Protein 4KS9 (pdb70)

Nearest PDB structures (foldseek):
  4ks9-assembly1_B  TM=1.003E+00  e=6.318E-71  Cupriavidus metallidurans CH34
  4ks9-assembly1_A  TM=9.954E-01  e=4.993E-68  Cupriavidus metallidurans CH34
  4f0x-assembly1_C  TM=7.937E-01  e=1.759E-27  Homo sapiens
  2ygw-assembly1_B  TM=7.408E-01  e=3.091E-26  Homo sapiens
  4f0x-assembly2_G  TM=7.658E-01  e=1.233E-25  Homo sapiens

Secondary structure (DSSP, 8-state):
--THHHHHHHHHHHHHS-SS-HHHHHHHHHHHHHHHTS-HHHHHHHHHHHHHHHHS----HHHHHHHHHHHHHHHHHHHHH----SSSHHHHHHHHHHHHHHHTTTS-S-HHHHHHHHHHHHHHT-GGGSEEEEE-TTS-HHHHTTTS---HHHHHHTSTTEEEEEEE-TTSTT---EEEEEEEESS----HHHHT---S--EEEEEEEEE--GGGTT----S-HHHHHHHHHHHH-TT--EEEE-B--TTHHHHHTTSBHHHHHHHHHHHHHHHHHHHH-S--SBHHHHHHHHTS-SS-HHHHHHHHHHHHHHHHH-BSSSSBSSHHHHHHHTTT-EEEEEETTS--SHHHHHHHTT-EEEEEE-GGGHHHHHHHHHTT---B-HHHHHH-/-TTHHHHHHHHHHHHHS-SS-HHHHHHHHHHHHHHHSS-HHHHHHHHHHHHHHHH------HHHHHHHHHHHHHHHHHHHHT----SSHHHHHHHHHHHHHHHTTTS-S-HHHHHHHHHHHHHHT-GGGSEEEEE-TTS-HHHHTTTS----SSHHHHHHHTSTTEEEEEEE-TTSTT---EEEEEEEESS----HHHH---S--EEEEEEEEE--GGGTT----S-HHHHHHHHHHHH-TT--EEEE-B--TTHHHHHTTSBHHHHHHHHHHHHHHHHHHHH-SPPSBHHHHHHHTTS-SS-HHHHHHHHHHHHHHHHH-BSSSSBSSHHHHHHHTTT-EEEEEETTS--SHHHHHHHTT-EEEEEE-GGGHHHHHHHHHTT---B-HHHHHH-

CATH classification: 1.20.140.90 (+1 more: 3.40.630.150)

Foldseek 3Di:
DVCLVVLLVLLLCLLPPALPPPVNLVSLVVNLQVLVPDDPVVNLVSVLSNLVSLVADCPDPVRGVVSSLSRLLSNLVSQCPACPPALGSVRSLLVNLLSCVVCCVPRPRCVSSNVSSLAVCQVQQALVQWDKDWDAPPPDVLLVVLVVVLVVLVHLQRDPQKTKMFTHHVSHPSQGFKIWIKGWAQDQAQAPVVRSVDDRTAEIETADMGGSGSSNVPHHRAQCVVVVVVVVVCVVPVRHQWYKYWAAQQALLVVQQVWFPVVLCVQQDDVLQVVCCVPPNDDQGGSNSLLVVLLPDLPDPSSQLSLQSSSLCQQQVDDDALARPGPRSRNLLSNQWEFEDKHRLRAPDPSRCVRRNNIITMTTDHSVRSVVQNVCSNRSGHHYDPHSVVSD/DVCLVVLLVLLLCLLPPALPPPVNLVSLVVNLVVLVPDDPVVNLVSVLSNLVSLVAHDPQDPVRGVVSSLSRLLSNLVSQCPAQVALGSVRSLLVNLLSCVVCCVPRPRCVSSNVSSLVVCQVQQALVQWDKDWDAPPDDVLLVVLVPQQDDVPCVLVHLQRDPQKTKMFIDHVSRPSHGFKIWIKGWAQDQAQAPVVSSDDRTAEIETADMTGSGSSNVPHHRAQCVVVVVVVVVCVVPVRHQWYKYWAAQQALLVVQQVWFPVVLCVQQDDVLVVVCCVPPNDDQGGSNSLLVVLLPDLPDPSSQLSLLSSSLCQQQVDDDALARPGPRSRNLLSNQWEFEDKHRLRAPDPSRCVRRNNIITMTTDHSVRSVVQNVCSNRSGHHYDPHSVVSD

B-factor: mean 46.2, std 13.99, range [16.95, 101.81]

Solvent-accessible surface area: 36200 Å² total; per-residue (Å²): 124,219,38,43,107,109,8,64,83,17,0,33,59,0,1,47,20,173,78,109,49,124,50,0,34,58,12,0,66,43,0,5,71,45,6,32,88,18,97,91,88,72,56,20,56,1,0,11,2,0,9,49,4,6,41,47,88,143,155,60,12,66,34,33,38,104,31,4,28,62,2,17,48,61,0,0,86,3,0,12,57,25,164,89,120,8,53,12,1,4,21,2,0,3,71,0,4,23,9,0,25,142,11,18,186,145,22,34,29,0,113,49,0,12,106,26,0,54,57,14,0,27,96,48,0,45,2,58,105,5,64,34,63,93,5,69,111,135,20,83,66,57,20,4,74,35,13,84,145,102,140,91,74,14,110,52,52,16,69,74,53,15,53,3,4,0,0,4,20,74,86,0,74,165,20,0,0,3,8,0,5,0,0,8,35,74,133,25,10,48,55,13,78,64,7,70,135,88,207,189,43,111,29,0,0,3,21,32,43,32,54,2,20,50,1,0,140,60,12,73,18,20,65,92,2,0,68,67,0,4,82,41,0,62,168,62,41,102,153,10,146,54,0,0,0,1,5,53,0,40,20,0,2,73,24,0,60,156,76,83,16,130,33,0,54,207,26,2,27,128,173,73,14,45,102,5,125,130,85,60,36,82,43,3,83,54,0,46,12,1,16,15,9,0,12,57,59,54,156,24,71,6,7,90,59,4,0,30,3,0,0,0,28,7,2,12,146,47,46,69,131,23,72,7,46,0,64,29,0,90,65,10,4,16,1,0,0,11,0,43,77,7,7,51,19,0,22,73,42,98,112,2,79,22,22,3,6,0,1,7,0,0,0,32,2,55,51,130,15,7,97,82,4,41,60,80,14,47,102,37,78,12,88,42,18,225,61,0,56,175,31,41,117,252,34,44,109,107,8,70,82,16,0,35,58,0,1,47,21,172,81,110,50,123,50,0,35,59,11,0,73,43,0,6,75,47,6,37,88,18,97,91,88,73,57,20,53,0,0,9,3,0,9,49,4,7,43,48,83,101,145,140,71,12,69,30,24,37,102,29,5,28,63,2,17,48,58,0,0,87,3,0,13,68,25,155,149,16,53,6,2,4,21,1,0,2,72,0,5,22,10,0,26,142,11,18,189,148,22,33,31,0,115,49,0,12,107,27,0,55,57,14,0,28,95,48,0,44,3,58,104,5,64,36,64,94,5,67,109,133,20,85,66,57,20,4,70,37,4,58,147,106,81,117,108,40,95,69,19,2,114,63,20,17,70,71,51,18,55,3,3,0,0,4,19,74,91,0,74,166,19,0,0,3,2,0,4,0,0,9,33,77,133,26,10,47,54,17,89,78,10,92,97,209,191,42,112,30,0,0,3,22,30,43,31,52,4,25,44,1,0,137,60,13,72,17,19,65,91,2,0,69,65,0,4,82,40,0,62,167,62,48,100,153,10,145,54,1,0,0,1,5,51,0,42,20,0,2,70,25,0,53,159,76,83,16,130,33,0,52,209,27,2,28,129,176,77,14,46,102,6,126,131,87,61,36,78,41,3,78,55,0,45,10,0,15,13,9,1,11,58,60,55,155,22,72,5,6,90,55,4,0,32,3,0,0,0,27,7,2,13,146,47,46,69,130,24,73,8,47,0,64,30,0,92,63,10,4,16,1,0,0,10,0,42,78,6,6,50,20,0,22,73,44,96,113,2,81,22,23,4,5,0,1,8,0,0,0,31,2,56,51,129,15,7,94,82,4,40,61,80,14,46,104,37,77,11,88,43,18,222,61,0,54,175,30,40

Sequence (787 aa):
TRATKRQRDQLRQCFDARLTDVAANAAAQAWQDEYEAAVEPLRQAMLGVLAEVAAVRDATASGLSQALSNARIRFFKRFAALHGNSACGLHFLIQLRADMLRWHKRIPGLRELDEDLEALFSNWFDVGLLELQPITWDSPASLLEKLIRYWTDLRNRLDSDRRCYAFFHPRIPREPLIFVEVAFVPEMAANVQALLDLRRVKWAIFYSISNTQAGLRGVSFGNFLLKRVIEELQREHPKLKQFATLSPIPGFADWLRKRDGESIDRVLGVKRLARWREQHGEVPADGAAWFSALSADTEDTVIRDTAMTLAAHYLVREGGKGVPADPVARFHLGNGACVERVNWGADMSRKGRAQSCGMMVNYLYVPDALDDNLARLGDGNPRISRAVAKLLTRATKRQRDQLRQCFDARLTDVAANAAAQAWQDEYEAAVEPLRQAMLGVLAEVAAVRDAATASGLSQALSNARIRFFKRFAALHNSACGLHFLIQLRADMLRWHKRIPGLRELDEDLEALFSNWFDVGLLELQPITWDSPASLLEKLIRYEISSWTDLRNRLDSDRRCYAFFHPRIPREPLIFVEVAFVPEMAANVQALLLRRVKWAIFYSISNTQAGLRGVSFGNFLLKRVIEELQREHPKLKQFATLSPIPGFADWLRKRDGESIDRVLGVKRLARWREQHGEVPADGAAWFSALSADTEDTVIRDTAMTLAAHYLVREGGKGVPADPVARFHLGNGACVERVNWGADMSRKGRAQSCGMMVNYLYVPDALDDNLARLGDGNPRISRAVAKLL

Structure (mmCIF, N/CA/C/O backbone):
data_4KS9
#
_entry.id   4KS9
#
_cell.length_a   191.015
_cell.length_b   69.392
_cell.length_c   74.362
_cell.angle_alpha   90.000
_cell.angle_beta   103.800
_cell.angle_gamma   90.000
#
_symmetry.space_group_name_H-M   'C 1 2 1'
#
loop_
_entity.id
_entity.type
_entity.pdbx_description
1 polymer 'Malonyl-CoA decarboxylase'
2 non-polymer 'MAGNESIUM ION'
3 water water
#
loop_
_atom_site.group_PDB
_atom_site.id
_atom_site.type_symbol
_atom_site.label_atom_id
_atom_site.label_alt_id
_atom_site.label_comp_id
_atom_site.label_asym_id
_atom_site.label_entity_id
_atom_site.label_seq_id
_atom_site.pdbx_PDB_ins_code
_atom_site.Cartn_x
_atom_site.Cartn_y
_atom_site.Cartn_z
_atom_site.occupancy
_atom_site.B_iso_or_equiv
_atom_site.auth_seq_id
_atom_site.auth_comp_id
_atom_site.auth_asym_id
_atom_site.auth_atom_id
_atom_site.pdbx_PDB_model_num
ATOM 1 N N . THR A 1 2 ? 11.624 -41.329 -5.440 1.00 86.75 58 THR A N 1
ATOM 2 C CA . THR A 1 2 ? 12.011 -39.891 -5.332 1.00 86.72 58 THR A CA 1
ATOM 3 C C . THR A 1 2 ? 10.936 -39.014 -5.967 1.00 86.13 58 THR A C 1
ATOM 4 O O . THR A 1 2 ? 11.226 -38.187 -6.831 1.00 85.83 58 THR A O 1
ATOM 8 N N . ARG A 1 3 ? 9.692 -39.202 -5.540 1.00 85.78 59 ARG A N 1
ATOM 9 C CA . ARG A 1 3 ? 8.584 -38.419 -6.077 1.00 85.96 59 ARG A CA 1
ATOM 10 C C . ARG A 1 3 ? 8.511 -37.049 -5.424 1.00 84.88 59 ARG A C 1
ATOM 11 O O . ARG A 1 3 ? 9.085 -36.080 -5.913 1.00 84.87 59 ARG A O 1
ATOM 19 N N . ALA A 1 4 ? 7.783 -36.977 -4.319 1.00 83.73 60 ALA A N 1
ATOM 20 C CA . ALA A 1 4 ? 7.641 -35.739 -3.574 1.00 82.34 60 ALA A CA 1
ATOM 21 C C . ALA A 1 4 ? 8.797 -35.637 -2.584 1.00 81.86 60 ALA A C 1
ATOM 22 O O . ALA A 1 4 ? 9.026 -34.583 -1.990 1.00 82.04 60 ALA A O 1
ATOM 24 N N . THR A 1 5 ? 9.528 -36.738 -2.415 1.00 80.38 61 THR A N 1
ATOM 25 C CA . THR A 1 5 ? 10.657 -36.771 -1.493 1.00 78.83 61 THR A CA 1
ATOM 26 C C . THR A 1 5 ? 11.705 -35.738 -1.895 1.00 77.45 61 THR A C 1
ATOM 27 O O . THR A 1 5 ? 12.637 -35.464 -1.140 1.00 76.90 61 THR A O 1
ATOM 31 N N . LYS A 1 6 ? 11.550 -35.174 -3.091 1.00 75.80 62 LYS A N 1
ATOM 32 C CA . LYS A 1 6 ? 12.473 -34.159 -3.595 1.00 73.65 62 LYS A CA 1
ATOM 33 C C . LYS A 1 6 ? 12.033 -32.782 -3.098 1.00 70.85 62 LYS A C 1
ATOM 34 O O . LYS A 1 6 ? 12.833 -31.853 -3.031 1.00 69.08 62 LYS A O 1
ATOM 40 N N . ARG A 1 7 ? 10.753 -32.661 -2.751 1.00 68.92 63 ARG A N 1
ATOM 41 C CA . ARG A 1 7 ? 10.207 -31.407 -2.238 1.00 67.02 63 ARG A CA 1
ATOM 42 C C . ARG A 1 7 ? 10.657 -31.230 -0.787 1.00 65.09 63 ARG A C 1
ATOM 43 O O . ARG A 1 7 ? 10.956 -30.121 -0.341 1.00 64.02 63 ARG A O 1
ATOM 51 N N . GLN A 1 8 ? 10.693 -32.338 -0.055 1.00 63.16 64 GLN A N 1
ATOM 52 C CA . GLN A 1 8 ? 11.114 -32.322 1.337 1.00 61.42 64 GLN A CA 1
ATOM 53 C C . GLN A 1 8 ? 12.620 -32.050 1.402 1.00 60.66 64 GLN A C 1
ATOM 54 O O . GLN A 1 8 ? 13.097 -31.333 2.286 1.00 60.61 64 GLN A O 1
ATOM 60 N N . ARG A 1 9 ? 13.364 -32.617 0.456 1.00 59.29 65 ARG A N 1
ATOM 61 C CA . ARG A 1 9 ? 14.802 -32.417 0.417 1.00 57.57 65 ARG A CA 1
ATOM 62 C C . ARG A 1 9 ? 15.071 -30.937 0.199 1.00 55.95 65 ARG A C 1
ATOM 63 O O . ARG A 1 9 ? 15.888 -30.342 0.893 1.00 54.31 65 ARG A O 1
ATOM 71 N N . ASP A 1 10 ? 14.377 -30.343 -0.770 1.00 55.12 66 ASP A N 1
ATOM 72 C CA . ASP A 1 10 ? 14.539 -28.922 -1.061 1.00 53.09 66 ASP A CA 1
ATOM 73 C C . ASP A 1 10 ? 14.182 -28.107 0.179 1.00 51.64 66 ASP A C 1
ATOM 74 O O . ASP A 1 10 ? 14.925 -27.206 0.582 1.00 50.57 66 ASP A O 1
ATOM 79 N N . GLN A 1 11 ? 13.048 -28.439 0.787 1.00 49.27 67 GLN A N 1
ATOM 80 C CA . GLN A 1 11 ? 12.607 -27.755 1.993 1.00 48.26 67 GLN A CA 1
ATOM 81 C C . GLN A 1 11 ? 13.695 -27.793 3.044 1.00 46.04 67 GLN A C 1
ATOM 82 O O . GLN A 1 11 ? 14.119 -26.755 3.537 1.00 46.50 67 GLN A O 1
ATOM 88 N N . LEU A 1 12 ? 14.147 -28.997 3.376 1.00 45.04 68 LEU A N 1
ATOM 89 C CA . LEU A 1 12 ? 15.189 -29.180 4.383 1.00 44.99 68 LEU A CA 1
ATOM 90 C C . LEU A 1 12 ? 16.498 -28.454 4.056 1.00 44.27 68 LEU A C 1
ATOM 91 O O . LEU A 1 12 ? 17.195 -27.999 4.967 1.00 42.38 68 LEU A O 1
ATOM 96 N N . ARG A 1 13 ? 16.830 -28.342 2.769 1.00 44.75 69 ARG A N 1
ATOM 97 C CA . ARG A 1 13 ? 18.055 -27.648 2.362 1.00 44.33 69 ARG A CA 1
ATOM 98 C C . ARG A 1 13 ? 17.979 -26.181 2.776 1.00 44.76 69 ARG A C 1
ATOM 99 O O . ARG A 1 13 ? 18.961 -25.613 3.247 1.00 44.41 69 ARG A O 1
ATOM 107 N N . GLN A 1 14 ? 16.812 -25.570 2.605 1.00 44.57 70 GLN A N 1
ATOM 108 C CA . GLN A 1 14 ? 16.632 -24.179 2.994 1.00 44.41 70 GLN A CA 1
ATOM 109 C C . GLN A 1 14 ? 16.751 -24.042 4.504 1.00 42.90 70 GLN A C 1
ATOM 110 O O . GLN A 1 14 ? 17.471 -23.182 5.007 1.00 44.31 70 GLN A O 1
ATOM 116 N N . CYS A 1 15 ? 16.033 -24.898 5.219 1.00 39.23 71 CYS A N 1
ATOM 117 C CA . CYS A 1 15 ? 16.031 -24.880 6.668 1.00 36.63 71 CYS A CA 1
ATOM 118 C C . CYS A 1 15 ? 17.421 -25.058 7.267 1.00 36.69 71 CYS A C 1
ATOM 119 O O . CYS A 1 15 ? 17.719 -24.525 8.334 1.00 35.62 71 CYS A O 1
ATOM 122 N N . PHE A 1 16 ? 18.268 -25.797 6.562 1.00 36.00 72 PHE A N 1
ATOM 123 C CA . PHE A 1 16 ? 19.633 -26.070 7.001 1.00 36.92 72 PHE A CA 1
ATOM 124 C C . PHE A 1 16 ? 20.624 -24.989 6.584 1.00 37.91 72 PHE A C 1
ATOM 125 O O . PHE A 1 16 ? 21.485 -24.585 7.359 1.00 38.31 72 PHE A O 1
ATOM 133 N N . ASP A 1 17 ? 20.482 -24.528 5.347 1.00 40.63 73 ASP A N 1
ATOM 134 C CA . ASP A 1 17 ? 21.404 -23.571 4.752 1.00 41.80 73 ASP A CA 1
ATOM 135 C C . ASP A 1 17 ? 21.070 -22.082 4.777 1.00 42.65 73 ASP A C 1
ATOM 136 O O . ASP A 1 17 ? 21.977 -21.255 4.788 1.00 42.50 73 ASP A O 1
ATOM 141 N N . ALA A 1 18 ? 19.789 -21.735 4.763 1.00 43.73 74 ALA A N 1
ATOM 142 C CA . ALA A 1 18 ? 19.400 -20.331 4.750 1.00 45.06 74 ALA A CA 1
ATOM 143 C C . ALA A 1 18 ? 19.591 -19.674 6.111 1.00 47.56 74 ALA A C 1
ATOM 144 O O . ALA A 1 18 ? 19.721 -20.356 7.130 1.00 48.52 74 ALA A O 1
ATOM 146 N N . ARG A 1 19 ? 19.615 -18.344 6.121 1.00 48.18 75 ARG A N 1
ATOM 147 C CA . ARG A 1 19 ? 19.766 -17.600 7.362 1.00 48.13 75 ARG A CA 1
ATOM 148 C C . ARG A 1 19 ? 18.473 -17.735 8.164 1.00 48.15 75 ARG A C 1
ATOM 149 O O . ARG A 1 19 ? 17.400 -17.993 7.608 1.00 46.81 75 ARG A O 1
ATOM 157 N N . LEU A 1 20 ? 18.581 -17.571 9.476 1.00 48.51 76 LEU A N 1
ATOM 158 C CA . LEU A 1 20 ? 17.429 -17.716 10.352 1.00 48.86 76 LEU A CA 1
ATOM 159 C C . LEU A 1 20 ? 16.292 -16.774 10.020 1.00 49.05 76 LEU A C 1
ATOM 160 O O . LEU A 1 20 ? 15.122 -17.130 10.160 1.00 49.22 76 LEU A O 1
ATOM 165 N N . THR A 1 21 ? 16.634 -15.580 9.558 1.00 48.88 77 THR A N 1
ATOM 166 C CA . THR A 1 21 ? 15.625 -14.582 9.226 1.00 48.79 77 THR A CA 1
ATOM 167 C C . THR A 1 21 ? 14.877 -14.833 7.919 1.00 49.67 77 THR A C 1
ATOM 168 O O . THR A 1 21 ? 13.704 -14.474 7.790 1.00 49.59 77 THR A O 1
ATOM 172 N N . ASP A 1 22 ? 15.555 -15.450 6.958 1.00 50.99 78 ASP A N 1
ATOM 173 C CA . ASP A 1 22 ? 14.966 -15.725 5.656 1.00 51.08 78 ASP A CA 1
ATOM 174 C C . ASP A 1 22 ? 13.516 -16.178 5.762 1.00 51.96 78 ASP A C 1
ATOM 175 O O . ASP A 1 22 ? 13.232 -17.300 6.171 1.00 51.90 78 ASP A O 1
ATOM 180 N N . VAL A 1 23 ? 12.598 -15.294 5.384 1.00 52.79 79 VAL A N 1
ATOM 181 C CA . VAL A 1 23 ? 11.175 -15.597 5.455 1.00 52.73 79 VAL A CA 1
ATOM 182 C C . VAL A 1 23 ? 10.776 -16.861 4.698 1.00 51.62 79 VAL A C 1
ATOM 183 O O . VAL A 1 23 ? 9.918 -17.621 5.155 1.00 51.36 79 VAL A O 1
ATOM 187 N N . ALA A 1 24 ? 11.397 -17.081 3.542 1.00 51.48 80 ALA A N 1
ATOM 188 C CA . ALA A 1 24 ? 11.100 -18.253 2.716 1.00 50.97 80 ALA A CA 1
ATOM 189 C C . ALA A 1 24 ? 11.476 -19.552 3.426 1.00 49.43 80 ALA A C 1
ATOM 190 O O . ALA A 1 24 ? 10.674 -20.477 3.509 1.00 48.81 80 ALA A O 1
ATOM 192 N N . ALA A 1 25 ? 12.699 -19.614 3.936 1.00 48.32 81 ALA A N 1
ATOM 193 C CA . ALA A 1 25 ? 13.159 -20.805 4.633 1.00 49.11 81 ALA A CA 1
ATOM 194 C C . ALA A 1 25 ? 12.264 -21.124 5.827 1.00 48.61 81 ALA A C 1
ATOM 195 O O . ALA A 1 25 ? 12.010 -22.292 6.122 1.00 49.23 81 ALA A O 1
ATOM 197 N N . ASN A 1 26 ? 11.780 -20.092 6.511 1.00 47.94 82 ASN A N 1
ATOM 198 C CA . ASN A 1 26 ? 10.915 -20.320 7.661 1.00 46.83 82 ASN A CA 1
ATOM 199 C C . ASN A 1 26 ? 9.584 -20.865 7.185 1.00 45.44 82 ASN A C 1
ATOM 200 O O . ASN A 1 26 ? 8.955 -21.686 7.852 1.00 45.74 82 ASN A O 1
ATOM 205 N N . ALA A 1 27 ? 9.151 -20.406 6.021 1.00 44.14 83 ALA A N 1
ATOM 206 C CA . ALA A 1 27 ? 7.898 -20.883 5.472 1.00 41.95 83 ALA A CA 1
ATOM 207 C C . ALA A 1 27 ? 8.074 -22.376 5.192 1.00 41.72 83 ALA A C 1
ATOM 208 O O . ALA A 1 27 ? 7.213 -23.211 5.531 1.00 40.39 83 ALA A O 1
ATOM 210 N N . ALA A 1 28 ? 9.210 -22.699 4.580 1.00 39.58 84 ALA A N 1
ATOM 211 C CA . ALA A 1 28 ? 9.543 -24.069 4.236 1.00 39.45 84 ALA A CA 1
ATOM 212 C C . ALA A 1 28 ? 9.480 -24.951 5.476 1.00 39.69 84 ALA A C 1
ATOM 213 O O . ALA A 1 28 ? 8.914 -26.043 5.441 1.00 38.10 84 ALA A O 1
ATOM 215 N N . ALA A 1 29 ? 10.058 -24.465 6.571 1.00 40.02 85 ALA A N 1
ATOM 216 C CA . ALA A 1 29 ? 10.076 -25.201 7.830 1.00 41.02 85 ALA A CA 1
ATOM 217 C C . ALA A 1 29 ? 8.655 -25.427 8.322 1.00 42.82 85 ALA A C 1
ATOM 218 O O . ALA A 1 29 ? 8.291 -26.528 8.760 1.00 42.57 85 ALA A O 1
ATOM 220 N N . GLN A 1 30 ? 7.857 -24.369 8.255 1.00 43.90 86 GLN A N 1
ATOM 221 C CA . GLN A 1 30 ? 6.476 -24.442 8.683 1.00 46.48 86 GLN A CA 1
ATOM 222 C C . GLN A 1 30 ? 5.777 -25.533 7.867 1.00 47.18 86 GLN A C 1
ATOM 223 O O . GLN A 1 30 ? 4.986 -26.317 8.401 1.00 47.66 86 GLN A O 1
ATOM 229 N N . ALA A 1 31 ? 6.101 -25.592 6.575 1.00 47.20 87 ALA A N 1
ATOM 230 C CA . ALA A 1 31 ? 5.519 -26.577 5.666 1.00 46.28 87 ALA A CA 1
ATOM 231 C C . ALA A 1 31 ? 5.918 -28.008 6.026 1.00 46.49 87 ALA A C 1
ATOM 232 O O . ALA A 1 31 ? 5.066 -28.893 6.154 1.00 46.69 87 ALA A O 1
ATOM 234 N N . TRP A 1 32 ? 7.218 -28.225 6.196 1.00 46.20 88 TRP A N 1
ATOM 235 C CA . TRP A 1 32 ? 7.744 -29.546 6.521 1.00 45.39 88 TRP A CA 1
ATOM 236 C C . TRP A 1 32 ? 7.147 -30.093 7.813 1.00 46.14 88 TRP A C 1
ATOM 237 O O . TRP A 1 32 ? 6.921 -31.300 7.936 1.00 44.27 88 TRP A O 1
ATOM 248 N N . GLN A 1 33 ? 6.899 -29.202 8.769 1.00 48.49 89 GLN A N 1
ATOM 249 C CA . GLN A 1 33 ? 6.325 -29.585 10.055 1.00 50.33 89 GLN A CA 1
ATOM 250 C C . GLN A 1 33 ? 4.929 -30.172 9.841 1.00 51.39 89 GLN A C 1
ATOM 251 O O . GLN A 1 33 ? 4.648 -31.302 10.260 1.00 49.59 89 GLN A O 1
ATOM 257 N N . ASP A 1 34 ? 4.062 -29.407 9.178 1.00 52.46 90 ASP A N 1
ATOM 258 C CA . ASP A 1 34 ? 2.698 -29.866 8.906 1.00 55.28 90 ASP A CA 1
ATOM 259 C C . ASP A 1 34 ? 2.739 -31.244 8.252 1.00 55.36 90 ASP A C 1
ATOM 260 O O . ASP A 1 34 ? 2.141 -32.196 8.750 1.00 55.39 90 ASP A O 1
ATOM 265 N N . GLU A 1 35 ? 3.456 -31.341 7.136 1.00 55.68 91 GLU A N 1
ATOM 266 C CA . GLU A 1 35 ? 3.571 -32.598 6.410 1.00 56.80 91 GLU A CA 1
ATOM 267 C C . GLU A 1 35 ? 4.069 -33.736 7.287 1.00 55.92 91 GLU A C 1
ATOM 268 O O . GLU A 1 35 ? 3.793 -34.905 7.018 1.00 56.56 91 GLU A O 1
ATOM 274 N N . TYR A 1 36 ? 4.801 -33.404 8.341 1.00 55.40 92 TYR A N 1
ATOM 275 C CA . TYR A 1 36 ? 5.314 -34.442 9.222 1.00 54.28 92 TYR A CA 1
ATOM 276 C C . TYR A 1 36 ? 4.305 -34.846 10.296 1.00 54.73 92 TYR A C 1
ATOM 277 O O . TYR A 1 36 ? 4.188 -36.029 10.639 1.00 53.01 92 TYR A O 1
ATOM 286 N N . GLU A 1 37 ? 3.583 -33.863 10.823 1.00 56.56 93 GLU A N 1
ATOM 287 C CA . GLU A 1 37 ? 2.595 -34.114 11.867 1.00 58.79 93 GLU A CA 1
ATOM 288 C C . GLU A 1 37 ? 1.383 -34.868 11.330 1.00 59.92 93 GLU A C 1
ATOM 289 O O . GLU A 1 37 ? 0.702 -35.577 12.071 1.00 60.58 93 GLU A O 1
ATOM 295 N N . ALA A 1 38 ? 1.124 -34.722 10.037 1.00 60.59 94 ALA A N 1
ATOM 296 C CA . ALA A 1 38 ? 0.004 -35.407 9.403 1.00 60.76 94 ALA A CA 1
ATOM 297 C C . ALA A 1 38 ? 0.559 -36.502 8.502 1.00 61.12 94 ALA A C 1
ATOM 298 O O . ALA A 1 38 ? 0.417 -36.439 7.284 1.00 62.44 94 ALA A O 1
ATOM 300 N N . ALA A 1 39 ? 1.208 -37.497 9.096 1.00 60.40 95 ALA A N 1
ATOM 301 C CA . ALA A 1 39 ? 1.779 -38.584 8.310 1.00 59.52 95 ALA A CA 1
ATOM 302 C C . ALA A 1 39 ? 1.822 -39.906 9.069 1.00 58.82 95 ALA A C 1
ATOM 303 O O . ALA A 1 39 ? 2.088 -39.938 10.271 1.00 57.83 95 ALA A O 1
ATOM 305 N N . VAL A 1 40 ? 1.553 -40.994 8.357 1.00 58.49 96 VAL A N 1
ATOM 306 C CA . VAL A 1 40 ? 1.574 -42.323 8.953 1.00 59.71 96 VAL A CA 1
ATOM 307 C C . VAL A 1 40 ? 2.976 -42.602 9.502 1.00 59.64 96 VAL A C 1
ATOM 308 O O . VAL A 1 40 ? 3.947 -41.980 9.069 1.00 58.40 96 VAL A O 1
ATOM 312 N N . GLU A 1 41 ? 3.080 -43.531 10.449 1.00 59.95 97 GLU A N 1
ATOM 313 C CA . GLU A 1 41 ? 4.368 -43.866 11.048 1.00 60.84 97 GLU A CA 1
ATOM 314 C C . GLU A 1 41 ? 5.490 -44.134 10.027 1.00 61.20 97 GLU A C 1
ATOM 315 O O . GLU A 1 41 ? 6.587 -43.596 10.151 1.00 61.11 97 GLU A O 1
ATOM 321 N N . PRO A 1 42 ? 5.233 -44.967 9.007 1.00 61.27 98 PRO A N 1
ATOM 322 C CA . PRO A 1 42 ? 6.291 -45.232 8.027 1.00 61.00 98 PRO A CA 1
ATOM 323 C C . PRO A 1 42 ? 6.700 -44.003 7.223 1.00 60.93 98 PRO A C 1
ATOM 324 O O . PRO A 1 42 ? 7.864 -43.861 6.860 1.00 61.24 98 PRO A O 1
ATOM 328 N N . LEU A 1 43 ? 5.745 -43.123 6.935 1.00 60.43 99 LEU A N 1
ATOM 329 C CA . LEU A 1 43 ? 6.036 -41.910 6.174 1.00 60.24 99 LEU A CA 1
ATOM 330 C C . LEU A 1 43 ? 7.029 -41.010 6.919 1.00 59.25 99 LEU A C 1
ATOM 331 O O . LEU A 1 43 ? 7.913 -40.404 6.313 1.00 56.92 99 LEU A O 1
ATOM 336 N N . ARG A 1 44 ? 6.877 -40.934 8.238 1.00 59.74 100 ARG A N 1
ATOM 337 C CA . ARG A 1 44 ? 7.760 -40.120 9.065 1.00 60.86 100 ARG A CA 1
ATOM 338 C C . ARG A 1 44 ? 9.148 -40.737 9.114 1.00 60.69 100 ARG A C 1
ATOM 339 O O . ARG A 1 44 ? 10.145 -40.029 8.986 1.00 61.20 100 ARG A O 1
ATOM 347 N N . GLN A 1 45 ? 9.206 -42.056 9.307 1.00 59.83 101 GLN A N 1
ATOM 348 C CA . GLN A 1 45 ? 10.478 -42.768 9.370 1.00 58.82 101 GLN A CA 1
ATOM 349 C C . GLN A 1 45 ? 11.248 -42.524 8.084 1.00 57.99 101 GLN A C 1
ATOM 350 O O . GLN A 1 45 ? 12.481 -42.524 8.079 1.00 58.74 101 GLN A O 1
ATOM 356 N N . ALA A 1 46 ? 10.503 -42.316 6.999 1.00 55.91 102 ALA A N 1
ATOM 357 C CA . ALA A 1 46 ? 11.083 -42.057 5.692 1.00 53.89 102 ALA A CA 1
ATOM 358 C C . ALA A 1 46 ? 11.537 -40.601 5.618 1.00 51.92 102 ALA A C 1
ATOM 359 O O . ALA A 1 46 ? 12.602 -40.303 5.076 1.00 50.95 102 ALA A O 1
ATOM 361 N N . MET A 1 47 ? 10.727 -39.694 6.159 1.00 49.47 103 MET A N 1
ATOM 362 C CA . MET A 1 47 ? 11.093 -38.283 6.154 1.00 47.64 103 MET A CA 1
ATOM 363 C C . MET A 1 47 ? 12.347 -38.065 6.991 1.00 45.01 103 MET A C 1
ATOM 364 O O . MET A 1 47 ? 13.129 -37.165 6.709 1.00 43.82 103 MET A O 1
ATOM 369 N N . LEU A 1 48 ? 12.525 -38.902 8.011 1.00 43.57 104 LEU A N 1
ATOM 370 C CA . LEU A 1 48 ? 13.690 -38.848 8.888 1.00 43.47 104 LEU A CA 1
ATOM 371 C C . LEU A 1 48 ? 14.918 -39.328 8.117 1.00 43.66 104 LEU A C 1
ATOM 372 O O . LEU A 1 48 ? 16.046 -38.915 8.406 1.00 43.82 104 LEU A O 1
ATOM 377 N N . GLY A 1 49 ? 14.684 -40.211 7.141 1.00 43.79 105 GLY A N 1
ATOM 378 C CA . GLY A 1 49 ? 15.762 -40.727 6.305 1.00 42.55 105 GLY A CA 1
ATOM 379 C C . GLY A 1 49 ? 16.274 -39.630 5.382 1.00 41.39 105 GLY A C 1
ATOM 380 O O . GLY A 1 49 ? 17.465 -39.576 5.058 1.00 40.97 105 GLY A O 1
ATOM 381 N N . VAL A 1 50 ? 15.359 -38.762 4.952 1.00 39.52 106 VAL A N 1
ATOM 382 C CA . VAL A 1 50 ? 15.692 -37.620 4.101 1.00 39.11 106 VAL A CA 1
ATOM 383 C C . VAL A 1 50 ? 16.483 -36.615 4.940 1.00 37.87 106 VAL A C 1
ATOM 384 O O . VAL A 1 50 ? 17.492 -36.067 4.492 1.00 38.68 106 VAL A O 1
ATOM 388 N N . LEU A 1 51 ? 16.005 -36.375 6.156 1.00 36.02 107 LEU A N 1
ATOM 389 C CA . LEU A 1 51 ? 16.646 -35.442 7.069 1.00 36.05 107 LEU A CA 1
ATOM 390 C C . LEU A 1 51 ? 18.095 -35.829 7.359 1.00 36.31 107 LEU A C 1
ATOM 391 O O . LEU A 1 51 ? 18.967 -34.978 7.339 1.00 38.36 107 LEU A O 1
ATOM 396 N N . ALA A 1 52 ? 18.351 -37.108 7.631 1.00 37.43 108 ALA A N 1
ATOM 397 C CA . ALA A 1 52 ? 19.718 -37.561 7.922 1.00 38.63 108 ALA A CA 1
ATOM 398 C C . ALA A 1 52 ? 20.563 -37.558 6.653 1.00 39.68 108 ALA A C 1
ATOM 399 O O . ALA A 1 52 ? 21.795 -37.581 6.714 1.00 40.45 108 ALA A O 1
ATOM 401 N N . GLU A 1 53 ? 19.889 -37.528 5.506 1.00 40.22 109 GLU A N 1
ATOM 402 C CA . GLU A 1 53 ? 20.556 -37.502 4.211 1.00 41.98 109 GLU A CA 1
ATOM 403 C C . GLU A 1 53 ? 21.092 -36.085 4.023 1.00 41.99 109 GLU A C 1
ATOM 404 O O . GLU A 1 53 ? 22.274 -35.874 3.721 1.00 42.70 109 GLU A O 1
ATOM 410 N N . VAL A 1 54 ? 20.198 -35.124 4.218 1.00 40.52 110 VAL A N 1
ATOM 411 C CA . VAL A 1 54 ? 20.519 -33.713 4.092 1.00 39.87 110 VAL A CA 1
ATOM 412 C C . VAL A 1 54 ? 21.535 -33.266 5.147 1.00 40.04 110 VAL A C 1
ATOM 413 O O . VAL A 1 54 ? 22.438 -32.493 4.849 1.00 39.63 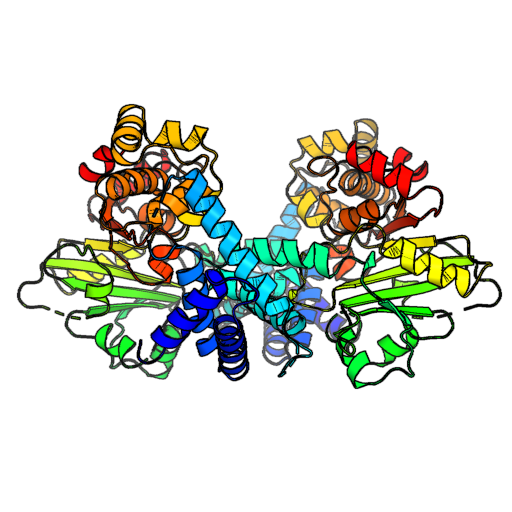110 VAL A O 1
ATOM 417 N N . ALA A 1 55 ? 21.399 -33.763 6.372 1.00 39.18 111 ALA A N 1
ATOM 418 C CA . ALA A 1 55 ? 22.311 -33.373 7.445 1.00 41.86 111 ALA A CA 1
ATOM 419 C C . ALA A 1 55 ? 23.743 -33.869 7.279 1.00 42.95 111 ALA A C 1
ATOM 420 O O . ALA A 1 55 ? 24.676 -33.291 7.837 1.00 44.05 111 ALA A O 1
ATOM 422 N N . ALA A 1 56 ? 23.925 -34.931 6.508 1.00 43.35 112 ALA A N 1
ATOM 423 C CA . ALA A 1 56 ? 25.251 -35.498 6.331 1.00 43.98 112 ALA A CA 1
ATOM 424 C C . ALA A 1 56 ? 26.129 -34.781 5.312 1.00 44.68 112 ALA A C 1
ATOM 425 O O . ALA A 1 56 ? 27.350 -34.893 5.362 1.00 45.45 112 ALA A O 1
ATOM 427 N N . VAL A 1 57 ? 25.524 -34.020 4.409 1.00 45.16 113 VAL A N 1
ATOM 428 C CA . VAL A 1 57 ? 26.302 -33.337 3.377 1.00 46.27 113 VAL A CA 1
ATOM 429 C C . VAL A 1 57 ? 26.087 -31.829 3.258 1.00 48.75 113 VAL A C 1
ATOM 430 O O . VAL A 1 57 ? 25.232 -31.250 3.935 1.00 48.33 113 VAL A O 1
ATOM 434 N N . ARG A 1 58 ? 26.897 -31.209 2.397 1.00 51.09 114 ARG A N 1
ATOM 435 C CA . ARG A 1 58 ? 26.819 -29.782 2.108 1.00 54.05 114 ARG A CA 1
ATOM 436 C C . ARG A 1 58 ? 26.372 -29.642 0.663 1.00 56.33 114 ARG A C 1
ATOM 437 O O . ARG A 1 58 ? 26.808 -30.398 -0.206 1.00 56.73 114 ARG A O 1
ATOM 445 N N . ASP A 1 59 ? 25.500 -28.673 0.415 1.00 58.88 115 ASP A N 1
ATOM 446 C CA . ASP A 1 59 ? 24.968 -28.425 -0.921 1.00 61.11 115 ASP A CA 1
ATOM 447 C C . ASP A 1 59 ? 25.932 -27.597 -1.773 1.00 60.90 115 ASP A C 1
ATOM 448 O O . ASP A 1 59 ? 27.033 -28.042 -2.098 1.00 59.79 115 ASP A O 1
ATOM 453 N N . ALA A 1 66 ? 37.626 -25.559 1.350 1.00 62.47 122 ALA A N 1
ATOM 454 C CA . ALA A 1 66 ? 36.708 -26.583 1.836 1.00 61.95 122 ALA A CA 1
ATOM 455 C C . ALA A 1 66 ? 37.496 -27.646 2.599 1.00 61.31 122 ALA A C 1
ATOM 456 O O . ALA A 1 66 ? 37.491 -28.826 2.241 1.00 62.41 122 ALA A O 1
ATOM 458 N N . THR A 1 67 ? 38.179 -27.221 3.653 1.00 60.16 123 THR A N 1
ATOM 459 C CA . THR A 1 67 ? 38.974 -28.138 4.454 1.00 58.92 123 THR A CA 1
ATOM 460 C C . THR A 1 67 ? 38.108 -29.166 5.185 1.00 58.53 123 THR A C 1
ATOM 461 O O . THR A 1 67 ? 36.881 -29.042 5.237 1.00 57.97 123 THR A O 1
ATOM 465 N N . ALA A 1 68 ? 38.756 -30.187 5.739 1.00 57.84 124 ALA A N 1
ATOM 466 C CA . ALA A 1 68 ? 38.060 -31.242 6.467 1.00 56.56 124 ALA A CA 1
ATOM 467 C C . ALA A 1 68 ? 37.500 -30.709 7.786 1.00 56.24 124 ALA A C 1
ATOM 468 O O . ALA A 1 68 ? 36.407 -31.087 8.207 1.00 53.93 124 ALA A O 1
ATOM 470 N N . SER A 1 69 ? 38.264 -29.837 8.439 1.00 56.36 125 SER A N 1
ATOM 471 C CA . SER A 1 69 ? 37.835 -29.242 9.708 1.00 55.52 125 SER A CA 1
ATOM 472 C C . SER A 1 69 ? 36.675 -28.285 9.441 1.00 53.56 125 SER A C 1
ATOM 473 O O . SER A 1 69 ? 35.801 -28.106 10.286 1.00 51.99 125 SER A O 1
ATOM 476 N N . GLY A 1 70 ? 36.690 -27.681 8.253 1.00 52.82 126 GLY A N 1
ATOM 477 C CA . GLY A 1 70 ? 35.653 -26.749 7.847 1.00 51.22 126 GLY A CA 1
ATOM 478 C C . GLY A 1 70 ? 34.361 -27.438 7.445 1.00 50.23 126 GLY A C 1
ATOM 479 O O . GLY A 1 70 ? 33.299 -26.819 7.460 1.00 50.39 126 GLY A O 1
ATOM 480 N N . LEU A 1 71 ? 34.453 -28.716 7.077 1.00 48.69 127 LEU A N 1
ATOM 481 C CA . LEU A 1 71 ? 33.282 -29.486 6.687 1.00 46.28 127 LEU A CA 1
ATOM 482 C C . LEU A 1 71 ? 32.518 -29.866 7.948 1.00 46.61 127 LEU A C 1
ATOM 483 O O . LEU A 1 71 ? 31.316 -29.626 8.042 1.00 44.58 127 LEU A O 1
ATOM 488 N N . SER A 1 72 ? 33.225 -30.463 8.908 1.00 46.02 128 SER A N 1
ATOM 489 C CA . SER A 1 72 ? 32.619 -30.864 10.177 1.00 47.90 128 SER A CA 1
ATOM 490 C C . SER A 1 72 ? 31.902 -29.681 10.831 1.00 47.34 128 SER A C 1
ATOM 491 O O . SER A 1 72 ? 30.781 -29.815 11.312 1.00 47.12 128 SER A O 1
ATOM 494 N N . GLN A 1 73 ? 32.557 -28.525 10.836 1.00 46.99 129 GLN A N 1
ATOM 495 C CA . GLN A 1 73 ? 31.995 -27.310 11.429 1.00 46.67 129 GLN A CA 1
ATOM 496 C C . GLN A 1 73 ? 30.760 -26.820 10.662 1.00 45.09 129 GLN A C 1
ATOM 497 O O . GLN A 1 73 ? 29.758 -26.406 11.263 1.00 42.75 129 GLN A O 1
ATOM 503 N N . ALA A 1 74 ? 30.846 -26.862 9.336 1.00 43.24 130 ALA A N 1
ATOM 504 C CA . ALA A 1 74 ? 29.749 -26.429 8.488 1.00 42.71 130 ALA A CA 1
ATOM 505 C C . ALA A 1 74 ? 28.557 -27.363 8.641 1.00 41.54 130 ALA A C 1
ATOM 506 O O . ALA A 1 74 ? 27.414 -26.936 8.537 1.00 42.68 130 ALA A O 1
ATOM 508 N N . LEU A 1 75 ? 28.834 -28.638 8.878 1.00 39.86 131 LEU A N 1
ATOM 509 C CA . LEU A 1 75 ? 27.786 -29.625 9.052 1.00 39.55 131 LEU A CA 1
ATOM 510 C C . LEU A 1 75 ? 27.161 -29.452 10.431 1.00 39.44 131 LEU A C 1
ATOM 511 O O . LEU A 1 75 ? 25.949 -29.595 10.600 1.00 40.24 131 LEU A O 1
ATOM 516 N N . SER A 1 76 ? 27.989 -29.137 11.416 1.00 39.06 132 SER A N 1
ATOM 517 C CA . SER A 1 76 ? 27.492 -28.921 12.765 1.00 40.17 132 SER A CA 1
ATOM 518 C C . SER A 1 76 ? 26.633 -27.655 12.786 1.00 40.22 132 SER A C 1
ATOM 519 O O . SER A 1 76 ? 25.519 -27.666 13.312 1.00 41.07 132 SER A O 1
ATOM 522 N N . ASN A 1 77 ? 27.152 -26.578 12.193 1.00 38.41 133 ASN A N 1
ATOM 523 C CA . ASN A 1 77 ? 26.446 -25.299 12.140 1.00 38.78 133 ASN A CA 1
ATOM 524 C C . ASN A 1 77 ? 25.104 -25.342 11.395 1.00 38.66 133 ASN A C 1
ATOM 525 O O . ASN A 1 77 ? 24.212 -24.540 11.686 1.00 39.45 133 ASN A O 1
ATOM 530 N N . ALA A 1 78 ? 24.964 -26.238 10.422 1.00 36.10 134 ALA A N 1
ATOM 531 C CA . ALA A 1 78 ? 23.718 -26.325 9.667 1.00 35.91 134 ALA A CA 1
ATOM 532 C C . ALA A 1 78 ? 22.648 -27.094 10.446 1.00 35.71 134 ALA A C 1
ATOM 533 O O . ALA A 1 78 ? 21.483 -26.730 10.420 1.00 35.28 134 ALA A O 1
ATOM 535 N N . ARG A 1 79 ? 23.053 -28.152 11.138 1.00 35.71 135 ARG A N 1
ATOM 536 C CA . ARG A 1 79 ? 22.129 -28.935 11.938 1.00 35.21 135 ARG A CA 1
ATOM 537 C C . ARG A 1 79 ? 21.609 -28.033 13.055 1.00 34.38 135 ARG A C 1
ATOM 538 O O . ARG A 1 79 ? 20.426 -28.025 13.356 1.00 34.41 135 ARG A O 1
ATOM 546 N N . ILE A 1 80 ? 22.509 -27.277 13.671 1.00 33.17 136 ILE A N 1
ATOM 547 C CA . ILE A 1 80 ? 22.137 -26.377 14.757 1.00 33.09 136 ILE A CA 1
ATOM 548 C C . ILE A 1 80 ? 21.206 -25.287 14.242 1.00 32.74 136 ILE A C 1
ATOM 549 O O . ILE A 1 80 ? 20.229 -24.931 14.890 1.00 31.80 136 ILE A O 1
ATOM 554 N N . ARG A 1 81 ? 21.511 -24.779 13.056 1.00 33.07 137 ARG A N 1
ATOM 555 C CA . ARG A 1 81 ? 20.710 -23.749 12.415 1.00 33.93 137 ARG A CA 1
ATOM 556 C C . ARG A 1 81 ? 19.309 -24.310 12.117 1.00 34.96 137 ARG A C 1
ATOM 557 O O . ARG A 1 81 ? 18.298 -23.611 12.243 1.00 33.88 137 ARG A O 1
ATOM 565 N N . PHE A 1 82 ? 19.257 -25.585 11.740 1.00 34.77 138 PHE A N 1
ATOM 566 C CA . PHE A 1 82 ? 18.001 -26.258 11.426 1.00 32.90 138 PHE A CA 1
ATOM 567 C C . PHE A 1 82 ? 17.066 -26.302 12.642 1.00 33.19 138 PHE A C 1
ATOM 568 O O . PHE A 1 82 ? 15.857 -26.084 12.532 1.00 32.40 138 PHE A O 1
ATOM 576 N N . PHE A 1 83 ? 17.627 -26.604 13.802 1.00 31.85 139 PHE A N 1
ATOM 577 C CA . PHE A 1 83 ? 16.826 -26.677 15.010 1.00 33.32 139 PHE A CA 1
ATOM 578 C C . PHE A 1 83 ? 16.473 -25.297 15.548 1.00 34.16 139 PHE A C 1
ATOM 579 O O . PHE A 1 83 ? 15.353 -25.084 16.027 1.00 36.31 139 PHE A O 1
ATOM 587 N N . LYS A 1 84 ? 17.419 -24.364 15.471 1.00 32.90 140 LYS A N 1
ATOM 588 C CA . LYS A 1 84 ? 17.184 -23.005 15.943 1.00 32.78 140 LYS A CA 1
ATOM 589 C C . LYS A 1 84 ? 16.011 -22.396 15.175 1.00 34.05 140 LYS A C 1
ATOM 590 O O . LYS A 1 84 ? 15.169 -21.711 15.757 1.00 34.27 140 LYS A O 1
ATOM 596 N N . ARG A 1 85 ? 15.941 -22.661 13.875 1.00 34.36 141 ARG A N 1
ATOM 597 C CA . ARG A 1 85 ? 14.857 -22.120 13.066 1.00 35.79 141 ARG A CA 1
ATOM 598 C C . ARG A 1 85 ? 13.507 -22.669 13.522 1.00 37.73 141 ARG A C 1
ATOM 599 O O . ARG A 1 85 ? 12.515 -21.944 13.569 1.00 39.69 141 ARG A O 1
ATOM 607 N N . PHE A 1 86 ? 13.459 -23.946 13.868 1.00 39.83 142 PHE A N 1
ATOM 608 C CA . PHE A 1 86 ? 12.205 -24.545 14.312 1.00 42.23 142 PHE A CA 1
ATOM 609 C C . PHE A 1 86 ? 11.786 -24.099 15.709 1.00 43.96 142 PHE A C 1
ATOM 610 O O . PHE A 1 86 ? 10.596 -23.947 15.996 1.00 43.45 142 PHE A O 1
ATOM 618 N N . ALA A 1 87 ? 12.766 -23.891 16.578 1.00 45.15 143 ALA A N 1
ATOM 619 C CA . ALA A 1 87 ? 12.482 -23.470 17.941 1.00 46.60 143 ALA A CA 1
ATOM 620 C C . ALA A 1 87 ? 11.984 -22.033 17.964 1.00 47.79 143 ALA A C 1
ATOM 621 O O . ALA A 1 87 ? 11.456 -21.573 18.977 1.00 49.17 143 ALA A O 1
ATOM 623 N N . ALA A 1 88 ? 12.137 -21.332 16.843 1.00 48.33 144 ALA A N 1
ATOM 624 C CA . ALA A 1 88 ? 11.735 -19.932 16.754 1.00 49.43 144 ALA A CA 1
ATOM 625 C C . ALA A 1 88 ? 10.337 -19.700 16.203 1.00 50.36 144 ALA A C 1
ATOM 626 O O . ALA A 1 88 ? 9.772 -18.626 16.387 1.00 51.26 144 ALA A O 1
ATOM 628 N N . LEU A 1 89 ? 9.782 -20.694 15.522 1.00 51.04 145 LEU A N 1
ATOM 629 C CA . LEU A 1 89 ? 8.442 -20.559 14.964 1.00 51.52 145 LEU A CA 1
ATOM 630 C C . LEU A 1 89 ? 7.387 -20.537 16.080 1.00 52.99 145 LEU A C 1
ATOM 631 O O . LEU A 1 89 ? 7.123 -21.565 16.711 1.00 52.06 145 LEU A O 1
ATOM 636 N N . HIS A 1 90 ? 6.785 -19.372 16.321 1.00 54.53 146 HIS A N 1
ATOM 637 C CA . HIS A 1 90 ? 5.751 -19.253 17.349 1.00 55.53 146 HIS A CA 1
ATOM 638 C C . HIS A 1 90 ? 4.370 -19.338 16.713 1.00 54.68 146 HIS A C 1
ATOM 639 O O . HIS A 1 90 ? 3.962 -20.388 16.219 1.00 54.96 146 HIS A O 1
ATOM 646 N N . GLY A 1 94 ? 0.335 -24.727 14.467 1.00 81.48 150 GLY A N 1
ATOM 647 C CA . GLY A 1 94 ? 0.043 -26.121 14.178 1.00 82.19 150 GLY A CA 1
ATOM 648 C C . GLY A 1 94 ? -0.732 -26.776 15.304 1.00 82.23 150 GLY A C 1
ATOM 649 O O . GLY A 1 94 ? -1.369 -26.078 16.096 1.00 82.97 150 GLY A O 1
ATOM 650 N N . ASN A 1 95 ? -0.682 -28.107 15.382 1.00 81.73 151 ASN A N 1
ATOM 651 C CA . ASN A 1 95 ? -1.393 -28.843 16.433 1.00 81.10 151 ASN A CA 1
ATOM 652 C C . ASN A 1 95 ? -0.589 -28.887 17.738 1.00 80.17 151 ASN A C 1
ATOM 653 O O . ASN A 1 95 ? -1.163 -28.996 18.830 1.00 80.72 151 ASN A O 1
ATOM 658 N N . SER A 1 96 ? 0.737 -28.821 17.619 1.00 77.71 152 SER A N 1
ATOM 659 C CA . SER A 1 96 ? 1.607 -28.815 18.791 1.00 73.85 152 SER A CA 1
ATOM 660 C C . SER A 1 96 ? 1.686 -27.357 19.257 1.00 71.70 152 SER A C 1
ATOM 661 O O . SER A 1 96 ? 1.385 -26.442 18.485 1.00 72.10 152 SER A O 1
ATOM 664 N N . ALA A 1 97 ? 2.081 -27.142 20.511 1.00 67.95 153 ALA A N 1
ATOM 665 C CA . ALA A 1 97 ? 2.166 -25.794 21.083 1.00 63.76 153 ALA A CA 1
ATOM 666 C C . ALA A 1 97 ? 2.904 -24.764 20.212 1.00 61.15 153 ALA A C 1
ATOM 667 O O . ALA A 1 97 ? 2.468 -23.615 20.103 1.00 61.59 153 ALA A O 1
ATOM 669 N N . CYS A 1 98 ? 4.020 -25.170 19.604 1.00 56.78 154 CYS A N 1
ATOM 670 C CA . CYS A 1 98 ? 4.798 -24.286 18.745 1.00 50.60 154 CYS A CA 1
ATOM 671 C C . CYS A 1 98 ? 5.970 -25.019 18.096 1.00 47.12 154 CYS A C 1
ATOM 672 O O . CYS A 1 98 ? 6.013 -26.250 18.072 1.00 45.90 154 CYS A O 1
ATOM 675 N N . GLY A 1 99 ? 6.914 -24.252 17.563 1.00 43.45 155 GLY A N 1
ATOM 676 C CA . GLY A 1 99 ? 8.069 -24.842 16.915 1.00 40.21 155 GLY A CA 1
ATOM 677 C C . GLY A 1 99 ? 8.918 -25.620 17.897 1.00 38.15 155 GLY A C 1
ATOM 678 O O . GLY A 1 99 ? 9.383 -26.724 17.590 1.00 35.70 155 GLY A O 1
ATOM 679 N N . LEU A 1 100 ? 9.109 -25.041 19.080 1.00 35.74 156 LEU A N 1
ATOM 680 C CA . LEU A 1 100 ? 9.888 -25.665 20.136 1.00 35.16 156 LEU A CA 1
ATOM 681 C C . LEU A 1 100 ? 9.261 -26.997 20.548 1.00 34.90 156 LEU A C 1
ATOM 682 O O . LEU A 1 100 ? 9.956 -27.995 20.724 1.00 32.47 156 LEU A O 1
ATOM 687 N N . HIS A 1 101 ? 7.937 -27.004 20.686 1.00 34.85 157 HIS A N 1
ATOM 688 C CA . HIS A 1 101 ? 7.206 -28.204 21.079 1.00 34.75 157 HIS A CA 1
ATOM 689 C C . HIS A 1 101 ? 7.365 -29.316 20.037 1.00 35.04 157 HIS A C 1
ATOM 690 O O . HIS A 1 101 ? 7.671 -30.471 20.369 1.00 34.60 157 HIS A O 1
ATOM 697 N N . PHE A 1 102 ? 7.143 -28.964 18.776 1.00 35.61 158 PHE A N 1
ATOM 698 C CA . PHE A 1 102 ? 7.286 -29.912 17.677 1.00 36.29 158 PHE A CA 1
ATOM 699 C C . PHE A 1 102 ? 8.640 -30.610 17.798 1.00 36.31 158 PHE A C 1
ATOM 700 O O . PHE A 1 102 ? 8.745 -31.830 17.759 1.00 36.03 158 PHE A O 1
ATOM 708 N N . LEU A 1 103 ? 9.675 -29.800 17.962 1.00 36.11 159 LEU A N 1
ATOM 709 C CA . LEU A 1 103 ? 11.033 -30.284 18.103 1.00 35.34 159 LEU A CA 1
ATOM 710 C C . LEU A 1 103 ? 11.136 -31.356 19.170 1.00 36.45 159 LEU A C 1
ATOM 711 O O . LEU A 1 103 ? 11.972 -32.257 19.059 1.00 36.36 159 LEU A O 1
ATOM 716 N N . ILE A 1 104 ? 10.295 -31.257 20.203 1.00 36.85 160 ILE A N 1
ATOM 717 C CA . ILE A 1 104 ? 10.300 -32.248 21.280 1.00 37.40 160 ILE A CA 1
ATOM 718 C C . ILE A 1 104 ? 9.766 -33.589 20.772 1.00 38.64 160 ILE A C 1
ATOM 719 O O . ILE A 1 104 ? 10.314 -34.645 21.081 1.00 39.07 160 ILE A O 1
ATOM 724 N N . GLN A 1 105 ? 8.697 -33.548 19.987 1.00 40.45 161 GLN A N 1
ATOM 725 C CA . GLN A 1 105 ? 8.129 -34.777 19.461 1.00 43.26 161 GLN A CA 1
ATOM 726 C C . GLN A 1 105 ? 9.060 -35.362 18.410 1.00 43.21 161 GLN A C 1
ATOM 727 O O . GLN A 1 105 ? 9.224 -36.585 18.333 1.00 43.12 161 GLN A O 1
ATOM 733 N N . LEU A 1 106 ? 9.674 -34.487 17.614 1.00 41.33 162 LEU A N 1
ATOM 734 C CA . LEU A 1 106 ? 10.592 -34.922 16.571 1.00 41.39 162 LEU A CA 1
ATOM 735 C C . LEU A 1 106 ? 11.732 -35.723 17.188 1.00 42.40 162 LEU A C 1
ATOM 736 O O . LEU A 1 106 ? 12.143 -36.744 16.637 1.00 44.00 162 LEU A O 1
ATOM 741 N N . ARG A 1 107 ? 12.248 -35.275 18.330 1.00 40.62 163 ARG A N 1
ATOM 742 C CA . ARG A 1 107 ? 13.332 -36.013 18.967 1.00 41.23 163 ARG A CA 1
ATOM 743 C C . ARG A 1 107 ? 12.801 -37.312 19.579 1.00 43.34 163 ARG A C 1
ATOM 744 O O . ARG A 1 107 ? 13.553 -38.259 19.812 1.00 42.42 163 ARG A O 1
ATOM 752 N N . ALA A 1 108 ? 11.498 -37.354 19.836 1.00 46.12 164 ALA A N 1
ATOM 753 C CA . ALA A 1 108 ? 10.875 -38.547 20.402 1.00 48.16 164 ALA A CA 1
ATOM 754 C C . ALA A 1 108 ? 10.995 -39.668 19.371 1.00 48.00 164 ALA A C 1
ATOM 755 O O . ALA A 1 108 ? 11.321 -40.808 19.708 1.00 49.22 164 ALA A O 1
ATOM 757 N N . ASP A 1 109 ? 10.739 -39.325 18.113 1.00 47.92 165 ASP A N 1
ATOM 758 C CA . ASP A 1 109 ? 10.826 -40.285 17.020 1.00 47.68 165 ASP A CA 1
ATOM 759 C C . ASP A 1 109 ? 12.282 -40.652 16.724 1.00 47.64 165 ASP A C 1
ATOM 760 O O . ASP A 1 109 ? 12.617 -41.831 16.594 1.00 48.47 165 ASP A O 1
ATOM 765 N N . MET A 1 110 ? 13.145 -39.649 16.616 1.00 47.33 166 MET A N 1
ATOM 766 C CA . MET A 1 110 ? 14.562 -39.902 16.356 1.00 48.49 166 MET A CA 1
ATOM 767 C C . MET A 1 110 ? 15.123 -40.891 17.380 1.00 49.11 166 MET A C 1
ATOM 768 O O . MET A 1 110 ? 15.950 -41.750 17.057 1.00 47.37 166 MET A O 1
ATOM 773 N N . LEU A 1 111 ? 14.648 -40.763 18.616 1.00 49.79 167 LEU A N 1
ATOM 774 C CA . LEU A 1 111 ? 15.102 -41.596 19.720 1.00 49.73 167 LEU A CA 1
ATOM 775 C C . LEU A 1 111 ? 14.612 -43.039 19.681 1.00 49.86 167 LEU A C 1
ATOM 776 O O . LEU A 1 111 ? 15.362 -43.964 20.009 1.00 47.78 167 LEU A O 1
ATOM 781 N N . ARG A 1 112 ? 13.363 -43.240 19.281 1.00 48.85 168 ARG A N 1
ATOM 782 C CA . ARG A 1 112 ? 12.833 -44.588 19.240 1.00 50.57 168 ARG A CA 1
ATOM 783 C C . ARG A 1 112 ? 13.152 -45.318 17.944 1.00 50.33 168 ARG A C 1
ATOM 784 O O . ARG A 1 112 ? 13.170 -46.553 17.899 1.00 49.48 168 ARG A O 1
ATOM 792 N N . TRP A 1 113 ? 13.434 -44.558 16.895 1.00 49.95 169 TRP A N 1
ATOM 793 C CA . TRP A 1 113 ? 13.744 -45.164 15.618 1.00 49.42 169 TRP A CA 1
ATOM 794 C C . TRP A 1 113 ? 15.220 -45.203 15.251 1.00 49.18 169 TRP A C 1
ATOM 795 O O . TRP A 1 113 ? 15.567 -45.645 14.164 1.00 48.24 169 TRP A O 1
ATOM 806 N N . HIS A 1 114 ? 16.089 -44.773 16.163 1.00 50.75 170 HIS A N 1
ATOM 807 C CA . HIS A 1 114 ? 17.527 -44.782 15.896 1.00 54.05 170 HIS A CA 1
ATOM 808 C C . HIS A 1 114 ? 18.020 -46.082 15.260 1.00 55.15 170 HIS A C 1
ATOM 809 O O . HIS A 1 114 ? 18.805 -46.054 14.314 1.00 53.87 170 HIS A O 1
ATOM 816 N N . LYS A 1 115 ? 17.573 -47.220 15.785 1.00 57.23 171 LYS A N 1
ATOM 817 C CA . LYS A 1 115 ? 18.000 -48.507 15.252 1.00 59.58 171 LYS A CA 1
ATOM 818 C C . LYS A 1 115 ? 17.471 -48.777 13.843 1.00 60.44 171 LYS A C 1
ATOM 819 O O . LYS A 1 115 ? 18.090 -49.509 13.069 1.00 61.36 171 LYS A O 1
ATOM 825 N N . ARG A 1 116 ? 16.334 -48.180 13.503 1.00 60.61 172 ARG A N 1
ATOM 826 C CA . ARG A 1 116 ? 15.746 -48.374 12.183 1.00 60.17 172 ARG A CA 1
ATOM 827 C C . ARG A 1 116 ? 16.299 -47.384 11.163 1.00 59.00 172 ARG A C 1
ATOM 828 O O . ARG A 1 116 ? 16.694 -47.765 10.061 1.00 58.25 172 ARG A O 1
ATOM 836 N N . ILE A 1 117 ? 16.307 -46.108 11.540 1.00 57.22 173 ILE A N 1
ATOM 837 C CA . ILE A 1 117 ? 16.782 -45.040 10.669 1.00 55.02 173 ILE A CA 1
ATOM 838 C C . ILE A 1 117 ? 18.174 -44.561 11.091 1.00 53.95 173 ILE A C 1
ATOM 839 O O . ILE A 1 117 ? 18.310 -43.709 11.972 1.00 54.52 173 ILE A O 1
ATOM 844 N N . PRO A 1 118 ? 19.226 -45.105 10.468 1.00 51.46 174 PRO A N 1
ATOM 845 C CA . PRO A 1 118 ? 20.587 -44.695 10.816 1.00 50.19 174 PRO A CA 1
ATOM 846 C C . PRO A 1 118 ? 20.888 -43.286 10.312 1.00 48.56 174 PRO A C 1
ATOM 847 O O . PRO A 1 118 ? 20.198 -42.772 9.429 1.00 46.80 174 PRO A O 1
ATOM 851 N N . GLY A 1 119 ? 21.918 -42.671 10.885 1.00 46.27 175 GLY A N 1
ATOM 852 C CA . GLY A 1 119 ? 22.302 -41.333 10.479 1.00 45.18 175 GLY A CA 1
ATOM 853 C C . GLY A 1 119 ? 21.659 -40.189 11.248 1.00 44.40 175 GLY A C 1
ATOM 854 O O . GLY A 1 119 ? 21.772 -39.044 10.821 1.00 45.20 175 GLY A O 1
ATOM 855 N N . LEU A 1 120 ? 20.998 -40.476 12.371 1.00 43.11 176 LEU A N 1
ATOM 856 C CA . LEU A 1 120 ? 20.356 -39.429 13.174 1.00 42.03 176 LEU A CA 1
ATOM 857 C C . LEU A 1 120 ? 21.158 -39.116 14.438 1.00 44.28 176 LEU A C 1
ATOM 858 O O . LEU A 1 120 ? 20.861 -38.154 15.153 1.00 45.00 176 LEU A O 1
ATOM 863 N N . ARG A 1 121 ? 22.174 -39.928 14.707 1.00 44.62 177 ARG A N 1
ATOM 864 C CA . ARG A 1 121 ? 23.020 -39.739 15.880 1.00 46.50 177 ARG A CA 1
ATOM 865 C C . ARG A 1 121 ? 23.506 -38.300 16.096 1.00 44.94 177 ARG A C 1
ATOM 866 O O . ARG A 1 121 ? 23.446 -37.781 17.211 1.00 44.14 177 ARG A O 1
ATOM 874 N N . GLU A 1 122 ? 23.979 -37.657 15.034 1.00 44.06 178 GLU A N 1
ATOM 875 C CA . GLU A 1 122 ? 24.487 -36.294 15.142 1.00 44.03 178 GLU A CA 1
ATOM 876 C C . GLU A 1 122 ? 23.359 -35.289 15.374 1.00 42.96 178 GLU A C 1
ATOM 877 O O . GLU A 1 122 ? 23.511 -34.361 16.165 1.00 41.84 178 GLU A O 1
ATOM 883 N N . LEU A 1 123 ? 22.234 -35.475 14.686 1.00 41.62 179 LEU A N 1
ATOM 884 C CA . LEU A 1 123 ? 21.075 -34.598 14.849 1.00 41.71 179 LEU A CA 1
ATOM 885 C C . LEU A 1 123 ? 20.549 -34.733 16.285 1.00 41.89 179 LEU A C 1
ATOM 886 O O . LEU A 1 123 ? 20.223 -33.738 16.937 1.00 40.85 179 LEU A O 1
ATOM 891 N N . ASP A 1 124 ? 20.487 -35.971 16.770 1.00 41.95 180 ASP A N 1
ATOM 892 C CA . ASP A 1 124 ? 20.030 -36.239 18.125 1.00 43.17 180 ASP A CA 1
ATOM 893 C C . ASP A 1 124 ? 20.948 -35.597 19.153 1.00 42.95 180 ASP A C 1
ATOM 894 O O . ASP A 1 124 ? 20.483 -34.964 20.093 1.00 43.23 180 ASP A O 1
ATOM 899 N N . GLU A 1 125 ? 22.255 -35.762 18.981 1.00 43.13 181 GLU A N 1
ATOM 900 C CA . GLU A 1 125 ? 23.200 -35.185 19.929 1.00 43.70 181 GLU A CA 1
ATOM 901 C C . GLU A 1 125 ? 23.106 -33.662 19.966 1.00 41.54 181 GLU A C 1
ATOM 902 O O . GLU A 1 125 ? 23.052 -33.067 21.045 1.00 40.57 181 GLU A O 1
ATOM 908 N N . ASP A 1 126 ? 23.077 -33.037 18.794 1.00 38.96 182 ASP A N 1
ATOM 909 C CA . ASP A 1 126 ? 22.979 -31.585 18.715 1.00 38.55 182 ASP A CA 1
ATOM 910 C C . ASP A 1 126 ? 21.694 -31.093 19.395 1.00 37.63 182 ASP A C 1
ATOM 911 O O . ASP A 1 126 ? 21.754 -30.267 20.299 1.00 37.94 182 ASP A O 1
ATOM 916 N N . LEU A 1 127 ? 20.542 -31.619 18.991 1.00 35.54 183 LEU A N 1
ATOM 917 C CA . LEU A 1 127 ? 19.285 -31.203 19.600 1.00 35.39 183 LEU A CA 1
ATOM 918 C C . LEU A 1 127 ? 19.294 -31.412 21.116 1.00 35.94 183 LEU A C 1
ATOM 919 O O . LEU A 1 127 ? 18.899 -30.531 21.876 1.00 34.51 183 LEU A O 1
ATOM 924 N N . GLU A 1 128 ? 19.749 -32.571 21.568 1.00 36.57 184 GLU A N 1
ATOM 925 C CA . GLU A 1 128 ? 19.803 -32.812 23.004 1.00 38.16 184 GLU A CA 1
ATOM 926 C C . GLU A 1 128 ? 20.566 -31.693 23.711 1.00 36.36 184 GLU A C 1
ATOM 927 O O . GLU A 1 128 ? 20.187 -31.267 24.796 1.00 35.55 184 GLU A O 1
ATOM 933 N N . ALA A 1 129 ? 21.638 -31.218 23.080 1.00 36.17 185 ALA A N 1
ATOM 934 C CA . ALA A 1 129 ? 22.466 -30.148 23.635 1.00 35.19 185 ALA A CA 1
ATOM 935 C C . ALA A 1 129 ? 21.754 -28.801 23.613 1.00 34.43 185 ALA A C 1
ATOM 936 O O . ALA A 1 129 ? 21.924 -27.981 24.515 1.00 34.38 185 ALA A O 1
ATOM 938 N N . LEU A 1 130 ? 20.976 -28.561 22.568 1.00 34.41 186 LEU A N 1
ATOM 939 C CA . LEU A 1 130 ? 20.233 -27.318 22.472 1.00 34.36 186 LEU A CA 1
ATOM 940 C C . LEU A 1 130 ? 19.139 -27.364 23.533 1.00 32.79 186 LEU A C 1
ATOM 941 O O . LEU A 1 130 ? 18.919 -26.388 24.244 1.00 34.74 186 LEU A O 1
ATOM 946 N N . PHE A 1 131 ? 18.479 -28.514 23.648 1.00 32.99 187 PHE A N 1
ATOM 947 C CA . PHE A 1 131 ? 17.405 -28.715 24.621 1.00 30.88 187 PHE A CA 1
ATOM 948 C C . PHE A 1 131 ? 17.874 -28.490 26.054 1.00 32.53 187 PHE A C 1
ATOM 949 O O . PHE A 1 131 ? 17.061 -28.234 26.939 1.00 32.33 187 PHE A O 1
ATOM 957 N N . SER A 1 132 ? 19.181 -28.602 26.292 1.00 33.33 188 SER A N 1
ATOM 958 C CA . SER A 1 132 ? 19.711 -28.390 27.635 1.00 33.74 188 SER A CA 1
ATOM 959 C C . SER A 1 132 ? 19.786 -26.902 27.960 1.00 34.61 188 SER A C 1
ATOM 960 O O . SER A 1 132 ? 19.685 -26.511 29.123 1.00 33.74 188 SER A O 1
ATOM 963 N N . ASN A 1 133 ? 19.963 -26.073 26.934 1.00 34.53 189 ASN A N 1
ATOM 964 C CA . ASN A 1 133 ? 20.015 -24.628 27.142 1.00 36.30 189 ASN A CA 1
ATOM 965 C C . ASN A 1 133 ? 18.580 -24.073 27.192 1.00 35.29 189 ASN A C 1
ATOM 966 O O . ASN A 1 133 ? 18.234 -23.298 28.082 1.00 36.32 189 ASN A O 1
ATOM 971 N N . TRP A 1 134 ? 17.755 -24.492 26.233 1.00 31.22 190 TRP A N 1
ATOM 972 C CA . TRP A 1 134 ? 16.382 -24.027 26.127 1.00 31.10 190 TRP A CA 1
ATOM 973 C C . TRP A 1 134 ? 15.464 -24.414 27.283 1.00 31.89 190 TRP A C 1
ATOM 974 O O . TRP A 1 134 ? 14.581 -23.639 27.646 1.00 30.48 190 TRP A O 1
ATOM 985 N N . PHE A 1 135 ? 15.668 -25.603 27.853 1.00 31.20 191 PHE A N 1
ATOM 986 C CA . PHE A 1 135 ? 14.834 -26.052 28.952 1.00 30.62 191 PHE A CA 1
ATOM 987 C C . PHE A 1 135 ? 15.574 -26.080 30.270 1.00 31.45 191 PHE A C 1
ATOM 988 O O . PHE A 1 135 ? 15.227 -26.854 31.165 1.00 30.39 191 PHE A O 1
ATOM 996 N N . ASP A 1 136 ? 16.609 -25.255 30.393 1.00 31.80 192 ASP A N 1
ATOM 997 C CA . ASP A 1 136 ? 17.335 -25.202 31.643 1.00 31.52 192 ASP A CA 1
ATOM 998 C C . ASP A 1 136 ? 16.304 -24.745 32.676 1.00 32.33 192 ASP A C 1
ATOM 999 O O . ASP A 1 136 ? 15.447 -23.915 32.362 1.00 31.57 192 ASP A O 1
ATOM 1004 N N . VAL A 1 137 ? 16.384 -25.292 33.887 1.00 30.73 193 VAL A N 1
ATOM 1005 C CA . VAL A 1 137 ? 15.463 -24.961 34.976 1.00 31.60 193 VAL A CA 1
ATOM 1006 C C . VAL A 1 137 ? 15.298 -23.451 35.175 1.00 31.58 193 VAL A C 1
ATOM 1007 O O . VAL A 1 137 ? 14.214 -22.967 35.499 1.00 31.85 193 VAL A O 1
ATOM 1011 N N . GLY A 1 138 ? 16.379 -22.710 34.984 1.00 30.79 194 GLY A N 1
ATOM 1012 C CA . GLY A 1 138 ? 16.315 -21.271 35.148 1.00 31.53 194 GLY A CA 1
ATOM 1013 C C . GLY A 1 138 ? 15.361 -20.599 34.181 1.00 31.95 194 GLY A C 1
ATOM 1014 O O . GLY A 1 138 ? 15.011 -19.437 34.371 1.00 32.89 194 GLY A O 1
ATOM 1015 N N . LEU A 1 139 ? 14.940 -21.321 33.145 1.00 30.68 195 LEU A N 1
ATOM 1016 C CA . LEU A 1 139 ? 14.024 -20.767 32.149 1.00 29.09 195 LEU A CA 1
ATOM 1017 C C . LEU A 1 139 ? 12.635 -21.380 32.242 1.00 28.40 195 LEU A C 1
ATOM 1018 O O . LEU A 1 139 ? 11.720 -21.003 31.493 1.00 29.18 195 LEU A O 1
ATOM 1023 N N . LEU A 1 140 ? 12.478 -22.333 33.151 1.00 27.69 196 LEU A N 1
ATOM 1024 C CA . LEU A 1 140 ? 11.197 -23.007 33.318 1.00 27.01 196 LEU A CA 1
ATOM 1025 C C . LEU A 1 140 ? 10.387 -22.426 34.471 1.00 27.15 196 LEU A C 1
ATOM 1026 O O . LEU A 1 140 ? 10.936 -21.894 35.433 1.00 24.11 196 LEU A O 1
ATOM 1031 N N . GLU A 1 141 ? 9.069 -22.514 34.368 1.00 29.14 197 GLU A N 1
ATOM 1032 C CA . GLU A 1 141 ? 8.231 -22.021 35.443 1.00 30.93 197 GLU A CA 1
ATOM 1033 C C . GLU A 1 141 ? 7.749 -23.202 36.268 1.00 30.87 197 GLU A C 1
ATOM 1034 O O . GLU A 1 141 ? 7.443 -24.265 35.730 1.00 30.25 197 GLU A O 1
ATOM 1040 N N . LEU A 1 142 ? 7.705 -23.016 37.583 1.00 32.60 198 LEU A N 1
ATOM 1041 C CA . LEU A 1 142 ? 7.268 -24.065 38.493 1.00 32.44 198 LEU A CA 1
ATOM 1042 C C . LEU A 1 142 ? 5.784 -23.896 38.816 1.00 32.68 198 LEU A C 1
ATOM 1043 O O . LEU A 1 142 ? 5.329 -22.791 39.079 1.00 34.07 198 LEU A O 1
ATOM 1048 N N . GLN A 1 143 ? 5.025 -24.988 38.778 1.00 33.85 199 GLN A N 1
ATOM 1049 C CA . GLN A 1 143 ? 3.589 -24.941 39.076 1.00 33.96 199 GLN A CA 1
ATOM 1050 C C . GLN A 1 143 ? 3.173 -26.058 40.011 1.00 33.93 199 GLN A C 1
ATOM 1051 O O . GLN A 1 143 ? 3.622 -27.193 39.864 1.00 35.04 199 GLN A O 1
ATOM 1057 N N . PRO A 1 144 ? 2.292 -25.756 40.979 1.00 34.45 200 PRO A N 1
ATOM 1058 C CA . PRO A 1 144 ? 1.836 -26.775 41.926 1.00 31.93 200 PRO A CA 1
ATOM 1059 C C . PRO A 1 144 ? 0.830 -27.661 41.231 1.00 30.37 200 PRO A C 1
ATOM 1060 O O . PRO A 1 144 ? 0.057 -27.189 40.409 1.00 31.51 200 PRO A O 1
ATOM 1064 N N . ILE A 1 145 ? 0.851 -28.948 41.543 1.00 31.42 201 ILE A N 1
ATOM 1065 C CA . ILE A 1 145 ? -0.092 -29.873 40.939 1.00 32.16 201 ILE A CA 1
ATOM 1066 C C . ILE A 1 145 ? -0.929 -30.472 42.042 1.00 32.23 201 ILE A C 1
ATOM 1067 O O . ILE A 1 145 ? -0.383 -31.030 42.984 1.00 32.78 201 ILE A O 1
ATOM 1072 N N . THR A 1 146 ? -2.251 -30.350 41.929 1.00 33.62 202 THR A N 1
ATOM 1073 C CA . THR A 1 146 ? -3.164 -30.893 42.942 1.00 35.49 202 THR A CA 1
ATOM 1074 C C . THR A 1 146 ? -4.252 -31.733 42.287 1.00 35.44 202 THR A C 1
ATOM 1075 O O . THR A 1 146 ? -4.298 -31.861 41.064 1.00 37.05 202 THR A O 1
ATOM 1079 N N . TRP A 1 147 ? -5.133 -32.298 43.105 1.00 36.32 203 TRP A N 1
ATOM 1080 C CA . TRP A 1 147 ? -6.221 -33.114 42.586 1.00 36.80 203 TRP A CA 1
ATOM 1081 C C . TRP A 1 147 ? -7.246 -32.205 41.869 1.00 35.12 203 TRP A C 1
ATOM 1082 O O . TRP A 1 147 ? -8.169 -32.682 41.217 1.00 36.24 203 TRP A O 1
ATOM 1093 N N . ASP A 1 148 ? -7.050 -30.894 41.972 1.00 34.10 204 ASP A N 1
ATOM 1094 C CA . ASP A 1 148 ? -7.926 -29.922 41.320 1.00 34.83 204 ASP A CA 1
ATOM 1095 C C . ASP A 1 148 ? -7.427 -29.533 39.925 1.00 34.29 204 ASP A C 1
ATOM 1096 O O . ASP A 1 148 ? -8.134 -28.871 39.170 1.00 35.47 204 ASP A O 1
ATOM 1101 N N . SER A 1 149 ? -6.204 -29.933 39.589 1.00 33.81 205 SER A N 1
ATOM 1102 C CA . SER A 1 149 ? -5.646 -29.619 38.283 1.00 33.46 205 SER A CA 1
ATOM 1103 C C . SER A 1 149 ? -6.479 -30.288 37.201 1.00 34.41 205 SER A C 1
ATOM 1104 O O . SER A 1 149 ? -7.172 -31.279 37.457 1.00 33.86 205 SER A O 1
ATOM 1107 N N . PRO A 1 150 ? -6.416 -29.757 35.969 1.00 34.58 206 PRO A N 1
ATOM 1108 C CA . PRO A 1 150 ? -7.161 -30.300 34.827 1.00 35.23 206 PRO A CA 1
ATOM 1109 C C . PRO A 1 150 ? -6.853 -31.787 34.633 1.00 37.54 206 PRO A C 1
ATOM 1110 O O . PRO A 1 150 ? -5.698 -32.208 34.734 1.00 37.04 206 PRO A O 1
ATOM 1114 N N . ALA A 1 151 ? -7.885 -32.578 34.359 1.00 37.97 207 ALA A N 1
ATOM 1115 C CA . ALA A 1 151 ? -7.699 -34.004 34.135 1.00 38.01 207 ALA A CA 1
ATOM 1116 C C . ALA A 1 151 ? -6.781 -34.195 32.921 1.00 38.53 207 ALA A C 1
ATOM 1117 O O . ALA A 1 151 ? -5.946 -35.092 32.905 1.00 37.41 207 ALA A O 1
ATOM 1119 N N . SER A 1 152 ? -6.941 -33.343 31.911 1.00 38.41 208 SER A N 1
ATOM 1120 C CA . SER A 1 152 ? -6.129 -33.434 30.707 1.00 40.52 208 SER A CA 1
ATOM 1121 C C . SER A 1 152 ? -4.647 -33.228 30.989 1.00 43.09 208 SER A C 1
ATOM 1122 O O . SER A 1 152 ? -3.800 -33.607 30.171 1.00 46.36 208 SER A O 1
ATOM 1125 N N . LEU A 1 153 ? -4.329 -32.623 32.131 1.00 42.49 209 LEU A N 1
ATOM 1126 C CA . LEU A 1 153 ? -2.938 -32.394 32.499 1.00 42.96 209 LEU A CA 1
ATOM 1127 C C . LEU A 1 153 ? -2.478 -33.551 33.366 1.00 44.71 209 LEU A C 1
ATOM 1128 O O . LEU A 1 153 ? -1.378 -34.086 33.208 1.00 45.99 209 LEU A O 1
ATOM 1133 N N . LEU A 1 154 ? -3.339 -33.919 34.298 1.00 46.41 210 LEU A N 1
ATOM 1134 C CA . LEU A 1 154 ? -3.073 -34.997 35.224 1.00 47.04 210 LEU A CA 1
ATOM 1135 C C . LEU A 1 154 ? -2.823 -36.310 34.487 1.00 48.08 210 LEU A C 1
ATOM 1136 O O . LEU A 1 154 ? -2.120 -37.185 35.000 1.00 48.91 210 LEU A O 1
ATOM 1141 N N . GLU A 1 155 ? -3.389 -36.439 33.289 1.00 48.18 211 GLU A N 1
ATOM 1142 C CA . GLU A 1 155 ? -3.226 -37.658 32.505 1.00 51.18 211 GLU A CA 1
ATOM 1143 C C . GLU A 1 155 ? -1.910 -37.701 31.741 1.00 51.83 211 GLU A C 1
ATOM 1144 O O . GLU A 1 155 ? -1.693 -38.601 30.935 1.00 52.16 211 GLU A O 1
ATOM 1150 N N . LYS A 1 156 ? -1.038 -36.729 31.989 1.00 52.18 212 LYS A N 1
ATOM 1151 C CA . LYS A 1 156 ? 0.252 -36.685 31.319 1.00 51.61 212 LYS A CA 1
ATOM 1152 C C . LYS A 1 156 ? 1.313 -37.111 32.310 1.00 53.67 212 LYS A C 1
ATOM 1153 O O . LYS A 1 156 ? 2.459 -37.347 31.941 1.00 54.99 212 LYS A O 1
ATOM 1159 N N . LEU A 1 157 ? 0.912 -37.218 33.572 1.00 55.88 213 LEU A N 1
ATOM 1160 C CA . LEU A 1 157 ? 1.813 -37.629 34.638 1.00 59.84 213 LEU A CA 1
ATOM 1161 C C . LEU A 1 157 ? 1.630 -39.119 34.939 1.00 62.83 213 LEU A C 1
ATOM 1162 O O . LEU A 1 157 ? 2.494 -39.754 35.558 1.00 62.69 213 LEU A O 1
ATOM 1167 N N . ILE A 1 158 ? 0.498 -39.669 34.506 1.00 65.80 214 ILE A N 1
ATOM 1168 C CA . ILE A 1 158 ? 0.217 -41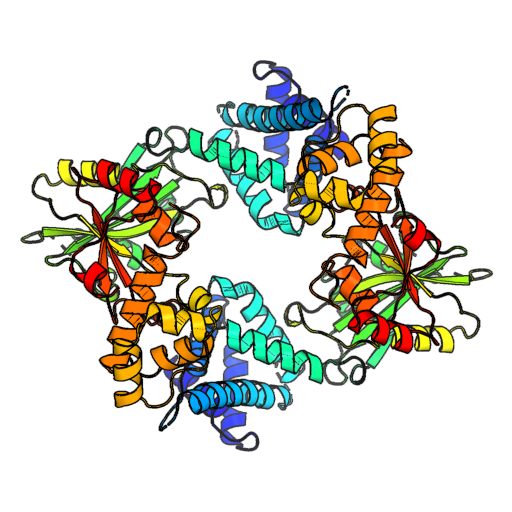.080 34.714 1.00 68.86 214 ILE A CA 1
ATOM 1169 C C . ILE A 1 158 ? 1.019 -41.843 33.674 1.00 71.75 214 ILE A C 1
ATOM 1170 O O . ILE A 1 158 ? 1.636 -42.864 33.978 1.00 72.39 214 ILE A O 1
ATOM 1175 N N . ARG A 1 159 ? 1.016 -41.325 32.448 1.00 74.89 215 ARG A N 1
ATOM 1176 C CA . ARG A 1 159 ? 1.726 -41.948 31.341 1.00 77.42 215 ARG A CA 1
ATOM 1177 C C . ARG A 1 159 ? 3.238 -41.942 31.554 1.00 78.93 215 ARG A C 1
ATOM 1178 O O . ARG A 1 159 ? 3.935 -42.851 31.098 1.00 80.15 215 ARG A O 1
ATOM 1186 N N . TYR A 1 160 ? 3.741 -40.926 32.251 1.00 80.00 216 TYR A N 1
ATOM 1187 C CA . TYR A 1 160 ? 5.174 -40.824 32.519 1.00 80.88 216 TYR A CA 1
ATOM 1188 C C . TYR A 1 160 ? 5.470 -40.800 34.014 1.00 80.35 216 TYR A C 1
ATOM 1189 O O . TYR A 1 160 ? 6.619 -40.616 34.422 1.00 79.88 216 TYR A O 1
ATOM 1198 N N . TRP A 1 169 ? -5.956 -44.144 39.283 1.00 64.33 225 TRP A N 1
ATOM 1199 C CA . TRP A 1 169 ? -5.871 -42.710 39.535 1.00 63.32 225 TRP A CA 1
ATOM 1200 C C . TRP A 1 169 ? -5.851 -42.409 41.030 1.00 63.93 225 TRP A C 1
ATOM 1201 O O . TRP A 1 169 ? -5.465 -41.312 41.444 1.00 63.20 225 TRP A O 1
ATOM 1212 N N . THR A 1 170 ? -6.268 -43.382 41.836 1.00 64.10 226 THR A N 1
ATOM 1213 C CA . THR A 1 170 ? -6.304 -43.210 43.287 1.00 65.38 226 THR A CA 1
ATOM 1214 C C . THR A 1 170 ? -4.894 -43.077 43.850 1.00 65.95 226 THR A C 1
ATOM 1215 O O . THR A 1 170 ? -4.684 -42.575 44.963 1.00 65.09 226 THR A O 1
ATOM 1219 N N . ASP A 1 171 ? -3.930 -43.550 43.073 1.00 66.79 227 ASP A N 1
ATOM 1220 C CA . ASP A 1 171 ? -2.534 -43.469 43.462 1.00 67.26 227 ASP A CA 1
ATOM 1221 C C . ASP A 1 171 ? -2.146 -41.994 43.329 1.00 66.44 227 ASP A C 1
ATOM 1222 O O . ASP A 1 171 ? -1.497 -41.425 44.213 1.00 65.86 227 ASP A O 1
ATOM 1227 N N . LEU A 1 172 ? -2.567 -41.377 42.226 1.00 65.21 228 LEU A N 1
ATOM 1228 C CA . LEU A 1 172 ? -2.280 -39.967 42.000 1.00 64.85 228 LEU A CA 1
ATOM 1229 C C . LEU A 1 172 ? -2.847 -39.203 43.186 1.00 64.87 228 LEU A C 1
ATOM 1230 O O . LEU A 1 172 ? -2.181 -38.347 43.766 1.00 64.68 228 LEU A O 1
ATOM 1235 N N . ARG A 1 173 ? -4.082 -39.546 43.543 1.00 65.14 229 ARG A N 1
ATOM 1236 C CA . ARG A 1 173 ? -4.788 -38.936 44.662 1.00 64.91 229 ARG A CA 1
ATOM 1237 C C . ARG A 1 173 ? -3.950 -38.818 45.933 1.00 65.53 229 ARG A C 1
ATOM 1238 O O . ARG A 1 173 ? -3.692 -37.706 46.402 1.00 65.16 229 ARG A O 1
ATOM 1246 N N . ASN A 1 174 ? -3.539 -39.955 46.500 1.00 65.10 230 ASN A N 1
ATOM 1247 C CA . ASN A 1 174 ? -2.745 -39.944 47.729 1.00 64.99 230 ASN A CA 1
ATOM 1248 C C . ASN A 1 174 ? -1.467 -39.123 47.553 1.00 65.21 230 ASN A C 1
ATOM 1249 O O . ASN A 1 174 ? -1.063 -38.387 48.458 1.00 65.12 230 ASN A O 1
ATOM 1254 N N . ARG A 1 175 ? -0.833 -39.251 46.390 1.00 65.03 231 ARG A N 1
ATOM 1255 C CA . ARG A 1 175 ? 0.392 -38.508 46.112 1.00 63.86 231 ARG A CA 1
ATOM 1256 C C . ARG A 1 175 ? 0.075 -37.020 46.026 1.00 62.95 231 ARG A C 1
ATOM 1257 O O . ARG A 1 175 ? 0.938 -36.181 46.268 1.00 62.05 231 ARG A O 1
ATOM 1265 N N . LEU A 1 176 ? -1.174 -36.709 45.680 1.00 61.96 232 LEU A N 1
ATOM 1266 C CA . LEU A 1 176 ? -1.656 -35.331 45.570 1.00 60.09 232 LEU A CA 1
ATOM 1267 C C . LEU A 1 176 ? -2.551 -34.999 46.766 1.00 60.38 232 LEU A C 1
ATOM 1268 O O . LEU A 1 176 ? -3.619 -34.415 46.595 1.00 61.22 232 LEU A O 1
ATOM 1273 N N . ASP A 1 177 ? -2.118 -35.367 47.972 1.00 60.08 233 ASP A N 1
ATOM 1274 C CA . ASP A 1 177 ? -2.920 -35.120 49.164 1.00 60.03 233 ASP A CA 1
ATOM 1275 C C . ASP A 1 177 ? -2.284 -34.161 50.159 1.00 60.02 233 ASP A C 1
ATOM 1276 O O . ASP A 1 177 ? -1.103 -33.847 50.073 1.00 60.07 233 ASP A O 1
ATOM 1281 N N . SER A 1 178 ? -3.095 -33.713 51.109 1.00 59.64 234 SER A N 1
ATOM 1282 C CA . SER A 1 178 ? -2.698 -32.765 52.146 1.00 60.25 234 SER A CA 1
ATOM 1283 C C . SER A 1 178 ? -1.273 -32.917 52.675 1.00 61.18 234 SER A C 1
ATOM 1284 O O . SER A 1 178 ? -0.536 -31.931 52.775 1.00 60.97 234 SER A O 1
ATOM 1287 N N . ASP A 1 179 ? -0.893 -34.145 53.023 1.00 61.88 235 ASP A N 1
ATOM 1288 C CA . ASP A 1 179 ? 0.442 -34.427 53.562 1.00 61.23 235 ASP A CA 1
ATOM 1289 C C . ASP A 1 179 ? 1.457 -34.657 52.450 1.00 60.29 235 ASP A C 1
ATOM 1290 O O . ASP A 1 179 ? 2.547 -35.182 52.691 1.00 59.99 235 ASP A O 1
ATOM 1295 N N . ARG A 1 180 ? 1.088 -34.245 51.237 1.00 59.25 236 ARG A N 1
ATOM 1296 C CA . ARG A 1 180 ? 1.927 -34.406 50.048 1.00 57.68 236 ARG A CA 1
ATOM 1297 C C . ARG A 1 180 ? 1.937 -33.102 49.237 1.00 55.70 236 ARG A C 1
ATOM 1298 O O . ARG A 1 180 ? 1.020 -32.288 49.339 1.00 56.95 236 ARG A O 1
ATOM 1306 N N . ARG A 1 181 ? 2.974 -32.908 48.432 1.00 53.73 237 ARG A N 1
ATOM 1307 C CA . ARG A 1 181 ? 3.093 -31.711 47.603 1.00 49.70 237 ARG A CA 1
ATOM 1308 C C . ARG A 1 181 ? 3.770 -32.081 46.281 1.00 46.12 237 ARG A C 1
ATOM 1309 O O . ARG A 1 181 ? 4.878 -32.608 46.277 1.00 44.95 237 ARG A O 1
ATOM 1317 N N . CYS A 1 182 ? 3.105 -31.809 45.162 1.00 43.28 238 CYS A N 1
ATOM 1318 C CA . CYS A 1 182 ? 3.663 -32.131 43.850 1.00 38.91 238 CYS A CA 1
ATOM 1319 C C . CYS A 1 182 ? 3.734 -30.942 42.924 1.00 37.67 238 CYS A C 1
ATOM 1320 O O . CYS A 1 182 ? 2.832 -30.111 42.900 1.00 35.13 238 CYS A O 1
ATOM 1323 N N . TYR A 1 183 ? 4.807 -30.887 42.141 1.00 36.85 239 TYR A N 1
ATOM 1324 C CA . TYR A 1 183 ? 5.014 -29.803 41.200 1.00 35.81 239 TYR A CA 1
ATOM 1325 C C . TYR A 1 183 ? 5.382 -30.323 39.818 1.00 36.10 239 TYR A C 1
ATOM 1326 O O . TYR A 1 183 ? 5.645 -31.511 39.626 1.00 37.09 239 TYR A O 1
ATOM 1335 N N . ALA A 1 184 ? 5.390 -29.411 38.855 1.00 35.15 240 ALA A N 1
ATOM 1336 C CA . ALA A 1 184 ? 5.748 -29.722 37.488 1.00 32.34 240 ALA A CA 1
ATOM 1337 C C . ALA A 1 184 ? 6.375 -28.476 36.874 1.00 31.51 240 ALA A C 1
ATOM 1338 O O . ALA A 1 184 ? 5.897 -27.369 37.089 1.00 33.89 240 ALA A O 1
ATOM 1340 N N . PHE A 1 185 ? 7.468 -28.658 36.140 1.00 31.06 241 PHE A N 1
ATOM 1341 C CA . PHE A 1 185 ? 8.145 -27.553 35.472 1.00 28.45 241 PHE A CA 1
ATOM 1342 C C . PHE A 1 185 ? 7.591 -27.530 34.040 1.00 29.06 241 PHE A C 1
ATOM 1343 O O . PHE A 1 185 ? 7.436 -28.585 33.407 1.00 28.27 241 PHE A O 1
ATOM 1351 N N . PHE A 1 186 ? 7.268 -26.337 33.549 1.00 25.64 242 PHE A N 1
ATOM 1352 C CA . PHE A 1 186 ? 6.729 -26.164 32.213 1.00 25.78 242 PHE A CA 1
ATOM 1353 C C . PHE A 1 186 ? 7.564 -25.096 31.541 1.00 26.38 242 PHE A C 1
ATOM 1354 O O . PHE A 1 186 ? 8.122 -24.239 32.217 1.00 29.09 242 PHE A O 1
ATOM 1362 N N . HIS A 1 187 ? 7.653 -25.142 30.221 1.00 25.45 243 HIS A N 1
ATOM 1363 C CA . HIS A 1 187 ? 8.347 -24.096 29.489 1.00 26.65 243 HIS A CA 1
ATOM 1364 C C . HIS A 1 187 ? 7.239 -23.057 29.343 1.00 28.74 243 HIS A C 1
ATOM 1365 O O . HIS A 1 187 ? 6.103 -23.412 29.025 1.00 28.08 243 HIS A O 1
ATOM 1372 N N . PRO A 1 188 ? 7.545 -21.768 29.564 1.00 30.05 244 PRO A N 1
ATOM 1373 C CA . PRO A 1 188 ? 6.497 -20.750 29.446 1.00 32.24 244 PRO A CA 1
ATOM 1374 C C . PRO A 1 188 ? 5.689 -20.743 28.149 1.00 35.36 244 PRO A C 1
ATOM 1375 O O . PRO A 1 188 ? 4.504 -20.385 28.167 1.00 34.12 244 PRO A O 1
ATOM 1379 N N . ARG A 1 189 ? 6.302 -21.140 27.033 1.00 35.38 245 ARG A N 1
ATOM 1380 C CA . ARG A 1 189 ? 5.567 -21.126 25.779 1.00 37.26 245 ARG A CA 1
ATOM 1381 C C . ARG A 1 189 ? 5.005 -22.482 25.376 1.00 36.91 245 ARG A C 1
ATOM 1382 O O . ARG A 1 189 ? 4.626 -22.688 24.228 1.00 36.71 245 ARG A O 1
ATOM 1390 N N . ILE A 1 190 ? 4.959 -23.407 26.327 1.00 37.36 246 ILE A N 1
ATOM 1391 C CA . ILE A 1 190 ? 4.393 -24.727 26.082 1.00 35.34 246 ILE A CA 1
ATOM 1392 C C . ILE A 1 190 ? 3.590 -25.130 27.313 1.00 36.62 246 ILE A C 1
ATOM 1393 O O . ILE A 1 190 ? 3.886 -26.121 27.974 1.00 37.84 246 ILE A O 1
ATOM 1398 N N . PRO A 1 191 ? 2.573 -24.341 27.665 1.00 38.72 247 PRO A N 1
ATOM 1399 C CA . PRO A 1 191 ? 1.785 -24.724 28.845 1.00 40.62 247 PRO A CA 1
ATOM 1400 C C . PRO A 1 191 ? 1.064 -26.013 28.469 1.00 41.59 247 PRO A C 1
ATOM 1401 O O . PRO A 1 191 ? 1.031 -26.368 27.295 1.00 44.82 247 PRO A O 1
ATOM 1405 N N . ARG A 1 192 ? 0.490 -26.712 29.435 1.00 41.59 248 ARG A N 1
ATOM 1406 C CA . ARG A 1 192 ? -0.213 -27.965 29.134 1.00 42.37 248 ARG A CA 1
ATOM 1407 C C . ARG A 1 192 ? 0.726 -29.150 29.063 1.00 40.28 248 ARG A C 1
ATOM 1408 O O . ARG A 1 192 ? 0.316 -30.293 29.283 1.00 39.93 248 ARG A O 1
ATOM 1416 N N . GLU A 1 193 ? 1.989 -28.882 28.764 1.00 39.20 249 GLU A N 1
ATOM 1417 C CA . GLU A 1 193 ? 2.948 -29.958 28.632 1.00 37.18 249 GLU A CA 1
ATOM 1418 C C . GLU A 1 193 ? 3.977 -29.973 29.754 1.00 35.93 249 GLU A C 1
ATOM 1419 O O . GLU A 1 193 ? 5.013 -29.315 29.688 1.00 36.04 249 GLU A O 1
ATOM 1425 N N . PRO A 1 194 ? 3.700 -30.733 30.815 1.00 33.46 250 PRO A N 1
ATOM 1426 C CA . PRO A 1 194 ? 4.654 -30.789 31.921 1.00 33.71 250 PRO A CA 1
ATOM 1427 C C . PRO A 1 194 ? 5.994 -31.372 31.461 1.00 34.01 250 PRO A C 1
ATOM 1428 O O . PRO A 1 194 ? 6.031 -32.320 30.680 1.00 35.56 250 PRO A O 1
ATOM 1432 N N . LEU A 1 195 ? 7.092 -30.796 31.933 1.00 33.27 251 LEU A N 1
ATOM 1433 C CA . LEU A 1 195 ? 8.406 -31.278 31.551 1.00 33.35 251 LEU A CA 1
ATOM 1434 C C . LEU A 1 195 ? 8.989 -32.193 32.626 1.00 35.10 251 LEU A C 1
ATOM 1435 O O . LEU A 1 195 ? 9.515 -33.264 32.317 1.00 35.84 251 LEU A O 1
ATOM 1440 N N . ILE A 1 196 ? 8.881 -31.766 33.881 1.00 32.64 252 ILE A N 1
ATOM 1441 C CA . ILE A 1 196 ? 9.396 -32.520 35.014 1.00 35.17 252 ILE A CA 1
ATOM 1442 C C . ILE A 1 196 ? 8.348 -32.583 36.116 1.00 38.00 252 ILE A C 1
ATOM 1443 O O . ILE A 1 196 ? 7.651 -31.599 36.369 1.00 39.51 252 ILE A O 1
ATOM 1448 N N . PHE A 1 197 ? 8.252 -33.737 36.771 1.00 38.04 253 PHE A N 1
ATOM 1449 C CA . PHE A 1 197 ? 7.279 -33.962 37.835 1.00 38.35 253 PHE A CA 1
ATOM 1450 C C . PHE A 1 197 ? 8.002 -34.303 39.140 1.00 38.58 253 PHE A C 1
ATOM 1451 O O . PHE A 1 197 ? 8.739 -35.287 39.223 1.00 37.58 253 PHE A O 1
ATOM 1459 N N . VAL A 1 198 ? 7.802 -33.468 40.153 1.00 37.99 254 VAL A N 1
ATOM 1460 C CA . VAL A 1 198 ? 8.425 -33.679 41.450 1.00 36.05 254 VAL A CA 1
ATOM 1461 C C . VAL A 1 198 ? 7.362 -34.033 42.472 1.00 36.77 254 VAL A C 1
ATOM 1462 O O . VAL A 1 198 ? 6.345 -33.349 42.596 1.00 36.64 254 VAL A O 1
ATOM 1466 N N . GLU A 1 199 ? 7.607 -35.115 43.196 1.00 37.64 255 GLU A N 1
ATOM 1467 C CA . GLU A 1 199 ? 6.690 -35.583 44.220 1.00 37.57 255 GLU A CA 1
ATOM 1468 C C . GLU A 1 199 ? 7.376 -35.450 45.569 1.00 37.58 255 GLU A C 1
ATOM 1469 O O . GLU A 1 199 ? 8.519 -35.864 45.743 1.00 39.27 255 GLU A O 1
ATOM 1475 N N . VAL A 1 200 ? 6.674 -34.849 46.524 1.00 37.10 256 VAL A N 1
ATOM 1476 C CA . VAL A 1 200 ? 7.229 -34.607 47.846 1.00 34.47 256 VAL A CA 1
ATOM 1477 C C . VAL A 1 200 ? 6.314 -35.105 48.945 1.00 35.69 256 VAL A C 1
ATOM 1478 O O . VAL A 1 200 ? 5.091 -35.029 48.838 1.00 36.36 256 VAL A O 1
ATOM 1482 N N . ALA A 1 201 ? 6.910 -35.617 50.010 1.00 35.83 257 ALA A N 1
ATOM 1483 C CA . ALA A 1 201 ? 6.134 -36.123 51.129 1.00 35.80 257 ALA A CA 1
ATOM 1484 C C . ALA A 1 201 ? 6.587 -35.436 52.402 1.00 36.10 257 ALA A C 1
ATOM 1485 O O . ALA A 1 201 ? 7.744 -35.032 52.523 1.00 37.31 257 ALA A O 1
ATOM 1487 N N . PHE A 1 202 ? 5.662 -35.293 53.343 1.00 38.08 258 PHE A N 1
ATOM 1488 C CA . PHE A 1 202 ? 5.958 -34.675 54.627 1.00 39.34 258 PHE A CA 1
ATOM 1489 C C . PHE A 1 202 ? 5.802 -35.763 55.682 1.00 38.63 258 PHE A C 1
ATOM 1490 O O . PHE A 1 202 ? 4.768 -36.422 55.764 1.00 38.54 258 PHE A O 1
ATOM 1498 N N . VAL A 1 203 ? 6.845 -35.948 56.479 1.00 38.26 259 VAL A N 1
ATOM 1499 C CA . VAL A 1 203 ? 6.861 -36.988 57.494 1.00 36.73 259 VAL A CA 1
ATOM 1500 C C . VAL A 1 203 ? 7.735 -36.511 58.668 1.00 36.95 259 VAL A C 1
ATOM 1501 O O . VAL A 1 203 ? 8.554 -35.598 58.517 1.00 33.60 259 VAL A O 1
ATOM 1505 N N . PRO A 1 204 ? 7.549 -37.105 59.863 1.00 38.09 260 PRO A N 1
ATOM 1506 C CA . PRO A 1 204 ? 8.333 -36.718 61.045 1.00 39.23 260 PRO A CA 1
ATOM 1507 C C . PRO A 1 204 ? 9.813 -37.093 61.032 1.00 39.95 260 PRO A C 1
ATOM 1508 O O . PRO A 1 204 ? 10.632 -36.405 61.644 1.00 41.18 260 PRO A O 1
ATOM 1512 N N . GLU A 1 205 ? 10.157 -38.184 60.352 1.00 40.27 261 GLU A N 1
ATOM 1513 C CA . GLU A 1 205 ? 11.554 -38.628 60.291 1.00 40.40 261 GLU A CA 1
ATOM 1514 C C . GLU A 1 205 ? 12.029 -38.823 58.856 1.00 37.90 261 GLU A C 1
ATOM 1515 O O . GLU A 1 205 ? 11.238 -39.206 57.991 1.00 38.70 261 GLU A O 1
ATOM 1521 N N . MET A 1 206 ? 13.306 -38.551 58.594 1.00 34.35 262 MET A N 1
ATOM 1522 C CA . MET A 1 206 ? 13.848 -38.743 57.248 1.00 33.66 262 MET A CA 1
ATOM 1523 C C . MET A 1 206 ? 13.518 -40.197 56.905 1.00 34.86 262 MET A C 1
ATOM 1524 O O . MET A 1 206 ? 13.999 -41.115 57.569 1.00 34.62 262 MET A O 1
ATOM 1529 N N . ALA A 1 207 ? 12.680 -40.399 55.886 1.00 35.33 263 ALA A N 1
ATOM 1530 C CA . ALA A 1 207 ? 12.221 -41.738 55.498 1.00 35.11 263 ALA A CA 1
ATOM 1531 C C . ALA A 1 207 ? 13.301 -42.764 55.166 1.00 34.54 263 ALA A C 1
ATOM 1532 O O . ALA A 1 207 ? 14.292 -42.458 54.504 1.00 33.37 263 ALA A O 1
ATOM 1534 N N . ALA A 1 208 ? 13.065 -43.995 55.608 1.00 36.26 264 ALA A N 1
ATOM 1535 C CA . ALA A 1 208 ? 13.989 -45.103 55.401 1.00 37.31 264 ALA A CA 1
ATOM 1536 C C . ALA A 1 208 ? 13.342 -46.285 54.680 1.00 39.75 264 ALA A C 1
ATOM 1537 O O . ALA A 1 208 ? 13.998 -47.294 54.438 1.00 38.91 264 ALA A O 1
ATOM 1539 N N . ASN A 1 209 ? 12.055 -46.168 54.356 1.00 42.07 265 ASN A N 1
ATOM 1540 C CA . ASN A 1 209 ? 11.341 -47.233 53.668 1.00 46.91 265 ASN A CA 1
ATOM 1541 C C . ASN A 1 209 ? 10.298 -46.637 52.724 1.00 49.62 265 ASN A C 1
ATOM 1542 O O . ASN A 1 209 ? 9.293 -46.087 53.172 1.00 51.62 265 ASN A O 1
ATOM 1547 N N . VAL A 1 210 ? 10.530 -46.774 51.419 1.00 50.69 266 VAL A N 1
ATOM 1548 C CA . VAL A 1 210 ? 9.644 -46.207 50.403 1.00 50.64 266 VAL A CA 1
ATOM 1549 C C . VAL A 1 210 ? 8.190 -46.651 50.444 1.00 51.94 266 VAL A C 1
ATOM 1550 O O . VAL A 1 210 ? 7.297 -45.862 50.125 1.00 51.36 266 VAL A O 1
ATOM 1554 N N . GLN A 1 211 ? 7.947 -47.904 50.820 1.00 52.32 267 GLN A N 1
ATOM 1555 C CA . GLN A 1 211 ? 6.578 -48.392 50.885 1.00 53.70 267 GLN A CA 1
ATOM 1556 C C . GLN A 1 211 ? 5.723 -47.579 51.857 1.00 54.20 267 GLN A C 1
ATOM 1557 O O . GLN A 1 211 ? 4.497 -47.582 51.748 1.00 53.57 267 GLN A O 1
ATOM 1563 N N . ALA A 1 212 ? 6.369 -46.888 52.800 1.00 55.24 268 ALA A N 1
ATOM 1564 C CA . ALA A 1 212 ? 5.661 -46.058 53.787 1.00 56.47 268 ALA A CA 1
ATOM 1565 C C . ALA A 1 212 ? 5.081 -44.800 53.119 1.00 57.49 268 ALA A C 1
ATOM 1566 O O . ALA A 1 212 ? 3.886 -44.502 53.250 1.00 57.31 268 ALA A O 1
ATOM 1568 N N . LEU A 1 213 ? 5.939 -44.089 52.388 1.00 58.49 269 LEU A N 1
ATOM 1569 C CA . LEU A 1 213 ? 5.564 -42.876 51.663 1.00 59.02 269 LEU A CA 1
ATOM 1570 C C . LEU A 1 213 ? 4.415 -43.100 50.690 1.00 61.54 269 LEU A C 1
ATOM 1571 O O . LEU A 1 213 ? 3.373 -42.449 50.784 1.00 62.68 269 LEU A O 1
ATOM 1576 N N . LEU A 1 214 ? 4.614 -44.008 49.739 1.00 63.13 270 LEU A N 1
ATOM 1577 C CA . LEU A 1 214 ? 3.587 -44.300 48.749 1.00 64.36 270 LEU A CA 1
ATOM 1578 C C . LEU A 1 214 ? 2.362 -44.934 49.411 1.00 65.63 270 LEU A C 1
ATOM 1579 O O . LEU A 1 214 ? 1.414 -45.351 48.738 1.00 65.95 270 LEU A O 1
ATOM 1584 N N . ASP A 1 215 ? 2.392 -44.993 50.739 1.00 66.72 271 ASP A N 1
ATOM 1585 C CA . ASP A 1 215 ? 1.285 -45.531 51.521 1.00 68.24 271 ASP A CA 1
ATOM 1586 C C . ASP A 1 215 ? 0.995 -44.636 52.731 1.00 69.09 271 ASP A C 1
ATOM 1587 O O . ASP A 1 215 ? 0.448 -43.534 52.595 1.00 68.64 271 ASP A O 1
ATOM 1592 N N . LEU A 1 223 ? 0.147 -32.515 58.601 1.00 94.35 279 LEU A N 1
ATOM 1593 C CA . LEU A 1 223 ? 0.959 -31.301 58.561 1.00 94.28 279 LEU A CA 1
ATOM 1594 C C . LEU A 1 223 ? 1.071 -30.694 59.949 1.00 93.91 279 LEU A C 1
ATOM 1595 O O . LEU A 1 223 ? 1.581 -29.586 60.108 1.00 94.20 279 LEU A O 1
ATOM 1600 N N . ARG A 1 224 ? 0.597 -31.430 60.950 1.00 93.62 280 ARG A N 1
ATOM 1601 C CA . ARG A 1 224 ? 0.606 -30.966 62.335 1.00 92.67 280 ARG A CA 1
ATOM 1602 C C . ARG A 1 224 ? 1.995 -30.804 62.952 1.00 90.49 280 ARG A C 1
ATOM 1603 O O . ARG A 1 224 ? 2.384 -29.705 63.359 1.00 90.18 280 ARG A O 1
ATOM 1611 N N . ARG A 1 225 ? 2.732 -31.904 63.034 1.00 87.23 281 ARG A N 1
ATOM 1612 C CA . ARG A 1 225 ? 4.067 -31.880 63.610 1.00 84.30 281 ARG A CA 1
ATOM 1613 C C . ARG A 1 225 ? 5.106 -32.541 62.710 1.00 81.35 281 ARG A C 1
ATOM 1614 O O . ARG A 1 225 ? 6.024 -33.210 63.188 1.00 80.49 281 ARG A O 1
ATOM 1622 N N . VAL A 1 226 ? 4.958 -32.349 61.402 1.00 77.31 282 VAL A N 1
ATOM 1623 C CA . VAL A 1 226 ? 5.902 -32.919 60.446 1.00 72.87 282 VAL A CA 1
ATOM 1624 C C . VAL A 1 226 ? 7.077 -31.964 60.272 1.00 68.89 282 VAL A C 1
ATOM 1625 O O . VAL A 1 226 ? 6.898 -30.749 60.222 1.00 69.14 282 VAL A O 1
ATOM 1629 N N . LYS A 1 227 ? 8.281 -32.515 60.192 1.00 63.67 283 LYS A N 1
ATOM 1630 C CA . LYS A 1 227 ? 9.469 -31.694 60.040 1.00 58.40 283 LYS A CA 1
ATOM 1631 C C . LYS A 1 227 ? 10.295 -32.072 58.822 1.00 54.02 283 LYS A C 1
ATOM 1632 O O . LYS A 1 227 ? 11.228 -31.352 58.463 1.00 53.05 283 LYS A O 1
ATOM 1638 N N . TRP A 1 228 ? 9.966 -33.196 58.188 1.00 49.46 284 TRP A N 1
ATOM 1639 C CA . TRP A 1 228 ? 10.720 -33.623 57.010 1.00 45.42 284 TRP A CA 1
ATOM 1640 C C . TRP A 1 228 ? 10.005 -33.518 55.682 1.00 42.81 284 TRP A C 1
ATOM 1641 O O . TRP A 1 228 ? 8.862 -33.956 55.517 1.00 40.15 284 TRP A O 1
ATOM 1652 N N . ALA A 1 229 ? 10.709 -32.908 54.741 1.00 42.27 285 ALA A N 1
ATOM 1653 C CA . ALA A 1 229 ? 10.233 -32.763 53.373 1.00 42.15 285 ALA A CA 1
ATOM 1654 C C . ALA A 1 229 ? 11.117 -33.733 52.590 1.00 40.69 285 ALA A C 1
ATOM 1655 O O . ALA A 1 229 ? 12.332 -33.570 52.548 1.00 39.42 285 ALA A O 1
ATOM 1657 N N . ILE A 1 230 ? 10.522 -34.752 51.987 1.00 40.31 286 ILE A N 1
ATOM 1658 C CA . ILE A 1 230 ? 11.328 -35.689 51.223 1.00 39.70 286 ILE A CA 1
ATOM 1659 C C . ILE A 1 230 ? 10.843 -35.898 49.792 1.00 38.05 286 ILE A C 1
ATOM 1660 O O . ILE A 1 230 ? 9.656 -36.121 49.542 1.00 37.12 286 ILE A O 1
ATOM 1665 N N . PHE A 1 231 ? 11.775 -35.801 48.854 1.00 35.54 287 PHE A N 1
ATOM 1666 C CA . PHE A 1 231 ? 11.467 -35.998 47.450 1.00 36.76 287 PHE A CA 1
ATOM 1667 C C . PHE A 1 231 ? 11.554 -37.501 47.173 1.00 37.38 287 PHE A C 1
ATOM 1668 O O . PHE A 1 231 ? 12.634 -38.078 47.207 1.00 39.00 287 PHE A O 1
ATOM 1676 N N . TYR A 1 232 ? 10.427 -38.142 46.909 1.00 37.94 288 TYR A N 1
ATOM 1677 C CA . TYR A 1 232 ? 10.446 -39.573 46.649 1.00 39.63 288 TYR A CA 1
ATOM 1678 C C . TYR A 1 232 ? 10.265 -39.894 45.171 1.00 40.47 288 TYR A C 1
ATOM 1679 O O . TYR A 1 232 ? 10.172 -41.056 44.793 1.00 39.69 288 TYR A O 1
ATOM 1688 N N . SER A 1 233 ? 10.208 -38.855 44.343 1.00 40.27 289 SER A N 1
ATOM 1689 C CA . SER A 1 233 ? 10.058 -39.038 42.911 1.00 40.89 289 SER A CA 1
ATOM 1690 C C . SER A 1 233 ? 10.249 -37.761 42.096 1.00 42.44 289 SER A C 1
ATOM 1691 O O . SER A 1 233 ? 9.691 -36.706 42.396 1.00 42.19 289 SER A O 1
ATOM 1694 N N . ILE A 1 234 ? 11.056 -37.885 41.052 1.00 43.08 290 ILE A N 1
ATOM 1695 C CA . ILE A 1 234 ? 11.355 -36.791 40.144 1.00 43.29 290 ILE A CA 1
ATOM 1696 C C . ILE A 1 234 ? 11.415 -37.448 38.780 1.00 44.51 290 ILE A C 1
ATOM 1697 O O . ILE A 1 234 ? 12.320 -38.232 38.509 1.00 46.43 290 ILE A O 1
ATOM 1702 N N . SER A 1 235 ? 10.449 -37.161 37.921 1.00 44.70 291 SER A N 1
ATOM 1703 C CA . SER A 1 235 ? 10.471 -37.791 36.622 1.00 44.19 291 SER A CA 1
ATOM 1704 C C . SER A 1 235 ? 10.304 -36.862 35.433 1.00 44.03 291 SER A C 1
ATOM 1705 O O . SER A 1 235 ? 9.602 -35.853 35.497 1.00 44.17 291 SER A O 1
ATOM 1708 N N . ASN A 1 236 ? 11.001 -37.227 34.360 1.00 43.28 292 ASN A N 1
ATOM 1709 C CA . ASN A 1 236 ? 11.002 -36.515 33.096 1.00 43.05 292 ASN A CA 1
ATOM 1710 C C . ASN A 1 236 ? 9.758 -37.035 32.388 1.00 42.53 292 ASN A C 1
ATOM 1711 O O . ASN A 1 236 ? 9.625 -38.237 32.154 1.00 43.13 292 ASN A O 1
ATOM 1716 N N . THR A 1 237 ? 8.842 -36.133 32.064 1.00 41.62 293 THR A N 1
ATOM 1717 C CA . THR A 1 237 ? 7.590 -36.508 31.424 1.00 42.66 293 THR A CA 1
ATOM 1718 C C . THR A 1 237 ? 7.507 -36.250 29.920 1.00 43.65 293 THR A C 1
ATOM 1719 O O . THR A 1 237 ? 6.407 -36.133 29.370 1.00 43.13 293 THR A O 1
ATOM 1723 N N . GLN A 1 238 ? 8.666 -36.163 29.264 1.00 43.44 294 GLN A N 1
ATOM 1724 C CA . GLN A 1 238 ? 8.738 -35.941 27.815 1.00 43.48 294 GLN A CA 1
ATOM 1725 C C . GLN A 1 238 ? 9.772 -36.886 27.205 1.00 43.35 294 GLN A C 1
ATOM 1726 O O . GLN A 1 238 ? 10.960 -36.820 27.541 1.00 43.19 294 GLN A O 1
ATOM 1732 N N . ALA A 1 239 ? 9.316 -37.758 26.310 1.00 41.90 295 ALA A N 1
ATOM 1733 C CA . ALA A 1 239 ? 10.194 -38.721 25.651 1.00 41.20 295 ALA A CA 1
ATOM 1734 C C . ALA A 1 239 ? 11.270 -38.009 24.846 1.00 40.25 295 ALA A C 1
ATOM 1735 O O . ALA A 1 239 ? 12.427 -38.422 24.845 1.00 38.72 295 ALA A O 1
ATOM 1737 N N . GLY A 1 240 ? 10.878 -36.931 24.172 1.00 40.12 296 GLY A N 1
ATOM 1738 C CA . GLY A 1 240 ? 11.814 -36.171 23.366 1.00 39.88 296 GLY A CA 1
ATOM 1739 C C . GLY A 1 240 ? 12.892 -35.475 24.173 1.00 39.51 296 GLY A C 1
ATOM 1740 O O . GLY A 1 240 ? 13.848 -34.953 23.604 1.00 40.47 296 GLY A O 1
ATOM 1741 N N . LEU A 1 241 ? 12.748 -35.467 25.496 1.00 38.93 297 LEU A N 1
ATOM 1742 C CA . LEU A 1 241 ? 13.724 -34.815 26.363 1.00 38.87 297 LEU A CA 1
ATOM 1743 C C . LEU A 1 241 ? 14.604 -35.793 27.134 1.00 39.45 297 LEU A C 1
ATOM 1744 O O . LEU A 1 241 ? 15.434 -35.377 27.958 1.00 38.43 297 LEU A O 1
ATOM 1749 N N . ARG A 1 242 ? 14.425 -37.087 26.873 1.00 39.36 298 ARG A N 1
ATOM 1750 C CA . ARG A 1 242 ? 15.220 -38.106 27.544 1.00 40.24 298 ARG A CA 1
ATOM 1751 C C . ARG A 1 242 ? 16.698 -37.822 27.351 1.00 40.22 298 ARG A C 1
ATOM 1752 O O . ARG A 1 242 ? 17.168 -37.657 26.228 1.00 42.00 298 ARG A O 1
ATOM 1760 N N . GLY A 1 243 ? 17.434 -37.753 28.447 1.00 41.04 299 GLY A N 1
ATOM 1761 C CA . GLY A 1 243 ? 18.854 -37.487 28.340 1.00 41.80 299 GLY A CA 1
ATOM 1762 C C . GLY A 1 243 ? 19.242 -36.025 28.405 1.00 42.00 299 GLY A C 1
ATOM 1763 O O . GLY A 1 243 ? 20.426 -35.725 28.442 1.00 42.77 299 GLY A O 1
ATOM 1764 N N . VAL A 1 244 ? 18.276 -35.109 28.423 1.00 41.90 300 VAL A N 1
ATOM 1765 C CA . VAL A 1 244 ? 18.630 -33.690 28.484 1.00 42.55 300 VAL A CA 1
ATOM 1766 C C . VAL A 1 244 ? 18.874 -33.238 29.921 1.00 41.47 300 VAL A C 1
ATOM 1767 O O . VAL A 1 244 ? 18.170 -33.648 30.839 1.00 40.17 300 VAL A O 1
ATOM 1771 N N . SER A 1 245 ? 19.893 -32.402 30.096 1.00 42.38 301 SER A N 1
ATOM 1772 C CA . SER A 1 245 ? 20.264 -31.862 31.400 1.00 42.92 301 SER A CA 1
ATOM 1773 C C . SER A 1 245 ? 19.491 -30.573 31.695 1.00 43.11 301 SER A C 1
ATOM 1774 O O . SER A 1 245 ? 19.558 -29.612 30.921 1.00 44.10 301 SER A O 1
ATOM 1777 N N . PHE A 1 246 ? 18.781 -30.549 32.821 1.00 42.32 302 PHE A N 1
ATOM 1778 C CA . PHE A 1 246 ? 17.987 -29.387 33.206 1.00 42.44 302 PHE A CA 1
ATOM 1779 C C . PHE A 1 246 ? 18.677 -28.410 34.155 1.00 43.81 302 PHE A C 1
ATOM 1780 O O . PHE A 1 246 ? 18.056 -27.460 34.627 1.00 44.27 302 PHE A O 1
ATOM 1788 N N . GLY A 1 247 ? 19.953 -28.634 34.447 1.00 45.32 303 GLY A N 1
ATOM 1789 C CA . GLY A 1 247 ? 20.656 -27.726 35.342 1.00 45.16 303 GLY A CA 1
ATOM 1790 C C . GLY A 1 247 ? 20.885 -28.313 36.719 1.00 46.32 303 GLY A C 1
ATOM 1791 O O . GLY A 1 247 ? 20.440 -29.426 37.001 1.00 46.15 303 GLY A O 1
ATOM 1792 N N . ASN A 1 248 ? 21.569 -27.566 37.585 1.00 48.04 304 ASN A N 1
ATOM 1793 C CA . ASN A 1 248 ? 21.866 -28.041 38.939 1.00 48.32 304 ASN A CA 1
ATOM 1794 C C . ASN A 1 248 ? 21.024 -27.363 40.004 1.00 48.93 304 ASN A C 1
ATOM 1795 O O . ASN A 1 248 ? 21.247 -27.575 41.199 1.00 50.13 304 ASN A O 1
ATOM 1800 N N . PHE A 1 249 ? 20.063 -26.552 39.581 1.00 48.07 305 PHE A N 1
ATOM 1801 C CA . PHE A 1 249 ? 19.232 -25.813 40.519 1.00 47.48 305 PHE A CA 1
ATOM 1802 C C . PHE A 1 249 ? 17.793 -26.271 40.518 1.00 45.91 305 PHE A C 1
ATOM 1803 O O . PHE A 1 249 ? 16.902 -25.585 41.020 1.00 45.05 305 PHE A O 1
ATOM 1811 N N . LEU A 1 250 ? 17.592 -27.456 39.967 1.00 43.92 306 LEU A N 1
ATOM 1812 C CA . LEU A 1 250 ? 16.281 -28.055 39.865 1.00 42.84 306 LEU A CA 1
ATOM 1813 C C . LEU A 1 250 ? 15.611 -28.207 41.229 1.00 42.14 306 LEU A C 1
ATOM 1814 O O . LEU A 1 250 ? 14.535 -27.660 41.452 1.00 41.73 306 LEU A O 1
ATOM 1819 N N . LEU A 1 251 ? 16.235 -28.932 42.155 1.00 41.41 307 LEU A N 1
ATOM 1820 C CA . LEU A 1 251 ? 15.609 -29.108 43.462 1.00 42.13 307 LEU A CA 1
ATOM 1821 C C . LEU A 1 251 ? 15.735 -27.876 44.342 1.00 42.70 307 LEU A C 1
ATOM 1822 O O . LEU A 1 251 ? 14.884 -27.627 45.199 1.00 44.05 307 LEU A O 1
ATOM 1827 N N . LYS A 1 252 ? 16.799 -27.112 44.130 1.00 42.70 308 LYS A N 1
ATOM 1828 C CA . LYS A 1 252 ? 17.036 -25.876 44.868 1.00 43.98 308 LYS A CA 1
ATOM 1829 C C . LYS A 1 252 ? 15.801 -24.979 44.706 1.00 44.60 308 LYS A C 1
ATOM 1830 O O . LYS A 1 252 ? 15.311 -24.359 45.657 1.00 45.11 308 LYS A O 1
ATOM 1836 N N . ARG A 1 253 ? 15.301 -24.944 43.477 1.00 44.82 309 ARG A N 1
ATOM 1837 C CA . ARG A 1 253 ? 14.137 -24.156 43.092 1.00 44.34 309 ARG A CA 1
ATOM 1838 C C . ARG A 1 253 ? 12.861 -24.641 43.782 1.00 42.71 309 ARG A C 1
ATOM 1839 O O . ARG A 1 253 ? 12.016 -23.842 44.202 1.00 42.10 309 ARG A O 1
ATOM 1847 N N . VAL A 1 254 ? 12.734 -25.957 43.904 1.00 41.34 310 VAL A N 1
ATOM 1848 C CA . VAL A 1 254 ? 11.571 -26.565 44.543 1.00 40.13 310 VAL A CA 1
ATOM 1849 C C . VAL A 1 254 ? 11.574 -26.319 46.050 1.00 41.02 310 VAL A C 1
ATOM 1850 O O . VAL A 1 254 ? 10.515 -26.149 46.666 1.00 39.71 310 VAL A O 1
ATOM 1854 N N . ILE A 1 255 ? 12.768 -26.306 46.639 1.00 41.48 311 ILE A N 1
ATOM 1855 C CA . ILE A 1 255 ? 12.899 -26.076 48.070 1.00 42.77 311 ILE A CA 1
ATOM 1856 C C . ILE A 1 255 ? 12.533 -24.627 48.387 1.00 44.12 311 ILE A C 1
ATOM 1857 O O . ILE A 1 255 ? 11.957 -24.330 49.435 1.00 43.87 311 ILE A O 1
ATOM 1862 N N . GLU A 1 256 ? 12.877 -23.724 47.479 1.00 44.90 312 GLU A N 1
ATOM 1863 C CA . GLU A 1 256 ? 12.556 -22.323 47.680 1.00 46.97 312 GLU A CA 1
ATOM 1864 C C . GLU A 1 256 ? 11.039 -22.206 47.711 1.00 48.19 312 GLU A C 1
ATOM 1865 O O . GLU A 1 256 ? 10.475 -21.476 48.522 1.00 49.63 312 GLU A O 1
ATOM 1871 N N . GLU A 1 257 ? 10.380 -22.950 46.830 1.00 49.04 313 GLU A N 1
ATOM 1872 C CA . GLU A 1 257 ? 8.931 -22.929 46.770 1.00 49.55 313 GLU A CA 1
ATOM 1873 C C . GLU A 1 257 ? 8.357 -23.547 48.029 1.00 50.71 313 GLU A C 1
ATOM 1874 O O . GLU A 1 257 ? 7.311 -23.130 48.514 1.00 51.36 313 GLU A O 1
ATOM 1880 N N . LEU A 1 258 ? 9.046 -24.545 48.563 1.00 51.81 314 LEU A N 1
ATOM 1881 C CA . LEU A 1 258 ? 8.573 -25.205 49.765 1.00 51.37 314 LEU A CA 1
ATOM 1882 C C . LEU A 1 258 ? 8.774 -24.319 50.984 1.00 51.86 314 LEU A C 1
ATOM 1883 O O . LEU A 1 258 ? 7.969 -24.345 51.912 1.00 50.87 314 LEU A O 1
ATOM 1888 N N . GLN A 1 259 ? 9.841 -23.528 50.981 1.00 53.22 315 GLN A N 1
ATOM 1889 C CA . GLN A 1 259 ? 10.101 -22.645 52.109 1.00 56.12 315 GLN A CA 1
ATOM 1890 C C . GLN A 1 259 ? 9.176 -21.436 52.066 1.00 57.80 315 GLN A C 1
ATOM 1891 O O . GLN A 1 259 ? 8.735 -20.958 53.108 1.00 58.65 315 GLN A O 1
ATOM 1897 N N . ARG A 1 260 ? 8.870 -20.950 50.866 1.00 59.56 316 ARG A N 1
ATOM 1898 C CA . ARG A 1 260 ? 7.957 -19.820 50.722 1.00 60.92 316 ARG A CA 1
ATOM 1899 C C . ARG A 1 260 ? 6.615 -20.265 51.307 1.00 61.83 316 ARG A C 1
ATOM 1900 O O . ARG A 1 260 ? 5.984 -19.556 52.091 1.00 62.59 316 ARG A O 1
ATOM 1908 N N . GLU A 1 261 ? 6.204 -21.461 50.907 1.00 62.19 317 GLU A N 1
ATOM 1909 C CA . GLU A 1 261 ? 4.956 -22.082 51.331 1.00 62.85 317 GLU A CA 1
ATOM 1910 C C . GLU A 1 261 ? 4.932 -22.414 52.825 1.00 63.42 317 GLU A C 1
ATOM 1911 O O . GLU A 1 261 ? 3.925 -22.204 53.501 1.00 63.07 317 GLU A O 1
ATOM 1917 N N . HIS A 1 262 ? 6.045 -22.938 53.330 1.00 64.97 318 HIS A N 1
ATOM 1918 C CA . HIS A 1 262 ? 6.179 -23.302 54.744 1.00 65.77 318 HIS A CA 1
ATOM 1919 C C . HIS A 1 262 ? 7.548 -22.848 55.245 1.00 65.89 318 HIS A C 1
ATOM 1920 O O . HIS A 1 262 ? 8.511 -23.615 55.225 1.00 66.06 318 HIS A O 1
ATOM 1927 N N . PRO A 1 263 ? 7.655 -21.592 55.702 1.00 65.88 319 PRO A N 1
ATOM 1928 C CA . PRO A 1 263 ? 8.932 -21.069 56.198 1.00 65.75 319 PRO A CA 1
ATOM 1929 C C . PRO A 1 263 ? 9.530 -21.877 57.353 1.00 65.46 319 PRO A C 1
ATOM 1930 O O . PRO A 1 263 ? 10.697 -21.708 57.700 1.00 64.74 319 PRO A O 1
ATOM 1934 N N . LYS A 1 264 ? 8.726 -22.757 57.936 1.00 65.25 320 LYS A N 1
ATOM 1935 C CA . LYS A 1 264 ? 9.172 -23.589 59.049 1.00 65.29 320 LYS A CA 1
ATOM 1936 C C . LYS A 1 264 ? 9.956 -24.833 58.599 1.00 64.14 320 LYS A C 1
ATOM 1937 O O . LYS A 1 264 ? 10.647 -25.452 59.408 1.00 64.82 320 LYS A O 1
ATOM 1943 N N . LEU A 1 265 ? 9.851 -25.201 57.320 1.00 61.81 321 LEU A N 1
ATOM 1944 C CA . LEU A 1 265 ? 10.559 -26.374 56.798 1.00 58.53 321 LEU A CA 1
ATOM 1945 C C . LEU A 1 265 ? 12.038 -26.119 56.612 1.00 56.66 321 LEU A C 1
ATOM 1946 O O . LEU A 1 265 ? 12.428 -25.231 55.860 1.00 57.51 321 LEU A O 1
ATOM 1951 N N . LYS A 1 266 ? 12.858 -26.915 57.291 1.00 56.01 322 LYS A N 1
ATOM 1952 C CA . LYS A 1 266 ? 14.309 -26.769 57.215 1.00 55.05 322 LYS A CA 1
ATOM 1953 C C . LYS A 1 266 ? 15.004 -28.083 56.842 1.00 53.27 322 LYS A C 1
ATOM 1954 O O . LYS A 1 266 ? 16.182 -28.090 56.463 1.00 53.26 322 LYS A O 1
ATOM 1960 N N . GLN A 1 267 ? 14.271 -29.188 56.945 1.00 49.41 323 GLN A N 1
ATOM 1961 C CA . GLN A 1 267 ? 14.809 -30.510 56.649 1.00 46.97 323 GLN A CA 1
ATOM 1962 C C . GLN A 1 267 ? 14.390 -31.031 55.273 1.00 45.52 323 GLN A C 1
ATOM 1963 O O . GLN A 1 267 ? 13.218 -31.338 55.059 1.00 45.90 323 GLN A O 1
ATOM 1969 N N . PHE A 1 268 ? 15.354 -31.150 54.359 1.00 44.03 324 PHE A N 1
ATOM 1970 C CA . PHE A 1 268 ? 15.091 -31.631 52.994 1.00 43.38 324 PHE A CA 1
ATOM 1971 C C . PHE A 1 268 ? 15.976 -32.804 52.571 1.00 41.93 324 PHE A C 1
ATOM 1972 O O . PHE A 1 268 ? 17.209 -32.711 52.604 1.00 43.31 324 PHE A O 1
ATOM 1980 N N . ALA A 1 269 ? 15.346 -33.896 52.145 1.00 39.36 325 ALA A N 1
ATOM 1981 C CA . ALA A 1 269 ? 16.075 -35.084 51.700 1.00 38.69 325 ALA A CA 1
ATOM 1982 C C . ALA A 1 269 ? 15.228 -35.923 50.738 1.00 39.77 325 ALA A C 1
ATOM 1983 O O . ALA A 1 269 ? 14.016 -35.714 50.613 1.00 40.21 325 ALA A O 1
ATOM 1985 N N . THR A 1 270 ? 15.867 -36.875 50.060 1.00 39.40 326 THR A N 1
ATOM 1986 C CA . THR A 1 270 ? 15.160 -37.756 49.136 1.00 39.36 326 THR A CA 1
ATOM 1987 C C . THR A 1 270 ? 15.247 -39.180 49.657 1.00 39.22 326 THR A C 1
ATOM 1988 O O . THR A 1 270 ? 16.017 -39.476 50.573 1.00 40.07 326 THR A O 1
ATOM 1992 N N . LEU A 1 271 ? 14.424 -40.051 49.092 1.00 38.68 327 LEU A N 1
ATOM 1993 C CA . LEU A 1 271 ? 14.482 -41.476 49.399 1.00 38.32 327 LEU A CA 1
ATOM 1994 C C . LEU A 1 271 ? 14.531 -42.036 47.976 1.00 38.83 327 LEU A C 1
ATOM 1995 O O . LEU A 1 271 ? 13.508 -42.389 47.384 1.00 38.98 327 LEU A O 1
ATOM 2000 N N . SER A 1 272 ? 15.742 -42.048 47.426 1.00 37.90 328 SER A N 1
ATOM 2001 C CA . SER A 1 272 ? 16.002 -42.494 46.067 1.00 36.80 328 SER A CA 1
ATOM 2002 C C . SER A 1 272 ? 16.417 -43.953 45.899 1.00 38.81 328 SER A C 1
ATOM 2003 O O . SER A 1 272 ? 16.910 -44.606 46.835 1.00 38.60 328 SER A O 1
ATOM 2006 N N . PRO A 1 273 ? 16.221 -44.485 44.683 1.00 39.50 329 PRO A N 1
ATOM 2007 C CA . PRO A 1 273 ? 16.582 -45.866 44.380 1.00 40.33 329 PRO A CA 1
ATOM 2008 C C . PRO A 1 273 ? 18.016 -45.827 43.869 1.00 38.87 329 PRO A C 1
ATOM 2009 O O . PRO A 1 273 ? 18.580 -44.749 43.665 1.00 36.83 329 PRO A O 1
ATOM 2013 N N . ILE A 1 274 ? 18.599 -47.005 43.684 1.00 39.14 330 ILE A N 1
ATOM 2014 C CA . ILE A 1 274 ? 19.961 -47.149 43.178 1.00 38.90 330 ILE A CA 1
ATOM 2015 C C . ILE A 1 274 ? 19.725 -48.227 42.132 1.00 39.67 330 ILE A C 1
ATOM 2016 O O . ILE A 1 274 ? 20.050 -49.396 42.335 1.00 40.66 330 ILE A O 1
ATOM 2021 N N . PRO A 1 275 ? 19.137 -47.833 40.992 1.00 40.18 331 PRO A N 1
ATOM 2022 C CA . PRO A 1 275 ? 18.791 -48.691 39.857 1.00 40.51 331 PRO A CA 1
ATOM 2023 C C . PRO A 1 275 ? 19.897 -49.529 39.224 1.00 40.49 331 PRO A C 1
ATOM 2024 O O . PRO A 1 275 ? 19.678 -50.709 38.931 1.00 38.59 331 PRO A O 1
ATOM 2028 N N . GLY A 1 276 ? 21.074 -48.936 39.025 1.00 40.59 332 GLY A N 1
ATOM 2029 C CA . GLY A 1 276 ? 22.162 -49.674 38.401 1.00 41.63 332 GLY A CA 1
ATOM 2030 C C . GLY A 1 276 ? 23.133 -50.387 39.330 1.00 41.86 332 GLY A C 1
ATOM 2031 O O . GLY A 1 276 ? 24.286 -50.608 38.956 1.00 43.13 332 GLY A O 1
ATOM 2032 N N . PHE A 1 277 ? 22.681 -50.762 40.523 1.00 39.91 333 PHE A N 1
ATOM 2033 C CA . PHE A 1 277 ? 23.554 -51.434 41.476 1.00 38.83 333 PHE A CA 1
ATOM 2034 C C . PHE A 1 277 ? 23.815 -52.876 41.087 1.00 39.70 333 PHE A C 1
ATOM 2035 O O . PHE A 1 277 ? 24.965 -53.300 41.012 1.00 39.76 333 PHE A O 1
ATOM 2043 N N . ALA A 1 278 ? 22.745 -53.627 40.847 1.00 39.69 334 ALA A N 1
ATOM 2044 C CA . ALA A 1 278 ? 22.866 -55.034 40.490 1.00 41.29 334 ALA A CA 1
ATOM 2045 C C . ALA A 1 278 ? 23.632 -55.286 39.208 1.00 43.24 334 ALA A C 1
ATOM 2046 O O . ALA A 1 278 ? 24.465 -56.191 39.153 1.00 46.04 334 ALA A O 1
ATOM 2048 N N . ASP A 1 279 ? 23.357 -54.489 38.179 1.00 44.92 335 ASP A N 1
ATOM 2049 C CA . ASP A 1 279 ? 24.024 -54.649 36.890 1.00 44.77 335 ASP A CA 1
ATOM 2050 C C . ASP A 1 279 ? 25.502 -54.313 36.963 1.00 43.12 335 ASP A C 1
ATOM 2051 O O . ASP A 1 279 ? 26.295 -54.801 36.166 1.00 44.33 335 ASP A O 1
ATOM 2056 N N . TRP A 1 280 ? 25.871 -53.464 37.909 1.00 41.08 336 TRP A N 1
ATOM 2057 C CA . TRP A 1 280 ? 27.272 -53.101 38.086 1.00 39.78 336 TRP A CA 1
ATOM 2058 C C . TRP A 1 280 ? 27.976 -54.239 38.833 1.00 39.77 336 TRP A C 1
ATOM 2059 O O . TRP A 1 280 ? 29.036 -54.708 38.421 1.00 38.50 336 TRP A O 1
ATOM 2070 N N . LEU A 1 281 ? 27.358 -54.685 39.925 1.00 39.61 337 LEU A N 1
ATOM 2071 C CA . LEU A 1 281 ? 27.931 -55.733 40.757 1.00 40.08 337 LEU A CA 1
ATOM 2072 C C . LEU A 1 281 ? 28.238 -57.014 39.997 1.00 40.68 337 LEU A C 1
ATOM 2073 O O . LEU A 1 281 ? 29.332 -57.567 40.121 1.00 40.85 337 LEU A O 1
ATOM 2078 N N . ARG A 1 282 ? 27.293 -57.486 39.198 1.00 42.06 338 ARG A N 1
ATOM 2079 C CA . ARG A 1 282 ? 27.541 -58.713 38.470 1.00 43.04 338 ARG A CA 1
ATOM 2080 C C . ARG A 1 282 ? 28.571 -58.589 37.351 1.00 42.93 338 ARG A C 1
ATOM 2081 O O . ARG A 1 282 ? 28.887 -59.575 36.687 1.00 44.04 338 ARG A O 1
ATOM 2089 N N . LYS A 1 283 ? 29.115 -57.392 37.149 1.00 41.39 339 LYS A N 1
ATOM 2090 C CA . LYS A 1 283 ? 30.145 -57.195 36.127 1.00 40.93 339 LYS A CA 1
ATOM 2091 C C . LYS A 1 283 ? 31.541 -57.133 36.754 1.00 40.72 339 LYS A C 1
ATOM 2092 O O . LYS A 1 283 ? 32.546 -56.977 36.055 1.00 40.23 339 LYS A O 1
ATOM 2098 N N . ARG A 1 284 ? 31.600 -57.246 38.077 1.00 40.11 340 ARG A N 1
ATOM 2099 C CA . ARG A 1 284 ? 32.868 -57.180 38.800 1.00 39.56 340 ARG A CA 1
ATOM 2100 C C . ARG A 1 284 ? 33.399 -58.568 39.099 1.00 38.56 340 ARG A C 1
ATOM 2101 O O . ARG A 1 284 ? 32.632 -59.501 39.344 1.00 35.94 340 ARG A O 1
ATOM 2109 N N . ASP A 1 285 ? 34.720 -58.707 39.077 1.00 39.13 341 ASP A N 1
ATOM 2110 C CA . ASP A 1 285 ? 35.321 -59.997 39.401 1.00 40.33 341 ASP A CA 1
ATOM 2111 C C . ASP A 1 285 ? 35.533 -60.049 40.920 1.00 40.84 341 ASP A C 1
ATOM 2112 O O . ASP A 1 285 ? 35.282 -59.061 41.629 1.00 40.88 341 ASP A O 1
ATOM 2117 N N . GLY A 1 286 ? 35.971 -61.197 41.425 1.00 41.14 342 GLY A N 1
ATOM 2118 C CA . GLY A 1 286 ? 36.181 -61.338 42.854 1.00 39.16 342 GLY A CA 1
ATOM 2119 C C . GLY A 1 286 ? 37.172 -60.343 43.420 1.00 39.76 342 GLY A C 1
ATOM 2120 O O . GLY A 1 286 ? 36.937 -59.723 44.464 1.00 38.81 342 GLY A O 1
ATOM 2121 N N . GLU A 1 287 ? 38.290 -60.204 42.719 1.00 39.96 343 GLU A N 1
ATOM 2122 C CA . GLU A 1 287 ? 39.378 -59.312 43.101 1.00 40.43 343 GLU A CA 1
ATOM 2123 C C . GLU A 1 287 ? 38.916 -57.876 43.423 1.00 37.82 343 GLU A C 1
ATOM 2124 O O . GLU A 1 287 ? 39.274 -57.319 44.460 1.00 36.01 343 GLU A O 1
ATOM 2130 N N . SER A 1 288 ? 38.113 -57.281 42.547 1.00 36.11 344 SER A N 1
ATOM 2131 C CA . SER A 1 288 ? 37.644 -55.919 42.779 1.00 36.51 344 SER A CA 1
ATOM 2132 C C . SER A 1 288 ? 36.771 -55.792 44.037 1.00 34.47 344 SER A C 1
ATOM 2133 O O . SER A 1 288 ? 36.860 -54.805 44.760 1.00 34.85 344 SER A O 1
ATOM 2136 N N . ILE A 1 289 ? 35.940 -56.788 44.313 1.00 33.61 345 ILE A N 1
ATOM 2137 C CA . ILE A 1 289 ? 35.094 -56.718 45.492 1.00 32.16 345 ILE A CA 1
ATOM 2138 C C . ILE A 1 289 ? 35.917 -56.909 46.768 1.00 34.68 345 ILE A C 1
ATOM 2139 O O . ILE A 1 289 ? 35.595 -56.322 47.802 1.00 35.27 345 ILE A O 1
ATOM 2144 N N . ASP A 1 290 ? 36.988 -57.707 46.698 1.00 36.28 346 ASP A N 1
ATOM 2145 C CA . ASP A 1 290 ? 37.855 -57.915 47.863 1.00 36.22 346 ASP A CA 1
ATOM 2146 C C . ASP A 1 290 ? 38.474 -56.577 48.228 1.00 36.34 346 ASP A C 1
ATOM 2147 O O . ASP A 1 290 ? 38.633 -56.255 49.405 1.00 36.73 346 ASP A O 1
ATOM 2152 N N . ARG A 1 291 ? 38.826 -55.806 47.205 1.00 37.16 347 ARG A N 1
ATOM 2153 C CA . ARG A 1 291 ? 39.437 -54.493 47.402 1.00 39.40 347 ARG A CA 1
ATOM 2154 C C . ARG A 1 291 ? 38.428 -53.500 48.002 1.00 36.92 347 ARG A C 1
ATOM 2155 O O . ARG A 1 291 ? 38.793 -52.654 48.826 1.00 37.45 347 ARG A O 1
ATOM 2163 N N . VAL A 1 292 ? 37.162 -53.610 47.600 1.00 34.81 348 VAL A N 1
ATOM 2164 C CA . VAL A 1 292 ? 36.108 -52.744 48.144 1.00 32.31 348 VAL A CA 1
ATOM 2165 C C . VAL A 1 292 ? 35.825 -53.070 49.622 1.00 31.44 348 VAL A C 1
ATOM 2166 O O . VAL A 1 292 ? 35.899 -52.203 50.487 1.00 30.09 348 VAL A O 1
ATOM 2170 N N . LEU A 1 293 ? 35.519 -54.335 49.905 1.00 31.16 349 LEU A N 1
ATOM 2171 C CA . LEU A 1 293 ? 35.189 -54.761 51.262 1.00 30.96 349 LEU A CA 1
ATOM 2172 C C . LEU A 1 293 ? 36.280 -54.613 52.319 1.00 31.28 349 LEU A C 1
ATOM 2173 O O . LEU A 1 293 ? 36.007 -54.238 53.464 1.00 31.65 349 LEU A O 1
ATOM 2178 N N . GLY A 1 294 ? 37.513 -54.921 51.950 1.00 31.99 350 GLY A N 1
ATOM 2179 C CA . GLY A 1 294 ? 38.591 -54.824 52.911 1.00 32.30 350 GLY A CA 1
ATOM 2180 C C . GLY A 1 294 ? 38.754 -56.144 53.654 1.00 33.81 350 GLY A C 1
ATOM 2181 O O . GLY A 1 294 ? 37.825 -56.952 53.714 1.00 32.13 350 GLY A O 1
ATOM 2182 N N . VAL A 1 295 ? 39.942 -56.352 54.218 1.00 33.45 351 VAL A N 1
ATOM 2183 C CA . VAL A 1 295 ? 40.276 -57.566 54.957 1.00 33.35 351 VAL A CA 1
ATOM 2184 C C . VAL A 1 295 ? 39.346 -57.887 56.136 1.00 32.79 351 VAL A C 1
ATOM 2185 O O . VAL A 1 295 ? 38.922 -59.024 56.309 1.00 32.32 351 VAL A O 1
ATOM 2189 N N . LYS A 1 296 ? 39.033 -56.888 56.944 1.00 32.53 352 LYS A N 1
ATOM 2190 C CA . LYS A 1 296 ? 38.165 -57.100 58.086 1.00 34.37 352 LYS A CA 1
ATOM 2191 C C . LYS A 1 296 ? 36.760 -57.563 57.670 1.00 33.99 352 LYS A C 1
ATOM 2192 O O . LYS A 1 296 ? 36.218 -58.507 58.241 1.00 34.43 352 LYS A O 1
ATOM 2198 N N . ARG A 1 297 ? 36.174 -56.904 56.676 1.00 32.20 353 ARG A N 1
ATOM 2199 C CA . ARG A 1 297 ? 34.837 -57.282 56.220 1.00 33.84 353 ARG A CA 1
ATOM 2200 C C . ARG A 1 297 ? 34.820 -58.658 55.552 1.00 33.26 353 ARG A C 1
ATOM 2201 O O . ARG A 1 297 ? 33.872 -59.426 55.710 1.00 33.10 353 ARG A O 1
ATOM 2209 N N . LEU A 1 298 ? 35.889 -58.978 54.836 1.00 32.51 354 LEU A N 1
ATOM 2210 C CA . LEU A 1 298 ? 36.003 -60.264 54.169 1.00 32.66 354 LEU A CA 1
ATOM 2211 C C . LEU A 1 298 ? 36.081 -61.369 55.221 1.00 33.20 354 LEU A C 1
ATOM 2212 O O . LEU A 1 298 ? 35.556 -62.463 55.024 1.00 31.78 354 LEU A O 1
ATOM 2217 N N . ALA A 1 299 ? 36.742 -61.060 56.338 1.00 33.68 355 ALA A N 1
ATOM 2218 C CA . ALA A 1 299 ? 36.917 -61.991 57.458 1.00 35.56 355 ALA A CA 1
ATOM 2219 C C . ALA A 1 299 ? 35.594 -62.214 58.209 1.00 35.11 355 ALA A C 1
ATOM 2220 O O . ALA A 1 299 ? 35.260 -63.332 58.595 1.00 35.32 355 ALA A O 1
ATOM 2222 N N . ARG A 1 300 ? 34.852 -61.136 58.414 1.00 35.09 356 ARG A N 1
ATOM 2223 C CA . ARG A 1 300 ? 33.568 -61.207 59.090 1.00 35.55 356 ARG A CA 1
ATOM 2224 C C . ARG A 1 300 ? 32.608 -62.053 58.242 1.00 34.21 356 ARG A C 1
ATOM 2225 O O . ARG A 1 300 ? 31.744 -62.745 58.772 1.00 31.58 356 ARG A O 1
ATOM 2233 N N . TRP A 1 301 ? 32.787 -62.007 56.923 1.00 32.05 357 TRP A N 1
ATOM 2234 C CA . TRP A 1 301 ? 31.953 -62.776 56.014 1.00 30.20 357 TRP A CA 1
ATOM 2235 C C . TRP A 1 301 ? 32.250 -64.277 56.069 1.00 30.77 357 TRP A C 1
ATOM 2236 O O . TRP A 1 301 ? 31.326 -65.099 56.109 1.00 29.11 357 TRP A O 1
ATOM 2247 N N . ARG A 1 302 ? 33.532 -64.636 56.056 1.00 29.51 358 ARG A N 1
ATOM 2248 C CA . ARG A 1 302 ? 33.915 -66.042 56.117 1.00 32.13 358 ARG A CA 1
ATOM 2249 C C . ARG A 1 302 ? 33.438 -66.640 57.425 1.00 31.98 358 ARG A C 1
ATOM 2250 O O . ARG A 1 302 ? 32.931 -67.753 57.466 1.00 34.11 358 ARG A O 1
ATOM 2258 N N . GLU A 1 303 ? 33.613 -65.886 58.499 1.00 32.14 359 GLU A N 1
ATOM 2259 C CA . GLU A 1 303 ? 33.215 -66.330 59.826 1.00 33.77 359 GLU A CA 1
ATOM 2260 C C . GLU A 1 303 ? 31.711 -66.668 59.915 1.00 33.09 359 GLU A C 1
ATOM 2261 O O . GLU A 1 303 ? 31.321 -67.676 60.515 1.00 31.09 359 GLU A O 1
ATOM 2267 N N . GLN A 1 304 ? 30.873 -65.838 59.299 1.00 32.61 360 GLN A N 1
ATOM 2268 C CA . GLN A 1 304 ? 29.434 -66.068 59.311 1.00 33.07 360 GLN A CA 1
ATOM 2269 C C . GLN A 1 304 ? 28.882 -66.935 58.169 1.00 31.44 360 GLN A C 1
ATOM 2270 O O . GLN A 1 304 ? 28.001 -67.745 58.394 1.00 31.11 360 GLN A O 1
ATOM 2276 N N . HIS A 1 305 ? 29.396 -66.766 56.953 1.00 32.02 361 HIS A N 1
ATOM 2277 C CA . HIS A 1 305 ? 28.878 -67.511 55.804 1.00 31.86 361 HIS A CA 1
ATOM 2278 C C . HIS A 1 305 ? 29.817 -68.475 55.082 1.00 33.14 361 HIS A C 1
ATOM 2279 O O . HIS A 1 305 ? 29.406 -69.123 54.111 1.00 31.86 361 HIS A O 1
ATOM 2286 N N . GLY A 1 306 ? 31.068 -68.566 55.532 1.00 32.98 362 GLY A N 1
ATOM 2287 C CA . GLY A 1 306 ? 32.003 -69.469 54.892 1.00 33.84 362 GLY A CA 1
ATOM 2288 C C . GLY A 1 306 ? 32.548 -68.910 53.594 1.00 35.32 362 GLY A C 1
ATOM 2289 O O . GLY A 1 306 ? 33.062 -67.792 53.553 1.00 34.90 362 GLY A O 1
ATOM 2290 N N . GLU A 1 307 ? 32.443 -69.694 52.529 1.00 37.82 363 GLU A N 1
ATOM 2291 C CA . GLU A 1 307 ? 32.921 -69.293 51.207 1.00 39.66 363 GLU A CA 1
ATOM 2292 C C . GLU A 1 307 ? 32.586 -67.866 50.782 1.00 37.79 363 GLU A C 1
ATOM 2293 O O . GLU A 1 307 ? 31.464 -67.387 50.962 1.00 39.32 363 GLU A O 1
ATOM 2299 N N . VAL A 1 308 ? 33.568 -67.201 50.195 1.00 34.54 364 VAL A N 1
ATOM 2300 C CA . VAL A 1 308 ? 33.389 -65.855 49.681 1.00 32.30 364 VAL A CA 1
ATOM 2301 C C . VAL A 1 308 ? 32.872 -66.028 48.242 1.00 31.19 364 VAL A C 1
ATOM 2302 O O . VAL A 1 308 ? 33.430 -66.795 47.472 1.00 30.04 364 VAL A O 1
ATOM 2306 N N . PRO A 1 309 ? 31.778 -65.346 47.874 1.00 30.38 365 PRO A N 1
ATOM 2307 C CA . PRO A 1 309 ? 31.295 -65.510 46.498 1.00 29.89 365 PRO A CA 1
ATOM 2308 C C . PRO A 1 309 ? 32.457 -65.354 45.511 1.00 30.83 365 PRO A C 1
ATOM 2309 O O . PRO A 1 309 ? 33.301 -64.474 45.678 1.00 30.95 365 PRO A O 1
ATOM 2313 N N . ALA A 1 310 ? 32.494 -66.202 44.488 1.00 32.26 366 ALA A N 1
ATOM 2314 C CA . ALA A 1 310 ? 33.572 -66.173 43.501 1.00 34.53 366 ALA A CA 1
ATOM 2315 C C . ALA A 1 310 ? 33.720 -64.861 42.731 1.00 36.13 366 ALA A C 1
ATOM 2316 O O . ALA A 1 310 ? 34.839 -64.448 42.407 1.00 37.74 366 ALA A O 1
ATOM 2318 N N . ASP A 1 311 ? 32.597 -64.211 42.432 1.00 37.23 367 ASP A N 1
ATOM 2319 C CA . ASP A 1 311 ? 32.613 -62.938 41.711 1.00 35.96 367 ASP A CA 1
ATOM 2320 C C . ASP A 1 311 ? 31.371 -62.087 41.983 1.00 35.97 367 ASP A C 1
ATOM 2321 O O . ASP A 1 311 ? 30.510 -62.459 42.778 1.00 36.03 367 ASP A O 1
ATOM 2326 N N . GLY A 1 312 ? 31.292 -60.945 41.307 1.00 35.89 368 GLY A N 1
ATOM 2327 C CA . GLY A 1 312 ? 30.172 -60.040 41.487 1.00 35.92 368 GLY A CA 1
ATOM 2328 C C . GLY A 1 312 ? 28.815 -60.692 41.315 1.00 36.52 368 GLY A C 1
ATOM 2329 O O . GLY A 1 312 ? 27.915 -60.503 42.131 1.00 38.06 368 GLY A O 1
ATOM 2330 N N . ALA A 1 313 ? 28.660 -61.471 40.254 1.00 35.37 369 ALA A N 1
ATOM 2331 C CA . ALA A 1 313 ? 27.389 -62.127 40.004 1.00 34.67 369 ALA A CA 1
ATOM 2332 C C . ALA A 1 313 ? 27.027 -63.018 41.177 1.00 33.97 369 ALA A C 1
ATOM 2333 O O . ALA A 1 313 ? 25.877 -63.035 41.625 1.00 32.82 369 ALA A O 1
ATOM 2335 N N . ALA A 1 314 ? 28.010 -63.761 41.672 1.00 32.70 370 ALA A N 1
ATOM 2336 C CA . ALA A 1 314 ? 27.757 -64.659 42.781 1.00 31.53 370 ALA A CA 1
ATOM 2337 C C . ALA A 1 314 ? 27.488 -63.841 44.036 1.00 30.33 370 ALA A C 1
ATOM 2338 O O . ALA A 1 314 ? 26.739 -64.272 44.916 1.00 30.86 370 ALA A O 1
ATOM 2340 N N . TRP A 1 315 ? 28.091 -62.657 44.113 1.00 29.74 371 TRP A N 1
ATOM 2341 C CA . TRP A 1 315 ? 27.890 -61.786 45.265 1.00 29.78 371 TRP A CA 1
ATOM 2342 C C . TRP A 1 315 ? 26.426 -61.325 45.309 1.00 31.68 371 TRP A C 1
ATOM 2343 O O . TRP A 1 315 ? 25.788 -61.342 46.361 1.00 31.90 371 TRP A O 1
ATOM 2354 N N . PHE A 1 316 ? 25.888 -60.942 44.157 1.00 33.99 372 PHE A N 1
ATOM 2355 C CA . PHE A 1 316 ? 24.516 -60.492 44.106 1.00 35.85 372 PHE A CA 1
ATOM 2356 C C . PHE A 1 316 ? 23.576 -61.588 44.599 1.00 36.28 372 PHE A C 1
ATOM 2357 O O . PHE A 1 316 ? 22.656 -61.320 45.365 1.00 38.45 372 PHE A O 1
ATOM 2365 N N . SER A 1 317 ? 23.820 -62.826 44.184 1.00 35.98 373 SER A N 1
ATOM 2366 C CA . SER A 1 317 ? 22.966 -63.948 44.587 1.00 35.68 373 SER A CA 1
ATOM 2367 C C . SER A 1 317 ? 23.066 -64.280 46.072 1.00 36.42 373 SER A C 1
ATOM 2368 O O . SER A 1 317 ? 22.093 -64.742 46.694 1.00 34.50 373 SER A O 1
ATOM 2371 N N . ALA A 1 318 ? 24.248 -64.047 46.638 1.00 35.67 374 ALA A N 1
ATOM 2372 C CA . ALA A 1 318 ? 24.475 -64.312 48.045 1.00 33.51 374 ALA A CA 1
ATOM 2373 C C . ALA A 1 318 ? 23.845 -63.201 48.896 1.00 33.94 374 ALA A C 1
ATOM 2374 O O . ALA A 1 318 ? 23.350 -63.461 49.993 1.00 32.86 374 ALA A O 1
ATOM 2376 N N . LEU A 1 319 ? 23.858 -61.971 48.377 1.00 34.34 375 LEU A N 1
ATOM 2377 C CA . LEU A 1 319 ? 23.307 -60.817 49.094 1.00 35.95 375 LEU A CA 1
ATOM 2378 C C . LEU A 1 319 ? 21.779 -60.696 49.014 1.00 39.62 375 LEU A C 1
ATOM 2379 O O . LEU A 1 319 ? 21.180 -59.829 49.658 1.00 40.83 375 LEU A O 1
ATOM 2384 N N . SER A 1 320 ? 21.155 -61.570 48.228 1.00 40.82 376 SER A N 1
ATOM 2385 C CA . SER A 1 320 ? 19.709 -61.562 48.045 1.00 42.19 376 SER A CA 1
ATOM 2386 C C . SER A 1 320 ? 19.068 -62.760 48.752 1.00 44.79 376 SER A C 1
ATOM 2387 O O . SER A 1 320 ? 17.847 -62.848 48.858 1.00 46.61 376 SER A O 1
ATOM 2390 N N . ALA A 1 321 ? 19.906 -63.662 49.256 1.00 46.80 377 ALA A N 1
ATOM 2391 C CA . ALA A 1 321 ? 19.451 -64.892 49.904 1.00 48.94 377 ALA A CA 1
ATOM 2392 C C . ALA A 1 321 ? 18.884 -64.801 51.321 1.00 50.96 377 ALA A C 1
ATOM 2393 O O . ALA A 1 321 ? 18.245 -65.749 51.792 1.00 51.57 377 ALA A O 1
ATOM 2395 N N . ASP A 1 322 ? 19.118 -63.684 52.006 1.00 52.65 378 ASP A N 1
ATOM 2396 C CA . ASP A 1 322 ? 18.628 -63.510 53.376 1.00 51.99 378 ASP A CA 1
ATOM 2397 C C . ASP A 1 322 ? 18.622 -62.027 53.725 1.00 51.43 378 ASP A C 1
ATOM 2398 O O . ASP A 1 322 ? 19.671 -61.420 53.933 1.00 51.43 378 ASP A O 1
ATOM 2403 N N . THR A 1 323 ? 17.426 -61.453 53.784 1.00 51.23 379 THR A N 1
ATOM 2404 C CA . THR A 1 323 ? 17.255 -60.041 54.085 1.00 49.51 379 THR A CA 1
ATOM 2405 C C . THR A 1 323 ? 17.326 -59.789 55.585 1.00 48.02 379 THR A C 1
ATOM 2406 O O . THR A 1 323 ? 17.192 -58.656 56.045 1.00 48.13 379 THR A O 1
ATOM 2410 N N . GLU A 1 324 ? 17.548 -60.844 56.353 1.00 44.94 380 GLU A N 1
ATOM 2411 C CA . GLU A 1 324 ? 17.610 -60.697 57.796 1.00 42.57 380 GLU A CA 1
ATOM 2412 C C . GLU A 1 324 ? 19.041 -60.651 58.345 1.00 41.11 380 GLU A C 1
ATOM 2413 O O . GLU A 1 324 ? 19.317 -59.931 59.310 1.00 42.19 380 GLU A O 1
ATOM 2419 N N . ASP A 1 325 ? 19.947 -61.404 57.721 1.00 38.66 381 ASP A N 1
ATOM 2420 C CA . ASP A 1 325 ? 21.344 -61.476 58.159 1.00 35.91 381 ASP A CA 1
ATOM 2421 C C . ASP A 1 325 ? 22.065 -60.131 58.246 1.00 33.68 381 ASP A C 1
ATOM 2422 O O . ASP A 1 325 ? 22.095 -59.354 57.291 1.00 33.53 381 ASP A O 1
ATOM 2427 N N . THR A 1 326 ? 22.665 -59.881 59.401 1.00 31.78 382 THR A N 1
ATOM 2428 C CA . THR A 1 326 ? 23.389 -58.644 59.661 1.00 31.74 382 THR A CA 1
ATOM 2429 C C . THR A 1 326 ? 24.682 -58.505 58.846 1.00 31.42 382 THR A C 1
ATOM 2430 O O . THR A 1 326 ? 25.042 -57.400 58.451 1.00 29.93 382 THR A O 1
ATOM 2434 N N . VAL A 1 327 ? 25.367 -59.620 58.582 1.00 29.02 383 VAL A N 1
ATOM 2435 C CA . VAL A 1 327 ? 26.611 -59.574 57.815 1.00 27.78 383 VAL A CA 1
ATOM 2436 C C . VAL A 1 327 ? 26.311 -59.290 56.350 1.00 26.45 383 VAL A C 1
ATOM 2437 O O . VAL A 1 327 ? 27.030 -58.544 55.681 1.00 25.47 383 VAL A O 1
ATOM 2441 N N . ILE A 1 328 ? 25.238 -59.886 55.853 1.00 26.22 384 ILE A N 1
ATOM 2442 C CA . ILE A 1 328 ? 24.825 -59.657 54.479 1.00 24.73 384 ILE A CA 1
ATOM 2443 C C . ILE A 1 328 ? 24.446 -58.181 54.349 1.00 23.76 384 ILE A C 1
ATOM 2444 O O . ILE A 1 328 ? 24.891 -57.504 53.438 1.00 25.79 384 ILE A O 1
ATOM 2449 N N . ARG A 1 329 ? 23.643 -57.685 55.281 1.00 24.25 385 ARG A N 1
ATOM 2450 C CA . ARG A 1 329 ? 23.213 -56.294 55.260 1.00 25.65 385 ARG A CA 1
ATOM 2451 C C . ARG A 1 329 ? 24.400 -55.336 55.185 1.00 24.98 385 ARG A C 1
ATOM 2452 O O . ARG A 1 329 ? 24.474 -54.502 54.276 1.00 24.67 385 ARG A O 1
ATOM 2460 N N . ASP A 1 330 ? 25.326 -55.459 56.138 1.00 24.60 386 ASP A N 1
ATOM 2461 C CA . ASP A 1 330 ? 26.505 -54.595 56.172 1.00 26.35 386 ASP A CA 1
ATOM 2462 C C . ASP A 1 330 ? 27.379 -54.707 54.917 1.00 24.44 386 ASP A C 1
ATOM 2463 O O . ASP A 1 330 ? 27.843 -53.712 54.403 1.00 25.15 386 ASP A O 1
ATOM 2468 N N . THR A 1 331 ? 27.593 -55.924 54.428 1.00 26.07 387 THR A N 1
ATOM 2469 C CA . THR A 1 331 ? 28.413 -56.154 53.246 1.00 25.42 387 THR A CA 1
ATOM 2470 C C . THR A 1 331 ? 27.772 -55.460 52.035 1.00 23.99 387 THR A C 1
ATOM 2471 O O . THR A 1 331 ? 28.436 -54.750 51.277 1.00 20.60 387 THR A O 1
ATOM 2475 N N . ALA A 1 332 ? 26.471 -55.667 51.874 1.00 23.70 388 ALA A N 1
ATOM 2476 C CA . ALA A 1 332 ? 25.711 -55.052 50.77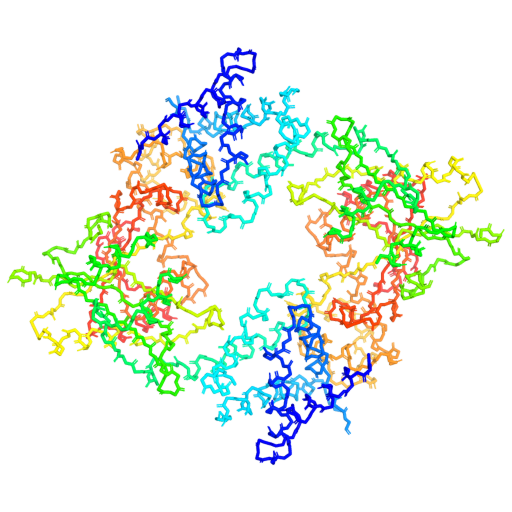9 1.00 23.26 388 ALA A CA 1
ATOM 2477 C C . ALA A 1 332 ? 25.731 -53.524 50.888 1.00 23.41 388 ALA A C 1
ATOM 2478 O O . ALA A 1 332 ? 25.859 -52.822 49.885 1.00 22.16 388 ALA A O 1
ATOM 2480 N N . MET A 1 333 ? 25.600 -53.012 52.111 1.00 23.59 389 MET A N 1
ATOM 2481 C CA . MET A 1 333 ? 25.583 -51.567 52.306 1.00 25.61 389 MET A CA 1
ATOM 2482 C C . MET A 1 333 ? 26.918 -50.924 51.985 1.00 24.53 389 MET A C 1
ATOM 2483 O O . MET A 1 333 ? 26.956 -49.817 51.451 1.00 26.45 389 MET A O 1
ATOM 2488 N N . THR A 1 334 ? 28.010 -51.611 52.298 1.00 26.70 390 THR A N 1
ATOM 2489 C CA . THR A 1 334 ? 29.349 -51.094 51.975 1.00 25.25 390 THR A CA 1
ATOM 2490 C C . THR A 1 334 ? 29.523 -51.104 50.447 1.00 24.46 390 THR A C 1
ATOM 2491 O O . THR A 1 334 ? 29.992 -50.133 49.856 1.00 24.50 390 THR A O 1
ATOM 2495 N N . LEU A 1 335 ? 29.115 -52.194 49.808 1.00 25.80 391 LEU A N 1
ATOM 2496 C CA . LEU A 1 335 ? 29.203 -52.284 48.351 1.00 26.07 391 LEU A CA 1
ATOM 2497 C C . LEU A 1 335 ? 28.362 -51.203 47.696 1.00 27.07 391 LEU A C 1
ATOM 2498 O O . LEU A 1 335 ? 28.751 -50.663 46.660 1.00 28.79 391 LEU A O 1
ATOM 2503 N N . ALA A 1 336 ? 27.206 -50.894 48.290 1.00 27.39 392 ALA A N 1
ATOM 2504 C CA . ALA A 1 336 ? 26.311 -49.875 47.736 1.00 27.18 392 ALA A CA 1
ATOM 2505 C C . ALA A 1 336 ? 26.890 -48.477 47.880 1.00 26.07 392 ALA A C 1
ATOM 2506 O O . ALA A 1 336 ? 26.880 -47.710 46.930 1.00 26.92 392 ALA A O 1
ATOM 2508 N N . ALA A 1 337 ? 27.402 -48.151 49.058 1.00 25.93 393 ALA A N 1
ATOM 2509 C CA . ALA A 1 337 ? 28.009 -46.837 49.284 1.00 29.69 393 ALA A CA 1
ATOM 2510 C C . ALA A 1 337 ? 29.181 -46.634 48.323 1.00 31.62 393 ALA A C 1
ATOM 2511 O O . ALA A 1 337 ? 29.374 -45.554 47.762 1.00 34.00 393 ALA A O 1
ATOM 2513 N N . HIS A 1 338 ? 29.972 -47.677 48.133 1.00 32.62 394 HIS A N 1
ATOM 2514 C CA . HIS A 1 338 ? 31.104 -47.590 47.221 1.00 31.79 394 HIS A CA 1
ATOM 2515 C C . HIS A 1 338 ? 30.578 -47.312 45.815 1.00 32.53 394 HIS A C 1
ATOM 2516 O O . HIS A 1 338 ? 31.035 -46.395 45.138 1.00 30.84 394 HIS A O 1
ATOM 2523 N N . TYR A 1 339 ? 29.608 -48.111 45.381 1.00 35.24 395 TYR A N 1
ATOM 2524 C CA . TYR A 1 339 ? 29.032 -47.952 44.050 1.00 36.54 395 TYR A CA 1
ATOM 2525 C C . TYR A 1 339 ? 28.645 -46.512 43.727 1.00 38.64 395 TYR A C 1
ATOM 2526 O O . TYR A 1 339 ? 29.068 -45.955 42.710 1.00 39.09 395 TYR A O 1
ATOM 2535 N N . LEU A 1 340 ? 27.868 -45.889 44.603 1.00 39.71 396 LEU A N 1
ATOM 2536 C CA . LEU A 1 340 ? 27.422 -44.541 44.326 1.00 40.20 396 LEU A CA 1
ATOM 2537 C C . LEU A 1 340 ? 28.367 -43.392 44.656 1.00 39.74 396 LEU A C 1
ATOM 2538 O O . LEU A 1 340 ? 28.234 -42.317 44.087 1.00 42.29 396 LEU A O 1
ATOM 2543 N N . VAL A 1 341 ? 29.341 -43.615 45.526 1.00 40.31 397 VAL A N 1
ATOM 2544 C CA . VAL A 1 341 ? 30.289 -42.562 45.896 1.00 39.57 397 VAL A CA 1
ATOM 2545 C C . VAL A 1 341 ? 31.646 -42.622 45.183 1.00 41.23 397 VAL A C 1
ATOM 2546 O O . VAL A 1 341 ? 32.218 -41.582 44.838 1.00 41.93 397 VAL A O 1
ATOM 2550 N N . ARG A 1 342 ? 32.156 -43.830 44.960 1.00 41.99 398 ARG A N 1
ATOM 2551 C CA . ARG A 1 342 ? 33.468 -44.003 44.338 1.00 44.33 398 ARG A CA 1
ATOM 2552 C C . ARG A 1 342 ? 33.518 -44.688 42.974 1.00 45.29 398 ARG A C 1
ATOM 2553 O O . ARG A 1 342 ? 34.560 -45.184 42.568 1.00 46.66 398 ARG A O 1
ATOM 2561 N N . GLU A 1 343 ? 32.399 -44.724 42.268 1.00 48.56 399 GLU A N 1
ATOM 2562 C CA . GLU A 1 343 ? 32.368 -45.332 40.942 1.00 50.13 399 GLU A CA 1
ATOM 2563 C C . GLU A 1 343 ? 31.853 -44.302 39.938 1.00 52.52 399 GLU A C 1
ATOM 2564 O O . GLU A 1 343 ? 30.746 -43.773 40.084 1.00 51.09 399 GLU A O 1
ATOM 2570 N N . GLY A 1 344 ? 32.661 -44.019 38.920 1.00 55.44 400 GLY A N 1
ATOM 2571 C CA . GLY A 1 344 ? 32.259 -43.052 37.915 1.00 57.82 400 GLY A CA 1
ATOM 2572 C C . GLY A 1 344 ? 33.441 -42.350 37.286 1.00 59.65 400 GLY A C 1
ATOM 2573 O O . GLY A 1 344 ? 34.503 -42.234 37.902 1.00 59.02 400 GLY A O 1
ATOM 2574 N N . GLY A 1 345 ? 33.243 -41.868 36.061 1.00 61.50 401 GLY A N 1
ATOM 2575 C CA . GLY A 1 345 ? 34.306 -41.198 35.336 1.00 63.40 401 GLY A CA 1
ATOM 2576 C C . GLY A 1 345 ? 34.702 -39.809 35.806 1.00 64.53 401 GLY A C 1
ATOM 2577 O O . GLY A 1 345 ? 34.661 -38.860 35.015 1.00 65.71 401 GLY A O 1
ATOM 2578 N N . LYS A 1 346 ? 35.090 -39.690 37.076 1.00 63.63 402 LYS A N 1
ATOM 2579 C CA . LYS A 1 346 ? 35.521 -38.417 37.657 1.00 63.84 402 LYS A CA 1
ATOM 2580 C C . LYS A 1 346 ? 34.448 -37.320 37.631 1.00 62.74 402 LYS A C 1
ATOM 2581 O O . LYS A 1 346 ? 34.100 -36.798 36.570 1.00 63.41 402 LYS A O 1
ATOM 2587 N N . GLY A 1 347 ? 33.938 -36.966 38.808 1.00 60.62 403 GLY A N 1
ATOM 2588 C CA . GLY A 1 347 ? 32.918 -35.939 38.893 1.00 57.78 403 GLY A CA 1
ATOM 2589 C C . GLY A 1 347 ? 31.615 -36.350 38.233 1.00 57.34 403 GLY A C 1
ATOM 2590 O O . GLY A 1 347 ? 30.699 -35.539 38.095 1.00 57.72 403 GLY A O 1
ATOM 2591 N N . VAL A 1 348 ? 31.517 -37.610 37.821 1.00 55.85 404 VAL A N 1
ATOM 2592 C CA . VAL A 1 348 ? 30.302 -38.087 37.176 1.00 54.53 404 VAL A CA 1
ATOM 2593 C C . VAL A 1 348 ? 29.890 -39.466 37.672 1.00 54.04 404 VAL A C 1
ATOM 2594 O O . VAL A 1 348 ? 30.231 -40.478 37.064 1.00 54.65 404 VAL A O 1
ATOM 2598 N N . PRO A 1 349 ? 29.148 -39.519 38.790 1.00 53.11 405 PRO A N 1
ATOM 2599 C CA . PRO A 1 349 ? 28.671 -40.770 39.391 1.00 51.98 405 PRO A CA 1
ATOM 2600 C C . PRO A 1 349 ? 28.129 -41.770 38.361 1.00 50.67 405 PRO A C 1
ATOM 2601 O O . PRO A 1 349 ? 27.293 -41.424 37.527 1.00 51.48 405 PRO A O 1
ATOM 2605 N N . ALA A 1 350 ? 28.611 -43.007 38.422 1.00 48.50 406 ALA A N 1
ATOM 2606 C CA . ALA A 1 350 ? 28.167 -44.037 37.494 1.00 46.08 406 ALA A CA 1
ATOM 2607 C C . ALA A 1 350 ? 26.658 -44.157 37.566 1.00 45.13 406 ALA A C 1
ATOM 2608 O O . ALA A 1 350 ? 25.987 -44.277 36.549 1.00 44.97 406 ALA A O 1
ATOM 2610 N N . ASP A 1 351 ? 26.122 -44.127 38.778 1.00 44.24 407 ASP A N 1
ATOM 2611 C CA . ASP A 1 351 ? 24.688 -44.231 38.941 1.00 43.27 407 ASP A CA 1
ATOM 2612 C C . ASP A 1 351 ? 24.024 -42.966 38.377 1.00 42.62 407 ASP A C 1
ATOM 2613 O O . ASP A 1 351 ? 24.474 -41.838 38.622 1.00 39.65 407 ASP A O 1
ATOM 2618 N N . PRO A 1 352 ? 22.956 -43.145 37.589 1.00 42.46 408 PRO A N 1
ATOM 2619 C CA . PRO A 1 352 ? 22.244 -42.009 36.997 1.00 43.50 408 PRO A CA 1
ATOM 2620 C C . PRO A 1 352 ? 21.530 -41.202 38.080 1.00 44.23 408 PRO A C 1
ATOM 2621 O O . PRO A 1 352 ? 21.587 -39.972 38.098 1.00 43.80 408 PRO A O 1
ATOM 2625 N N . VAL A 1 353 ? 20.873 -41.919 38.989 1.00 44.36 409 VAL A N 1
ATOM 2626 C CA . VAL A 1 353 ? 20.150 -41.306 40.096 1.00 44.72 409 VAL A CA 1
ATOM 2627 C C . VAL A 1 353 ? 21.110 -40.576 41.027 1.00 45.03 409 VAL A C 1
ATOM 2628 O O . VAL A 1 353 ? 20.790 -39.520 41.554 1.00 45.09 409 VAL A O 1
ATOM 2632 N N . ALA A 1 354 ? 22.291 -41.142 41.229 1.00 45.26 410 ALA A N 1
ATOM 2633 C CA . ALA A 1 354 ? 23.275 -40.508 42.086 1.00 45.92 410 ALA A CA 1
ATOM 2634 C C . ALA A 1 354 ? 23.854 -39.299 41.363 1.00 46.70 410 ALA A C 1
ATOM 2635 O O . ALA A 1 354 ? 24.220 -38.307 41.990 1.00 47.71 410 ALA A O 1
ATOM 2637 N N . ARG A 1 355 ? 23.937 -39.383 40.039 1.00 48.34 411 ARG A N 1
ATOM 2638 C CA . ARG A 1 355 ? 24.491 -38.284 39.252 1.00 49.55 411 ARG A CA 1
ATOM 2639 C C . ARG A 1 355 ? 23.554 -37.073 39.293 1.00 48.25 411 ARG A C 1
ATOM 2640 O O . ARG A 1 355 ? 23.999 -35.937 39.460 1.00 46.19 411 ARG A O 1
ATOM 2648 N N . PHE A 1 356 ? 22.258 -37.328 39.141 1.00 48.16 412 PHE A N 1
ATOM 2649 C CA . PHE A 1 356 ? 21.270 -36.261 39.170 1.00 48.27 412 PHE A CA 1
ATOM 2650 C C . PHE A 1 356 ? 21.340 -35.537 40.505 1.00 48.46 412 PHE A C 1
ATOM 2651 O O . PHE A 1 356 ? 21.713 -34.368 40.565 1.00 49.43 412 PHE A O 1
ATOM 2659 N N . HIS A 1 357 ? 20.997 -36.241 41.581 1.00 47.74 413 HIS A N 1
ATOM 2660 C CA . HIS A 1 357 ? 21.020 -35.647 42.913 1.00 46.78 413 HIS A CA 1
ATOM 2661 C C . HIS A 1 357 ? 22.380 -35.108 43.356 1.00 47.53 413 HIS A C 1
ATOM 2662 O O . HIS A 1 357 ? 22.436 -34.077 44.027 1.00 48.38 413 HIS A O 1
ATOM 2669 N N . LEU A 1 358 ? 23.474 -35.778 42.996 1.00 48.71 414 LEU A N 1
ATOM 2670 C CA . LEU A 1 358 ? 24.788 -35.272 43.379 1.00 48.32 414 LEU A CA 1
ATOM 2671 C C . LEU A 1 358 ? 25.023 -34.025 42.546 1.00 49.32 414 LEU A C 1
ATOM 2672 O O . LEU A 1 358 ? 25.671 -33.080 42.993 1.00 49.51 414 LEU A O 1
ATOM 2677 N N . GLY A 1 359 ? 24.477 -34.042 41.329 1.00 49.32 415 GLY A N 1
ATOM 2678 C CA . GLY A 1 359 ? 24.609 -32.922 40.417 1.00 49.15 415 GLY A CA 1
ATOM 2679 C C . GLY A 1 359 ? 23.608 -31.805 40.672 1.00 49.58 415 GLY A C 1
ATOM 2680 O O . GLY A 1 359 ? 23.339 -30.985 39.792 1.00 49.85 415 GLY A O 1
ATOM 2681 N N . ASN A 1 360 ? 23.050 -31.782 41.877 1.00 47.86 416 ASN A N 1
ATOM 2682 C CA . ASN A 1 360 ? 22.095 -30.762 42.286 1.00 47.72 416 ASN A CA 1
ATOM 2683 C C . ASN A 1 360 ? 22.513 -30.192 43.645 1.00 47.79 416 ASN A C 1
ATOM 2684 O O . ASN A 1 360 ? 21.765 -29.444 44.263 1.00 47.90 416 ASN A O 1
ATOM 2689 N N . GLY A 1 361 ? 23.709 -30.566 44.100 1.00 48.43 417 GLY A N 1
ATOM 2690 C CA . GLY A 1 361 ? 24.232 -30.079 45.365 1.00 47.16 417 GLY A CA 1
AT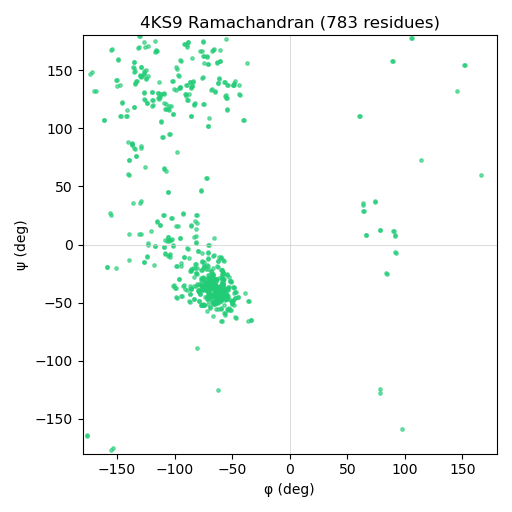OM 2691 C C . GLY A 1 361 ? 23.936 -30.921 46.596 1.00 46.73 417 GLY A C 1
ATOM 2692 O O . GLY A 1 361 ? 24.236 -30.512 47.712 1.00 45.67 417 GLY A O 1
ATOM 2693 N N . ALA A 1 362 ? 23.360 -32.100 46.406 1.00 45.96 418 ALA A N 1
ATOM 2694 C CA . ALA A 1 362 ? 23.025 -32.962 47.534 1.00 45.89 418 ALA A CA 1
ATOM 2695 C C . ALA A 1 362 ? 24.216 -33.702 48.165 1.00 46.62 418 ALA A C 1
ATOM 2696 O O . ALA A 1 362 ? 25.313 -33.760 47.608 1.00 46.34 418 ALA A O 1
ATOM 2698 N N . CYS A 1 363 ? 23.972 -34.261 49.346 1.00 46.46 419 CYS A N 1
ATOM 2699 C CA . CYS A 1 363 ? 24.970 -35.035 50.088 1.00 46.45 419 CYS A CA 1
ATOM 2700 C C . CYS A 1 363 ? 24.422 -36.458 50.284 1.00 43.88 419 CYS A C 1
ATOM 2701 O O . CYS A 1 363 ? 23.271 -36.630 50.675 1.00 44.24 419 CYS A O 1
ATOM 2704 N N . VAL A 1 364 ? 25.224 -37.473 49.983 1.00 41.05 420 VAL A N 1
ATOM 2705 C CA . VAL A 1 364 ? 24.774 -38.843 50.185 1.00 38.54 420 VAL A CA 1
ATOM 2706 C C . VAL A 1 364 ? 24.744 -39.003 51.716 1.00 36.64 420 VAL A C 1
ATOM 2707 O O . VAL A 1 364 ? 25.775 -39.156 52.364 1.00 33.20 420 VAL A O 1
ATOM 2711 N N . GLU A 1 365 ? 23.536 -38.933 52.276 1.00 34.80 421 GLU A N 1
ATOM 2712 C CA . GLU A 1 365 ? 23.314 -38.973 53.717 1.00 32.87 421 GLU A CA 1
ATOM 2713 C C . GLU A 1 365 ? 23.211 -40.335 54.382 1.00 31.06 421 GLU A C 1
ATOM 2714 O O . GLU A 1 365 ? 23.652 -40.496 55.513 1.00 30.25 421 GLU A O 1
ATOM 2720 N N . ARG A 1 366 ? 22.596 -41.302 53.721 1.00 30.87 422 ARG A N 1
ATOM 2721 C CA . ARG A 1 366 ? 22.509 -42.625 54.305 1.00 31.81 422 ARG A CA 1
ATOM 2722 C C . ARG A 1 366 ? 21.951 -43.698 53.377 1.00 32.45 422 ARG A C 1
ATOM 2723 O O . ARG A 1 366 ? 21.110 -43.430 52.504 1.00 31.67 422 ARG A O 1
ATOM 2731 N N . VAL A 1 367 ? 22.441 -44.917 53.577 1.00 30.22 423 VAL A N 1
ATOM 2732 C CA . VAL A 1 367 ? 22.006 -46.059 52.794 1.00 29.50 423 VAL A CA 1
ATOM 2733 C C . VAL A 1 367 ? 21.001 -46.829 53.648 1.00 31.30 423 VAL A C 1
ATOM 2734 O O . VAL A 1 367 ? 21.241 -47.066 54.833 1.00 31.59 423 VAL A O 1
ATOM 2738 N N . ASN A 1 368 ? 19.873 -47.208 53.052 1.00 30.23 424 ASN A N 1
ATOM 2739 C CA . ASN A 1 368 ? 18.828 -47.900 53.795 1.00 30.47 424 ASN A CA 1
ATOM 2740 C C . ASN A 1 368 ? 18.613 -49.330 53.363 1.00 29.37 424 ASN A C 1
ATOM 2741 O O . ASN A 1 368 ? 18.391 -49.605 52.191 1.00 31.01 424 ASN A O 1
ATOM 2746 N N . TRP A 1 369 ? 18.651 -50.235 54.328 1.00 29.92 425 TRP A N 1
ATOM 2747 C CA . TRP A 1 369 ? 18.449 -51.653 54.065 1.00 31.53 425 TRP A CA 1
ATOM 2748 C C . TRP A 1 369 ? 16.948 -51.960 54.179 1.00 31.85 425 TRP A C 1
ATOM 2749 O O . TRP A 1 369 ? 16.276 -51.487 55.092 1.00 32.12 425 TRP A O 1
ATOM 2760 N N . GLY A 1 370 ? 16.430 -52.757 53.255 1.00 33.33 426 GLY A N 1
ATOM 2761 C CA . GLY A 1 370 ? 15.014 -53.083 53.284 1.00 33.06 426 GLY A CA 1
ATOM 2762 C C . GLY A 1 370 ? 14.187 -51.829 53.079 1.00 33.57 426 GLY A C 1
ATOM 2763 O O . GLY A 1 370 ? 13.111 -51.693 53.657 1.00 33.54 426 GLY A O 1
ATOM 2764 N N . ALA A 1 371 ? 14.696 -50.906 52.265 1.00 33.10 427 ALA A N 1
ATOM 2765 C CA . ALA A 1 371 ? 13.991 -49.658 51.998 1.00 36.55 427 ALA A CA 1
ATOM 2766 C C . ALA A 1 371 ? 12.903 -49.821 50.927 1.00 39.54 427 ALA A C 1
ATOM 2767 O O . ALA A 1 371 ? 11.846 -49.180 51.006 1.00 40.37 427 ALA A O 1
ATOM 2769 N N . ASP A 1 372 ? 13.174 -50.671 49.934 1.00 39.55 428 ASP A N 1
ATOM 2770 C CA . ASP A 1 372 ? 12.236 -50.955 48.847 1.00 39.74 428 ASP A CA 1
ATOM 2771 C C . ASP A 1 372 ? 12.152 -52.463 48.569 1.00 40.84 428 ASP A C 1
ATOM 2772 O O . ASP A 1 372 ? 12.806 -52.975 47.663 1.00 39.44 428 ASP A O 1
ATOM 2777 N N . MET A 1 373 ? 11.330 -53.162 49.346 1.00 43.33 429 MET A N 1
ATOM 2778 C CA . MET A 1 373 ? 11.166 -54.606 49.217 1.00 44.08 429 MET A CA 1
ATOM 2779 C C . MET A 1 373 ? 10.209 -55.066 48.112 1.00 45.01 429 MET A C 1
ATOM 2780 O O . MET A 1 373 ? 9.630 -56.159 48.188 1.00 42.08 429 MET A O 1
ATOM 2785 N N . SER A 1 374 ? 10.042 -54.238 47.085 1.00 45.21 430 SER A N 1
ATOM 2786 C CA . SER A 1 374 ? 9.175 -54.614 45.983 1.00 46.95 430 SER A CA 1
ATOM 2787 C C . SER A 1 374 ? 9.941 -55.643 45.162 1.00 48.88 430 SER A C 1
ATOM 2788 O O . SER A 1 374 ? 11.108 -55.930 45.449 1.00 49.74 430 SER A O 1
ATOM 2791 N N . ARG A 1 375 ? 9.290 -56.212 44.155 1.00 49.61 431 ARG A N 1
ATOM 2792 C CA . ARG A 1 375 ? 9.953 -57.187 43.301 1.00 50.49 431 ARG A CA 1
ATOM 2793 C C . ARG A 1 375 ? 11.097 -56.464 42.594 1.00 49.22 431 ARG A C 1
ATOM 2794 O O . ARG A 1 375 ? 12.216 -56.972 42.506 1.00 48.42 431 ARG A O 1
ATOM 2802 N N . LYS A 1 376 ? 10.802 -55.265 42.103 1.00 46.44 432 LYS A N 1
ATOM 2803 C CA . LYS A 1 376 ? 11.788 -54.467 41.390 1.00 46.62 432 LYS A CA 1
ATOM 2804 C C . LYS A 1 376 ? 12.930 -53.979 42.275 1.00 47.37 432 LYS A C 1
ATOM 2805 O O . LYS A 1 376 ? 14.089 -53.931 41.846 1.00 46.10 432 LYS A O 1
ATOM 2811 N N . GLY A 1 377 ? 12.595 -53.609 43.509 1.00 46.69 433 GLY A N 1
ATOM 2812 C CA . GLY A 1 377 ? 13.601 -53.110 44.426 1.00 45.78 433 GLY A CA 1
ATOM 2813 C C . GLY A 1 377 ? 14.673 -54.134 44.726 1.00 45.08 433 GLY A C 1
ATOM 2814 O O . GLY A 1 377 ? 15.865 -53.825 44.707 1.00 42.31 433 GLY A O 1
ATOM 2815 N N . ARG A 1 378 ? 14.235 -55.357 45.006 1.00 45.71 434 ARG A N 1
ATOM 2816 C CA . ARG A 1 378 ? 15.144 -56.444 45.315 1.00 47.04 434 ARG A CA 1
ATOM 2817 C C . ARG A 1 378 ? 15.989 -56.820 44.099 1.00 46.81 434 ARG A C 1
ATOM 2818 O O . ARG A 1 378 ? 17.135 -57.281 44.234 1.00 47.58 434 ARG A O 1
ATOM 2826 N N . ALA A 1 379 ? 15.427 -56.607 42.915 1.00 45.54 435 ALA A N 1
ATOM 2827 C CA . ALA A 1 379 ? 16.115 -56.937 41.671 1.00 44.13 435 ALA A CA 1
ATOM 2828 C C . ALA A 1 379 ? 17.111 -55.874 41.247 1.00 42.32 435 ALA A C 1
ATOM 2829 O O . ALA A 1 379 ? 18.059 -56.165 40.529 1.00 43.19 435 ALA A O 1
ATOM 2831 N N . GLN A 1 380 ? 16.909 -54.643 41.696 1.00 41.52 436 GLN A N 1
ATOM 2832 C CA . GLN A 1 380 ? 17.819 -53.555 41.331 1.00 42.37 436 GLN A CA 1
ATOM 2833 C C . GLN A 1 380 ? 18.959 -53.312 42.329 1.00 42.46 436 GLN A C 1
ATOM 2834 O O . GLN A 1 380 ? 20.079 -52.962 41.932 1.00 40.46 436 GLN A O 1
ATOM 2840 N N . SER A 1 381 ? 18.674 -53.487 43.620 1.00 41.44 437 SER A N 1
ATOM 2841 C CA . SER A 1 381 ? 19.676 -53.224 44.648 1.00 40.19 437 SER A CA 1
ATOM 2842 C C . SER A 1 381 ? 19.468 -53.990 45.934 1.00 38.59 437 SER A C 1
ATOM 2843 O O . SER A 1 381 ? 19.907 -53.554 46.986 1.00 39.31 437 SER A O 1
ATOM 2846 N N . CYS A 1 382 ? 18.801 -55.133 45.853 1.00 40.17 438 CYS A N 1
ATOM 2847 C CA . CYS A 1 382 ? 18.546 -55.940 47.036 1.00 39.05 438 CYS A CA 1
ATOM 2848 C C . CYS A 1 382 ? 17.633 -55.179 47.999 1.00 38.37 438 CYS A C 1
ATOM 2849 O O . CYS A 1 382 ? 17.690 -55.368 49.218 1.00 37.38 438 CYS A O 1
ATOM 2852 N N . GLY A 1 383 ? 16.792 -54.316 47.436 1.00 36.94 439 GLY A N 1
ATOM 2853 C CA . GLY A 1 383 ? 15.856 -53.547 48.240 1.00 34.01 439 GLY A CA 1
ATOM 2854 C C . GLY A 1 383 ? 16.462 -52.356 48.954 1.00 33.84 439 GLY A C 1
ATOM 2855 O O . GLY A 1 383 ? 15.813 -51.760 49.824 1.00 32.04 439 GLY A O 1
ATOM 2856 N N . MET A 1 384 ? 17.691 -52.000 48.579 1.00 30.52 440 MET A N 1
ATOM 2857 C CA . MET A 1 384 ? 18.396 -50.889 49.199 1.00 30.08 440 MET A CA 1
ATOM 2858 C C . MET A 1 384 ? 18.062 -49.554 48.558 1.00 30.24 440 MET A C 1
ATOM 2859 O O . MET A 1 384 ? 18.043 -49.435 47.340 1.00 28.99 440 MET A O 1
ATOM 2864 N N . MET A 1 385 ? 17.826 -48.542 49.386 1.00 31.44 441 MET A N 1
ATOM 2865 C CA . MET A 1 385 ? 17.546 -47.204 48.884 1.00 32.85 441 MET A CA 1
ATOM 2866 C C . MET A 1 385 ? 18.535 -46.261 49.544 1.00 33.30 441 MET A C 1
ATOM 2867 O O . MET A 1 385 ? 19.244 -46.659 50.468 1.00 35.66 441 MET A O 1
ATOM 2872 N N . VAL A 1 386 ? 18.575 -45.021 49.069 1.00 31.82 442 VAL A N 1
ATOM 2873 C CA . VAL A 1 386 ? 19.491 -44.020 49.587 1.00 32.36 442 VAL A CA 1
ATOM 2874 C C . VAL A 1 386 ? 18.805 -42.690 49.817 1.00 31.42 442 VAL A C 1
ATOM 2875 O O . VAL A 1 386 ? 17.870 -42.352 49.108 1.00 31.42 442 VAL A O 1
ATOM 2879 N N . ASN A 1 387 ? 19.294 -41.940 50.803 1.00 32.47 443 ASN A N 1
ATOM 2880 C CA . ASN A 1 387 ? 18.783 -40.610 51.142 1.00 30.97 443 ASN A CA 1
ATOM 2881 C C . ASN A 1 387 ? 19.825 -39.570 50.738 1.00 30.86 443 ASN A C 1
ATOM 2882 O O . ASN A 1 387 ? 20.957 -39.625 51.213 1.00 30.08 443 ASN A O 1
ATOM 2887 N N . TYR A 1 388 ? 19.461 -38.630 49.870 1.00 33.20 444 TYR A N 1
ATOM 2888 C CA . TYR A 1 388 ? 20.385 -37.551 49.495 1.00 34.43 444 TYR A CA 1
ATOM 2889 C C . TYR A 1 388 ? 19.871 -36.332 50.247 1.00 35.54 444 TYR A C 1
ATOM 2890 O O . TYR A 1 388 ? 18.725 -35.916 50.064 1.00 36.59 444 TYR A O 1
ATOM 2899 N N . LEU A 1 389 ? 20.713 -35.782 51.114 1.00 36.36 445 LEU A N 1
ATOM 2900 C CA . LEU A 1 389 ? 20.343 -34.634 51.926 1.00 36.06 445 LEU A CA 1
ATOM 2901 C C . LEU A 1 389 ? 20.678 -33.312 51.252 1.00 38.67 445 LEU A C 1
ATOM 2902 O O . LEU A 1 389 ? 21.813 -33.095 50.815 1.00 40.58 445 LEU A O 1
ATOM 2907 N N . TYR A 1 390 ? 19.685 -32.428 51.171 1.00 40.16 446 TYR A N 1
ATOM 2908 C CA . TYR A 1 390 ? 19.891 -31.115 50.571 1.00 42.04 446 TYR A CA 1
ATOM 2909 C C . TYR A 1 390 ? 19.968 -30.045 51.645 1.00 43.93 446 TYR A C 1
ATOM 2910 O O . TYR A 1 390 ? 19.006 -29.812 52.377 1.00 42.99 446 TYR A O 1
ATOM 2919 N N . VAL A 1 391 ? 21.124 -29.408 51.750 1.00 47.34 447 VAL A N 1
ATOM 2920 C CA . VAL A 1 391 ? 21.299 -28.336 52.719 1.00 51.05 447 VAL A CA 1
ATOM 2921 C C . VAL A 1 391 ? 21.457 -27.072 51.893 1.00 53.49 447 VAL A C 1
ATOM 2922 O O . VAL A 1 391 ? 22.502 -26.846 51.284 1.00 53.85 447 VAL A O 1
ATOM 2926 N N . PRO A 1 392 ? 20.411 -26.236 51.857 1.00 55.96 448 PRO A N 1
ATOM 2927 C CA . PRO A 1 392 ? 20.422 -24.987 51.092 1.00 57.51 448 PRO A CA 1
ATOM 2928 C C . PRO A 1 392 ? 21.783 -24.305 51.016 1.00 58.76 448 PRO A C 1
ATOM 2929 O O . PRO A 1 392 ? 22.382 -24.206 49.941 1.00 58.77 448 PRO A O 1
ATOM 2933 N N . ASP A 1 393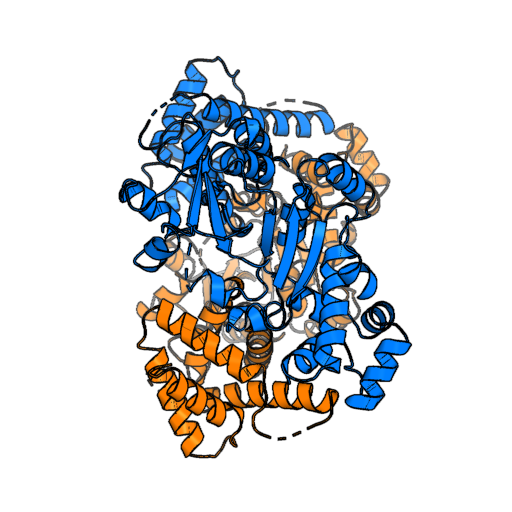 ? 22.271 -23.857 52.165 1.00 60.20 449 ASP A N 1
ATOM 2934 C CA . ASP A 1 393 ? 23.551 -23.162 52.248 1.00 62.99 449 ASP A CA 1
ATOM 2935 C C . ASP A 1 393 ? 24.775 -24.076 52.166 1.00 63.00 449 ASP A C 1
ATOM 2936 O O . ASP A 1 393 ? 25.723 -23.946 52.942 1.00 62.67 449 ASP A O 1
ATOM 2941 N N . ALA A 1 394 ? 24.753 -24.993 51.207 1.00 63.92 450 ALA A N 1
ATOM 2942 C CA . ALA A 1 394 ? 25.853 -25.933 51.025 1.00 64.16 450 ALA A CA 1
ATOM 2943 C C . ALA A 1 394 ? 25.836 -26.499 49.612 1.00 63.97 450 ALA A C 1
ATOM 2944 O O . ALA A 1 394 ? 26.844 -27.011 49.125 1.00 63.49 450 ALA A O 1
ATOM 2946 N N . LEU A 1 395 ? 24.682 -26.396 48.959 1.00 64.51 451 LEU A N 1
ATOM 2947 C CA . LEU A 1 395 ? 24.514 -26.893 47.599 1.00 64.62 451 LEU A CA 1
ATOM 2948 C C . LEU A 1 395 ? 25.667 -26.467 46.687 1.00 65.98 451 LEU A C 1
ATOM 2949 O O . LEU A 1 395 ? 26.145 -27.259 45.882 1.00 66.94 451 LEU A O 1
ATOM 2954 N N . ASP A 1 396 ? 26.122 -25.226 46.816 1.00 67.55 452 ASP A N 1
ATOM 2955 C CA . ASP A 1 396 ? 27.219 -24.746 45.980 1.00 69.37 452 ASP A CA 1
ATOM 2956 C C . ASP A 1 396 ? 28.530 -25.457 46.287 1.00 68.92 452 ASP A C 1
ATOM 2957 O O . ASP A 1 396 ? 29.214 -25.947 45.383 1.00 68.55 452 ASP A O 1
ATOM 2962 N N . ASP A 1 397 ? 28.871 -25.507 47.569 1.00 68.84 453 ASP A N 1
ATOM 2963 C CA . ASP A 1 397 ? 30.102 -26.139 48.034 1.00 68.97 453 ASP A CA 1
ATOM 2964 C C . ASP A 1 397 ? 30.165 -27.599 47.588 1.00 67.89 453 ASP A C 1
ATOM 2965 O O . ASP A 1 397 ? 31.195 -28.074 47.112 1.00 66.22 453 ASP A O 1
ATOM 2970 N N . ASN A 1 398 ? 29.052 -28.306 47.740 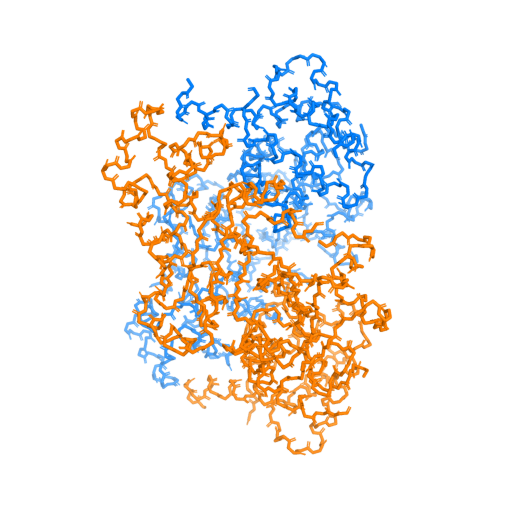1.00 67.51 454 ASN A N 1
ATOM 2971 C CA . ASN A 1 398 ? 28.987 -29.706 47.342 1.00 67.49 454 ASN A CA 1
ATOM 2972 C C . ASN A 1 398 ? 29.135 -29.850 45.831 1.00 69.03 454 ASN A C 1
ATOM 2973 O O . ASN A 1 398 ? 29.850 -30.739 45.360 1.00 69.70 454 ASN A O 1
ATOM 2978 N N . LEU A 1 399 ? 28.457 -28.979 45.079 1.00 70.19 455 LEU A N 1
ATOM 2979 C CA . LEU A 1 399 ? 28.518 -29.006 43.618 1.00 70.29 455 LEU A CA 1
ATOM 2980 C C . LEU A 1 399 ? 29.959 -28.846 43.160 1.00 70.91 455 LEU A C 1
ATOM 2981 O O . LEU A 1 399 ? 30.345 -29.351 42.107 1.00 71.86 455 LEU A O 1
ATOM 2986 N N . ALA A 1 400 ? 30.750 -28.145 43.966 1.00 71.46 456 ALA A N 1
ATOM 2987 C CA . ALA A 1 400 ? 32.156 -27.917 43.663 1.00 71.59 456 ALA A CA 1
ATOM 2988 C C . ALA A 1 400 ? 32.967 -29.168 43.970 1.00 71.46 456 ALA A C 1
ATOM 2989 O O . ALA A 1 400 ? 33.720 -29.657 43.129 1.00 71.44 456 ALA A O 1
ATOM 2991 N N . ARG A 1 401 ? 32.799 -29.680 45.184 1.00 71.70 457 ARG A N 1
ATOM 2992 C CA . ARG A 1 401 ? 33.512 -30.871 45.633 1.00 71.80 457 ARG A CA 1
ATOM 2993 C C . ARG A 1 401 ? 33.270 -32.098 44.740 1.00 70.62 457 ARG A C 1
ATOM 2994 O O . ARG A 1 401 ? 34.108 -32.999 44.678 1.00 69.95 457 ARG A O 1
ATOM 3002 N N . LEU A 1 402 ? 32.136 -32.121 44.040 1.00 69.23 458 LEU A N 1
ATOM 3003 C CA . LEU A 1 402 ? 31.803 -33.225 43.140 1.00 68.33 458 LEU A CA 1
ATOM 3004 C C . LEU A 1 402 ? 32.644 -33.148 41.866 1.00 69.40 458 LEU A C 1
ATOM 3005 O O . LEU A 1 402 ? 32.938 -34.169 41.239 1.00 69.65 458 LEU A O 1
ATOM 3010 N N . GLY A 1 403 ? 33.017 -31.928 41.483 1.00 70.51 459 GLY A N 1
ATOM 3011 C CA . GLY A 1 403 ? 33.836 -31.733 40.296 1.00 71.08 459 GLY A CA 1
ATOM 3012 C C . GLY A 1 403 ? 35.273 -32.149 40.555 1.00 71.36 459 GLY A C 1
ATOM 3013 O O . GLY A 1 403 ? 36.043 -32.388 39.622 1.00 70.90 459 GLY A O 1
ATOM 3014 N N . ASP A 1 404 ? 35.630 -32.229 41.835 1.00 71.32 460 ASP A N 1
ATOM 3015 C CA . ASP A 1 404 ? 36.968 -32.633 42.248 1.00 71.65 460 ASP A CA 1
ATOM 3016 C C . ASP A 1 404 ? 36.980 -34.149 42.394 1.00 71.15 460 ASP A C 1
ATOM 3017 O O . ASP A 1 404 ? 38.014 -34.752 42.686 1.00 71.49 460 ASP A O 1
ATOM 3022 N N . GLY A 1 405 ? 35.821 -34.766 42.191 1.00 70.29 461 GLY A N 1
ATOM 3023 C CA . GLY A 1 405 ? 35.733 -36.209 42.313 1.00 68.45 461 GLY A CA 1
ATOM 3024 C C . GLY A 1 405 ? 35.777 -36.631 43.769 1.00 67.41 461 GLY A C 1
ATOM 3025 O O . GLY A 1 405 ? 36.373 -37.651 44.108 1.00 67.40 461 GLY A O 1
ATOM 3026 N N . ASN A 1 406 ? 35.154 -35.830 44.631 1.00 65.78 462 ASN A N 1
ATOM 3027 C CA . ASN A 1 406 ? 35.094 -36.108 46.063 1.00 63.49 462 ASN A CA 1
ATOM 3028 C C . ASN A 1 406 ? 33.689 -35.761 46.586 1.00 60.60 462 ASN A C 1
ATOM 3029 O O . ASN A 1 406 ? 33.501 -34.771 47.293 1.00 59.75 462 ASN A O 1
ATOM 3034 N N . PRO A 1 407 ? 32.686 -36.588 46.241 1.00 57.57 463 PRO A N 1
ATOM 3035 C CA . PRO A 1 407 ? 31.282 -36.420 46.637 1.00 55.81 463 PRO A CA 1
ATOM 3036 C C . PRO A 1 407 ? 31.071 -36.163 48.125 1.00 53.58 463 PRO A C 1
ATOM 3037 O O . PRO A 1 407 ? 31.704 -36.798 48.965 1.00 53.78 463 PRO A O 1
ATOM 3041 N N . ARG A 1 408 ? 30.179 -35.229 48.443 1.00 51.81 464 ARG A N 1
ATOM 3042 C CA . ARG A 1 408 ? 29.879 -34.902 49.834 1.00 49.36 464 ARG A CA 1
ATOM 3043 C C . ARG A 1 408 ? 29.227 -36.113 50.503 1.00 47.74 464 ARG A C 1
ATOM 3044 O O . ARG A 1 408 ? 28.275 -36.696 49.980 1.00 45.63 464 ARG A O 1
ATOM 3052 N N . ILE A 1 409 ? 29.737 -36.474 51.673 1.00 46.64 465 ILE A N 1
ATOM 3053 C CA . ILE A 1 409 ? 29.246 -37.643 52.392 1.00 45.57 465 ILE A CA 1
ATOM 3054 C C . ILE A 1 409 ? 29.045 -37.379 53.879 1.00 42.82 465 ILE A C 1
ATOM 3055 O O . ILE A 1 409 ? 29.721 -36.536 54.460 1.00 43.07 465 ILE A O 1
ATOM 3060 N N . SER A 1 410 ? 28.116 -38.112 54.488 1.00 40.50 466 SER A N 1
ATOM 3061 C CA . SER A 1 410 ? 27.837 -37.984 55.916 1.00 38.08 466 SER A CA 1
ATOM 3062 C C . SER A 1 410 ? 28.748 -38.943 56.699 1.00 37.62 466 SER A C 1
ATOM 3063 O O . SER A 1 410 ? 29.418 -39.780 56.106 1.00 38.51 466 SER A O 1
ATOM 3066 N N . ARG A 1 411 ? 28.778 -38.825 58.023 1.00 37.91 467 ARG A N 1
ATOM 3067 C CA . ARG A 1 411 ? 29.619 -39.704 58.827 1.00 39.51 467 ARG A CA 1
ATOM 3068 C C . ARG A 1 411 ? 29.228 -41.161 58.626 1.00 39.01 467 ARG A C 1
ATOM 3069 O O . ARG A 1 411 ? 30.085 -42.009 58.385 1.00 39.24 467 ARG A O 1
ATOM 3077 N N . ALA A 1 412 ? 27.931 -41.442 58.721 1.00 37.73 468 ALA A N 1
ATOM 3078 C CA . ALA A 1 412 ? 27.413 -42.801 58.554 1.00 36.58 468 ALA A CA 1
ATOM 3079 C C . ALA A 1 412 ? 27.837 -43.471 57.236 1.00 34.46 468 ALA A C 1
ATOM 3080 O O . ALA A 1 412 ? 28.127 -44.661 57.217 1.00 35.49 468 ALA A O 1
ATOM 3082 N N . VAL A 1 413 ? 27.878 -42.712 56.144 1.00 32.64 469 VAL A N 1
ATOM 3083 C CA . VAL A 1 413 ? 28.268 -43.261 54.845 1.00 31.35 469 VAL A CA 1
ATOM 3084 C C . VAL A 1 413 ? 29.798 -43.397 54.734 1.00 32.00 469 VAL A C 1
ATOM 3085 O O . VAL A 1 413 ? 30.299 -44.311 54.087 1.00 31.23 469 VAL A O 1
ATOM 3089 N N . ALA A 1 414 ? 30.539 -42.480 55.344 1.00 31.19 470 ALA A N 1
ATOM 3090 C CA . ALA A 1 414 ? 31.995 -42.581 55.318 1.00 32.24 470 ALA A CA 1
ATOM 3091 C C . ALA A 1 414 ? 32.372 -43.847 56.095 1.00 31.50 470 ALA A C 1
ATOM 3092 O O . ALA A 1 414 ? 33.298 -44.562 55.734 1.00 30.86 470 ALA A O 1
ATOM 3094 N N . LYS A 1 415 ? 31.624 -44.131 57.153 1.00 32.00 471 LYS A N 1
ATOM 3095 C CA . LYS A 1 415 ? 31.894 -45.297 57.975 1.00 34.60 471 LYS A CA 1
ATOM 3096 C C . LYS A 1 415 ? 31.701 -46.617 57.215 1.00 34.67 471 LYS A C 1
ATOM 3097 O O . LYS A 1 415 ? 32.361 -47.606 57.515 1.00 36.87 471 LYS A O 1
ATOM 3103 N N . LEU A 1 416 ? 30.799 -46.633 56.236 1.00 33.18 472 LEU A N 1
ATOM 3104 C CA . LEU A 1 416 ? 30.541 -47.827 55.433 1.00 30.08 472 LEU A CA 1
ATOM 3105 C C . LEU A 1 416 ? 31.665 -48.086 54.442 1.00 30.38 472 LEU A C 1
ATOM 3106 O O . LEU A 1 416 ? 31.752 -49.171 53.890 1.00 30.47 472 LEU A O 1
ATOM 3111 N N . LEU A 1 417 ? 32.524 -47.096 54.220 1.00 32.94 473 LEU A N 1
ATOM 3112 C CA . LEU A 1 417 ? 33.615 -47.229 53.247 1.00 36.36 473 LEU A CA 1
ATOM 3113 C C . LEU A 1 417 ? 35.011 -47.616 53.764 1.00 37.62 473 LEU A C 1
ATOM 3114 O O . LEU A 1 417 ? 35.239 -47.625 54.988 1.00 38.73 473 LEU A O 1
ATOM 3119 N N . THR B 1 2 ? -1.593 -60.389 45.325 1.00 88.10 58 THR B N 1
ATOM 3120 C CA . THR B 1 2 ? -1.299 -61.680 46.009 1.00 88.57 58 THR B CA 1
ATOM 3121 C C . THR B 1 2 ? -2.536 -62.575 45.967 1.00 88.59 58 THR B C 1
ATOM 3122 O O . THR B 1 2 ? -2.468 -63.762 46.289 1.00 89.30 58 THR B O 1
ATOM 3126 N N . ARG B 1 3 ? -3.665 -62.003 45.560 1.00 88.13 59 ARG B N 1
ATOM 3127 C CA . ARG B 1 3 ? -4.912 -62.757 45.481 1.00 87.41 59 ARG B CA 1
ATOM 3128 C C . ARG B 1 3 ? -4.718 -64.082 44.764 1.00 85.85 59 ARG B C 1
ATOM 3129 O O . ARG B 1 3 ? -5.315 -65.091 45.140 1.00 85.22 59 ARG B O 1
ATOM 3137 N N . ALA B 1 4 ? -3.877 -64.077 43.735 1.00 84.13 60 ALA B N 1
ATOM 3138 C CA . ALA B 1 4 ? -3.613 -65.288 42.973 1.00 82.03 60 ALA B CA 1
ATOM 3139 C C . ALA B 1 4 ? -2.141 -65.387 42.622 1.00 81.17 60 ALA B C 1
ATOM 3140 O O . ALA B 1 4 ? -1.667 -66.442 42.204 1.00 81.07 60 ALA B O 1
ATOM 3142 N N . THR B 1 5 ? -1.420 -64.283 42.797 1.00 80.35 61 THR B N 1
ATOM 3143 C CA . THR B 1 5 ? 0.008 -64.245 42.492 1.00 79.64 61 THR B CA 1
ATOM 3144 C C . THR B 1 5 ? 0.767 -65.271 43.334 1.00 78.47 61 THR B C 1
ATOM 3145 O O . THR B 1 5 ? 1.947 -65.537 43.088 1.00 77.80 61 THR B O 1
ATOM 3149 N N . LYS B 1 6 ? 0.084 -65.839 44.328 1.00 77.15 62 LYS B N 1
ATOM 3150 C CA . LYS B 1 6 ? 0.684 -66.847 45.202 1.00 75.06 62 LYS B CA 1
ATOM 3151 C C . LYS B 1 6 ? 0.520 -68.225 44.559 1.00 72.87 62 LYS B C 1
ATOM 3152 O O . LYS B 1 6 ? 1.272 -69.150 44.860 1.00 71.74 62 LYS B O 1
ATOM 3158 N N . ARG B 1 7 ? -0.466 -68.350 43.672 1.00 70.54 63 ARG B N 1
ATOM 3159 C CA . ARG B 1 7 ? -0.710 -69.606 42.971 1.00 68.71 63 ARG B CA 1
ATOM 3160 C C . ARG B 1 7 ? 0.359 -69.779 41.891 1.00 66.71 63 ARG B C 1
ATOM 3161 O O . ARG B 1 7 ? 0.856 -70.879 41.651 1.00 66.28 63 ARG B O 1
ATOM 3169 N N . GLN B 1 8 ? 0.704 -68.678 41.237 1.00 64.48 64 GLN B N 1
ATOM 3170 C CA . GLN B 1 8 ? 1.715 -68.699 40.194 1.00 62.84 64 GLN B CA 1
ATOM 3171 C C . GLN B 1 8 ? 3.089 -68.960 40.825 1.00 61.89 64 GLN B C 1
ATOM 3172 O O . GLN B 1 8 ? 3.922 -69.671 40.253 1.00 61.41 64 GLN B O 1
ATOM 3178 N N . ARG B 1 9 ? 3.316 -68.388 42.004 1.00 60.30 65 ARG B N 1
ATOM 3179 C CA . ARG B 1 9 ? 4.582 -68.577 42.695 1.00 59.63 65 ARG B CA 1
ATOM 3180 C C . ARG B 1 9 ? 4.734 -70.057 43.021 1.00 58.08 65 ARG B C 1
ATOM 3181 O O . ARG B 1 9 ? 5.788 -70.644 42.787 1.00 57.12 65 ARG B O 1
ATOM 3189 N N . ASP B 1 10 ? 3.677 -70.658 43.562 1.00 56.29 66 ASP B N 1
ATOM 3190 C CA . ASP B 1 10 ? 3.704 -72.076 43.901 1.00 54.67 66 ASP B CA 1
ATOM 3191 C C . ASP B 1 10 ? 3.954 -72.889 42.632 1.00 54.35 66 ASP B C 1
ATOM 3192 O O . ASP B 1 10 ? 4.812 -73.785 42.608 1.00 54.30 66 ASP B O 1
ATOM 3197 N N . GLN B 1 11 ? 3.216 -72.559 41.574 1.00 51.79 67 GLN B N 1
ATOM 3198 C CA . GLN B 1 11 ? 3.367 -73.250 40.307 1.00 49.87 67 GLN B CA 1
ATOM 3199 C C . GLN B 1 11 ? 4.818 -73.225 39.869 1.00 48.77 67 GLN B C 1
ATOM 3200 O O . GLN B 1 11 ? 5.421 -74.272 39.643 1.00 48.51 67 GLN B O 1
ATOM 3206 N N . LEU B 1 12 ? 5.373 -72.021 39.767 1.00 47.60 68 LEU B N 1
ATOM 3207 C CA . LEU B 1 12 ? 6.755 -71.839 39.343 1.00 46.20 68 LEU B CA 1
ATOM 3208 C C . LEU B 1 12 ? 7.769 -72.558 40.236 1.00 46.08 68 LEU B C 1
ATOM 3209 O O . LEU B 1 12 ? 8.809 -73.014 39.754 1.00 44.52 68 LEU B O 1
ATOM 3214 N N . ARG B 1 13 ? 7.472 -72.667 41.532 1.00 47.37 69 ARG B N 1
ATOM 3215 C CA . ARG B 1 13 ? 8.376 -73.346 42.459 1.00 46.59 69 ARG B CA 1
ATOM 3216 C C . ARG B 1 13 ? 8.510 -74.813 42.066 1.00 46.47 69 ARG B C 1
ATOM 3217 O O . ARG B 1 13 ? 9.597 -75.385 42.119 1.00 47.14 69 ARG B O 1
ATOM 3225 N N . GLN B 1 14 ? 7.401 -75.420 41.666 1.00 45.68 70 GLN B N 1
ATOM 3226 C CA . GLN B 1 14 ? 7.424 -76.811 41.246 1.00 45.85 70 GLN B CA 1
ATOM 3227 C C . GLN B 1 14 ? 8.214 -76.952 39.959 1.00 44.74 70 GLN B C 1
ATOM 3228 O O . GLN B 1 14 ? 9.088 -77.801 39.842 1.00 47.09 70 GLN B O 1
ATOM 3234 N N . CYS B 1 15 ? 7.892 -76.103 38.995 1.00 42.60 71 CYS B N 1
ATOM 3235 C CA . CYS B 1 15 ? 8.545 -76.123 37.701 1.00 41.03 71 CYS B CA 1
ATOM 3236 C C . CYS B 1 15 ? 10.055 -75.943 37.803 1.00 41.55 71 CYS B C 1
ATOM 3237 O O . CYS B 1 15 ? 10.809 -76.483 36.989 1.00 40.68 71 CYS B O 1
ATOM 3240 N N . PHE B 1 16 ? 10.487 -75.196 38.816 1.00 41.18 72 PHE B N 1
ATOM 3241 C CA . PHE B 1 16 ? 11.908 -74.921 39.048 1.00 41.28 72 PHE B CA 1
ATOM 3242 C C . PHE B 1 16 ? 12.599 -75.993 39.878 1.00 40.54 72 PHE B C 1
ATOM 3243 O O . PHE B 1 16 ? 13.717 -76.398 39.583 1.00 39.68 72 PHE B O 1
ATOM 3251 N N . ASP B 1 17 ? 11.910 -76.445 40.918 1.00 41.73 73 ASP B N 1
ATOM 3252 C CA . ASP B 1 17 ? 12.467 -77.397 41.868 1.00 43.26 73 ASP B CA 1
ATOM 3253 C C . ASP B 1 17 ? 12.180 -78.888 41.698 1.00 43.70 73 ASP B C 1
ATOM 3254 O O . ASP B 1 17 ? 12.993 -79.718 42.103 1.00 43.72 73 ASP B O 1
ATOM 3259 N N . ALA B 1 18 ? 11.035 -79.236 41.127 1.00 43.27 74 ALA B N 1
ATOM 3260 C CA . ALA B 1 18 ? 10.691 -80.648 40.971 1.00 45.94 74 ALA B CA 1
ATOM 3261 C C . ALA B 1 18 ? 11.481 -81.312 39.851 1.00 47.61 74 ALA B C 1
ATOM 3262 O O . ALA B 1 18 ? 12.055 -80.633 38.997 1.00 48.37 74 ALA B O 1
ATOM 3264 N N . ARG B 1 19 ? 11.513 -82.641 39.862 1.00 48.47 75 ARG B N 1
ATOM 3265 C CA . ARG B 1 19 ? 12.214 -83.381 38.825 1.00 48.85 75 ARG B CA 1
ATOM 3266 C C . ARG B 1 19 ? 11.430 -83.248 37.519 1.00 48.37 75 ARG B C 1
ATOM 3267 O O . ARG B 1 19 ? 10.225 -82.996 37.524 1.00 47.39 75 ARG B O 1
ATOM 3275 N N . LEU B 1 20 ? 12.125 -83.407 36.400 1.00 49.07 76 LEU B N 1
ATOM 3276 C CA . LEU B 1 20 ? 11.500 -83.281 35.092 1.00 49.07 76 LEU B CA 1
ATOM 3277 C C . LEU B 1 20 ? 10.342 -84.238 34.871 1.00 49.30 76 LEU B C 1
ATOM 3278 O O . LEU B 1 20 ? 9.370 -83.901 34.195 1.00 49.15 76 LEU B O 1
ATOM 3283 N N . THR B 1 21 ? 10.434 -85.423 35.456 1.00 49.42 77 THR B N 1
ATOM 3284 C CA . THR B 1 21 ? 9.393 -86.427 35.284 1.00 50.89 77 THR B CA 1
ATOM 3285 C C . THR B 1 21 ? 8.136 -86.183 36.106 1.00 52.71 77 THR B C 1
ATOM 3286 O O . THR B 1 21 ? 7.031 -86.549 35.683 1.00 52.15 77 THR B O 1
ATOM 3290 N N . ASP B 1 22 ? 8.304 -85.563 37.274 1.00 53.68 78 ASP B N 1
ATOM 3291 C CA . ASP B 1 22 ? 7.184 -85.285 38.171 1.00 53.24 78 ASP B CA 1
ATOM 3292 C C . ASP B 1 22 ? 5.934 -84.839 37.418 1.00 53.44 78 ASP B C 1
ATOM 3293 O O . ASP B 1 22 ? 5.865 -83.718 36.911 1.00 52.74 78 ASP B O 1
ATOM 3298 N N . VAL B 1 23 ? 4.944 -85.723 37.355 1.00 53.70 79 VAL B N 1
ATOM 3299 C CA . VAL B 1 23 ? 3.709 -85.427 36.637 1.00 53.20 79 VAL B CA 1
ATOM 3300 C C . VAL B 1 23 ? 3.015 -84.160 37.126 1.00 51.98 79 VAL B C 1
ATOM 3301 O O . VAL B 1 23 ? 2.467 -83.395 36.329 1.00 51.87 79 VAL B O 1
ATOM 3305 N N . ALA B 1 24 ? 3.043 -83.939 38.437 1.00 51.81 80 ALA B N 1
ATOM 3306 C CA . ALA B 1 24 ? 2.401 -82.765 39.030 1.00 50.70 80 ALA B CA 1
ATOM 3307 C C . ALA B 1 24 ? 3.045 -81.465 38.572 1.00 49.36 80 ALA B C 1
ATOM 3308 O O . ALA B 1 24 ? 2.357 -80.540 38.156 1.00 48.93 80 ALA B O 1
ATOM 3310 N N . ALA B 1 25 ? 4.369 -81.398 38.650 1.00 49.01 81 ALA B N 1
ATOM 3311 C CA . ALA B 1 25 ? 5.088 -80.205 38.231 1.00 48.01 81 ALA B CA 1
ATOM 3312 C C . ALA B 1 25 ? 4.834 -79.902 36.757 1.00 49.07 81 ALA B C 1
ATOM 3313 O O . ALA B 1 25 ? 4.730 -78.735 36.363 1.00 50.22 81 ALA B O 1
ATOM 3315 N N . ASN B 1 26 ? 4.726 -80.939 35.932 1.00 47.98 82 ASN B N 1
ATOM 3316 C CA . ASN B 1 26 ? 4.471 -80.711 34.514 1.00 47.17 82 ASN B CA 1
ATOM 3317 C C . ASN B 1 26 ? 3.067 -80.175 34.321 1.00 46.36 82 ASN B C 1
ATOM 3318 O O . ASN B 1 26 ? 2.813 -79.367 33.427 1.00 46.20 82 ASN B O 1
ATOM 3323 N N . ALA B 1 27 ? 2.147 -80.633 35.162 1.00 45.33 83 ALA B N 1
ATOM 3324 C CA . ALA B 1 27 ? 0.773 -80.166 35.079 1.00 43.41 83 ALA B CA 1
ATOM 3325 C C . ALA B 1 27 ? 0.800 -78.676 35.407 1.00 43.20 83 ALA B C 1
ATOM 3326 O O . ALA B 1 27 ? 0.192 -77.855 34.701 1.00 43.72 83 ALA B O 1
ATOM 3328 N N . ALA B 1 28 ? 1.528 -78.341 36.473 1.00 40.35 84 ALA B N 1
ATOM 3329 C CA . ALA B 1 28 ? 1.677 -76.968 36.930 1.00 39.92 84 ALA B CA 1
ATOM 3330 C C . ALA B 1 28 ? 2.178 -76.076 35.798 1.00 40.53 84 ALA B C 1
ATOM 3331 O O . ALA B 1 28 ? 1.655 -74.989 35.572 1.00 40.74 84 ALA B O 1
ATOM 3333 N N . ALA B 1 29 ? 3.193 -76.553 35.088 1.00 41.61 85 ALA B N 1
ATOM 3334 C CA . ALA B 1 29 ? 3.778 -75.825 33.966 1.00 42.76 85 ALA B CA 1
ATOM 3335 C C . ALA B 1 29 ? 2.737 -75.621 32.872 1.00 43.86 85 ALA B C 1
ATOM 3336 O O . ALA B 1 29 ? 2.627 -74.541 32.281 1.00 42.28 85 ALA B O 1
ATOM 3338 N N . GLN B 1 30 ? 1.984 -76.676 32.598 1.00 45.92 86 GLN B N 1
ATOM 3339 C CA . GLN B 1 30 ? 0.948 -76.616 31.581 1.00 49.27 86 GLN B CA 1
ATOM 3340 C C . GLN B 1 30 ? -0.056 -75.529 31.983 1.00 49.69 86 GLN B C 1
ATOM 3341 O O . GLN B 1 30 ? -0.537 -74.757 31.148 1.00 50.87 86 GLN B O 1
ATOM 3347 N N . ALA B 1 31 ? -0.347 -75.463 33.279 1.00 49.39 87 ALA B N 1
ATOM 3348 C CA . ALA B 1 31 ? -1.280 -74.481 33.812 1.00 47.85 87 ALA B CA 1
ATOM 3349 C C . ALA B 1 31 ? -0.757 -73.051 33.668 1.00 47.80 87 ALA B C 1
ATOM 3350 O O . ALA B 1 31 ? -1.452 -72.165 33.156 1.00 47.38 87 ALA B O 1
ATOM 3352 N N . TRP B 1 32 ? 0.475 -72.832 34.116 1.00 47.48 88 TRP B N 1
ATOM 3353 C CA . TRP B 1 32 ? 1.090 -71.508 34.057 1.00 48.11 88 TRP B CA 1
ATOM 3354 C C . TRP B 1 32 ? 1.150 -70.965 32.631 1.00 49.27 88 TRP B C 1
ATOM 3355 O O . TRP B 1 32 ? 1.030 -69.757 32.411 1.00 48.42 88 TRP B O 1
ATOM 3366 N N . GLN B 1 33 ? 1.333 -71.865 31.669 1.00 50.94 89 GLN B N 1
ATOM 3367 C CA . GLN B 1 33 ? 1.414 -71.481 30.265 1.00 52.10 89 GLN B CA 1
ATOM 3368 C C . GLN B 1 33 ? 0.080 -70.890 29.824 1.00 52.51 89 GLN B C 1
ATOM 3369 O O . GLN B 1 33 ? 0.029 -69.763 29.321 1.00 50.61 89 GLN B O 1
ATOM 3375 N N . ASP B 1 34 ? -0.995 -71.655 30.018 1.00 53.30 90 ASP B N 1
ATOM 3376 C CA . ASP B 1 34 ? -2.335 -71.205 29.641 1.00 55.23 90 ASP B CA 1
ATOM 3377 C C . ASP B 1 34 ? -2.605 -69.823 30.231 1.00 56.07 90 ASP B C 1
ATOM 3378 O O . ASP B 1 34 ? -2.910 -68.873 29.509 1.00 55.34 90 ASP B O 1
ATOM 3383 N N . GLU B 1 35 ? -2.481 -69.718 31.550 1.00 57.93 91 GLU B N 1
ATOM 3384 C CA . GLU B 1 35 ? -2.708 -68.460 32.248 1.00 59.06 91 GLU B CA 1
ATOM 3385 C C . GLU B 1 35 ? -1.862 -67.322 31.690 1.00 58.90 91 GLU B C 1
ATOM 3386 O O . GLU B 1 35 ? -2.235 -66.155 31.800 1.00 60.52 91 GLU B O 1
ATOM 3392 N N . TYR B 1 36 ? -0.725 -67.650 31.090 1.00 57.31 92 TYR B N 1
ATOM 3393 C CA . TYR B 1 36 ? 0.132 -66.613 30.532 1.00 56.14 92 TYR B CA 1
ATOM 3394 C C . TYR B 1 36 ? -0.277 -66.221 29.109 1.00 57.69 92 TYR B C 1
ATOM 3395 O O . TYR B 1 36 ? -0.213 -65.040 28.736 1.00 56.27 92 TYR B O 1
ATOM 3404 N N . GLU B 1 37 ? -0.691 -67.212 28.320 1.00 59.36 93 GLU B N 1
ATOM 3405 C CA . GLU B 1 37 ? -1.100 -66.975 26.937 1.00 60.65 93 GLU B CA 1
ATOM 3406 C C . GLU B 1 37 ? -2.426 -66.226 26.857 1.00 61.03 93 GLU B C 1
ATOM 3407 O O . GLU B 1 37 ? -2.701 -65.527 25.878 1.00 61.86 93 GLU B O 1
ATOM 3413 N N . ALA B 1 38 ? -3.243 -66.367 27.894 1.00 61.21 94 ALA B N 1
ATOM 3414 C CA . ALA B 1 38 ? -4.530 -65.680 27.950 1.00 61.25 94 ALA B CA 1
ATOM 3415 C C . ALA B 1 38 ? -4.445 -64.583 29.003 1.00 61.01 94 ALA B C 1
ATOM 3416 O O . ALA B 1 38 ? -5.120 -64.651 30.028 1.00 62.44 94 ALA B O 1
ATOM 3418 N N . ALA B 1 39 ? -3.608 -63.579 28.762 1.00 60.23 95 ALA B N 1
ATOM 3419 C CA . ALA B 1 39 ? -3.454 -62.493 29.724 1.00 59.41 95 ALA B CA 1
ATOM 3420 C C . ALA B 1 39 ? -3.075 -61.176 29.062 1.00 59.48 95 ALA B C 1
ATOM 3421 O O . ALA B 1 39 ? -2.298 -61.147 28.106 1.00 59.53 95 ALA B O 1
ATOM 3423 N N . VAL B 1 40 ? -3.633 -60.085 29.576 1.00 59.50 96 VAL B N 1
ATOM 3424 C CA . VAL B 1 40 ? -3.352 -58.756 29.048 1.00 60.05 96 VAL B CA 1
ATOM 3425 C C . VAL B 1 40 ? -1.860 -58.471 29.192 1.00 60.53 96 VAL B C 1
ATOM 3426 O O . VAL B 1 40 ? -1.190 -59.082 30.023 1.00 59.95 96 VAL B O 1
ATOM 3430 N N . GLU B 1 41 ? -1.345 -57.543 28.390 1.00 61.56 97 GLU B N 1
ATOM 3431 C CA . GLU B 1 41 ? 0.077 -57.201 28.435 1.00 63.29 97 GLU B CA 1
ATOM 3432 C C . GLU B 1 41 ? 0.619 -56.924 29.849 1.00 63.55 97 GLU B C 1
ATOM 3433 O O . GLU B 1 41 ? 1.669 -57.448 30.232 1.00 63.51 97 GLU B O 1
ATOM 3439 N N . PRO B 1 42 ? -0.082 -56.092 30.643 1.00 63.65 98 PRO B N 1
ATOM 3440 C CA . PRO B 1 42 ? 0.417 -55.816 31.995 1.00 63.15 98 PRO B CA 1
ATOM 3441 C C . PRO B 1 42 ? 0.423 -57.049 32.905 1.00 62.92 98 PRO B C 1
ATOM 3442 O O . PRO B 1 42 ? 1.301 -57.188 33.757 1.00 63.35 98 PRO B O 1
ATOM 3446 N N . LEU B 1 43 ? -0.552 -57.940 32.725 1.00 62.04 99 LEU B N 1
ATOM 3447 C CA . LEU B 1 43 ? -0.641 -59.150 33.540 1.00 61.52 99 LEU B CA 1
ATOM 3448 C C . LEU B 1 43 ? 0.583 -60.041 33.334 1.00 60.80 99 LEU B C 1
ATOM 3449 O O . LEU B 1 43 ? 1.100 -60.633 34.283 1.00 59.65 99 LEU B O 1
ATOM 3454 N N . ARG B 1 44 ? 1.042 -60.124 32.091 1.00 60.73 100 ARG B N 1
ATOM 3455 C CA . ARG B 1 44 ? 2.208 -60.927 31.759 1.00 61.69 100 ARG B CA 1
ATOM 3456 C C . ARG B 1 44 ? 3.465 -60.298 32.339 1.00 61.30 100 ARG B C 1
ATOM 3457 O O . ARG B 1 44 ? 4.308 -61.000 32.897 1.00 61.62 100 ARG B O 1
ATOM 3465 N N . GLN B 1 45 ? 3.590 -58.979 32.201 1.00 60.40 101 GLN B N 1
ATOM 3466 C CA . GLN B 1 45 ? 4.758 -58.268 32.716 1.00 59.09 101 GLN B CA 1
ATOM 3467 C C . GLN B 1 45 ? 4.860 -58.507 34.209 1.00 57.95 101 GLN B C 1
ATOM 3468 O O . GLN B 1 45 ? 5.956 -58.496 34.775 1.00 59.04 101 GLN B O 1
ATOM 3474 N N . ALA B 1 46 ? 3.708 -58.725 34.836 1.00 55.65 102 ALA B N 1
ATOM 3475 C CA . ALA B 1 46 ? 3.639 -58.977 36.266 1.00 53.22 102 ALA B CA 1
ATOM 3476 C C . ALA B 1 46 ? 4.024 -60.425 36.547 1.00 51.51 102 ALA B C 1
ATOM 3477 O O . ALA B 1 46 ? 4.734 -60.715 37.515 1.00 50.11 102 ALA B O 1
ATOM 3479 N N . MET B 1 47 ? 3.552 -61.338 35.701 1.00 49.14 103 MET B N 1
ATOM 3480 C CA . MET B 1 47 ? 3.882 -62.745 35.884 1.00 47.03 103 MET B CA 1
ATOM 3481 C C . MET B 1 47 ? 5.381 -62.951 35.709 1.00 44.43 103 MET B C 1
ATOM 3482 O O . MET B 1 47 ? 5.967 -63.839 36.320 1.00 41.25 103 MET B O 1
ATOM 3487 N N . LEU B 1 48 ? 5.991 -62.113 34.876 1.00 43.76 104 LEU B N 1
ATOM 3488 C CA . LEU B 1 48 ? 7.430 -62.160 34.617 1.00 44.49 104 LEU B CA 1
ATOM 3489 C C . LEU B 1 48 ? 8.173 -61.672 35.856 1.00 44.73 104 LEU B C 1
ATOM 3490 O O . LEU B 1 48 ? 9.310 -62.084 36.110 1.00 45.46 104 LEU B O 1
ATOM 3495 N N . GLY B 1 49 ? 7.519 -60.791 36.616 1.00 44.12 105 GLY B N 1
ATOM 3496 C CA . GLY B 1 49 ? 8.093 -60.277 37.850 1.00 43.56 105 GLY B CA 1
ATOM 3497 C C . GLY B 1 49 ? 8.119 -61.371 38.909 1.00 42.38 105 GLY B C 1
ATOM 3498 O O . GLY B 1 49 ? 9.019 -61.419 39.748 1.00 42.74 105 GLY B O 1
ATOM 3499 N N . VAL B 1 50 ? 7.117 -62.245 38.871 1.00 40.50 106 VAL B N 1
ATOM 3500 C CA . VAL B 1 50 ? 7.033 -63.374 39.789 1.00 39.99 106 VAL B CA 1
ATOM 3501 C C . VAL B 1 50 ? 8.129 -64.378 39.415 1.00 39.59 106 VAL B C 1
ATOM 3502 O O . VAL B 1 50 ? 8.823 -64.923 40.280 1.00 40.53 106 VAL B O 1
ATOM 3506 N N . LEU B 1 51 ? 8.261 -64.625 38.116 1.00 37.91 107 LEU B N 1
ATOM 3507 C CA . LEU B 1 51 ? 9.250 -65.560 37.605 1.00 36.94 107 LEU B CA 1
ATOM 3508 C C . LEU B 1 51 ? 10.664 -65.157 38.009 1.00 37.63 107 LEU B C 1
ATOM 3509 O O . LEU B 1 51 ? 11.437 -65.996 38.452 1.00 39.06 107 LEU B O 1
ATOM 3514 N N . ALA B 1 52 ? 11.008 -63.881 37.862 1.00 38.20 108 ALA B N 1
ATOM 3515 C CA . ALA B 1 52 ? 12.354 -63.425 38.223 1.00 40.00 108 ALA B CA 1
ATOM 3516 C C . ALA B 1 52 ? 12.528 -63.426 39.735 1.00 41.28 108 ALA B C 1
ATOM 3517 O O . ALA B 1 52 ? 13.651 -63.402 40.239 1.00 41.50 108 ALA B O 1
ATOM 3519 N N . GLU B 1 53 ? 11.408 -63.452 40.451 1.00 41.78 109 GLU B N 1
ATOM 3520 C CA . GLU B 1 53 ? 11.418 -63.475 41.904 1.00 43.23 109 GLU B CA 1
ATOM 3521 C C . GLU B 1 53 ? 11.824 -64.888 42.312 1.00 43.88 109 GLU B C 1
ATOM 3522 O O . GLU B 1 53 ? 12.751 -65.094 43.107 1.00 43.96 109 GLU B O 1
ATOM 3528 N N . VAL B 1 54 ? 11.114 -65.855 41.743 1.00 42.27 110 VAL B N 1
ATOM 3529 C CA . VAL B 1 54 ? 11.347 -67.260 42.010 1.00 41.21 110 VAL B CA 1
ATOM 3530 C C . VAL B 1 54 ? 12.731 -67.700 41.544 1.00 43.23 110 VAL B C 1
ATOM 3531 O O . VAL B 1 54 ? 13.404 -68.470 42.230 1.00 44.46 110 VAL B O 1
ATOM 3535 N N . ALA B 1 55 ? 13.164 -67.212 40.385 1.00 43.10 111 ALA B N 1
ATOM 3536 C CA . ALA B 1 55 ? 14.462 -67.597 39.842 1.00 45.12 111 ALA B CA 1
ATOM 3537 C C . ALA B 1 55 ? 15.667 -67.089 40.629 1.00 45.58 111 ALA B C 1
ATOM 3538 O O . ALA B 1 55 ? 16.755 -67.656 40.545 1.00 46.06 111 ALA B O 1
ATOM 3540 N N . ALA B 1 56 ? 15.476 -66.028 41.398 1.00 46.32 112 ALA B N 1
ATOM 3541 C CA . ALA B 1 56 ? 16.577 -65.447 42.153 1.00 46.21 112 ALA B CA 1
ATOM 3542 C C . ALA B 1 56 ? 16.883 -66.155 43.465 1.00 47.61 112 ALA B C 1
ATOM 3543 O O . ALA B 1 56 ? 18.005 -66.080 43.968 1.00 47.09 112 ALA B O 1
ATOM 3545 N N . VAL B 1 57 ? 15.887 -66.839 44.017 1.00 50.28 113 VAL B N 1
ATOM 3546 C CA . VAL B 1 57 ? 16.051 -67.535 45.293 1.00 53.34 113 VAL B CA 1
ATOM 3547 C C . VAL B 1 57 ? 15.891 -69.059 45.248 1.00 55.61 113 VAL B C 1
ATOM 3548 O O . VAL B 1 57 ? 15.569 -69.638 44.210 1.00 54.82 113 VAL B O 1
ATOM 3552 N N . ARG B 1 58 ? 16.145 -69.688 46.395 1.00 58.96 114 ARG B N 1
ATOM 3553 C CA . ARG B 1 58 ? 16.003 -71.129 46.566 1.00 62.75 114 ARG B CA 1
ATOM 3554 C C . ARG B 1 58 ? 15.033 -71.348 47.713 1.00 64.90 114 ARG B C 1
ATOM 3555 O O . ARG B 1 58 ? 15.019 -70.574 48.667 1.00 65.59 114 ARG B O 1
ATOM 3563 N N . ASP B 1 59 ? 14.225 -72.397 47.610 1.00 68.62 115 ASP B N 1
ATOM 3564 C CA . ASP B 1 59 ? 13.238 -72.730 48.637 1.00 71.35 115 ASP B CA 1
ATOM 3565 C C . ASP B 1 59 ? 13.934 -73.052 49.974 1.00 72.16 115 ASP B C 1
ATOM 3566 O O . ASP B 1 59 ? 14.718 -72.251 50.479 1.00 71.77 115 ASP B O 1
ATOM 3571 N N . ALA B 1 60 ? 13.642 -74.224 50.537 1.00 74.38 116 ALA B N 1
ATOM 3572 C CA . ALA B 1 60 ? 14.229 -74.662 51.808 1.00 75.32 116 ALA B CA 1
ATOM 3573 C C . ALA B 1 60 ? 14.545 -76.161 51.783 1.00 75.94 116 ALA B C 1
ATOM 3574 O O . ALA B 1 60 ? 14.653 -76.807 52.829 1.00 76.45 116 ALA B O 1
ATOM 3576 N N . ALA B 1 66 ? 23.635 -73.781 52.685 1.00 66.12 122 ALA B N 1
ATOM 3577 C CA . ALA B 1 66 ? 24.258 -74.052 51.396 1.00 65.60 122 ALA B CA 1
ATOM 3578 C C . ALA B 1 66 ? 25.351 -73.026 51.098 1.00 65.36 122 ALA B C 1
ATOM 3579 O O . ALA B 1 66 ? 25.127 -71.824 51.239 1.00 66.08 122 ALA B O 1
ATOM 3581 N N . THR B 1 67 ? 26.527 -73.500 50.686 1.00 63.86 123 THR B N 1
ATOM 3582 C CA . THR B 1 67 ? 27.647 -72.614 50.364 1.00 62.85 123 THR B CA 1
ATOM 3583 C C . THR B 1 67 ? 27.280 -71.551 49.307 1.00 61.58 123 THR B C 1
ATOM 3584 O O . THR B 1 67 ? 26.158 -71.536 48.798 1.00 59.38 123 THR B O 1
ATOM 3588 N N . ALA B 1 68 ? 28.216 -70.654 48.993 1.00 60.51 124 ALA B N 1
ATOM 3589 C CA . ALA B 1 68 ? 27.953 -69.601 48.008 1.00 60.07 124 ALA B CA 1
ATOM 3590 C C . ALA B 1 68 ? 28.068 -70.140 46.583 1.00 60.32 124 ALA B C 1
ATOM 3591 O O . ALA B 1 68 ? 27.282 -69.771 45.703 1.00 59.81 124 ALA B O 1
ATOM 3593 N N . SER B 1 69 ? 29.051 -71.010 46.359 1.00 59.93 125 SER B N 1
ATOM 3594 C CA . SER B 1 69 ? 29.261 -71.607 45.037 1.00 59.40 125 SER B CA 1
ATOM 3595 C C . SER B 1 69 ? 28.120 -72.576 44.744 1.00 57.84 125 SER B C 1
ATOM 3596 O O . SER B 1 69 ? 27.749 -72.787 43.586 1.00 56.07 125 SER B O 1
ATOM 3599 N N . GLY B 1 70 ? 27.581 -73.163 45.814 1.00 57.11 126 GLY B N 1
ATOM 3600 C CA . GLY B 1 70 ? 26.481 -74.105 45.695 1.00 54.94 126 GLY B CA 1
ATOM 3601 C C . GLY B 1 70 ? 25.147 -73.422 45.448 1.00 53.33 126 GLY B C 1
ATOM 3602 O O . GLY B 1 70 ? 24.212 -74.042 44.939 1.00 53.25 126 GLY B O 1
ATOM 3603 N N . LEU B 1 71 ? 25.054 -72.147 45.818 1.00 51.25 127 LEU B N 1
ATOM 3604 C CA . LEU B 1 71 ? 23.828 -71.390 45.618 1.00 49.37 127 LEU B CA 1
ATOM 3605 C C . LEU B 1 71 ? 23.722 -71.020 44.140 1.00 49.87 127 LEU B C 1
ATOM 3606 O O . LEU B 1 71 ? 22.694 -71.274 43.504 1.00 48.24 127 LEU B O 1
ATOM 3611 N N . SER B 1 72 ? 24.789 -70.424 43.603 1.00 49.83 128 SER B N 1
ATOM 3612 C CA . SER B 1 72 ? 24.833 -70.028 42.196 1.00 49.55 128 SER B CA 1
ATOM 3613 C C . SER B 1 72 ? 24.521 -71.216 41.292 1.00 49.05 128 SER B C 1
ATOM 3614 O O . SER B 1 72 ? 23.762 -71.090 40.335 1.00 51.12 128 SER B O 1
ATOM 3617 N N . GLN B 1 73 ? 25.105 -72.369 41.603 1.00 48.02 129 GLN B N 1
ATOM 3618 C CA . GLN B 1 73 ? 24.889 -73.579 40.818 1.00 47.36 129 GLN B CA 1
ATOM 3619 C C . GLN B 1 73 ? 23.445 -74.073 40.925 1.00 46.57 129 GLN B C 1
ATOM 3620 O O . GLN B 1 73 ? 22.837 -74.489 39.924 1.00 44.94 129 GLN B O 1
ATOM 3626 N N . ALA B 1 74 ? 22.903 -74.031 42.143 1.00 45.59 130 ALA B N 1
ATOM 3627 C CA . ALA B 1 74 ? 21.535 -74.478 42.396 1.00 44.66 130 ALA B CA 1
ATOM 3628 C C . ALA B 1 74 ? 20.539 -73.557 41.709 1.00 43.54 130 ALA B C 1
ATOM 3629 O O . ALA B 1 74 ? 19.474 -73.989 41.277 1.00 44.92 130 ALA B O 1
ATOM 3631 N N . LEU B 1 75 ? 20.895 -72.283 41.618 1.00 42.75 131 LEU B N 1
ATOM 3632 C CA . LEU B 1 75 ? 20.038 -71.300 40.980 1.00 41.19 131 LEU B CA 1
ATOM 3633 C C . LEU B 1 75 ? 20.120 -71.489 39.467 1.00 41.21 131 LEU B C 1
ATOM 3634 O O . LEU B 1 75 ? 19.115 -71.375 38.756 1.00 42.31 131 LEU B O 1
ATOM 3639 N N . SER B 1 76 ? 21.315 -71.796 38.979 1.00 40.10 132 SER B N 1
ATOM 3640 C CA . SER B 1 76 ? 21.501 -72.020 37.550 1.00 40.63 132 SER B CA 1
ATOM 3641 C C . SER B 1 76 ? 20.740 -73.280 37.142 1.00 39.99 132 SER B C 1
ATOM 3642 O O . SER B 1 76 ? 19.973 -73.263 36.173 1.00 38.94 132 SER B O 1
ATOM 3645 N N . ASN B 1 77 ? 20.947 -74.356 37.902 1.00 39.37 133 ASN B N 1
ATOM 3646 C CA . ASN B 1 77 ? 20.302 -75.646 37.638 1.00 40.09 133 ASN B CA 1
ATOM 3647 C C . ASN B 1 77 ? 18.774 -75.613 37.679 1.00 39.31 133 ASN B C 1
ATOM 3648 O O . ASN B 1 77 ? 18.126 -76.422 37.017 1.00 40.19 133 ASN B O 1
ATOM 3653 N N . ALA B 1 78 ? 18.199 -74.708 38.467 1.00 38.72 134 ALA B N 1
ATOM 3654 C CA . ALA B 1 78 ? 16.741 -74.632 38.566 1.00 37.59 134 ALA B CA 1
ATOM 3655 C C . ALA B 1 78 ? 16.153 -73.887 37.369 1.00 36.87 134 ALA B C 1
ATOM 3656 O O . ALA B 1 78 ? 15.122 -74.282 36.839 1.00 35.10 134 ALA B O 1
ATOM 3658 N N . ARG B 1 79 ? 16.816 -72.813 36.947 1.00 36.95 135 ARG B N 1
ATOM 3659 C CA . ARG B 1 79 ? 16.357 -72.035 35.806 1.00 35.04 135 ARG B CA 1
ATOM 3660 C C . ARG B 1 79 ? 16.406 -72.936 34.581 1.00 34.09 135 ARG B C 1
ATOM 3661 O O . ARG B 1 79 ? 15.489 -72.937 33.771 1.00 31.53 135 ARG B O 1
ATOM 3669 N N . ILE B 1 80 ? 17.496 -73.688 34.451 1.00 34.25 136 ILE B N 1
ATOM 3670 C CA . ILE B 1 80 ? 17.673 -74.601 33.324 1.00 33.88 136 ILE B CA 1
ATOM 3671 C C . ILE B 1 80 ? 16.611 -75.691 33.367 1.00 33.64 136 ILE B C 1
ATOM 3672 O O . ILE B 1 80 ? 16.014 -76.029 32.351 1.00 34.36 136 ILE B O 1
ATOM 3677 N N . ARG B 1 81 ? 16.362 -76.215 34.560 1.00 35.01 137 ARG B N 1
ATOM 3678 C CA . ARG B 1 81 ? 15.360 -77.248 34.769 1.00 35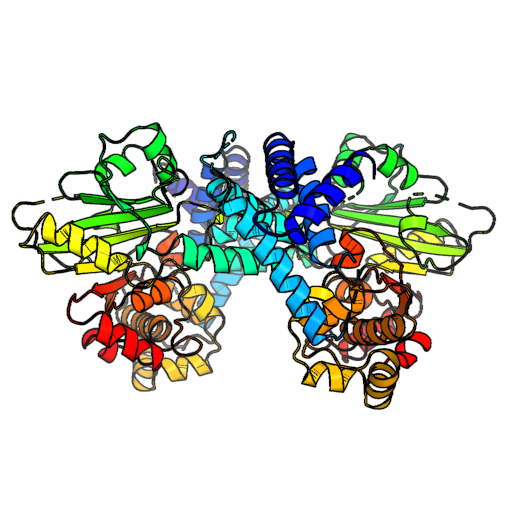.25 137 ARG B CA 1
ATOM 3679 C C . ARG B 1 81 ? 13.971 -76.701 34.389 1.00 35.97 137 ARG B C 1
ATOM 3680 O O . ARG B 1 81 ? 13.139 -77.415 33.816 1.00 37.04 137 ARG B O 1
ATOM 3688 N N . PHE B 1 82 ? 13.739 -75.425 34.691 1.00 34.48 138 PHE B N 1
ATOM 3689 C CA . PHE B 1 82 ? 12.470 -74.761 34.380 1.00 33.32 138 PHE B CA 1
ATOM 3690 C C . PHE B 1 82 ? 12.200 -74.725 32.875 1.00 33.65 138 PHE B C 1
ATOM 3691 O O . PHE B 1 82 ? 11.078 -74.942 32.424 1.00 34.77 138 PHE B O 1
ATOM 3699 N N . PHE B 1 83 ? 13.230 -74.430 32.096 1.00 33.59 139 PHE B N 1
ATOM 3700 C CA . PHE B 1 83 ? 13.074 -74.355 30.651 1.00 33.58 139 PHE B CA 1
ATOM 3701 C C . PHE B 1 83 ? 13.023 -75.734 30.023 1.00 33.89 139 PHE B C 1
ATOM 3702 O O . PHE B 1 83 ? 12.264 -75.956 29.079 1.00 36.16 139 PHE B O 1
ATOM 3710 N N . LYS B 1 84 ? 13.829 -76.658 30.545 1.00 34.74 140 LYS B N 1
ATOM 3711 C CA . LYS B 1 84 ? 13.857 -78.023 30.029 1.00 34.08 140 LYS B CA 1
ATOM 3712 C C . LYS B 1 84 ? 12.472 -78.644 30.169 1.00 34.70 140 LYS B C 1
ATOM 3713 O O . LYS B 1 84 ? 12.014 -79.349 29.276 1.00 37.54 140 LYS B O 1
ATOM 3719 N N . ARG B 1 85 ? 11.799 -78.372 31.281 1.00 36.00 141 ARG B N 1
ATOM 3720 C CA . ARG B 1 85 ? 10.465 -78.919 31.503 1.00 36.76 141 ARG B CA 1
ATOM 3721 C C . ARG B 1 85 ? 9.477 -78.393 30.468 1.00 38.20 141 ARG B C 1
ATOM 3722 O O . ARG B 1 85 ? 8.636 -79.135 29.974 1.00 40.59 141 ARG B O 1
ATOM 3730 N N . PHE B 1 86 ? 9.582 -77.115 30.128 1.00 39.92 142 PHE B N 1
ATOM 3731 C CA . PHE B 1 86 ? 8.671 -76.524 29.148 1.00 41.71 142 PHE B CA 1
ATOM 3732 C C . PHE B 1 86 ? 8.949 -76.972 27.723 1.00 42.93 142 PHE B C 1
ATOM 3733 O O . PHE B 1 86 ? 8.033 -77.133 26.920 1.00 42.71 142 PHE B O 1
ATOM 3741 N N . ALA B 1 87 ? 10.222 -77.166 27.406 1.00 45.03 143 ALA B N 1
ATOM 3742 C CA . ALA B 1 87 ? 10.604 -77.595 26.070 1.00 47.29 143 ALA B CA 1
ATOM 3743 C C . ALA B 1 87 ? 10.188 -79.048 25.833 1.00 49.53 143 ALA B C 1
ATOM 3744 O O . ALA B 1 87 ? 10.223 -79.533 24.696 1.00 50.85 143 ALA B O 1
ATOM 3746 N N . ALA B 1 88 ? 9.791 -79.739 26.902 1.00 50.31 144 ALA B N 1
ATOM 3747 C CA . ALA B 1 88 ? 9.396 -81.145 26.802 1.00 51.56 144 ALA B CA 1
ATOM 3748 C C . ALA B 1 88 ? 7.894 -81.385 26.636 1.00 53.43 144 ALA B C 1
ATOM 3749 O O . ALA B 1 88 ? 7.482 -82.477 26.248 1.00 53.76 144 ALA B O 1
ATOM 3751 N N . LEU B 1 89 ? 7.078 -80.372 26.914 1.00 55.66 145 LEU B N 1
ATOM 3752 C CA . LEU B 1 89 ? 5.626 -80.502 26.780 1.00 58.36 145 LEU B CA 1
ATOM 3753 C C . LEU B 1 89 ? 5.154 -80.483 25.319 1.00 61.06 145 LEU B C 1
ATOM 3754 O O . LEU B 1 89 ? 5.830 -79.947 24.440 1.00 62.63 145 LEU B O 1
ATOM 3759 N N . HIS B 1 90 ? 3.983 -81.064 25.070 1.00 63.29 146 HIS B N 1
ATOM 3760 C CA . HIS B 1 90 ? 3.415 -81.104 23.727 1.00 64.68 146 HIS B CA 1
ATOM 3761 C C . HIS B 1 90 ? 1.911 -80.882 23.760 1.00 64.88 146 HIS B C 1
ATOM 3762 O O . HIS B 1 90 ? 1.427 -79.798 23.435 1.00 65.49 146 HIS B O 1
ATOM 3769 N N . ASN B 1 95 ? -1.559 -73.523 23.437 1.00 77.62 151 ASN B N 1
ATOM 3770 C CA . ASN B 1 95 ? -1.913 -72.649 22.317 1.00 78.21 151 ASN B CA 1
ATOM 3771 C C . ASN B 1 95 ? -0.890 -72.721 21.181 1.00 78.08 151 ASN B C 1
ATOM 3772 O O . ASN B 1 95 ? -1.205 -73.162 20.069 1.00 79.06 151 ASN B O 1
ATOM 3777 N N . SER B 1 96 ? 0.328 -72.267 21.465 1.00 75.98 152 SER B N 1
ATOM 3778 C CA . SER B 1 96 ? 1.416 -72.276 20.492 1.00 72.52 152 SER B CA 1
ATOM 3779 C C . SER B 1 96 ? 1.711 -73.711 20.060 1.00 70.31 152 SER B C 1
ATOM 3780 O O . SER B 1 96 ? 1.237 -74.656 20.696 1.00 70.98 152 SER B O 1
ATOM 3783 N N . ALA B 1 97 ? 2.494 -73.875 18.991 1.00 66.77 153 ALA B N 1
ATOM 3784 C CA . ALA B 1 97 ? 2.838 -75.208 18.485 1.00 63.06 153 ALA B CA 1
ATOM 3785 C C . ALA B 1 97 ? 3.097 -76.235 19.598 1.00 60.83 153 ALA B C 1
ATOM 3786 O O . ALA B 1 97 ? 2.662 -77.386 19.494 1.00 61.13 153 ALA B O 1
ATOM 3788 N N . CYS B 1 98 ? 3.805 -75.823 20.653 1.00 56.70 154 CYS B N 1
ATOM 3789 C CA . CYS B 1 98 ? 4.097 -76.703 21.784 1.00 50.98 154 CYS B CA 1
ATOM 3790 C C . CYS B 1 98 ? 4.839 -75.970 22.900 1.00 48.14 154 CYS B C 1
ATOM 3791 O O . CYS B 1 98 ? 4.865 -74.741 22.940 1.00 47.15 154 CYS B O 1
ATOM 3794 N N . GLY B 1 99 ? 5.430 -76.733 23.812 1.00 45.23 155 GLY B N 1
ATOM 3795 C CA . GLY B 1 99 ? 6.161 -76.135 24.915 1.00 41.46 155 GLY B CA 1
ATOM 3796 C C . GLY B 1 99 ? 7.364 -75.359 24.431 1.00 38.83 155 GLY B C 1
ATOM 3797 O O . GLY B 1 99 ? 7.643 -74.260 24.908 1.00 38.63 155 GLY B O 1
ATOM 3798 N N . LEU B 1 100 ? 8.075 -75.937 23.470 1.00 38.00 156 LEU B N 1
ATOM 3799 C CA . LEU B 1 100 ? 9.252 -75.307 22.898 1.00 36.14 156 LEU B CA 1
ATOM 3800 C C . LEU B 1 100 ? 8.878 -73.979 22.247 1.00 36.34 156 LEU B C 1
ATOM 3801 O O . LEU B 1 100 ? 9.572 -72.972 22.424 1.00 36.12 156 LEU B O 1
ATOM 3806 N N . HIS B 1 101 ? 7.769 -73.976 21.508 1.00 36.32 157 HIS B N 1
ATOM 3807 C CA . HIS B 1 101 ? 7.300 -72.778 20.814 1.00 35.04 157 HIS B CA 1
ATOM 3808 C C . HIS B 1 101 ? 6.962 -71.670 21.800 1.00 34.93 157 HIS B C 1
ATOM 3809 O O . HIS B 1 101 ? 7.386 -70.521 21.636 1.00 34.77 157 HIS B O 1
ATOM 3816 N N . PHE B 1 102 ? 6.191 -72.020 22.824 1.00 35.27 158 PHE B N 1
ATOM 3817 C CA . PHE B 1 102 ? 5.805 -71.069 23.865 1.00 36.08 158 PHE B CA 1
ATOM 3818 C C . PHE B 1 102 ? 7.060 -70.362 24.369 1.00 36.09 158 PHE B C 1
ATOM 3819 O O . PHE B 1 102 ? 7.127 -69.135 24.440 1.00 35.36 158 PHE B O 1
ATOM 3827 N N . LEU B 1 103 ? 8.058 -71.169 24.701 1.00 34.83 159 LEU B N 1
ATOM 3828 C CA . LEU B 1 103 ? 9.321 -70.681 25.203 1.00 34.50 159 LEU B CA 1
ATOM 3829 C C . LEU B 1 103 ? 9.899 -69.610 24.307 1.00 35.48 159 LEU B C 1
ATOM 3830 O O . LEU B 1 103 ? 10.589 -68.715 24.785 1.00 36.13 159 LEU B O 1
ATOM 3835 N N . ILE B 1 104 ? 9.629 -69.707 23.007 1.00 36.57 160 ILE B N 1
ATOM 3836 C CA . ILE B 1 104 ? 10.131 -68.725 22.052 1.00 37.18 160 ILE B CA 1
ATOM 3837 C C . ILE B 1 104 ? 9.422 -67.382 22.249 1.00 39.98 160 ILE B C 1
ATOM 3838 O O . ILE B 1 104 ? 10.053 -66.318 22.211 1.00 40.01 160 ILE B O 1
ATOM 3843 N N . GLN B 1 105 ? 8.111 -67.428 22.463 1.00 40.97 161 GLN B N 1
ATOM 3844 C CA . GLN B 1 105 ? 7.360 -66.199 22.662 1.00 44.08 161 GLN B CA 1
ATOM 3845 C C . GLN B 1 105 ? 7.704 -65.611 24.024 1.00 44.03 161 GLN B C 1
ATOM 3846 O O . GLN B 1 105 ? 7.807 -64.387 24.172 1.00 44.39 161 GLN B O 1
ATOM 3852 N N . LEU B 1 106 ? 7.892 -66.485 25.011 1.00 42.71 162 LEU B N 1
ATOM 3853 C CA . LEU B 1 106 ? 8.227 -66.046 26.360 1.00 42.91 162 LEU B CA 1
ATOM 3854 C C . LEU B 1 106 ? 9.518 -65.238 26.323 1.00 45.09 162 LEU B C 1
ATOM 3855 O O . LEU B 1 106 ? 9.621 -64.191 26.971 1.00 47.27 162 LEU B O 1
ATOM 3860 N N . ARG B 1 107 ? 10.507 -65.702 25.560 1.00 43.17 163 ARG B N 1
ATOM 3861 C CA . ARG B 1 107 ? 11.752 -64.961 25.488 1.00 43.54 163 ARG B CA 1
ATOM 3862 C C . ARG B 1 107 ? 11.560 -63.661 24.700 1.00 45.53 163 ARG B C 1
ATOM 3863 O O . ARG B 1 107 ? 12.348 -62.714 24.833 1.00 45.90 163 ARG B O 1
ATOM 3871 N N . ALA B 1 108 ? 10.513 -63.620 23.880 1.00 46.40 164 ALA B N 1
ATOM 3872 C CA . ALA B 1 108 ? 10.219 -62.429 23.088 1.00 48.69 164 ALA B CA 1
ATOM 3873 C C . ALA B 1 108 ? 9.850 -61.300 24.046 1.00 48.75 164 ALA B C 1
ATOM 3874 O O . ALA B 1 108 ? 10.294 -60.160 23.885 1.00 49.62 164 ALA B O 1
ATOM 3876 N N . ASP B 1 109 ? 9.044 -61.635 25.049 1.00 48.33 165 ASP B N 1
ATOM 3877 C CA . ASP B 1 109 ? 8.619 -60.672 26.055 1.00 47.68 165 ASP B CA 1
ATOM 3878 C C . ASP B 1 109 ? 9.776 -60.314 26.985 1.00 47.99 165 ASP B C 1
ATOM 3879 O O . ASP B 1 109 ? 10.017 -59.143 27.258 1.00 49.51 165 ASP B O 1
ATOM 3884 N N . MET B 1 110 ? 10.494 -61.316 27.473 1.00 47.88 166 MET B N 1
ATOM 3885 C CA . MET B 1 110 ? 11.629 -61.057 28.361 1.00 49.23 166 MET B CA 1
ATOM 3886 C C . MET B 1 110 ? 12.600 -60.072 27.712 1.00 49.17 166 MET B C 1
ATOM 3887 O O . MET B 1 110 ? 13.190 -59.218 28.383 1.00 46.73 166 MET B O 1
ATOM 3892 N N . LEU B 1 111 ? 12.740 -60.197 26.395 1.00 49.47 167 LEU B N 1
ATOM 3893 C CA . LEU B 1 111 ? 13.650 -59.362 25.619 1.00 49.87 167 LEU B CA 1
ATOM 3894 C C . LEU B 1 111 ? 13.200 -57.915 25.419 1.00 50.05 167 LEU B C 1
ATOM 3895 O O . LEU B 1 111 ? 14.018 -56.987 25.453 1.00 47.05 167 LEU B O 1
ATOM 3900 N N . ARG B 1 112 ? 11.906 -57.717 25.202 1.00 49.54 168 ARG B N 1
ATOM 3901 C CA . ARG B 1 112 ? 11.414 -56.371 24.998 1.00 51.02 168 ARG B CA 1
ATOM 3902 C C . ARG B 1 112 ? 11.098 -55.641 26.299 1.00 50.76 168 ARG B C 1
ATOM 3903 O O . ARG B 1 112 ? 11.072 -54.411 26.335 1.00 51.13 168 ARG B O 1
ATOM 3911 N N . TRP B 1 113 ? 10.881 -56.393 27.370 1.00 50.11 169 TRP B N 1
ATOM 3912 C CA . TRP B 1 113 ? 10.556 -55.785 28.645 1.00 49.53 169 TRP B CA 1
ATOM 3913 C C . TRP B 1 113 ? 11.698 -55.738 29.650 1.00 50.53 169 TRP B C 1
ATOM 3914 O O . TRP B 1 113 ? 11.509 -55.285 30.774 1.00 48.57 169 TRP B O 1
ATOM 3925 N N . HIS B 1 114 ? 12.887 -56.175 29.241 1.00 51.95 170 HIS B N 1
ATOM 3926 C CA . HIS B 1 114 ? 14.039 -56.163 30.138 1.00 55.62 170 HIS B CA 1
ATOM 3927 C C . HIS B 1 114 ? 14.183 -54.863 30.923 1.00 56.98 170 HIS B C 1
ATOM 3928 O O . HIS B 1 114 ? 14.439 -54.887 32.127 1.00 56.79 170 HIS B O 1
ATOM 3935 N N . LYS B 1 115 ? 14.024 -53.730 30.248 1.00 58.85 171 LYS B N 1
ATOM 3936 C CA . LYS B 1 115 ? 14.154 -52.437 30.918 1.00 60.80 171 LYS B CA 1
ATOM 3937 C C . LYS B 1 115 ? 13.033 -52.168 31.925 1.00 61.27 171 LYS B C 1
ATOM 3938 O O . LYS B 1 115 ? 13.224 -51.433 32.894 1.00 61.87 171 LYS B O 1
ATOM 3944 N N . ARG B 1 116 ? 11.869 -52.770 31.701 1.00 61.56 172 ARG B N 1
ATOM 3945 C CA . ARG B 1 116 ? 10.735 -52.578 32.598 1.00 60.74 172 ARG B CA 1
ATOM 3946 C C . ARG B 1 116 ? 10.763 -53.558 33.759 1.00 59.50 172 ARG B C 1
ATOM 3947 O O . ARG B 1 116 ? 10.608 -53.171 34.918 1.00 60.30 172 ARG B O 1
ATOM 3955 N N . ILE B 1 117 ? 10.951 -54.834 33.432 1.00 57.96 173 ILE B N 1
ATOM 3956 C CA . ILE B 1 117 ? 10.973 -55.900 34.428 1.00 55.01 173 ILE B CA 1
ATOM 3957 C C . ILE B 1 117 ? 12.401 -56.375 34.687 1.00 53.53 173 ILE B C 1
ATOM 3958 O O . ILE B 1 117 ? 12.931 -57.218 33.963 1.00 52.33 173 ILE B O 1
ATOM 3963 N N . PRO B 1 118 ? 13.048 -55.828 35.721 1.00 51.85 174 PRO B N 1
ATOM 3964 C CA . PRO B 1 118 ? 14.418 -56.230 36.042 1.00 50.14 174 PRO B CA 1
ATOM 3965 C C . PRO B 1 118 ? 14.457 -57.640 36.631 1.00 48.87 174 PRO B C 1
ATOM 3966 O O . PRO B 1 118 ? 13.431 -58.165 37.079 1.00 46.45 174 PRO B O 1
ATOM 3970 N N . GLY B 1 119 ? 15.644 -58.246 36.622 1.00 47.13 175 GLY B N 1
ATOM 3971 C CA . GLY B 1 119 ? 15.800 -59.586 37.158 1.00 45.53 175 GLY B CA 1
ATOM 3972 C C . GLY B 1 119 ? 15.586 -60.734 36.178 1.00 44.68 175 GLY B C 1
ATOM 3973 O O . GLY B 1 119 ? 15.488 -61.876 36.609 1.00 45.83 175 GLY B O 1
ATOM 3974 N N . LEU B 1 120 ? 15.512 -60.456 34.874 1.00 43.74 176 LEU B N 1
ATOM 3975 C CA . LEU B 1 120 ? 15.311 -61.516 33.874 1.00 42.59 176 LEU B CA 1
ATOM 3976 C C . LEU B 1 120 ? 16.615 -61.826 33.127 1.00 44.30 176 LEU B C 1
ATOM 3977 O O . LEU B 1 120 ? 16.696 -62.787 32.358 1.00 44.52 176 LEU B O 1
ATOM 3982 N N . ARG B 1 121 ? 17.636 -61.008 33.358 1.00 44.48 177 ARG B N 1
ATOM 3983 C CA . ARG B 1 121 ? 18.923 -61.187 32.697 1.00 47.15 177 ARG B CA 1
ATOM 3984 C C . ARG B 1 121 ? 19.453 -62.623 32.731 1.00 46.55 177 ARG B C 1
ATOM 3985 O O . ARG B 1 121 ? 19.907 -63.140 31.707 1.00 45.82 177 ARG B O 1
ATOM 3993 N N . GLU B 1 122 ? 19.393 -63.262 33.898 1.00 45.25 178 GLU B N 1
ATOM 3994 C CA . GLU B 1 122 ? 19.883 -64.626 34.044 1.00 45.40 178 GLU B CA 1
ATOM 3995 C C . GLU B 1 122 ? 18.995 -65.643 33.315 1.00 43.90 178 GLU B C 1
ATOM 3996 O O . GLU B 1 122 ? 19.503 -66.575 32.693 1.00 41.92 178 GLU B O 1
ATOM 4002 N N . LEU B 1 123 ? 17.681 -65.459 33.396 1.00 41.91 179 LEU B N 1
ATOM 4003 C CA . LEU B 1 123 ? 16.735 -66.340 32.719 1.00 43.02 179 LEU B CA 1
ATOM 4004 C C . LEU B 1 123 ? 16.936 -66.209 31.205 1.00 43.63 179 LEU B C 1
ATOM 4005 O O . LEU B 1 123 ? 16.960 -67.206 30.477 1.00 43.96 179 LEU B O 1
ATOM 4010 N N . ASP B 1 124 ? 17.098 -64.971 30.742 1.00 43.77 180 ASP B N 1
ATOM 4011 C CA . ASP B 1 124 ? 17.306 -64.699 29.332 1.00 44.06 180 ASP B CA 1
ATOM 4012 C C . ASP B 1 124 ? 18.590 -65.339 28.838 1.00 44.71 180 ASP B C 1
ATOM 4013 O O . ASP B 1 124 ? 18.606 -65.968 27.783 1.00 45.80 180 ASP B O 1
ATOM 4018 N N . GLU B 1 125 ? 19.669 -65.177 29.595 1.00 44.22 181 GLU B N 1
ATOM 4019 C CA . GLU B 1 125 ? 20.948 -65.750 29.193 1.00 46.23 181 GLU B CA 1
ATOM 4020 C C . GLU B 1 125 ? 20.889 -67.275 29.123 1.00 44.86 181 GLU B C 1
ATOM 4021 O O . GLU B 1 125 ? 21.346 -67.876 28.139 1.00 44.06 181 GLU B O 1
ATOM 4027 N N . ASP B 1 126 ? 20.317 -67.897 30.150 1.00 41.64 182 ASP B N 1
ATOM 4028 C CA . ASP B 1 126 ? 20.200 -69.350 30.179 1.00 40.71 182 ASP B CA 1
ATOM 4029 C C . ASP B 1 126 ? 19.378 -69.844 28.987 1.00 39.18 182 ASP B C 1
ATOM 4030 O O . ASP B 1 126 ? 19.849 -70.667 28.208 1.00 39.58 182 ASP B O 1
ATOM 4035 N N . LEU B 1 127 ? 18.162 -69.330 28.825 1.00 38.87 183 LEU B N 1
ATOM 4036 C CA . LEU B 1 127 ? 17.325 -69.742 27.698 1.00 37.09 183 LEU B CA 1
ATOM 4037 C C . LEU B 1 127 ? 18.021 -69.534 26.352 1.00 37.36 183 LEU B C 1
ATOM 4038 O O . LEU B 1 127 ? 17.990 -70.412 25.492 1.00 39.04 183 LEU B O 1
ATOM 4043 N N . GLU B 1 128 ? 18.645 -68.379 26.156 1.00 36.93 184 GLU B N 1
ATOM 4044 C CA . GLU B 1 128 ? 19.344 -68.137 24.900 1.00 37.41 184 GLU B CA 1
ATOM 4045 C C . GLU B 1 128 ? 20.350 -69.256 24.628 1.00 35.29 184 GLU B C 1
ATOM 4046 O O . GLU B 1 128 ? 20.519 -69.679 23.492 1.00 33.72 184 GLU B O 1
ATOM 4052 N N . ALA B 1 129 ? 21.005 -69.730 25.686 1.00 35.64 185 ALA B N 1
ATOM 4053 C CA . ALA B 1 129 ? 22.007 -70.789 25.582 1.00 36.26 185 ALA B CA 1
ATOM 4054 C C . ALA B 1 129 ? 21.373 -72.139 25.278 1.00 35.08 185 ALA B C 1
ATOM 4055 O O . ALA B 1 129 ? 21.942 -72.958 24.553 1.00 35.12 185 ALA B O 1
ATOM 4057 N N . LEU B 1 130 ? 20.202 -72.380 25.847 1.00 33.93 186 LEU B N 1
ATOM 4058 C CA . LEU B 1 130 ? 19.521 -73.629 25.592 1.00 33.33 186 LEU B CA 1
ATOM 4059 C C . LEU B 1 130 ? 19.045 -73.597 24.142 1.00 32.71 186 LEU B C 1
ATOM 4060 O O . LEU B 1 130 ? 19.196 -74.580 23.416 1.00 30.36 186 LEU B O 1
ATOM 4065 N N . PHE B 1 131 ? 18.502 -72.448 23.728 1.00 34.11 187 PHE B N 1
ATOM 4066 C CA . PHE B 1 131 ? 17.988 -72.245 22.375 1.00 32.52 187 PHE B CA 1
ATOM 4067 C C . PHE B 1 131 ? 19.064 -72.478 21.310 1.00 34.99 187 PHE B C 1
ATOM 4068 O O . PHE B 1 131 ? 18.749 -72.757 20.147 1.00 34.46 187 PHE B O 1
ATOM 4076 N N . SER B 1 132 ? 20.329 -72.347 21.698 1.00 34.54 188 SER B N 1
ATOM 4077 C CA . SER B 1 132 ? 21.413 -72.562 20.756 1.00 35.11 188 SER B CA 1
ATOM 4078 C C . SER B 1 132 ? 21.633 -74.058 20.510 1.00 34.13 188 SER B C 1
ATOM 4079 O O . SER B 1 132 ? 22.072 -74.449 19.437 1.00 33.28 188 SER B O 1
ATOM 4082 N N . ASN B 1 133 ? 21.332 -74.886 21.503 1.00 33.68 189 ASN B N 1
ATOM 4083 C CA . ASN B 1 133 ? 21.480 -76.328 21.342 1.00 35.00 189 ASN B CA 1
ATOM 4084 C C . ASN B 1 133 ? 20.230 -76.890 20.639 1.00 33.59 189 ASN B C 1
ATOM 4085 O O . ASN B 1 133 ? 20.334 -77.660 19.687 1.00 31.87 189 ASN B O 1
ATOM 4090 N N . TRP B 1 134 ? 19.056 -76.479 21.111 1.00 30.42 190 TRP B N 1
ATOM 4091 C CA . TRP B 1 134 ? 17.785 -76.944 20.569 1.00 29.45 190 TRP B CA 1
ATOM 4092 C C . TRP B 1 134 ? 17.502 -76.554 19.122 1.00 31.18 190 TRP B C 1
ATOM 4093 O O . TRP B 1 134 ? 16.880 -77.330 18.382 1.00 28.14 190 TRP B O 1
ATOM 4104 N N . PHE B 1 135 ? 17.952 -75.364 18.712 1.00 30.47 191 PHE B N 1
ATOM 4105 C CA . PHE B 1 135 ? 17.719 -74.914 17.355 1.00 29.29 191 PHE B CA 1
ATOM 4106 C C . PHE B 1 135 ? 18.976 -74.891 16.527 1.00 29.12 191 PHE B C 1
ATOM 4107 O O . PHE B 1 135 ? 19.077 -74.135 15.557 1.00 27.18 191 PHE B O 1
ATOM 4115 N N . ASP B 1 136 ? 19.947 -75.713 16.900 1.00 30.33 192 ASP B N 1
ATOM 4116 C CA . ASP B 1 136 ? 21.171 -75.764 16.117 1.00 30.26 192 ASP B CA 1
ATOM 4117 C C . ASP B 1 136 ? 20.738 -76.220 14.723 1.00 31.01 192 ASP B C 1
ATOM 4118 O O . ASP B 1 136 ? 19.837 -77.049 14.599 1.00 29.61 192 ASP B O 1
ATOM 4123 N N . VAL B 1 137 ? 21.373 -75.673 13.688 1.00 30.43 193 VAL B N 1
ATOM 4124 C CA . VAL B 1 137 ? 21.060 -76.013 12.303 1.00 31.57 193 VAL B CA 1
ATOM 4125 C C . VAL B 1 137 ? 20.995 -77.522 12.054 1.00 32.78 193 VAL B C 1
ATOM 4126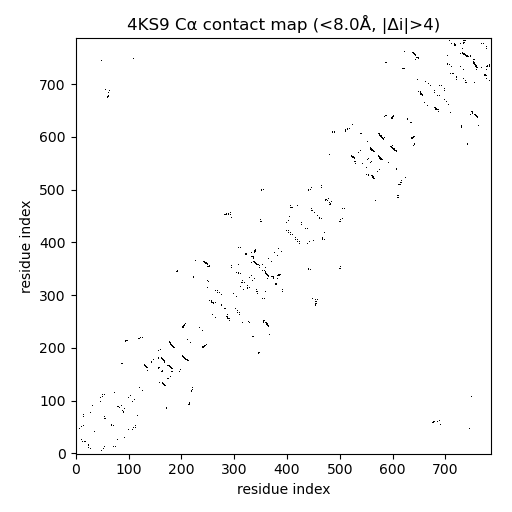 O O . VAL B 1 137 ? 20.172 -78.008 11.267 1.00 34.62 193 VAL B O 1
ATOM 4130 N N . GLY B 1 138 ? 21.867 -78.258 12.725 1.00 32.21 194 GLY B N 1
ATOM 4131 C CA . GLY B 1 138 ? 21.896 -79.692 12.558 1.00 31.84 194 GLY B CA 1
ATOM 4132 C C . GLY B 1 138 ? 20.605 -80.363 12.978 1.00 33.25 194 GLY B C 1
ATOM 4133 O O . GLY B 1 138 ? 20.386 -81.534 12.648 1.00 33.68 194 GLY B O 1
ATOM 4134 N N . LEU B 1 139 ? 19.753 -79.635 13.700 1.00 31.15 195 LEU B N 1
ATOM 4135 C CA . LEU B 1 139 ? 18.479 -80.187 14.161 1.00 30.35 195 LEU B CA 1
ATOM 4136 C C . LEU B 1 139 ? 17.289 -79.586 13.434 1.00 30.28 195 LEU B C 1
ATOM 4137 O O . LEU B 1 139 ? 16.141 -79.968 13.674 1.00 32.71 195 LEU B O 1
ATOM 4142 N N . LEU B 1 140 ? 17.563 -78.645 12.540 1.00 28.74 196 LEU B N 1
ATOM 4143 C CA . LEU B 1 140 ? 16.506 -77.982 11.804 1.00 28.35 196 LEU B CA 1
ATOM 4144 C C . LEU B 1 140 ? 16.315 -78.574 10.416 1.00 28.27 196 LEU B C 1
ATOM 4145 O O . LEU B 1 140 ? 17.245 -79.121 9.832 1.00 25.98 196 LEU B O 1
ATOM 4150 N N . GLU B 1 141 ? 15.101 -78.477 9.891 1.00 29.01 197 GLU B N 1
ATOM 4151 C CA . GLU B 1 141 ? 14.853 -78.977 8.552 1.00 30.58 197 GLU B CA 1
ATOM 4152 C C . GLU B 1 141 ? 14.805 -77.788 7.601 1.00 29.92 197 GLU B C 1
ATOM 4153 O O . GLU B 1 141 ? 14.298 -76.718 7.952 1.00 31.04 197 GLU B O 1
ATOM 4159 N N . LEU B 1 142 ? 15.367 -77.972 6.413 1.00 29.65 198 LEU B N 1
ATOM 4160 C CA . LEU B 1 142 ? 15.405 -76.933 5.399 1.00 31.46 198 LEU B CA 1
ATOM 4161 C C . LEU B 1 142 ? 14.239 -77.116 4.420 1.00 31.69 198 LEU B C 1
ATOM 4162 O O . LEU B 1 142 ? 13.968 -78.230 3.983 1.00 34.00 198 LEU B O 1
ATOM 4167 N N . GLN B 1 143 ? 13.548 -76.027 4.094 1.00 31.93 199 GLN B N 1
ATOM 4168 C CA . GLN B 1 143 ? 12.410 -76.068 3.173 1.00 33.54 199 GLN B CA 1
ATOM 4169 C C . GLN B 1 143 ? 12.463 -74.946 2.154 1.00 33.47 199 GLN B C 1
ATOM 4170 O O . GLN B 1 143 ? 12.776 -73.807 2.489 1.00 33.31 199 GLN B O 1
ATOM 4176 N N . PRO B 1 144 ? 12.148 -75.257 0.888 1.00 33.33 200 PRO B N 1
ATOM 4177 C CA . PRO B 1 144 ? 12.169 -74.242 -0.167 1.00 30.82 200 PRO B CA 1
ATOM 4178 C C . PRO B 1 144 ? 10.948 -73.361 -0.007 1.00 27.63 200 PRO B C 1
ATOM 4179 O O . PRO B 1 144 ? 9.889 -73.838 0.382 1.00 27.05 200 PRO B O 1
ATOM 4183 N N . ILE B 1 145 ? 11.099 -72.078 -0.289 1.00 27.51 201 ILE B N 1
ATOM 4184 C CA . ILE B 1 145 ? 9.985 -71.151 -0.182 1.00 29.94 201 ILE B CA 1
ATOM 4185 C C . ILE B 1 145 ? 9.746 -70.550 -1.552 1.00 30.82 201 ILE B C 1
ATOM 4186 O O . ILE B 1 145 ? 10.663 -69.996 -2.146 1.00 31.33 201 ILE B O 1
ATOM 4191 N N . THR B 1 146 ? 8.520 -70.667 -2.054 1.00 32.53 202 THR B N 1
ATOM 4192 C CA . THR B 1 146 ? 8.179 -70.133 -3.375 1.00 33.81 202 THR B CA 1
ATOM 4193 C C . THR B 1 146 ? 6.907 -69.303 -3.300 1.00 34.20 202 THR B C 1
ATOM 4194 O O . THR B 1 146 ? 6.297 -69.177 -2.240 1.00 34.17 202 THR B O 1
ATOM 4198 N N . TRP B 1 147 ? 6.502 -68.749 -4.435 1.00 34.30 203 TRP B N 1
ATOM 4199 C CA . TRP B 1 147 ? 5.298 -67.937 -4.475 1.00 36.02 203 TRP B CA 1
ATOM 4200 C C . TRP B 1 147 ? 4.059 -68.839 -4.312 1.00 34.24 203 TRP B C 1
ATOM 4201 O O . TRP B 1 147 ? 2.936 -68.358 -4.179 1.00 32.81 203 TRP B O 1
ATOM 4212 N N . ASP B 1 148 ? 4.284 -70.148 -4.302 1.00 32.84 204 ASP B N 1
ATOM 4213 C CA . ASP B 1 148 ? 3.206 -71.121 -4.128 1.00 34.34 204 ASP B CA 1
ATOM 4214 C C . ASP B 1 148 ? 2.999 -71.508 -2.661 1.00 34.13 204 ASP B C 1
ATOM 4215 O O . ASP B 1 148 ? 2.016 -72.167 -2.319 1.00 35.34 204 ASP B O 1
ATOM 4220 N N . SER B 1 149 ? 3.931 -71.109 -1.800 1.00 33.60 205 SER B N 1
ATOM 4221 C CA . SER B 1 149 ? 3.830 -71.413 -0.382 1.00 32.59 205 SER B CA 1
ATOM 4222 C C . SER B 1 149 ? 2.590 -70.739 0.198 1.00 34.63 205 SER B C 1
ATOM 4223 O O . SER B 1 149 ? 2.100 -69.737 -0.344 1.00 32.18 205 SER B O 1
ATOM 4226 N N . PRO B 1 150 ? 2.069 -71.282 1.312 1.00 33.99 206 PRO B N 1
ATOM 4227 C CA . PRO B 1 150 ? 0.888 -70.744 1.988 1.00 34.20 206 PRO B CA 1
ATOM 4228 C C . PRO B 1 150 ? 1.064 -69.257 2.297 1.00 35.56 206 PRO B C 1
ATOM 4229 O O . PRO B 1 150 ? 2.133 -68.826 2.734 1.00 36.83 206 PRO B O 1
ATOM 4233 N N . ALA B 1 151 ? 0.017 -68.474 2.071 1.00 36.08 207 ALA B N 1
ATOM 4234 C CA . ALA B 1 151 ? 0.080 -67.049 2.346 1.00 36.28 207 ALA B CA 1
ATOM 4235 C C . ALA B 1 151 ? 0.338 -66.850 3.844 1.00 35.86 207 ALA B C 1
ATOM 4236 O O . ALA B 1 151 ? 1.058 -65.943 4.236 1.00 34.73 207 ALA B O 1
ATOM 4238 N N . SER B 1 152 ? -0.249 -67.710 4.672 1.00 36.62 208 SER B N 1
ATOM 4239 C CA . SER B 1 152 ? -0.089 -67.608 6.117 1.00 38.54 208 SER B CA 1
ATOM 4240 C C . SER B 1 152 ? 1.352 -67.806 6.556 1.00 40.76 208 SER B C 1
ATOM 4241 O O . SER B 1 152 ? 1.729 -67.425 7.666 1.00 43.10 208 SER B O 1
ATOM 4244 N N . LEU B 1 153 ? 2.164 -68.400 5.689 1.00 42.32 209 LEU B N 1
ATOM 4245 C CA . LEU B 1 153 ? 3.568 -68.621 6.002 1.00 41.64 209 LEU B CA 1
ATOM 4246 C C . LEU B 1 153 ? 4.362 -67.458 5.443 1.00 43.89 209 LEU B C 1
ATOM 4247 O O . LEU B 1 153 ? 5.257 -66.910 6.093 1.00 45.38 209 LEU B O 1
ATOM 4252 N N . LEU B 1 154 ? 4.027 -67.099 4.215 1.00 44.50 210 LEU B N 1
ATOM 4253 C CA . LEU B 1 154 ? 4.691 -66.019 3.513 1.00 45.56 210 LEU B CA 1
ATOM 4254 C C . LEU B 1 154 ? 4.571 -64.703 4.271 1.00 47.51 210 LEU B C 1
ATOM 4255 O O . LEU B 1 154 ? 5.418 -63.823 4.128 1.00 47.86 210 LEU B O 1
ATOM 4260 N N . GLU B 1 155 ? 3.527 -64.578 5.085 1.00 48.40 211 GLU B N 1
ATOM 4261 C CA . GLU B 1 155 ? 3.304 -63.355 5.847 1.00 51.51 211 GLU B CA 1
ATOM 4262 C C . GLU B 1 155 ? 4.119 -63.314 7.130 1.00 51.95 211 GLU B C 1
ATOM 4263 O O . GLU B 1 155 ? 3.950 -62.414 7.945 1.00 51.66 211 GLU B O 1
ATOM 4269 N N . LYS B 1 156 ? 4.995 -64.294 7.311 1.00 52.40 212 LYS B N 1
ATOM 4270 C CA . LYS B 1 156 ? 5.828 -64.334 8.499 1.00 51.29 212 LYS B CA 1
ATOM 4271 C C . LYS B 1 156 ? 7.222 -63.894 8.113 1.00 52.50 212 LYS B C 1
ATOM 4272 O O . LYS B 1 156 ? 8.060 -63.643 8.970 1.00 53.76 212 LYS B O 1
ATOM 4278 N N . LEU B 1 157 ? 7.453 -63.796 6.809 1.00 55.22 213 LEU B N 1
ATOM 4279 C CA . LEU B 1 157 ? 8.744 -63.378 6.280 1.00 59.12 213 LEU B CA 1
ATOM 4280 C C . LEU B 1 157 ? 8.718 -61.888 5.921 1.00 61.70 213 LEU B C 1
ATOM 4281 O O . LEU B 1 157 ? 9.770 -61.254 5.768 1.00 61.85 213 LEU B O 1
ATOM 4286 N N . ILE B 1 158 ? 7.513 -61.338 5.777 1.00 64.75 214 ILE B N 1
ATOM 4287 C CA . ILE B 1 158 ? 7.358 -59.926 5.455 1.00 67.47 214 ILE B CA 1
ATOM 4288 C C . ILE B 1 158 ? 7.598 -59.177 6.749 1.00 69.37 214 ILE B C 1
ATOM 4289 O O . ILE B 1 158 ? 8.280 -58.152 6.772 1.00 69.63 214 ILE B O 1
ATOM 4294 N N . ARG B 1 159 ? 7.030 -59.718 7.824 1.00 71.33 215 ARG B N 1
ATOM 4295 C CA . ARG B 1 159 ? 7.171 -59.158 9.159 1.00 73.57 215 ARG B CA 1
ATOM 4296 C C . ARG B 1 159 ? 8.654 -59.127 9.540 1.00 75.09 215 ARG B C 1
ATOM 4297 O O . ARG B 1 159 ? 9.112 -58.201 10.215 1.00 76.03 215 ARG B O 1
ATOM 4305 N N . TYR B 1 160 ? 9.405 -60.133 9.093 1.00 75.80 216 TYR B N 1
ATOM 4306 C CA . TYR B 1 160 ? 10.830 -60.203 9.390 1.00 76.18 216 TYR B CA 1
ATOM 4307 C C . TYR B 1 160 ? 11.691 -60.351 8.146 1.00 75.18 216 TYR B C 1
ATOM 4308 O O . TYR B 1 160 ? 12.893 -60.093 8.192 1.00 74.12 216 TYR B O 1
ATOM 4317 N N . GLU B 1 165 ? 12.848 -55.009 2.091 1.00 85.61 221 GLU B N 1
ATOM 4318 C CA . GLU B 1 165 ? 11.725 -55.911 1.866 1.00 86.66 221 GLU B CA 1
ATOM 4319 C C . GLU B 1 165 ? 10.408 -55.130 1.870 1.00 87.07 221 GLU B C 1
ATOM 4320 O O . GLU B 1 165 ? 9.620 -55.229 2.815 1.00 86.46 221 GLU B O 1
ATOM 4326 N N . ILE B 1 166 ? 10.182 -54.361 0.803 1.00 87.57 222 ILE B N 1
ATOM 4327 C CA . ILE B 1 166 ? 8.982 -53.533 0.649 1.00 87.81 222 ILE B CA 1
ATOM 4328 C C . ILE B 1 166 ? 7.736 -54.221 1.206 1.00 88.37 222 ILE B C 1
ATOM 4329 O O . ILE B 1 166 ? 7.693 -55.451 1.307 1.00 89.89 222 ILE B O 1
ATOM 4334 N N . SER B 1 167 ? 6.726 -53.428 1.570 1.00 87.55 223 SER B N 1
ATOM 4335 C CA . SER B 1 167 ? 5.478 -53.971 2.117 1.00 86.21 223 SER B CA 1
ATOM 4336 C C . SER B 1 167 ? 4.635 -54.563 0.990 1.00 84.52 223 SER B C 1
ATOM 4337 O O . SER B 1 167 ? 3.599 -55.192 1.225 1.00 84.28 223 SER B O 1
ATOM 4340 N N . SER B 1 168 ? 5.097 -54.345 -0.238 1.00 82.28 224 SER B N 1
ATOM 4341 C CA . SER B 1 168 ? 4.431 -54.858 -1.425 1.00 79.66 224 SER B CA 1
ATOM 4342 C C . SER B 1 168 ? 4.860 -56.311 -1.606 1.00 77.76 224 SER B C 1
ATOM 4343 O O . SER B 1 168 ? 6.055 -56.608 -1.726 1.00 77.34 224 SER B O 1
ATOM 4346 N N . TRP B 1 169 ? 3.885 -57.216 -1.618 1.00 74.69 225 TRP B N 1
ATOM 4347 C CA . TRP B 1 169 ? 4.185 -58.630 -1.780 1.00 71.28 225 TRP B CA 1
ATOM 4348 C C . TRP B 1 169 ? 4.861 -58.874 -3.132 1.00 69.75 225 TRP B C 1
ATOM 4349 O O . TRP B 1 169 ? 5.391 -59.958 -3.386 1.00 68.85 225 TRP B O 1
ATOM 4360 N N . THR B 1 170 ? 4.858 -57.851 -3.985 1.00 67.91 226 THR B N 1
ATOM 4361 C CA . THR B 1 170 ? 5.485 -57.947 -5.299 1.00 67.39 226 THR B CA 1
ATOM 4362 C C . THR B 1 170 ? 6.994 -58.060 -5.122 1.00 67.07 226 THR B C 1
ATOM 4363 O O . THR B 1 170 ? 7.708 -58.580 -5.990 1.00 65.24 226 THR B O 1
ATOM 4367 N N . ASP B 1 171 ? 7.472 -57.550 -3.992 1.00 66.99 227 ASP B N 1
ATOM 4368 C CA . ASP B 1 171 ? 8.888 -57.613 -3.673 1.00 67.12 227 ASP B CA 1
ATOM 4369 C C . ASP B 1 171 ? 9.180 -59.083 -3.362 1.00 66.20 227 ASP B C 1
ATOM 4370 O O . ASP B 1 171 ? 10.159 -59.653 -3.849 1.00 65.76 227 ASP B O 1
ATOM 4375 N N . LEU B 1 172 ? 8.310 -59.700 -2.565 1.00 64.97 228 LEU B N 1
ATOM 4376 C CA . LEU B 1 172 ? 8.473 -61.103 -2.225 1.00 63.57 228 LEU B CA 1
ATOM 4377 C C . LEU B 1 172 ? 8.526 -61.873 -3.539 1.00 64.04 228 LEU B C 1
ATOM 4378 O O . LEU B 1 172 ? 9.383 -62.738 -3.740 1.00 62.95 228 LEU B O 1
ATOM 4383 N N . ARG B 1 173 ? 7.603 -61.528 -4.437 1.00 64.65 229 ARG B N 1
ATOM 4384 C CA . ARG B 1 173 ? 7.498 -62.158 -5.747 1.00 65.06 229 ARG B CA 1
ATOM 4385 C C . ARG B 1 173 ? 8.829 -62.276 -6.482 1.00 65.51 229 ARG B C 1
ATOM 4386 O O . ARG B 1 173 ? 9.278 -63.386 -6.778 1.00 65.96 229 ARG B O 1
ATOM 4394 N N . ASN B 1 174 ? 9.451 -61.137 -6.789 1.00 65.20 230 ASN B N 1
ATOM 4395 C CA . ASN B 1 174 ? 10.723 -61.144 -7.512 1.00 64.77 230 ASN B CA 1
ATOM 4396 C C . ASN B 1 174 ? 11.770 -61.957 -6.762 1.00 64.39 230 ASN B C 1
ATOM 4397 O O . ASN B 1 174 ? 12.550 -62.692 -7.374 1.00 64.07 230 ASN B O 1
ATOM 4402 N N . ARG B 1 175 ? 11.786 -61.821 -5.438 1.00 63.73 231 ARG B N 1
ATOM 4403 C CA . ARG B 1 175 ? 12.742 -62.551 -4.611 1.00 62.59 231 ARG B CA 1
ATOM 4404 C C . ARG B 1 175 ? 12.438 -64.044 -4.670 1.00 61.12 231 ARG B C 1
ATOM 4405 O O . ARG B 1 175 ? 13.319 -64.876 -4.471 1.00 60.08 231 ARG B O 1
ATOM 4413 N N . LEU B 1 176 ? 11.177 -64.365 -4.945 1.00 60.02 232 LEU B N 1
ATOM 4414 C CA . LEU B 1 176 ? 10.716 -65.746 -5.065 1.00 58.96 232 LEU B CA 1
ATOM 4415 C C . LEU B 1 176 ? 10.488 -66.087 -6.540 1.00 59.03 232 LEU B C 1
ATOM 4416 O O . LEU B 1 176 ? 9.478 -66.688 -6.881 1.00 59.58 232 LEU B O 1
ATOM 4421 N N . ASP B 1 177 ? 11.420 -65.708 -7.410 1.00 59.45 233 ASP B N 1
ATOM 4422 C CA . ASP B 1 177 ? 11.261 -65.970 -8.838 1.00 60.07 233 ASP B CA 1
ATOM 4423 C C . ASP B 1 177 ? 12.299 -66.923 -9.419 1.00 60.47 233 ASP B C 1
ATOM 4424 O O . ASP B 1 177 ? 13.316 -67.212 -8.795 1.00 60.62 233 ASP B O 1
ATOM 4429 N N . SER B 1 178 ? 12.023 -67.388 -10.632 1.00 60.01 234 SER B N 1
ATOM 4430 C CA . SER B 1 178 ? 12.873 -68.330 -11.357 1.00 60.07 234 SER B CA 1
ATOM 4431 C C . SER B 1 178 ? 14.380 -68.168 -11.164 1.00 60.30 234 SER B C 1
ATOM 4432 O O . SER B 1 178 ? 15.087 -69.143 -10.907 1.00 59.74 234 SER B O 1
ATOM 4435 N N . ASP B 1 179 ? 14.869 -66.938 -11.301 1.00 61.89 235 ASP B N 1
ATOM 4436 C CA . ASP B 1 179 ? 16.296 -66.644 -11.160 1.00 61.68 235 ASP B CA 1
ATOM 4437 C C . ASP B 1 179 ? 16.666 -66.397 -9.701 1.00 60.76 235 ASP B C 1
ATOM 4438 O O . ASP B 1 179 ? 17.730 -65.849 -9.406 1.00 60.75 235 ASP B O 1
ATOM 4443 N N . ARG B 1 180 ? 15.782 -66.819 -8.798 1.00 59.02 236 ARG B N 1
ATOM 4444 C CA . ARG B 1 180 ? 15.976 -66.642 -7.359 1.00 57.06 236 ARG B CA 1
ATOM 4445 C C . ARG B 1 180 ? 15.615 -67.941 -6.625 1.00 54.90 236 ARG B C 1
ATOM 4446 O O . ARG B 1 180 ? 14.856 -68.764 -7.139 1.00 55.26 236 ARG B O 1
ATOM 4454 N N . ARG B 1 181 ? 16.162 -68.122 -5.427 1.00 52.14 237 ARG B N 1
ATOM 4455 C CA . ARG B 1 181 ? 15.892 -69.320 -4.631 1.00 48.82 237 ARG B CA 1
ATOM 4456 C C . ARG B 1 181 ? 15.878 -68.950 -3.153 1.00 45.39 237 ARG B C 1
ATOM 4457 O O . ARG B 1 181 ? 16.858 -68.425 -2.634 1.00 45.64 237 ARG B O 1
ATOM 4465 N N . CYS B 1 182 ? 14.770 -69.218 -2.472 1.00 42.92 238 CYS B N 1
ATOM 4466 C CA . CYS B 1 182 ? 14.658 -68.881 -1.057 1.00 38.38 238 CYS B CA 1
ATOM 4467 C C . CYS B 1 182 ? 14.302 -70.075 -0.206 1.00 36.79 238 CYS B C 1
ATOM 4468 O O . CYS B 1 182 ? 13.521 -70.924 -0.617 1.00 35.36 238 CYS B O 1
ATOM 4471 N N . TYR B 1 183 ? 14.875 -70.121 0.991 1.00 35.90 239 TYR B N 1
ATOM 4472 C CA . TYR B 1 183 ? 14.624 -71.208 1.925 1.00 34.27 239 TYR B CA 1
ATOM 4473 C C . TYR B 1 183 ? 14.297 -70.690 3.325 1.00 32.55 239 TYR B C 1
ATOM 4474 O O . TYR B 1 183 ? 14.457 -69.508 3.628 1.00 31.74 239 TYR B O 1
ATOM 4483 N N . ALA B 1 184 ? 13.832 -71.597 4.172 1.00 31.18 240 ALA B N 1
ATOM 4484 C CA . ALA B 1 184 ? 13.524 -71.281 5.553 1.00 29.60 240 ALA B CA 1
ATOM 4485 C C . ALA B 1 184 ? 13.812 -72.523 6.387 1.00 29.51 240 ALA B C 1
ATOM 4486 O O . ALA B 1 184 ? 13.515 -73.638 5.965 1.00 30.65 240 ALA B O 1
ATOM 4488 N N . PHE B 1 185 ? 14.432 -72.328 7.546 1.00 29.67 241 PHE B N 1
ATOM 4489 C CA . PHE B 1 185 ? 14.737 -73.419 8.466 1.00 27.86 241 PHE B CA 1
ATOM 4490 C C . PHE B 1 185 ? 13.578 -73.449 9.473 1.00 27.31 241 PHE B C 1
ATOM 4491 O O . PHE B 1 185 ? 13.139 -72.405 9.948 1.00 24.54 241 PHE B O 1
ATOM 4499 N N . PHE B 1 186 ? 13.077 -74.643 9.769 1.00 25.29 242 PHE B N 1
ATOM 4500 C CA . PHE B 1 186 ? 11.983 -74.810 10.709 1.00 26.60 242 PHE B CA 1
ATOM 4501 C C . PHE B 1 186 ? 12.412 -75.873 11.700 1.00 27.39 242 PHE B C 1
ATOM 4502 O O . PHE B 1 186 ? 13.215 -76.734 11.368 1.00 30.29 242 PHE B O 1
ATOM 4510 N N . HIS B 1 187 ? 11.875 -75.823 12.910 1.00 26.95 243 HIS B N 1
ATOM 4511 C CA . HIS B 1 187 ? 12.156 -76.862 13.879 1.00 29.06 243 HIS B CA 1
ATOM 4512 C C . HIS B 1 187 ? 11.120 -77.919 13.497 1.00 30.50 243 HIS B C 1
ATOM 4513 O O . HIS B 1 187 ? 9.962 -77.590 13.253 1.00 30.61 243 HIS B O 1
ATOM 4520 N N . PRO B 1 188 ? 11.510 -79.203 13.449 1.00 32.90 244 PRO B N 1
ATOM 4521 C CA . PRO B 1 188 ? 10.526 -80.226 13.067 1.00 33.76 244 PRO B CA 1
ATOM 4522 C C . PRO B 1 188 ? 9.208 -80.230 13.842 1.00 36.61 244 PRO B C 1
ATOM 4523 O O . PRO B 1 188 ? 8.164 -80.579 13.275 1.00 36.95 244 PRO B O 1
ATOM 4527 N N . ARG B 1 189 ? 9.230 -79.842 15.115 1.00 37.41 245 ARG B N 1
ATOM 4528 C CA . ARG B 1 189 ? 7.989 -79.852 15.883 1.00 39.54 245 ARG B CA 1
ATOM 4529 C C . ARG B 1 189 ? 7.297 -78.498 15.965 1.00 38.29 245 ARG B C 1
ATOM 4530 O O . ARG B 1 189 ? 6.411 -78.293 16.793 1.00 40.77 245 ARG B O 1
ATOM 4538 N N . ILE B 1 190 ? 7.693 -77.577 15.098 1.00 36.80 246 ILE B N 1
ATOM 4539 C CA . ILE B 1 190 ? 7.068 -76.265 15.048 1.00 35.30 246 ILE B CA 1
ATOM 4540 C C . ILE B 1 190 ? 6.932 -75.866 13.581 1.00 36.50 246 ILE B C 1
ATOM 4541 O O . ILE B 1 190 ? 7.498 -74.869 13.131 1.00 35.75 246 ILE B O 1
ATOM 4546 N N . PRO B 1 191 ? 6.196 -76.661 12.801 1.00 38.08 247 PRO B N 1
ATOM 4547 C CA . PRO B 1 191 ? 6.045 -76.294 11.391 1.00 40.21 247 PRO B CA 1
ATOM 4548 C C . PRO B 1 191 ? 5.223 -75.014 11.382 1.00 41.49 247 PRO B C 1
ATOM 4549 O O . PRO B 1 191 ? 4.642 -74.655 12.402 1.00 44.04 247 PRO B O 1
ATOM 4553 N N . ARG B 1 192 ? 5.168 -74.319 10.257 1.00 41.15 248 ARG B N 1
ATOM 4554 C CA . ARG B 1 192 ? 4.398 -73.078 10.191 1.00 42.08 248 ARG B CA 1
ATOM 4555 C C . ARG B 1 192 ? 5.184 -71.888 10.687 1.00 38.98 248 ARG B C 1
ATOM 4556 O O . ARG B 1 192 ? 4.915 -70.752 10.296 1.00 39.59 248 ARG B O 1
ATOM 4564 N N . GLU B 1 193 ? 6.161 -72.142 11.544 1.00 36.98 249 GLU B N 1
ATOM 4565 C CA . GLU B 1 193 ? 6.937 -71.053 12.106 1.00 34.38 249 GLU B CA 1
ATOM 4566 C C . GLU B 1 193 ? 8.369 -71.023 11.590 1.00 32.36 249 GLU B C 1
ATOM 4567 O O . GLU B 1 193 ? 9.250 -71.672 12.130 1.00 31.73 249 GLU B O 1
ATOM 4573 N N . PRO B 1 194 ? 8.616 -70.267 10.512 1.00 32.77 250 PRO B N 1
ATOM 4574 C CA . PRO B 1 194 ? 9.976 -70.201 9.971 1.00 31.41 250 PRO B CA 1
ATOM 4575 C C . PRO B 1 194 ? 10.932 -69.607 10.997 1.00 33.37 250 PRO B C 1
ATOM 4576 O O . PRO B 1 194 ? 10.580 -68.665 11.700 1.00 32.64 250 PRO B O 1
ATOM 4580 N N . LEU B 1 195 ? 12.131 -70.175 11.103 1.00 33.24 251 LEU B N 1
ATOM 4581 C CA . LEU B 1 195 ? 13.118 -69.675 12.048 1.00 33.02 251 LEU B CA 1
ATOM 4582 C C . LEU B 1 195 ? 14.123 -68.757 11.359 1.00 34.39 251 LEU B C 1
ATOM 4583 O O . LEU B 1 195 ? 14.436 -67.677 11.862 1.00 36.10 251 LEU B O 1
ATOM 4588 N N . ILE B 1 196 ? 14.620 -69.189 10.207 1.00 33.97 252 ILE B N 1
ATOM 4589 C CA . ILE B 1 196 ? 15.596 -68.426 9.439 1.00 34.66 252 ILE B CA 1
ATOM 4590 C C . ILE B 1 196 ? 15.174 -68.378 7.969 1.00 36.65 252 ILE B C 1
ATOM 4591 O O . ILE B 1 196 ? 14.690 -69.368 7.425 1.00 36.66 252 ILE B O 1
ATOM 4596 N N . PHE B 1 197 ? 15.373 -67.224 7.341 1.00 35.68 253 PHE B N 1
ATOM 4597 C CA . PHE B 1 197 ? 15.013 -67.018 5.953 1.00 36.86 253 PHE B CA 1
ATOM 4598 C C . PHE B 1 197 ? 16.269 -66.686 5.141 1.00 37.55 253 PHE B C 1
ATOM 4599 O O . PHE B 1 197 ? 16.966 -65.709 5.423 1.00 38.42 253 PHE B O 1
ATOM 4607 N N . VAL B 1 198 ? 16.567 -67.522 4.150 1.00 37.00 254 VAL B N 1
ATOM 4608 C CA . VAL B 1 198 ? 17.724 -67.309 3.288 1.00 35.09 254 VAL B CA 1
ATOM 4609 C C . VAL B 1 198 ? 17.252 -66.958 1.889 1.00 34.29 254 VAL B C 1
ATOM 4610 O O . VAL B 1 198 ? 16.407 -67.647 1.318 1.00 33.57 254 VAL B O 1
ATOM 4614 N N . GLU B 1 199 ? 17.796 -65.872 1.353 1.00 35.06 255 GLU B N 1
ATOM 4615 C CA . GLU B 1 199 ? 17.458 -65.407 0.015 1.00 34.93 255 GLU B CA 1
ATOM 4616 C C . GLU B 1 199 ? 18.699 -65.530 -0.860 1.00 34.95 255 GLU B C 1
ATOM 4617 O O . GLU B 1 199 ? 19.785 -65.099 -0.483 1.00 35.93 255 GLU B O 1
ATOM 4623 N N . VAL B 1 200 ? 18.533 -66.143 -2.023 1.00 34.85 256 VAL B N 1
ATOM 4624 C CA . VAL B 1 200 ? 19.644 -66.378 -2.932 1.00 32.66 256 VAL B CA 1
ATOM 4625 C C . VAL B 1 200 ? 19.336 -65.882 -4.335 1.00 34.06 256 VAL B C 1
ATOM 4626 O O . VAL B 1 200 ? 18.195 -65.943 -4.797 1.00 34.66 256 VAL B O 1
ATOM 4630 N N . ALA B 1 201 ? 20.360 -65.380 -5.012 1.00 34.31 257 ALA B N 1
ATOM 4631 C CA . ALA B 1 201 ? 20.186 -64.878 -6.364 1.00 34.06 257 ALA B CA 1
ATOM 4632 C C . ALA B 1 201 ? 21.185 -65.556 -7.278 1.00 33.98 257 ALA B C 1
ATOM 4633 O O . ALA B 1 201 ? 22.264 -65.953 -6.847 1.00 34.31 257 ALA B O 1
ATOM 4635 N N . PHE B 1 202 ? 20.802 -65.717 -8.537 1.00 36.47 258 PHE B N 1
ATOM 4636 C CA . PHE B 1 202 ? 21.670 -66.338 -9.531 1.00 37.52 258 PHE B CA 1
ATOM 4637 C C . PHE B 1 202 ? 22.022 -65.263 -10.540 1.00 37.17 258 PHE B C 1
ATOM 4638 O O . PHE B 1 202 ? 21.136 -64.622 -11.107 1.00 36.06 258 PHE B O 1
ATOM 4646 N N . VAL B 1 203 ? 23.322 -65.070 -10.750 1.00 35.65 259 VAL B N 1
ATOM 4647 C CA . VAL B 1 203 ? 23.804 -64.038 -11.656 1.00 35.98 259 VAL B CA 1
ATOM 4648 C C . VAL B 1 203 ? 25.130 -64.497 -12.297 1.00 36.26 259 VAL B C 1
ATOM 4649 O O . VAL B 1 203 ? 25.806 -65.396 -11.779 1.00 34.53 259 VAL B O 1
ATOM 4653 N N . PRO B 1 204 ? 25.504 -63.906 -13.447 1.00 36.88 260 PRO B N 1
ATOM 4654 C CA . PRO B 1 204 ? 26.750 -64.282 -14.127 1.00 38.55 260 PRO B CA 1
ATOM 4655 C C . PRO B 1 204 ? 28.054 -63.898 -13.422 1.00 39.72 260 PRO B C 1
ATOM 4656 O O . PRO B 1 204 ? 29.061 -64.587 -13.566 1.00 40.60 260 PRO B O 1
ATOM 4660 N N . GLU B 1 205 ? 28.041 -62.802 -12.667 1.00 40.65 261 GLU B N 1
ATOM 4661 C CA . GLU B 1 205 ? 29.243 -62.359 -11.958 1.00 40.10 261 GLU B CA 1
ATOM 4662 C C . GLU B 1 205 ? 28.977 -62.162 -10.471 1.00 37.63 261 GLU B C 1
ATOM 4663 O O . GLU B 1 205 ? 27.865 -61.798 -10.083 1.00 36.35 261 GLU B O 1
ATOM 4669 N N . MET B 1 206 ? 29.988 -62.411 -9.640 1.00 34.53 262 MET B N 1
ATOM 4670 C CA . MET B 1 206 ? 29.837 -62.208 -8.204 1.00 32.67 262 MET B CA 1
ATOM 4671 C C . MET B 1 206 ? 29.373 -60.756 -8.075 1.00 35.12 262 MET B C 1
ATOM 4672 O O . MET B 1 206 ? 30.096 -59.827 -8.455 1.00 36.83 262 MET B O 1
ATOM 4677 N N . ALA B 1 207 ? 28.161 -60.560 -7.557 1.00 35.00 263 ALA B N 1
ATOM 4678 C CA . ALA B 1 207 ? 27.574 -59.227 -7.438 1.00 35.27 263 ALA B CA 1
ATOM 4679 C C . ALA B 1 207 ? 28.358 -58.178 -6.641 1.00 34.94 263 ALA B C 1
ATOM 4680 O O . ALA B 1 207 ? 28.921 -58.464 -5.589 1.00 33.06 263 ALA B O 1
ATOM 4682 N N . ALA B 1 208 ? 28.350 -56.951 -7.156 1.00 35.59 264 ALA B N 1
ATOM 4683 C CA . ALA B 1 208 ? 29.053 -55.835 -6.545 1.00 37.54 264 ALA B CA 1
ATOM 4684 C C . ALA B 1 208 ? 28.137 -54.655 -6.225 1.00 39.29 264 ALA B C 1
ATOM 4685 O O . ALA B 1 208 ? 28.596 -53.631 -5.733 1.00 37.60 264 ALA B O 1
ATOM 4687 N N . ASN B 1 209 ? 26.851 -54.796 -6.516 1.00 41.98 265 ASN B N 1
ATOM 4688 C CA . ASN B 1 209 ? 25.890 -53.734 -6.250 1.00 46.59 265 ASN B CA 1
ATOM 4689 C C . ASN B 1 209 ? 24.533 -54.340 -5.900 1.00 48.44 265 ASN B C 1
ATOM 4690 O O . ASN B 1 209 ? 23.857 -54.902 -6.759 1.00 50.57 265 ASN B O 1
ATOM 4695 N N . VAL B 1 210 ? 24.133 -54.205 -4.640 1.00 49.69 266 VAL B N 1
ATOM 4696 C CA . VAL B 1 210 ? 22.882 -54.779 -4.153 1.00 50.52 266 VAL B CA 1
ATOM 4697 C C . VAL B 1 210 ? 21.610 -54.343 -4.873 1.00 51.83 266 VAL B C 1
ATOM 4698 O O . VAL B 1 210 ? 20.682 -55.141 -5.014 1.00 52.52 266 VAL B O 1
ATOM 4702 N N . GLN B 1 211 ? 21.554 -53.091 -5.319 1.00 52.49 267 GLN B N 1
ATOM 4703 C CA . GLN B 1 211 ? 20.369 -52.610 -6.018 1.00 53.37 267 GLN B CA 1
ATOM 4704 C C . GLN B 1 211 ? 20.071 -53.433 -7.269 1.00 53.66 267 GLN B C 1
ATOM 4705 O O . GLN B 1 211 ? 18.933 -53.446 -7.742 1.00 52.76 267 GLN B O 1
ATOM 4711 N N . ALA B 1 212 ? 21.085 -54.122 -7.792 1.00 54.32 268 ALA B N 1
ATOM 4712 C CA . ALA B 1 212 ? 20.924 -54.958 -8.988 1.00 55.70 268 ALA B CA 1
ATOM 4713 C C . ALA B 1 212 ? 20.117 -56.235 -8.709 1.00 55.33 268 ALA B C 1
ATOM 4714 O O . ALA B 1 212 ? 19.107 -56.499 -9.354 1.00 55.00 268 ALA B O 1
ATOM 4716 N N . LEU B 1 213 ? 20.571 -57.036 -7.760 1.00 55.09 269 LEU B N 1
ATOM 4717 C CA . LEU B 1 213 ? 19.866 -58.265 -7.429 1.00 55.47 269 LEU B CA 1
ATOM 4718 C C . LEU B 1 213 ? 18.394 -58.016 -7.131 1.00 57.01 269 LEU B C 1
ATOM 4719 O O . LEU B 1 213 ? 17.553 -58.897 -7.328 1.00 57.73 269 LEU B O 1
ATOM 4724 N N . LEU B 1 214 ? 18.087 -56.818 -6.645 1.00 56.52 270 LEU B N 1
ATOM 4725 C CA . LEU B 1 214 ? 16.716 -56.466 -6.303 1.00 56.31 270 LEU B CA 1
ATOM 4726 C C . LEU B 1 214 ? 16.124 -55.485 -7.315 1.00 56.29 270 LEU B C 1
ATOM 4727 O O . LEU B 1 214 ? 14.911 -55.280 -7.359 1.00 55.98 270 LEU B O 1
ATOM 4732 N N . LEU B 1 223 ? 18.885 -68.148 -16.001 1.00 87.64 279 LEU B N 1
ATOM 4733 C CA . LEU B 1 223 ? 19.265 -69.471 -15.519 1.00 86.98 279 LEU B CA 1
ATOM 4734 C C . LEU B 1 223 ? 20.103 -70.187 -16.564 1.00 87.09 279 LEU B C 1
ATOM 4735 O O . LEU B 1 223 ? 20.829 -71.128 -16.249 1.00 86.46 279 LEU B O 1
ATOM 4740 N N . ARG B 1 224 ? 19.998 -69.723 -17.805 1.00 87.74 280 ARG B N 1
ATOM 4741 C CA . ARG B 1 224 ? 20.716 -70.316 -18.931 1.00 88.14 280 ARG B CA 1
ATOM 4742 C C . ARG B 1 224 ? 22.236 -70.362 -18.783 1.00 87.27 280 ARG B C 1
ATOM 4743 O O . ARG B 1 224 ? 22.847 -71.421 -18.947 1.00 87.13 280 ARG B O 1
ATOM 4751 N N . ARG B 1 225 ? 22.850 -69.223 -18.480 1.00 85.49 281 ARG B N 1
ATOM 4752 C CA . ARG B 1 225 ? 24.298 -69.198 -18.343 1.00 83.26 281 ARG B CA 1
ATOM 4753 C C . ARG B 1 225 ? 24.786 -68.528 -17.066 1.00 80.46 281 ARG B C 1
ATOM 4754 O O . ARG B 1 225 ? 25.825 -67.862 -17.061 1.00 80.67 281 ARG B O 1
ATOM 4762 N N . VAL B 1 226 ? 24.043 -68.713 -15.979 1.00 75.77 282 VAL B N 1
ATOM 4763 C CA . VAL B 1 226 ? 24.430 -68.128 -14.701 1.00 71.13 282 VAL B CA 1
ATOM 4764 C C . VAL B 1 226 ? 25.388 -69.073 -13.994 1.00 67.39 282 VAL B C 1
ATOM 4765 O O . VAL B 1 226 ? 25.213 -70.290 -14.026 1.00 68.13 282 VAL B O 1
ATOM 4769 N N . LYS B 1 227 ? 26.411 -68.512 -13.364 1.00 62.95 283 LYS B N 1
ATOM 4770 C CA . LYS B 1 227 ? 27.398 -69.321 -12.663 1.00 57.83 283 LYS B CA 1
ATOM 4771 C C . LYS B 1 227 ? 27.555 -68.928 -11.198 1.00 53.44 283 LYS B C 1
ATOM 4772 O O . LYS B 1 227 ? 28.210 -69.637 -10.432 1.00 52.25 283 LYS B O 1
ATOM 4778 N N . TRP B 1 228 ? 26.965 -67.802 -10.806 1.00 48.85 284 TRP B N 1
ATOM 4779 C CA . TRP B 1 228 ? 27.074 -67.363 -9.416 1.00 45.60 284 TRP B CA 1
ATOM 4780 C C . TRP B 1 228 ? 25.817 -67.464 -8.575 1.00 43.09 284 TRP B C 1
ATOM 4781 O O . TRP B 1 228 ? 24.736 -67.018 -8.965 1.00 41.29 284 TRP B O 1
ATOM 4792 N N . ALA B 1 229 ? 25.993 -68.074 -7.411 1.00 41.33 285 ALA B N 1
ATOM 4793 C CA . ALA B 1 229 ? 24.940 -68.221 -6.428 1.00 41.29 285 ALA B CA 1
ATOM 4794 C C . ALA B 1 229 ? 25.347 -67.241 -5.324 1.00 39.98 285 ALA B C 1
ATOM 4795 O O . ALA B 1 229 ? 26.403 -67.399 -4.716 1.00 38.66 285 ALA B O 1
ATOM 4797 N N . ILE B 1 230 ? 24.535 -66.221 -5.075 1.00 39.66 286 ILE B N 1
ATOM 4798 C CA . ILE B 1 230 ? 24.879 -65.264 -4.032 1.00 38.22 286 ILE B CA 1
ATOM 4799 C C . ILE B 1 230 ? 23.779 -65.045 -3.002 1.00 36.77 286 ILE B C 1
ATOM 4800 O O . ILE B 1 230 ? 22.608 -64.823 -3.333 1.00 35.33 286 ILE B O 1
ATOM 4805 N N . PHE B 1 231 ? 24.166 -65.132 -1.740 1.00 35.02 287 PHE B N 1
ATOM 4806 C CA . PHE B 1 231 ? 23.243 -64.932 -0.637 1.00 37.42 287 PHE B CA 1
ATOM 4807 C C . PHE B 1 231 ? 23.192 -63.431 -0.362 1.00 37.65 287 PHE B C 1
ATOM 4808 O O . PHE B 1 231 ? 24.171 -62.860 0.104 1.00 37.41 287 PHE B O 1
ATOM 4816 N N . TYR B 1 232 ? 22.068 -62.791 -0.659 1.00 38.06 288 TYR B N 1
ATOM 4817 C CA . TYR B 1 232 ? 21.953 -61.357 -0.433 1.00 39.31 288 TYR B CA 1
ATOM 4818 C C . TYR B 1 232 ? 21.099 -61.035 0.791 1.00 39.21 288 TYR B C 1
ATOM 4819 O O . TYR B 1 232 ? 20.853 -59.875 1.096 1.00 38.32 288 TYR B O 1
ATOM 4828 N N . SER B 1 233 ? 20.646 -62.070 1.485 1.00 38.63 289 SER B N 1
ATOM 4829 C CA . SER B 1 233 ? 19.853 -61.873 2.680 1.00 38.98 289 SER B CA 1
ATOM 4830 C C . SER B 1 233 ? 19.646 -63.136 3.496 1.00 41.34 289 SER B C 1
ATOM 4831 O O . SER B 1 233 ? 19.281 -64.195 2.968 1.00 43.03 289 SER B O 1
ATOM 4834 N N . ILE B 1 234 ? 19.883 -63.004 4.795 1.00 41.27 290 ILE B N 1
ATOM 4835 C CA . ILE B 1 234 ? 19.725 -64.084 5.753 1.00 41.09 290 ILE B CA 1
ATOM 4836 C C . ILE B 1 234 ? 19.131 -63.422 6.982 1.00 42.22 290 ILE B C 1
ATOM 4837 O O . ILE B 1 234 ? 19.794 -62.627 7.646 1.00 43.53 290 ILE B O 1
ATOM 4842 N N . SER B 1 235 ? 17.878 -63.716 7.289 1.00 42.71 291 SER B N 1
ATOM 4843 C CA . SER B 1 235 ? 17.286 -63.079 8.445 1.00 42.19 291 SER B CA 1
ATOM 4844 C C . SER B 1 235 ? 16.590 -63.998 9.421 1.00 42.64 291 SER B C 1
ATOM 4845 O O . SER B 1 235 ? 16.000 -65.010 9.042 1.00 43.38 291 SER B O 1
ATOM 4848 N N . ASN B 1 236 ? 16.697 -63.620 10.692 1.00 43.03 292 ASN B N 1
ATOM 4849 C CA . ASN B 1 236 ? 16.112 -64.329 11.819 1.00 42.98 292 ASN B CA 1
ATOM 4850 C C . ASN B 1 236 ? 14.679 -63.823 11.863 1.00 43.21 292 ASN B C 1
ATOM 4851 O O . ASN B 1 236 ? 14.447 -62.623 12.001 1.00 44.93 292 ASN B O 1
ATOM 4856 N N . THR B 1 237 ? 13.721 -64.733 11.733 1.00 42.02 293 THR B N 1
ATOM 4857 C CA . THR B 1 237 ? 12.314 -64.356 11.708 1.00 42.39 293 THR B CA 1
ATOM 4858 C C . THR B 1 237 ? 11.539 -64.608 12.997 1.00 43.21 293 THR B C 1
ATOM 4859 O O . THR B 1 237 ? 10.311 -64.737 12.974 1.00 42.89 293 THR B O 1
ATOM 4863 N N . GLN B 1 238 ? 12.256 -64.680 14.117 1.00 42.57 294 GLN B N 1
ATOM 4864 C CA . GLN B 1 238 ? 11.641 -64.896 15.428 1.00 42.68 294 GLN B CA 1
ATOM 4865 C C . GLN B 1 238 ? 12.256 -63.938 16.444 1.00 43.26 294 GLN B C 1
ATOM 4866 O O . GLN B 1 238 ? 13.464 -63.987 16.704 1.00 42.79 294 GLN B O 1
ATOM 4872 N N . ALA B 1 239 ? 11.422 -63.068 17.013 1.00 42.96 295 ALA B N 1
ATOM 4873 C CA . ALA B 1 239 ? 11.878 -62.092 17.999 1.00 41.51 295 ALA B CA 1
ATOM 4874 C C . ALA B 1 239 ? 12.462 -62.796 19.218 1.00 40.57 295 ALA B C 1
ATOM 4875 O O . ALA B 1 239 ? 13.492 -62.382 19.755 1.00 40.30 295 ALA B O 1
ATOM 4877 N N . GLY B 1 240 ? 11.803 -63.873 19.635 1.00 39.74 296 GLY B N 1
ATOM 4878 C CA . GLY B 1 240 ? 12.259 -64.628 20.787 1.00 39.31 296 GLY B CA 1
ATOM 4879 C C . GLY B 1 240 ? 13.593 -65.327 20.597 1.00 38.81 296 GLY B C 1
ATOM 4880 O O . GLY B 1 240 ? 14.160 -65.856 21.554 1.00 38.38 296 GLY B O 1
ATOM 4881 N N . LEU B 1 241 ? 14.099 -65.327 19.367 1.00 38.78 297 LEU B N 1
ATOM 4882 C CA . LEU B 1 241 ? 15.366 -65.979 19.065 1.00 38.41 297 LEU B CA 1
ATOM 4883 C C . LEU B 1 241 ? 16.498 -65.005 18.786 1.00 39.15 297 LEU B C 1
ATOM 4884 O O . LEU B 1 241 ? 17.610 -65.425 18.447 1.00 38.91 297 LEU B O 1
ATOM 4889 N N . ARG B 1 242 ? 16.221 -63.711 18.927 1.00 39.16 298 ARG B N 1
ATOM 4890 C CA . ARG B 1 242 ? 17.234 -62.693 18.686 1.00 40.11 298 ARG B CA 1
ATOM 4891 C C . ARG B 1 242 ? 18.451 -62.967 19.547 1.00 39.07 298 ARG B C 1
ATOM 4892 O O . ARG B 1 242 ? 18.346 -63.123 20.749 1.00 39.39 298 ARG B O 1
ATOM 4900 N N . GLY B 1 243 ? 19.612 -63.043 18.923 1.00 40.18 299 GLY B N 1
ATOM 4901 C CA . GLY B 1 243 ? 20.816 -63.289 19.688 1.00 41.68 299 GLY B CA 1
ATOM 4902 C C . GLY B 1 243 ? 21.203 -64.747 19.823 1.00 43.07 299 GLY B C 1
ATOM 4903 O O . GLY B 1 243 ? 22.283 -65.037 20.338 1.00 45.20 299 GLY B O 1
ATOM 4904 N N . VAL B 1 244 ? 20.358 -65.670 19.368 1.00 41.45 300 VAL B N 1
ATOM 4905 C CA . VAL B 1 244 ? 20.703 -67.081 19.488 1.00 41.50 300 VAL B CA 1
ATOM 4906 C C . VAL B 1 244 ? 21.594 -67.539 18.338 1.00 41.04 300 VAL B C 1
ATOM 4907 O O . VAL B 1 244 ? 21.413 -67.133 17.192 1.00 39.53 300 VAL B O 1
ATOM 4911 N N . SER B 1 245 ? 22.568 -68.377 18.671 1.00 41.88 301 SER B N 1
ATOM 4912 C CA . SER B 1 245 ? 23.511 -68.922 17.700 1.00 43.20 301 SER B CA 1
ATOM 4913 C C . SER B 1 245 ? 22.977 -70.218 17.091 1.00 42.72 301 SER B C 1
ATOM 4914 O O . SER B 1 245 ? 22.687 -71.173 17.812 1.00 41.88 301 SER B O 1
ATOM 4917 N N . PHE B 1 246 ? 22.880 -70.254 15.765 1.00 42.37 302 PHE B N 1
ATOM 4918 C CA . PHE B 1 246 ? 22.359 -71.423 15.066 1.00 41.93 302 PHE B CA 1
ATOM 4919 C C . PHE B 1 246 ? 23.412 -72.402 14.562 1.00 41.54 302 PHE B C 1
ATOM 4920 O O . PHE B 1 246 ? 23.083 -73.359 13.873 1.00 41.63 302 PHE B O 1
ATOM 4928 N N . GLY B 1 247 ? 24.674 -72.164 14.891 1.00 42.64 303 GLY B N 1
ATOM 4929 C CA . GLY B 1 247 ? 25.723 -73.064 14.439 1.00 44.53 303 GLY B CA 1
ATOM 4930 C C . GLY B 1 247 ? 26.570 -72.492 13.314 1.00 45.84 303 GLY B C 1
ATOM 4931 O O . GLY B 1 247 ? 26.303 -71.393 12.829 1.00 45.85 303 GLY B O 1
ATOM 4932 N N . ASN B 1 248 ? 27.585 -73.241 12.887 1.00 46.92 304 ASN B N 1
ATOM 4933 C CA . ASN B 1 248 ? 28.476 -72.777 11.825 1.00 48.28 304 ASN B CA 1
ATOM 4934 C C . ASN B 1 248 ? 28.233 -73.464 10.500 1.00 48.54 304 ASN B C 1
ATOM 4935 O O . ASN B 1 248 ? 28.989 -73.257 9.554 1.00 49.96 304 ASN B O 1
ATOM 4940 N N . PHE B 1 249 ? 27.187 -74.276 10.428 1.00 48.70 305 PHE B N 1
ATOM 4941 C CA . PHE B 1 249 ? 26.891 -75.023 9.215 1.00 47.94 305 PHE B CA 1
ATOM 4942 C C . PHE B 1 249 ? 25.622 -74.585 8.536 1.00 46.89 305 PHE B C 1
ATOM 4943 O O . PHE B 1 249 ? 25.086 -75.282 7.671 1.00 46.18 305 PHE B O 1
ATOM 4951 N N . LEU B 1 250 ? 25.170 -73.401 8.926 1.00 45.11 306 LEU B N 1
ATOM 4952 C CA . LEU B 1 250 ? 23.969 -72.802 8.388 1.00 42.42 306 LEU B CA 1
ATOM 4953 C C . LEU B 1 250 ? 24.033 -72.665 6.868 1.00 42.37 306 LEU B C 1
ATOM 4954 O O . LEU B 1 250 ? 23.214 -73.249 6.168 1.00 42.39 306 LEU B O 1
ATOM 4959 N N . LEU B 1 251 ? 25.004 -71.923 6.340 1.00 41.72 307 LEU B N 1
ATOM 4960 C CA . LEU B 1 251 ? 25.074 -71.766 4.885 1.00 42.89 307 LEU B CA 1
ATOM 4961 C C . LEU B 1 251 ? 25.604 -72.997 4.169 1.00 42.17 307 LEU B C 1
ATOM 4962 O O . LEU B 1 251 ? 25.270 -73.243 3.019 1.00 42.69 307 LEU B O 1
ATOM 4967 N N . LYS B 1 252 ? 26.428 -73.766 4.864 1.00 42.10 308 LYS B N 1
ATOM 4968 C CA . LYS B 1 252 ? 26.988 -74.999 4.327 1.00 43.79 308 LYS B CA 1
ATOM 4969 C C . LYS B 1 252 ? 25.824 -75.907 3.908 1.00 45.05 308 LYS B C 1
ATOM 4970 O O . LYS B 1 252 ? 25.831 -76.533 2.845 1.00 47.38 308 LYS B O 1
ATOM 4976 N N . ARG B 1 253 ? 24.819 -75.948 4.769 1.00 44.87 309 ARG B N 1
ATOM 4977 C CA . ARG B 1 253 ? 23.615 -76.735 4.575 1.00 44.20 309 ARG B CA 1
ATOM 4978 C C . ARG B 1 253 ? 22.810 -76.258 3.359 1.00 42.71 309 ARG B C 1
ATOM 4979 O O . ARG B 1 253 ? 22.272 -77.068 2.600 1.00 43.79 309 ARG B O 1
ATOM 4987 N N . VAL B 1 254 ? 22.744 -74.941 3.173 1.00 41.00 310 VAL B N 1
ATOM 4988 C CA . VAL B 1 254 ? 22.011 -74.347 2.060 1.00 38.85 310 VAL B CA 1
ATOM 4989 C C . VAL B 1 254 ? 22.716 -74.593 0.733 1.00 39.45 310 VAL B C 1
ATOM 4990 O O . VAL B 1 254 ? 22.070 -74.751 -0.307 1.00 38.93 310 VAL B O 1
ATOM 4994 N N . ILE B 1 255 ? 24.047 -74.611 0.767 1.00 40.33 311 ILE B N 1
ATOM 4995 C CA . ILE B 1 255 ? 24.834 -74.846 -0.435 1.00 40.99 311 ILE B CA 1
ATOM 4996 C C . ILE B 1 255 ? 24.662 -76.298 -0.880 1.00 42.43 311 ILE B C 1
ATOM 4997 O O . ILE B 1 255 ? 24.632 -76.599 -2.075 1.00 42.22 311 ILE B O 1
ATOM 5002 N N . GLU B 1 256 ? 24.553 -77.198 0.088 1.00 44.28 312 GLU B N 1
ATOM 5003 C CA . GLU B 1 256 ? 24.364 -78.607 -0.221 1.00 47.47 312 GLU B CA 1
ATOM 5004 C C . GLU B 1 256 ? 23.036 -78.735 -0.956 1.00 49.07 312 GLU B C 1
ATOM 5005 O O . GLU B 1 256 ? 22.916 -79.470 -1.930 1.00 50.50 312 GLU B O 1
ATOM 5011 N N . GLU B 1 257 ? 22.037 -77.996 -0.488 1.00 50.05 313 GLU B N 1
ATOM 5012 C CA . GLU B 1 257 ? 20.726 -78.024 -1.118 1.00 50.28 313 GLU B CA 1
ATOM 5013 C C . GLU B 1 257 ? 20.812 -77.412 -2.506 1.00 50.76 313 GLU B C 1
ATOM 5014 O O . GLU B 1 257 ? 20.112 -77.833 -3.422 1.00 50.70 313 GLU B O 1
ATOM 5020 N N . LEU B 1 258 ? 21.670 -76.411 -2.661 1.00 51.69 314 LEU B N 1
ATOM 5021 C CA . LEU B 1 258 ? 21.812 -75.759 -3.953 1.00 52.17 314 LEU B CA 1
ATOM 5022 C C . LEU B 1 258 ? 22.564 -76.649 -4.929 1.00 53.00 314 LEU B C 1
ATOM 5023 O O . LEU B 1 258 ? 22.286 -76.634 -6.128 1.00 51.12 314 LEU B O 1
ATOM 5028 N N . GLN B 1 259 ? 23.511 -77.429 -4.418 1.00 54.37 315 GLN B N 1
ATOM 5029 C CA . GLN B 1 259 ? 24.271 -78.318 -5.282 1.00 57.42 315 GLN B CA 1
ATOM 5030 C C . GLN B 1 259 ? 23.435 -79.532 -5.667 1.00 59.49 315 GLN B C 1
ATOM 5031 O O . GLN B 1 259 ? 23.532 -80.019 -6.791 1.00 61.35 315 GLN B O 1
ATOM 5037 N N . ARG B 1 260 ? 22.603 -80.014 -4.746 1.00 60.88 316 ARG B N 1
ATOM 5038 C CA . ARG B 1 260 ? 21.735 -81.153 -5.039 1.00 61.46 316 ARG B CA 1
ATOM 5039 C C . ARG B 1 260 ? 20.829 -80.722 -6.189 1.00 61.86 316 ARG B C 1
ATOM 5040 O O . ARG B 1 260 ? 20.653 -81.440 -7.176 1.00 61.53 316 ARG B O 1
ATOM 5048 N N . GLU B 1 261 ? 20.272 -79.526 -6.036 1.00 62.22 317 GLU B N 1
ATOM 5049 C CA . GLU B 1 261 ? 19.365 -78.910 -7.000 1.00 62.71 317 GLU B CA 1
ATOM 5050 C C . GLU B 1 261 ? 20.041 -78.589 -8.335 1.00 62.86 317 GLU B C 1
ATOM 5051 O O . GLU B 1 261 ? 19.469 -78.814 -9.401 1.00 62.36 317 GLU B O 1
ATOM 5057 N N . HIS B 1 262 ? 21.257 -78.056 -8.265 1.00 64.30 318 HIS B N 1
ATOM 5058 C CA . HIS B 1 262 ? 22.033 -77.703 -9.453 1.00 65.10 318 HIS B CA 1
ATOM 5059 C C . HIS B 1 262 ? 23.479 -78.152 -9.248 1.00 65.77 318 HIS B C 1
ATOM 5060 O O . HIS B 1 262 ? 24.319 -77.378 -8.780 1.00 66.12 318 HIS B O 1
ATOM 5067 N N . PRO B 1 263 ? 23.790 -79.413 -9.593 1.00 65.82 319 PRO B N 1
ATOM 5068 C CA . PRO B 1 263 ? 25.155 -79.929 -9.426 1.00 65.79 319 PRO B CA 1
ATOM 5069 C C . PRO B 1 263 ? 26.221 -79.113 -10.166 1.00 65.02 319 PRO B C 1
ATOM 5070 O O . PRO B 1 263 ? 27.414 -79.259 -9.908 1.00 64.01 319 PRO B O 1
ATOM 5074 N N . LYS B 1 264 ? 25.778 -78.249 -11.073 1.00 64.99 320 LYS B N 1
ATOM 5075 C CA . LYS B 1 264 ? 26.685 -77.416 -11.855 1.00 65.51 320 LYS B CA 1
ATOM 5076 C C . LYS B 1 264 ? 27.164 -76.166 -11.105 1.00 64.37 320 LYS B C 1
ATOM 5077 O O . LYS B 1 264 ? 28.150 -75.547 -11.507 1.00 65.29 320 LYS B O 1
ATOM 5083 N N . LEU B 1 265 ? 26.474 -75.795 -10.025 1.00 61.44 321 LEU B N 1
ATOM 5084 C CA . LEU B 1 265 ? 26.857 -74.617 -9.244 1.00 58.54 321 LEU B CA 1
ATOM 5085 C C . LEU B 1 265 ? 28.081 -74.860 -8.381 1.00 57.32 321 LEU B C 1
ATOM 5086 O O . LEU B 1 265 ? 28.075 -75.733 -7.512 1.00 58.05 321 LEU B O 1
ATOM 5091 N N . LYS B 1 266 ? 29.122 -74.066 -8.610 1.00 55.97 322 LYS B N 1
ATOM 5092 C CA . LYS B 1 266 ? 30.367 -74.198 -7.859 1.00 54.63 322 LYS B CA 1
ATOM 5093 C C . LYS B 1 266 ? 30.796 -72.876 -7.218 1.00 52.17 322 LYS B C 1
ATOM 5094 O O . LYS B 1 266 ? 31.650 -72.852 -6.328 1.00 52.93 322 LYS B O 1
ATOM 5100 N N . GLN B 1 267 ? 30.194 -71.781 -7.667 1.00 48.16 323 GLN B N 1
ATOM 5101 C CA . GLN B 1 267 ? 30.529 -70.455 -7.158 1.00 45.27 323 GLN B CA 1
ATOM 5102 C C . GLN B 1 267 ? 29.513 -69.931 -6.136 1.00 43.09 323 GLN B C 1
ATOM 5103 O O . GLN B 1 267 ? 28.376 -69.624 -6.492 1.00 40.31 323 GLN B O 1
ATOM 5109 N N . PHE B 1 268 ? 29.940 -69.807 -4.878 1.00 42.47 324 PHE B N 1
ATOM 5110 C CA . PHE B 1 268 ? 29.067 -69.314 -3.800 1.00 42.33 324 PHE B CA 1
ATOM 5111 C C . PHE B 1 268 ? 29.644 -68.130 -3.024 1.00 40.15 324 PHE B C 1
ATOM 5112 O O . PHE B 1 268 ? 30.743 -68.215 -2.469 1.00 43.46 324 PHE B O 1
ATOM 5120 N N . ALA B 1 269 ? 28.893 -67.038 -2.963 1.00 37.68 325 ALA B N 1
ATOM 5121 C CA . ALA B 1 269 ? 29.321 -65.836 -2.238 1.00 36.53 325 ALA B CA 1
ATOM 5122 C C . ALA B 1 269 ? 28.111 -65.011 -1.776 1.00 36.22 325 ALA B C 1
ATOM 5123 O O . ALA B 1 269 ? 26.986 -65.258 -2.207 1.00 35.08 325 ALA B O 1
ATOM 5125 N N . THR B 1 270 ? 28.351 -64.035 -0.902 1.00 35.83 326 THR B N 1
ATOM 5126 C CA . THR B 1 270 ? 27.291 -63.156 -0.418 1.00 37.00 326 THR B CA 1
ATOM 5127 C C . THR B 1 270 ? 27.607 -61.735 -0.846 1.00 37.00 326 THR B C 1
ATOM 5128 O O . THR B 1 270 ? 28.713 -61.436 -1.295 1.00 38.27 326 THR B O 1
ATOM 5132 N N . LEU B 1 271 ? 26.614 -60.866 -0.739 1.00 36.83 327 LEU B N 1
ATOM 5133 C CA . LEU B 1 271 ? 26.810 -59.450 -0.995 1.00 35.40 327 LEU B CA 1
ATOM 5134 C C . LEU B 1 271 ? 26.180 -58.896 0.278 1.00 36.06 327 LEU B C 1
ATOM 5135 O O . LEU B 1 271 ? 24.989 -58.582 0.326 1.00 36.60 327 LEU B O 1
ATOM 5140 N N . SER B 1 272 ? 27.000 -58.843 1.321 1.00 35.13 328 SER B N 1
ATOM 5141 C CA . SER B 1 272 ? 26.593 -58.389 2.641 1.00 36.11 328 SER B CA 1
ATOM 5142 C C . SER B 1 272 ? 26.866 -56.929 2.978 1.00 37.40 328 SER B C 1
ATOM 5143 O O . SER B 1 272 ? 27.723 -56.268 2.376 1.00 37.16 328 SER B O 1
ATOM 5146 N N . PRO B 1 273 ? 26.129 -56.406 3.965 1.00 39.00 329 PRO B N 1
ATOM 5147 C CA . PRO B 1 273 ? 26.301 -55.021 4.389 1.00 39.48 329 PRO B CA 1
ATOM 5148 C C . PRO B 1 273 ? 27.325 -55.047 5.515 1.00 38.94 329 PRO B C 1
ATOM 5149 O O . PRO B 1 273 ? 27.734 -56.123 5.973 1.00 37.32 329 PRO B O 1
ATOM 5153 N N . ILE B 1 274 ? 27.745 -53.863 5.938 1.00 39.19 330 ILE B N 1
ATOM 5154 C CA . ILE B 1 274 ? 28.712 -53.703 7.021 1.00 39.37 330 ILE B CA 1
ATOM 5155 C C . ILE B 1 274 ? 28.014 -52.612 7.823 1.00 40.23 330 ILE B C 1
ATOM 5156 O O . ILE B 1 274 ? 28.397 -51.444 7.774 1.00 40.18 330 ILE B O 1
ATOM 5161 N N . PRO B 1 275 ? 26.960 -52.996 8.564 1.00 40.43 331 PRO B N 1
ATOM 5162 C CA . PRO B 1 275 ? 26.121 -52.133 9.398 1.00 40.53 331 PRO B CA 1
ATOM 5163 C C . PRO B 1 275 ? 26.802 -51.289 10.466 1.00 40.19 331 PRO B C 1
ATOM 5164 O O . PRO B 1 275 ? 26.476 -50.118 10.613 1.00 39.11 331 PRO B O 1
ATOM 5168 N N . GLY B 1 276 ? 27.743 -51.874 11.198 1.00 40.12 332 GLY B N 1
ATOM 5169 C CA . GLY B 1 276 ? 28.415 -51.125 12.244 1.00 42.14 332 GLY B CA 1
ATOM 5170 C C . GLY B 1 276 ? 29.706 -50.418 11.868 1.00 41.24 332 GLY B C 1
ATOM 5171 O O . GLY B 1 276 ? 30.551 -50.182 12.724 1.00 42.93 332 GLY B O 1
ATOM 5172 N N . PHE B 1 277 ? 29.864 -50.062 10.600 1.00 40.42 333 PHE B N 1
ATOM 5173 C CA . PHE B 1 277 ? 31.081 -49.388 10.165 1.00 38.17 333 PHE B CA 1
ATOM 5174 C C . PHE B 1 277 ? 31.122 -47.931 10.621 1.00 38.03 333 PHE B C 1
ATOM 5175 O O . PHE B 1 277 ? 32.102 -47.492 11.207 1.00 37.38 333 PHE B O 1
ATOM 5183 N N . ALA B 1 278 ? 30.060 -47.187 10.336 1.00 38.55 334 ALA B N 1
ATOM 5184 C CA . ALA B 1 278 ? 29.996 -45.775 10.686 1.00 41.18 334 ALA B CA 1
ATOM 5185 C C . ALA B 1 278 ? 30.070 -45.508 12.178 1.00 43.11 334 ALA B C 1
ATOM 5186 O O . ALA B 1 278 ? 30.778 -44.599 12.610 1.00 45.32 334 ALA B O 1
ATOM 5188 N N . ASP B 1 279 ? 29.343 -46.296 12.963 1.00 44.26 335 ASP B N 1
ATOM 5189 C CA . ASP B 1 279 ? 29.328 -46.124 14.412 1.00 44.76 335 ASP B CA 1
ATOM 5190 C C . ASP B 1 279 ? 30.679 -46.452 15.039 1.00 43.99 335 ASP B C 1
ATOM 5191 O O . ASP B 1 279 ? 31.015 -45.950 16.107 1.00 45.02 335 ASP B O 1
ATOM 5196 N N . TRP B 1 280 ? 31.451 -47.302 14.379 1.00 41.62 336 TRP B N 1
ATOM 5197 C CA . TRP B 1 280 ? 32.770 -47.655 14.887 1.00 40.42 336 TRP B CA 1
ATOM 5198 C C . TRP B 1 280 ? 33.735 -46.528 14.549 1.00 39.84 336 TRP B C 1
ATOM 5199 O O . TRP B 1 280 ? 34.473 -46.049 15.409 1.00 39.86 336 TRP B O 1
ATOM 5210 N N . LEU B 1 281 ? 33.706 -46.102 13.290 1.00 39.12 337 LEU B N 1
ATOM 5211 C CA . LEU B 1 281 ? 34.599 -45.056 12.818 1.00 38.90 337 LEU B CA 1
ATOM 5212 C C . LEU B 1 281 ? 34.508 -43.767 13.629 1.00 39.69 337 LEU B C 1
ATOM 5213 O O . LEU B 1 281 ? 35.534 -43.206 14.026 1.00 37.73 337 LEU B O 1
ATOM 5218 N N . ARG B 1 282 ? 33.293 -43.298 13.890 1.00 40.25 338 ARG B N 1
ATOM 5219 C CA . ARG B 1 282 ? 33.163 -42.062 14.634 1.00 42.31 338 ARG B CA 1
ATOM 5220 C C . ARG B 1 282 ? 33.544 -42.168 16.109 1.00 40.56 338 ARG B C 1
ATOM 5221 O O . ARG B 1 282 ? 33.503 -41.178 16.829 1.00 40.35 338 ARG B O 1
ATOM 5229 N N . LYS B 1 283 ? 33.932 -43.358 16.553 1.00 40.27 339 LYS B N 1
ATOM 5230 C CA . LYS B 1 283 ? 34.363 -43.542 17.937 1.00 39.99 339 LYS B CA 1
ATOM 5231 C C . LYS B 1 283 ? 35.893 -43.599 18.044 1.00 40.38 339 LYS B C 1
ATOM 5232 O O . LYS B 1 283 ? 36.448 -43.727 19.147 1.00 37.93 339 LYS B O 1
ATOM 5238 N N . ARG B 1 284 ? 36.567 -43.504 16.898 1.00 39.27 340 ARG B N 1
ATOM 5239 C CA . ARG B 1 284 ? 38.030 -43.563 16.843 1.00 39.37 340 ARG B CA 1
ATOM 5240 C C . ARG B 1 284 ? 38.648 -42.173 16.819 1.00 39.29 340 ARG B C 1
ATOM 5241 O O . ARG B 1 284 ? 38.096 -41.245 16.218 1.00 39.44 340 ARG B O 1
ATOM 5249 N N . ASP B 1 285 ? 39.803 -42.027 17.456 1.00 38.00 341 ASP B N 1
ATOM 5250 C CA . ASP B 1 285 ? 40.470 -40.738 17.447 1.00 37.40 341 ASP B CA 1
ATOM 5251 C C . ASP B 1 285 ? 41.366 -40.698 16.213 1.00 36.58 341 ASP B C 1
ATOM 5252 O O . ASP B 1 285 ? 41.474 -41.698 15.496 1.00 34.41 341 ASP B O 1
ATOM 5257 N N . GLY B 1 286 ? 41.983 -39.547 15.954 1.00 36.25 342 GLY B N 1
ATOM 5258 C CA . GLY B 1 286 ? 42.841 -39.409 14.789 1.00 36.81 342 GLY B CA 1
ATOM 5259 C C . GLY B 1 286 ? 43.998 -40.393 14.761 1.00 37.80 342 GLY B C 1
ATOM 5260 O O . GLY B 1 286 ? 44.300 -41.012 13.737 1.00 38.27 342 GLY B O 1
ATOM 5261 N N . GLU B 1 287 ? 44.649 -40.523 15.906 1.00 38.37 343 GLU B N 1
ATOM 5262 C CA . GLU B 1 287 ? 45.789 -41.408 16.085 1.00 39.43 343 GLU B CA 1
ATOM 5263 C C . GLU B 1 287 ? 45.528 -42.849 15.600 1.00 36.35 343 GLU B C 1
ATOM 5264 O O . GLU B 1 287 ? 46.328 -43.421 14.872 1.00 32.84 343 GLU B O 1
ATOM 5270 N N . SER B 1 288 ? 44.407 -43.434 15.999 1.00 35.64 344 SER B N 1
ATOM 5271 C CA . SER B 1 288 ? 44.105 -44.802 15.584 1.00 36.05 344 SER B CA 1
ATOM 5272 C C . SER B 1 288 ? 43.930 -44.944 14.066 1.00 34.85 344 SER B C 1
ATOM 5273 O O . SER B 1 288 ? 44.370 -45.933 13.475 1.00 35.94 344 SER B O 1
ATOM 5276 N N . ILE B 1 289 ? 43.311 -43.960 13.424 1.00 32.27 345 ILE B N 1
ATOM 5277 C CA . ILE B 1 289 ? 43.131 -44.045 11.979 1.00 31.18 345 ILE B CA 1
ATOM 5278 C C . ILE B 1 289 ? 44.468 -43.857 11.240 1.00 33.16 345 ILE B C 1
ATOM 5279 O O . ILE B 1 289 ? 44.689 -44.462 10.197 1.00 31.57 345 ILE B O 1
ATOM 5284 N N . ASP B 1 290 ? 45.366 -43.030 11.783 1.00 35.58 346 ASP B N 1
ATOM 5285 C CA . ASP B 1 290 ? 46.683 -42.835 11.163 1.00 33.99 346 ASP B CA 1
ATOM 5286 C C . ASP B 1 290 ? 47.401 -44.176 11.146 1.00 34.06 346 ASP B C 1
ATOM 5287 O O . ASP B 1 290 ? 48.081 -44.525 10.175 1.00 34.58 346 ASP B O 1
ATOM 5292 N N . ARG B 1 291 ? 47.246 -44.928 12.228 1.00 34.07 347 ARG B N 1
ATOM 5293 C CA . ARG B 1 291 ? 47.874 -46.236 12.340 1.00 36.98 347 ARG B CA 1
ATOM 5294 C C . ARG B 1 291 ? 47.269 -47.234 11.342 1.00 35.41 347 ARG B C 1
ATOM 5295 O O . ARG B 1 291 ? 47.981 -48.074 10.788 1.00 35.68 347 ARG B O 1
ATOM 5303 N N . VAL B 1 292 ? 45.958 -47.138 11.108 1.00 34.34 348 VAL B N 1
ATOM 5304 C CA . VAL B 1 292 ? 45.289 -48.020 10.152 1.00 30.48 348 VAL B CA 1
ATOM 5305 C C . VAL B 1 292 ? 45.722 -47.705 8.708 1.00 29.82 348 VAL B C 1
ATOM 5306 O O . VAL B 1 292 ? 46.173 -48.579 7.985 1.00 29.10 348 VAL B O 1
ATOM 5310 N N . LEU B 1 293 ? 45.593 -46.444 8.306 1.00 28.58 349 LEU B N 1
ATOM 5311 C CA . LEU B 1 293 ? 45.932 -46.027 6.945 1.00 29.79 349 LEU B CA 1
ATOM 5312 C C . LEU B 1 293 ? 47.388 -46.160 6.518 1.00 29.98 349 LEU B C 1
ATOM 5313 O O . LEU B 1 293 ? 47.679 -46.520 5.380 1.00 30.71 349 LEU B O 1
ATOM 5318 N N . GLY B 1 294 ? 48.301 -45.846 7.422 1.00 31.91 350 GLY B N 1
ATOM 5319 C CA . GLY B 1 294 ? 49.704 -45.925 7.084 1.00 34.11 350 GLY B CA 1
ATOM 5320 C C . GLY B 1 294 ? 50.199 -44.617 6.499 1.00 33.81 350 GLY B C 1
ATOM 5321 O O . GLY B 1 294 ? 49.418 -43.818 5.995 1.00 33.45 350 GLY B O 1
ATOM 5322 N N . VAL B 1 295 ? 51.508 -44.410 6.567 1.00 34.50 351 VAL B N 1
ATOM 5323 C CA . VAL B 1 295 ? 52.146 -43.202 6.058 1.00 33.72 351 VAL B CA 1
ATOM 5324 C C . VAL B 1 295 ? 51.871 -42.886 4.585 1.00 34.24 351 VAL B C 1
ATOM 5325 O O . VAL B 1 295 ? 51.559 -41.742 4.238 1.00 33.51 351 VAL B O 1
ATOM 5329 N N . LYS B 1 296 ? 51.992 -43.890 3.719 1.00 34.92 352 LYS B N 1
ATOM 5330 C CA . LYS B 1 296 ? 51.757 -43.687 2.298 1.00 35.52 352 LYS B CA 1
ATOM 5331 C C . LYS B 1 296 ? 50.318 -43.227 2.013 1.00 36.61 352 LYS B C 1
ATOM 5332 O O . LYS B 1 296 ? 50.104 -42.270 1.263 1.00 36.24 352 LYS B O 1
ATOM 5338 N N . ARG B 1 297 ? 49.333 -43.897 2.610 1.00 34.86 353 ARG B N 1
ATOM 5339 C CA . ARG B 1 297 ? 47.931 -43.525 2.385 1.00 34.18 353 ARG B CA 1
ATOM 5340 C C . ARG B 1 297 ? 47.609 -42.140 2.939 1.00 32.82 353 ARG B C 1
ATOM 5341 O O . ARG B 1 297 ? 46.894 -41.364 2.322 1.00 31.95 353 ARG B O 1
ATOM 5349 N N . LEU B 1 298 ? 48.173 -41.821 4.095 1.00 32.84 354 LEU B N 1
ATOM 5350 C CA . LEU B 1 298 ? 47.973 -40.524 4.714 1.00 32.42 354 LEU B CA 1
ATOM 5351 C C . LEU B 1 298 ? 48.548 -39.433 3.797 1.00 33.82 354 LEU B C 1
ATOM 5352 O O . LEU B 1 298 ? 47.995 -38.337 3.681 1.00 32.77 354 LEU B O 1
ATOM 5357 N N . ALA B 1 299 ? 49.665 -39.747 3.144 1.00 35.11 355 ALA B N 1
ATOM 5358 C CA . ALA B 1 299 ? 50.327 -38.811 2.228 1.00 36.06 355 ALA B CA 1
ATOM 5359 C C . ALA B 1 299 ? 49.520 -38.604 0.953 1.00 35.42 355 ALA B C 1
ATOM 5360 O O . ALA B 1 299 ? 49.415 -37.494 0.445 1.00 37.01 355 ALA B O 1
ATOM 5362 N N . ARG B 1 300 ? 48.966 -39.686 0.428 1.00 36.05 356 ARG B N 1
ATOM 5363 C CA . ARG B 1 300 ? 48.149 -39.620 -0.776 1.00 36.19 356 ARG B CA 1
ATOM 5364 C C . ARG B 1 300 ? 46.899 -38.777 -0.483 1.00 34.33 356 ARG B C 1
ATOM 5365 O O . ARG B 1 300 ? 46.368 -38.106 -1.364 1.00 32.92 356 ARG B O 1
ATOM 5373 N N . TRP B 1 301 ? 46.448 -38.804 0.769 1.00 32.42 357 TRP B N 1
ATOM 5374 C CA . TRP B 1 301 ? 45.275 -38.050 1.173 1.00 30.44 357 TRP B CA 1
ATOM 5375 C C . TRP B 1 301 ? 45.553 -36.548 1.259 1.00 32.76 357 TRP B C 1
ATOM 5376 O O . TRP B 1 301 ? 44.754 -35.724 0.791 1.00 32.86 357 TRP B O 1
ATOM 5387 N N . ARG B 1 302 ? 46.674 -36.183 1.875 1.00 32.99 358 ARG B N 1
ATOM 5388 C CA . ARG B 1 302 ? 47.029 -34.774 1.982 1.00 33.32 358 ARG B CA 1
ATOM 5389 C C . ARG B 1 302 ? 47.214 -34.183 0.592 1.00 35.56 358 ARG B C 1
ATOM 5390 O O . ARG B 1 302 ? 46.777 -33.059 0.317 1.00 37.76 358 ARG B O 1
ATOM 5398 N N . GLU B 1 303 ? 47.872 -34.942 -0.277 1.00 34.57 359 GLU B N 1
ATOM 5399 C CA . GLU B 1 303 ? 48.152 -34.506 -1.632 1.00 36.07 359 GLU B CA 1
ATOM 5400 C C . GLU B 1 303 ? 46.873 -34.179 -2.411 1.00 36.06 359 GLU B C 1
ATOM 5401 O O . GLU B 1 303 ? 46.819 -33.187 -3.139 1.00 35.24 359 GLU B O 1
ATOM 5407 N N . GLN B 1 304 ? 45.842 -34.998 -2.241 1.00 35.85 360 GLN B N 1
ATOM 5408 C CA . GLN B 1 304 ? 44.584 -34.783 -2.948 1.00 36.39 360 GLN B CA 1
ATOM 5409 C C . GLN B 1 304 ? 43.562 -33.927 -2.209 1.00 36.40 360 GLN B C 1
ATOM 5410 O O . GLN B 1 304 ? 42.866 -33.133 -2.842 1.00 37.93 360 GLN B O 1
ATOM 5416 N N . HIS B 1 305 ? 43.457 -34.080 -0.888 1.00 34.37 361 HIS B N 1
ATOM 5417 C CA . HIS B 1 305 ? 42.445 -33.335 -0.133 1.00 33.92 361 HIS B CA 1
ATOM 5418 C C . HIS B 1 305 ? 42.937 -32.345 0.927 1.00 34.45 361 HIS B C 1
ATOM 5419 O O . HIS B 1 305 ? 42.134 -31.681 1.575 1.00 32.99 361 HIS B O 1
ATOM 5426 N N . GLY B 1 306 ? 44.247 -32.242 1.108 1.00 35.74 362 GLY B N 1
ATOM 5427 C CA . GLY B 1 306 ? 44.765 -31.327 2.103 1.00 35.38 362 GLY B CA 1
ATOM 5428 C C . GLY B 1 306 ? 44.664 -31.869 3.513 1.00 35.94 362 GLY B C 1
ATOM 5429 O O . GLY B 1 306 ? 45.157 -32.951 3.803 1.00 37.36 362 GLY B O 1
ATOM 5430 N N . GLU B 1 307 ? 44.016 -31.112 4.389 1.00 37.39 363 GLU B N 1
ATOM 5431 C CA . GLU B 1 307 ? 43.842 -31.502 5.791 1.00 38.39 363 GLU B CA 1
ATOM 5432 C C . GLU B 1 307 ? 43.363 -32.928 6.009 1.00 35.78 363 GLU B C 1
ATOM 5433 O O . GLU B 1 307 ? 42.500 -33.422 5.288 1.00 36.51 363 GLU B O 1
ATOM 5439 N N . VAL B 1 308 ? 43.921 -33.571 7.024 1.00 33.14 364 VAL B N 1
ATOM 5440 C CA . VAL B 1 308 ? 43.536 -34.917 7.397 1.00 29.75 364 VAL B CA 1
ATOM 5441 C C . VAL B 1 308 ? 42.417 -34.741 8.422 1.00 29.29 364 VAL B C 1
ATOM 5442 O O . VAL B 1 308 ? 42.561 -33.970 9.366 1.00 29.54 364 VAL B O 1
ATOM 5446 N N . PRO B 1 309 ? 41.279 -35.429 8.244 1.00 27.68 365 PRO B N 1
ATOM 5447 C CA . PRO B 1 309 ? 40.205 -35.275 9.230 1.00 27.17 365 PRO B CA 1
ATOM 5448 C C . PRO B 1 309 ? 40.777 -35.435 10.638 1.00 27.46 365 PRO B C 1
ATOM 5449 O O . PRO B 1 309 ? 41.583 -36.325 10.872 1.00 25.15 365 PRO B O 1
ATOM 5453 N N . ALA B 1 310 ? 40.353 -34.570 11.559 1.00 28.52 366 ALA B N 1
ATOM 5454 C CA . ALA B 1 310 ? 40.838 -34.593 12.933 1.00 32.16 366 ALA B CA 1
ATOM 5455 C C . ALA B 1 310 ? 40.621 -35.908 13.683 1.00 33.57 366 ALA B C 1
ATOM 5456 O O . ALA B 1 310 ? 41.477 -36.322 14.475 1.00 35.36 366 ALA B O 1
ATOM 5458 N N . ASP B 1 311 ? 39.484 -36.557 13.444 1.00 34.14 367 ASP B N 1
ATOM 5459 C CA . ASP B 1 311 ? 39.165 -37.832 14.098 1.00 33.68 367 ASP B CA 1
ATOM 5460 C C . ASP B 1 311 ? 38.207 -38.704 13.276 1.00 32.71 367 ASP B C 1
ATOM 5461 O O . ASP B 1 311 ? 37.840 -38.364 12.158 1.00 32.74 367 ASP B O 1
ATOM 5466 N N . GLY B 1 312 ? 37.807 -39.827 13.853 1.00 32.22 368 GLY B N 1
ATOM 5467 C CA . GLY B 1 312 ? 36.915 -40.736 13.172 1.00 34.10 368 GLY B CA 1
ATOM 5468 C C . GLY B 1 312 ? 35.636 -40.089 12.693 1.00 34.57 368 GLY B C 1
ATOM 5469 O O . GLY B 1 312 ? 35.239 -40.281 11.552 1.00 35.98 368 GLY B O 1
ATOM 5470 N N . ALA B 1 313 ? 34.991 -39.316 13.555 1.00 33.71 369 ALA B N 1
ATOM 5471 C CA . ALA B 1 313 ? 33.747 -38.663 13.172 1.00 33.62 369 ALA B CA 1
ATOM 5472 C C . ALA B 1 313 ? 33.983 -37.776 11.954 1.00 33.85 369 ALA B C 1
ATOM 5473 O O . ALA B 1 313 ? 33.197 -37.781 10.993 1.00 33.95 369 ALA B O 1
ATOM 5475 N N . ALA B 1 314 ? 35.073 -37.021 11.987 1.00 31.18 370 ALA B N 1
ATOM 5476 C CA . ALA B 1 314 ? 35.372 -36.133 10.881 1.00 31.36 370 ALA B CA 1
ATOM 5477 C C . ALA B 1 314 ? 35.719 -36.962 9.650 1.00 29.22 370 ALA B C 1
ATOM 5478 O O . ALA B 1 314 ? 35.459 -36.541 8.523 1.00 29.03 370 ALA B O 1
ATOM 5480 N N . TRP B 1 315 ? 36.289 -38.145 9.872 1.00 26.75 371 TRP B N 1
ATOM 5481 C CA . TRP B 1 315 ? 36.643 -39.023 8.769 1.00 27.57 371 TRP B CA 1
ATOM 5482 C C . TRP B 1 315 ? 35.367 -39.499 8.054 1.00 29.84 371 TRP B C 1
ATOM 5483 O O . TRP B 1 315 ? 35.296 -39.506 6.835 1.00 30.90 371 TRP B O 1
ATOM 5494 N N . PHE B 1 316 ? 34.352 -39.875 8.820 1.00 31.51 372 PHE B N 1
ATOM 5495 C CA . PHE B 1 316 ? 33.116 -40.330 8.221 1.00 34.16 372 PHE B CA 1
ATOM 5496 C C . PHE B 1 316 ? 32.502 -39.246 7.341 1.00 35.31 372 PHE B C 1
ATOM 5497 O O . PHE B 1 316 ? 32.023 -39.529 6.246 1.00 37.71 372 PHE B O 1
ATOM 5505 N N . SER B 1 317 ? 32.536 -38.001 7.806 1.00 36.43 373 SER B N 1
ATOM 5506 C CA . SER B 1 317 ? 31.970 -36.887 7.048 1.00 36.19 373 SER B CA 1
ATOM 5507 C C . SER B 1 317 ? 32.750 -36.558 5.777 1.00 36.52 373 SER B C 1
ATOM 5508 O O . SER B 1 317 ? 32.178 -36.085 4.778 1.00 35.65 373 SER B O 1
ATOM 5511 N N . ALA B 1 318 ? 34.055 -36.806 5.822 1.00 35.89 374 ALA B N 1
ATOM 5512 C CA . ALA B 1 318 ? 34.918 -36.543 4.683 1.00 33.41 374 ALA B CA 1
ATOM 5513 C C . ALA B 1 318 ? 34.766 -37.655 3.639 1.00 33.64 374 ALA B C 1
ATOM 5514 O O . ALA B 1 318 ? 34.830 -37.402 2.439 1.00 33.59 374 ALA B O 1
ATOM 5516 N N . LEU B 1 319 ? 34.547 -38.879 4.110 1.00 33.87 375 LEU B N 1
ATOM 5517 C CA . LEU B 1 319 ? 34.401 -40.043 3.240 1.00 35.36 375 LEU B CA 1
ATOM 5518 C C . LEU B 1 319 ? 33.010 -40.171 2.602 1.00 38.37 375 LEU B C 1
ATOM 5519 O O . LEU B 1 319 ? 32.781 -41.050 1.767 1.00 39.32 375 LEU B O 1
ATOM 5524 N N . SER B 1 320 ? 32.092 -39.291 2.997 1.00 40.06 376 SER B N 1
ATOM 5525 C CA . SER B 1 320 ? 30.726 -39.305 2.482 1.00 42.10 376 SER B CA 1
ATOM 5526 C C . SER B 1 320 ? 30.478 -38.116 1.551 1.00 43.84 376 SER B C 1
ATOM 5527 O O . SER B 1 320 ? 29.447 -38.043 0.888 1.00 45.14 376 SER B O 1
ATOM 5530 N N . ALA B 1 321 ? 31.446 -37.206 1.490 1.00 45.67 377 ALA B N 1
ATOM 5531 C CA . ALA B 1 321 ? 31.345 -35.988 0.688 1.00 47.70 377 ALA B CA 1
ATOM 5532 C C . ALA B 1 321 ? 31.524 -36.098 -0.827 1.00 49.39 377 ALA B C 1
ATOM 5533 O O . ALA B 1 321 ? 31.205 -35.153 -1.555 1.00 49.65 377 ALA B O 1
ATOM 5535 N N . ASP B 1 322 ? 32.043 -37.223 -1.308 1.00 50.50 378 ASP B N 1
ATOM 5536 C CA . ASP B 1 322 ? 32.254 -37.400 -2.746 1.00 51.37 378 ASP B CA 1
ATOM 5537 C C . ASP B 1 322 ? 32.416 -38.884 -3.050 1.00 51.22 378 ASP B C 1
ATOM 5538 O O . ASP B 1 322 ? 33.444 -39.483 -2.739 1.00 51.56 378 ASP B O 1
ATOM 5543 N N . THR B 1 323 ? 31.390 -39.465 -3.660 1.00 50.37 379 THR B N 1
ATOM 5544 C CA . THR B 1 323 ? 31.387 -40.883 -3.999 1.00 49.58 379 THR B CA 1
ATOM 5545 C C . THR B 1 323 ? 32.155 -41.153 -5.288 1.00 47.75 379 THR B C 1
ATOM 5546 O O . THR B 1 323 ? 32.243 -42.292 -5.754 1.00 46.98 379 THR B O 1
ATOM 5550 N N . GLU B 1 324 ? 32.722 -40.104 -5.862 1.00 44.67 380 GLU B N 1
ATOM 5551 C CA . GLU B 1 324 ? 33.448 -40.260 -7.107 1.00 43.56 380 GLU B CA 1
ATOM 5552 C C . GLU B 1 324 ? 34.974 -40.302 -6.927 1.00 42.42 380 GLU B C 1
ATOM 5553 O O . GLU B 1 324 ? 35.667 -41.036 -7.633 1.00 42.46 380 GLU B O 1
ATOM 5559 N N . ASP B 1 325 ? 35.484 -39.529 -5.971 1.00 40.47 381 ASP B N 1
ATOM 5560 C CA . ASP B 1 325 ? 36.918 -39.449 -5.711 1.00 37.84 381 ASP B CA 1
ATOM 5561 C C . ASP B 1 325 ? 37.596 -40.789 -5.435 1.00 35.92 381 ASP B C 1
ATOM 5562 O O . ASP B 1 325 ? 37.170 -41.569 -4.577 1.00 35.91 381 ASP B O 1
ATOM 5567 N N . THR B 1 326 ? 38.673 -41.034 -6.166 1.00 32.70 382 THR B N 1
ATOM 5568 C CA . THR B 1 326 ? 39.444 -42.259 -6.039 1.00 32.37 382 THR B CA 1
ATOM 5569 C C . THR B 1 326 ? 40.200 -42.392 -4.710 1.00 29.44 382 THR B C 1
ATOM 5570 O O . THR B 1 326 ? 40.328 -43.489 -4.173 1.00 27.70 382 THR B O 1
ATOM 5574 N N . VAL B 1 327 ? 40.672 -41.278 -4.164 1.00 27.47 383 VAL B N 1
ATOM 5575 C CA . VAL B 1 327 ? 41.414 -41.310 -2.897 1.00 26.82 383 VAL B CA 1
ATOM 5576 C C . VAL B 1 327 ? 40.473 -41.587 -1.739 1.00 24.80 383 VAL B C 1
ATOM 5577 O O . VAL B 1 327 ? 40.819 -42.311 -0.810 1.00 24.38 383 VAL B O 1
ATOM 5581 N N . ILE B 1 328 ? 39.278 -41.009 -1.806 1.00 25.43 384 ILE B N 1
ATOM 5582 C CA . ILE B 1 328 ? 38.264 -41.230 -0.788 1.00 22.77 384 ILE B CA 1
ATOM 5583 C C . ILE B 1 328 ? 37.881 -42.702 -0.848 1.00 23.63 384 ILE B C 1
ATOM 5584 O O . ILE B 1 328 ? 37.867 -43.384 0.166 1.00 25.09 384 ILE B O 1
ATOM 5589 N N . ARG B 1 329 ? 37.594 -43.202 -2.047 1.00 25.26 385 ARG B N 1
ATOM 5590 C CA . ARG B 1 329 ? 37.216 -44.606 -2.219 1.00 27.73 385 ARG B CA 1
ATOM 5591 C C . ARG B 1 329 ? 38.235 -45.566 -1.590 1.00 28.00 385 ARG B C 1
ATOM 5592 O O . ARG B 1 329 ? 37.881 -46.421 -0.766 1.00 29.49 385 ARG B O 1
ATOM 5600 N N . ASP B 1 330 ? 39.497 -45.421 -1.982 1.00 27.72 386 ASP B N 1
ATOM 5601 C CA . ASP B 1 330 ? 40.559 -46.271 -1.460 1.00 28.83 386 ASP B CA 1
ATOM 5602 C C . ASP B 1 330 ? 40.742 -46.151 0.052 1.00 27.58 386 ASP B C 1
ATOM 5603 O O . ASP B 1 330 ? 40.909 -47.154 0.736 1.00 27.51 386 ASP B O 1
ATOM 5608 N N . THR B 1 331 ? 40.710 -44.927 0.568 1.00 26.75 387 THR B N 1
ATOM 5609 C CA . THR B 1 331 ? 40.870 -44.683 1.997 1.00 25.75 387 THR B CA 1
ATOM 5610 C C . THR B 1 331 ? 39.754 -45.384 2.778 1.00 25.43 387 THR B C 1
ATOM 5611 O O . THR B 1 331 ? 40.007 -46.098 3.763 1.00 25.11 387 THR B O 1
ATOM 5615 N N . ALA B 1 332 ? 38.524 -45.180 2.321 1.00 23.60 388 ALA B N 1
ATOM 5616 C CA . ALA B 1 332 ? 37.342 -45.792 2.932 1.00 22.99 388 ALA B CA 1
ATOM 5617 C C . ALA B 1 332 ? 37.404 -47.325 2.853 1.00 20.58 388 ALA B C 1
ATOM 5618 O O . ALA B 1 332 ? 37.053 -48.013 3.803 1.00 19.25 388 ALA B O 1
ATOM 5620 N N . MET B 1 333 ? 37.837 -47.850 1.709 1.00 20.43 389 MET B N 1
ATOM 5621 C CA . MET B 1 333 ? 37.918 -49.297 1.543 1.00 22.39 389 MET B CA 1
ATOM 5622 C C . MET B 1 333 ? 38.960 -49.921 2.469 1.00 22.07 389 MET B C 1
ATOM 5623 O O . MET B 1 333 ? 38.750 -51.016 2.973 1.00 21.54 389 MET B O 1
ATOM 5628 N N . THR B 1 334 ? 40.070 -49.220 2.702 1.00 22.61 390 THR B N 1
ATOM 5629 C CA . THR B 1 334 ? 41.107 -49.729 3.609 1.00 23.84 390 THR B CA 1
ATOM 5630 C C . THR B 1 334 ? 40.548 -49.734 5.044 1.00 21.70 390 THR B C 1
ATOM 5631 O O . THR B 1 334 ? 40.679 -50.717 5.774 1.00 20.10 390 THR B O 1
ATOM 5635 N N . LEU B 1 335 ? 39.894 -48.643 5.424 1.00 24.09 391 LEU B N 1
ATOM 5636 C CA . LEU B 1 335 ? 39.287 -48.539 6.749 1.00 24.02 391 LEU B CA 1
ATOM 5637 C C . LEU B 1 335 ? 38.235 -49.622 6.925 1.00 25.46 391 LEU B C 1
ATOM 5638 O O . LEU B 1 335 ? 38.072 -50.156 8.022 1.00 26.74 391 LEU B O 1
ATOM 5643 N N . ALA B 1 336 ? 37.512 -49.947 5.849 1.00 25.99 392 ALA B N 1
ATOM 5644 C CA . ALA B 1 336 ? 36.465 -50.966 5.934 1.00 25.53 392 ALA B CA 1
ATOM 5645 C C . ALA B 1 336 ? 37.038 -52.364 6.097 1.00 25.31 392 ALA B C 1
ATOM 5646 O O . ALA B 1 336 ? 36.568 -53.139 6.920 1.00 25.91 392 ALA B O 1
ATOM 5648 N N . ALA B 1 337 ? 38.054 -52.687 5.313 1.00 25.46 393 ALA B N 1
ATOM 5649 C CA . ALA B 1 337 ? 38.687 -53.993 5.396 1.00 27.81 393 ALA B CA 1
ATOM 5650 C C . ALA B 1 337 ? 39.279 -54.176 6.796 1.00 29.18 393 ALA B C 1
ATOM 5651 O O . ALA B 1 337 ? 39.201 -55.251 7.394 1.00 30.42 393 ALA B O 1
ATOM 5653 N N . HIS B 1 338 ? 39.877 -53.116 7.324 1.00 30.72 394 HIS B N 1
ATOM 5654 C CA . HIS B 1 338 ? 40.452 -53.188 8.659 1.00 31.14 394 HIS B CA 1
ATOM 5655 C C . HIS B 1 338 ? 39.327 -53.459 9.664 1.00 31.59 394 HIS B C 1
ATOM 5656 O O . HIS B 1 338 ? 39.419 -54.357 10.495 1.00 29.88 394 HIS B O 1
ATOM 5663 N N . TYR B 1 339 ? 38.254 -52.681 9.567 1.00 34.30 395 TYR B N 1
ATOM 5664 C CA . TYR B 1 339 ? 37.123 -52.834 10.469 1.00 35.88 395 TYR B CA 1
ATOM 5665 C C . TYR B 1 339 ? 36.633 -54.256 10.592 1.00 37.05 395 TYR B C 1
ATOM 5666 O O . TYR B 1 339 ? 36.495 -54.776 11.693 1.00 38.03 395 TYR B O 1
ATOM 5675 N N . LEU B 1 340 ? 36.379 -54.901 9.463 1.00 39.45 396 LEU B N 1
ATOM 5676 C CA . LEU B 1 340 ? 35.856 -56.257 9.517 1.00 40.19 396 LEU B CA 1
ATOM 5677 C C . LEU B 1 340 ? 36.848 -57.410 9.684 1.00 39.69 396 LEU B C 1
ATOM 5678 O O . LEU B 1 340 ? 36.465 -58.485 10.143 1.00 40.34 396 LEU B O 1
ATOM 5683 N N . VAL B 1 341 ? 38.113 -57.185 9.359 1.00 39.64 397 VAL B N 1
ATOM 5684 C CA . VAL B 1 341 ? 39.127 -58.228 9.486 1.00 41.25 397 VAL B CA 1
ATOM 5685 C C . VAL B 1 341 ? 39.993 -58.149 10.754 1.00 43.98 397 VAL B C 1
ATOM 5686 O O . VAL B 1 341 ? 40.345 -59.177 11.338 1.00 45.15 397 VAL B O 1
ATOM 5690 N N . ARG B 1 342 ? 40.337 -56.935 11.177 1.00 45.15 398 ARG B N 1
ATOM 5691 C CA . ARG B 1 342 ? 41.194 -56.759 12.343 1.00 46.76 398 ARG B CA 1
ATOM 5692 C C . ARG B 1 342 ? 40.590 -56.069 13.564 1.00 47.74 398 ARG B C 1
ATOM 5693 O O . ARG B 1 342 ? 41.312 -55.567 14.415 1.00 49.91 398 ARG B O 1
ATOM 5701 N N . GLU B 1 343 ? 39.271 -56.037 13.661 1.00 49.65 399 GLU B N 1
ATOM 5702 C CA . GLU B 1 343 ? 38.627 -55.421 14.814 1.00 50.84 399 GLU B CA 1
ATOM 5703 C C . GLU B 1 343 ? 37.699 -56.444 15.471 1.00 53.27 399 GLU B C 1
ATOM 5704 O O . GLU B 1 343 ? 36.787 -56.968 14.830 1.00 52.60 399 GLU B O 1
ATOM 5710 N N . GLY B 1 344 ? 37.937 -56.726 16.750 1.00 56.16 400 GLY B N 1
ATOM 5711 C CA . GLY B 1 344 ? 37.112 -57.687 17.458 1.00 58.73 400 GLY B CA 1
ATOM 5712 C C . GLY B 1 344 ? 37.869 -58.372 18.577 1.00 61.13 400 GLY B C 1
ATOM 5713 O O . GLY B 1 344 ? 39.100 -58.486 18.528 1.00 60.85 400 GLY B O 1
ATOM 5714 N N . GLY B 1 345 ? 37.126 -58.843 19.579 1.00 62.65 401 GLY B N 1
ATOM 5715 C CA . GLY B 1 345 ? 37.730 -59.503 20.727 1.00 64.29 401 GLY B CA 1
ATOM 5716 C C . GLY B 1 345 ? 38.310 -60.892 20.515 1.00 64.86 401 GLY B C 1
ATOM 5717 O O . GLY B 1 345 ? 37.914 -61.839 21.198 1.00 65.83 401 GLY B O 1
ATOM 5718 N N . LYS B 1 346 ? 39.249 -61.015 19.581 1.00 64.93 402 LYS B N 1
ATOM 5719 C CA . LYS B 1 346 ? 39.903 -62.291 19.285 1.00 65.80 402 LYS B CA 1
ATOM 5720 C C . LYS B 1 346 ? 38.944 -63.393 18.810 1.00 65.22 402 LYS B C 1
ATOM 5721 O O . LYS B 1 346 ? 38.137 -63.912 19.588 1.00 65.80 402 LYS B O 1
ATOM 5727 N N . GLY B 1 347 ? 39.047 -63.753 17.532 1.00 63.87 403 GLY B N 1
ATOM 5728 C CA . GLY B 1 347 ? 38.188 -64.789 16.987 1.00 61.53 403 GLY B CA 1
ATOM 5729 C C . GLY B 1 347 ? 36.724 -64.382 16.958 1.00 60.87 403 GLY B C 1
ATOM 5730 O O . GLY B 1 347 ? 35.848 -65.204 16.666 1.00 61.78 403 GLY B O 1
ATOM 5731 N N . VAL B 1 348 ? 36.445 -63.117 17.262 1.00 58.08 404 VAL B N 1
ATOM 5732 C CA . VAL B 1 348 ? 35.067 -62.640 17.250 1.00 56.19 404 VAL B CA 1
ATOM 5733 C C . VAL B 1 348 ? 34.940 -61.263 16.599 1.00 54.93 404 VAL B C 1
ATOM 5734 O O . VAL B 1 348 ? 34.973 -60.239 17.281 1.00 55.22 404 VAL B O 1
ATOM 5738 N N . PRO B 1 349 ? 34.799 -61.225 15.263 1.00 53.25 405 PRO B N 1
ATOM 5739 C CA . PRO B 1 349 ? 34.663 -59.983 14.500 1.00 52.01 405 PRO B CA 1
ATOM 5740 C C . PRO B 1 349 ? 33.692 -58.986 15.146 1.00 50.82 405 PRO B C 1
ATOM 5741 O O . PRO B 1 349 ? 32.557 -59.337 15.488 1.00 51.18 405 PRO B O 1
ATOM 5745 N N . ALA B 1 350 ? 34.142 -57.745 15.309 1.00 47.70 406 ALA B N 1
ATOM 5746 C CA . ALA B 1 350 ? 33.311 -56.713 15.910 1.00 45.22 406 ALA B CA 1
ATOM 5747 C C . ALA B 1 350 ? 32.008 -56.595 15.133 1.00 43.57 406 ALA B C 1
ATOM 5748 O O . ALA B 1 350 ? 30.935 -56.469 15.712 1.00 42.32 406 ALA B O 1
ATOM 5750 N N . ASP B 1 351 ? 32.102 -56.639 13.811 1.00 42.93 407 ASP B N 1
ATOM 5751 C CA . ASP B 1 351 ? 30.903 -56.548 12.992 1.00 41.46 407 ASP B CA 1
ATOM 5752 C C . ASP B 1 351 ? 30.060 -57.812 13.186 1.00 41.54 407 ASP B C 1
ATOM 5753 O O . ASP B 1 351 ? 30.574 -58.936 13.163 1.00 41.28 407 ASP B O 1
ATOM 5758 N N . PRO B 1 352 ? 28.751 -57.638 13.397 1.00 41.46 408 PRO B N 1
ATOM 5759 C CA . PRO B 1 352 ? 27.852 -58.777 13.592 1.00 42.19 408 PRO B CA 1
ATOM 5760 C C . PRO B 1 352 ? 27.735 -59.601 12.307 1.00 42.56 408 PRO B C 1
ATOM 5761 O O . PRO B 1 352 ? 27.800 -60.836 12.330 1.00 41.40 408 PRO B O 1
ATOM 5765 N N . VAL B 1 353 ? 27.588 -58.896 11.190 1.00 42.51 409 VAL B N 1
ATOM 5766 C CA . VAL B 1 353 ? 27.464 -59.517 9.880 1.00 43.64 409 VAL B CA 1
ATOM 5767 C C . VAL B 1 353 ? 28.749 -60.247 9.514 1.00 43.93 409 VAL B C 1
ATOM 5768 O O . VAL B 1 353 ? 28.719 -61.315 8.912 1.00 43.65 409 VAL B O 1
ATOM 5772 N N . ALA B 1 354 ? 29.885 -59.668 9.882 1.00 44.15 410 ALA B N 1
ATOM 5773 C CA . ALA B 1 354 ? 31.157 -60.299 9.590 1.00 43.59 410 ALA B CA 1
ATOM 5774 C C . ALA B 1 354 ? 31.328 -61.507 10.504 1.00 45.37 410 ALA B C 1
ATOM 5775 O O . ALA B 1 354 ? 31.929 -62.509 10.108 1.00 44.64 410 ALA B O 1
ATOM 5777 N N . ARG B 1 355 ? 30.789 -61.414 11.722 1.00 46.46 411 ARG B N 1
ATOM 5778 C CA . ARG B 1 355 ? 30.905 -62.509 12.686 1.00 48.04 411 ARG B CA 1
ATOM 5779 C C . ARG B 1 355 ? 30.090 -63.725 12.227 1.00 47.58 411 ARG B C 1
ATOM 5780 O O . ARG B 1 355 ? 30.554 -64.867 12.302 1.00 45.82 411 ARG B O 1
ATOM 5788 N N . PHE B 1 356 ? 28.873 -63.472 11.751 1.00 47.16 412 PHE B N 1
ATOM 5789 C CA . PHE B 1 356 ? 28.019 -64.544 11.267 1.00 46.21 412 PHE B CA 1
ATOM 5790 C C . PHE B 1 356 ? 28.708 -65.272 10.130 1.00 45.15 412 PHE B C 1
ATOM 5791 O O . PHE B 1 356 ? 29.064 -66.438 10.262 1.00 45.70 412 PHE B O 1
ATOM 5799 N N . HIS B 1 357 ? 28.914 -64.572 9.021 1.00 43.66 413 HIS B N 1
ATOM 5800 C CA . HIS B 1 357 ? 29.557 -65.174 7.861 1.00 45.37 413 HIS B CA 1
ATOM 5801 C C . HIS B 1 357 ? 30.963 -65.711 8.101 1.00 44.99 413 HIS B C 1
ATOM 5802 O O . HIS B 1 357 ? 31.325 -66.738 7.532 1.00 46.48 413 HIS B O 1
ATOM 5809 N N . LEU B 1 358 ? 31.764 -65.035 8.922 1.00 46.58 414 LEU B N 1
ATOM 5810 C CA . LEU B 1 358 ? 33.110 -65.544 9.199 1.00 48.07 414 LEU B CA 1
ATOM 5811 C C . LEU B 1 358 ? 32.923 -66.790 10.056 1.00 48.42 414 LEU B C 1
ATOM 5812 O O . LEU B 1 358 ? 33.694 -67.742 9.965 1.00 48.10 414 LEU B O 1
ATOM 5817 N N . GLY B 1 359 ? 31.877 -66.760 10.882 1.00 47.82 415 GLY B N 1
ATOM 5818 C CA . GLY B 1 359 ? 31.561 -67.870 11.759 1.00 48.02 415 GLY B CA 1
ATOM 5819 C C . GLY B 1 359 ? 30.812 -69.005 11.076 1.00 48.16 415 GLY B C 1
ATOM 5820 O O . GLY B 1 359 ? 30.186 -69.834 11.742 1.00 46.17 415 GLY B O 1
ATOM 5821 N N . ASN B 1 360 ? 30.872 -69.028 9.746 1.00 47.30 416 ASN B N 1
ATOM 5822 C CA . ASN B 1 360 ? 30.235 -70.061 8.944 1.00 47.25 416 ASN B CA 1
ATOM 5823 C C . ASN B 1 360 ? 31.246 -70.636 7.946 1.00 47.86 416 ASN B C 1
ATOM 5824 O O . ASN B 1 360 ? 30.887 -71.403 7.050 1.00 47.29 416 ASN B O 1
ATOM 5829 N N . GLY B 1 361 ? 32.512 -70.253 8.108 1.00 48.24 417 GLY B N 1
ATOM 5830 C CA . GLY B 1 361 ? 33.569 -70.743 7.239 1.00 46.82 417 GLY B CA 1
ATOM 5831 C C . GLY B 1 361 ? 33.876 -69.909 6.007 1.00 46.34 417 GLY B C 1
ATOM 5832 O O . GLY B 1 361 ? 34.650 -70.331 5.152 1.00 46.44 417 GLY B O 1
ATOM 5833 N N . ALA B 1 362 ? 33.289 -68.724 5.908 1.00 45.43 418 ALA B N 1
ATOM 5834 C CA . ALA B 1 362 ? 33.512 -67.879 4.742 1.00 45.71 418 ALA B CA 1
ATOM 5835 C C . ALA B 1 362 ? 34.850 -67.127 4.738 1.00 45.97 418 ALA B C 1
ATOM 5836 O O . ALA B 1 362 ? 35.556 -67.058 5.750 1.00 43.91 418 ALA B O 1
ATOM 5838 N N . CYS B 1 363 ? 35.186 -66.583 3.571 1.00 45.90 419 CYS B N 1
ATOM 5839 C CA . CYS B 1 363 ? 36.408 -65.805 3.368 1.00 46.27 419 CYS B CA 1
ATOM 5840 C C . CYS B 1 363 ? 36.011 -64.395 2.920 1.00 44.24 419 CYS B C 1
ATOM 5841 O O . CYS B 1 363 ? 35.180 -64.239 2.026 1.00 44.31 419 CYS B O 1
ATOM 5844 N N . VAL B 1 364 ? 36.578 -63.371 3.549 1.00 41.95 420 VAL B N 1
ATOM 5845 C CA . VAL B 1 364 ? 36.273 -62.001 3.152 1.00 40.25 420 VAL B CA 1
ATOM 5846 C C . VAL B 1 364 ? 36.960 -61.851 1.790 1.00 37.71 420 VAL B C 1
ATOM 5847 O O . VAL B 1 364 ? 38.171 -61.699 1.706 1.00 36.80 420 VAL B O 1
ATOM 5851 N N . GLU B 1 365 ? 36.159 -61.928 0.730 1.00 35.14 421 GLU B N 1
ATOM 5852 C CA . GLU B 1 365 ? 36.633 -61.907 -0.649 1.00 32.57 421 GLU B CA 1
ATOM 5853 C C . GLU B 1 365 ? 36.836 -60.555 -1.307 1.00 31.02 421 GLU B C 1
ATOM 5854 O O . GLU B 1 365 ? 37.739 -60.402 -2.122 1.00 31.53 421 GLU B O 1
ATOM 5860 N N . ARG B 1 366 ? 35.988 -59.586 -1.006 1.00 30.16 422 ARG B N 1
ATOM 5861 C CA . ARG B 1 366 ? 36.181 -58.276 -1.581 1.00 31.39 422 ARG B CA 1
ATOM 5862 C C . ARG B 1 366 ? 35.252 -57.200 -1.043 1.00 33.10 422 ARG B C 1
ATOM 5863 O O . ARG B 1 366 ? 34.096 -57.467 -0.693 1.00 33.89 422 ARG B O 1
ATOM 5871 N N . VAL B 1 367 ? 35.778 -55.978 -0.976 1.00 30.96 423 VAL B N 1
ATOM 5872 C CA . VAL B 1 367 ? 35.028 -54.831 -0.511 1.00 29.04 423 VAL B CA 1
ATOM 5873 C C . VAL B 1 367 ? 34.534 -54.073 -1.744 1.00 31.23 423 VAL B C 1
ATOM 5874 O O . VAL B 1 367 ? 35.297 -53.827 -2.679 1.00 31.76 423 VAL B O 1
ATOM 5878 N N . ASN B 1 368 ? 33.256 -53.705 -1.749 1.00 30.71 424 ASN B N 1
ATOM 5879 C CA . ASN B 1 368 ? 32.684 -53.023 -2.902 1.00 28.95 424 ASN B CA 1
ATOM 5880 C C . ASN B 1 368 ? 32.296 -51.583 -2.639 1.00 27.39 424 ASN B C 1
ATOM 5881 O O . ASN B 1 368 ? 31.561 -51.290 -1.711 1.00 30.42 424 ASN B O 1
ATOM 5886 N N . TRP B 1 369 ? 32.779 -50.686 -3.477 1.00 28.59 425 TRP B N 1
ATOM 5887 C CA . TRP B 1 369 ? 32.471 -49.271 -3.351 1.00 30.25 425 TRP B CA 1
ATOM 5888 C C . TRP B 1 369 ? 31.201 -48.978 -4.163 1.00 31.75 425 TRP B C 1
ATOM 5889 O O . TRP B 1 369 ? 31.049 -49.462 -5.281 1.00 29.45 425 TRP B O 1
ATOM 5900 N N . GLY B 1 370 ? 30.298 -48.185 -3.594 1.00 33.28 426 GLY B N 1
ATOM 5901 C CA . GLY B 1 370 ? 29.066 -47.864 -4.285 1.00 33.25 426 GLY B CA 1
ATOM 5902 C C . GLY B 1 370 ? 28.244 -49.120 -4.486 1.00 34.57 426 GLY B C 1
ATOM 5903 O O . GLY B 1 370 ? 27.581 -49.273 -5.502 1.00 35.25 426 GLY B O 1
ATOM 5904 N N . ALA B 1 371 ? 28.296 -50.027 -3.516 1.00 35.69 427 ALA B N 1
ATOM 5905 C CA . ALA B 1 371 ? 27.559 -51.278 -3.611 1.00 37.62 427 ALA B CA 1
ATOM 5906 C C . ALA B 1 371 ? 26.103 -51.119 -3.174 1.00 40.17 427 ALA B C 1
ATOM 5907 O O . ALA B 1 371 ? 25.212 -51.770 -3.737 1.00 40.39 427 ALA B O 1
ATOM 5909 N N . ASP B 1 372 ? 25.876 -50.264 -2.172 1.00 40.12 428 ASP B N 1
ATOM 5910 C CA . ASP B 1 372 ? 24.538 -49.985 -1.651 1.00 40.02 428 ASP B CA 1
ATOM 5911 C C . ASP B 1 372 ? 24.325 -48.477 -1.456 1.00 41.45 428 ASP B C 1
ATOM 5912 O O . ASP B 1 372 ? 24.466 -47.958 -0.345 1.00 40.63 428 ASP B O 1
ATOM 5917 N N . MET B 1 373 ? 23.972 -47.788 -2.542 1.00 42.91 429 MET B N 1
ATOM 5918 C CA . MET B 1 373 ? 23.750 -46.345 -2.518 1.00 43.24 429 MET B CA 1
ATOM 5919 C C . MET B 1 373 ? 22.387 -45.881 -1.997 1.00 44.23 429 MET B C 1
ATOM 5920 O O . MET B 1 373 ? 21.925 -44.795 -2.344 1.00 42.66 429 MET B O 1
ATOM 5925 N N . SER B 1 374 ? 21.754 -46.697 -1.159 1.00 45.07 430 SER B N 1
ATOM 5926 C CA . SER B 1 374 ? 20.471 -46.317 -0.590 1.00 47.51 430 SER B CA 1
ATOM 5927 C C . SER B 1 374 ? 20.765 -45.278 0.491 1.00 49.47 430 SER B C 1
ATOM 5928 O O . SER B 1 374 ? 21.931 -44.989 0.787 1.00 49.79 430 SER B O 1
ATOM 5931 N N . ARG B 1 375 ? 19.715 -44.710 1.074 1.00 50.42 431 ARG B N 1
ATOM 5932 C CA . ARG B 1 375 ? 19.898 -43.727 2.133 1.00 50.66 431 ARG B CA 1
ATOM 5933 C C . ARG B 1 375 ? 20.587 -44.439 3.294 1.00 49.16 431 ARG B C 1
ATOM 5934 O O . ARG B 1 375 ? 21.550 -43.931 3.872 1.00 48.11 431 ARG B O 1
ATOM 5942 N N . LYS B 1 376 ? 20.091 -45.631 3.611 1.00 46.77 432 LYS B N 1
ATOM 5943 C CA . LYS B 1 376 ? 20.629 -46.427 4.702 1.00 46.41 432 LYS B CA 1
ATOM 5944 C C . LYS B 1 376 ? 22.049 -46.912 4.458 1.00 47.06 432 LYS B C 1
ATOM 5945 O O . LYS B 1 376 ? 22.865 -46.952 5.381 1.00 46.83 432 LYS B O 1
ATOM 5951 N N . GLY B 1 377 ? 22.337 -47.293 3.217 1.00 46.31 433 GLY B N 1
ATOM 5952 C CA . GLY B 1 377 ? 23.660 -47.788 2.894 1.00 45.18 433 GLY B CA 1
ATOM 5953 C C . GLY B 1 377 ? 24.737 -46.752 3.119 1.00 44.87 433 GLY B C 1
ATOM 5954 O O . GLY B 1 377 ? 25.781 -47.037 3.715 1.00 43.89 433 GLY B O 1
ATOM 5955 N N . ARG B 1 378 ? 24.482 -45.540 2.642 1.00 44.28 434 ARG B N 1
ATOM 5956 C CA . ARG B 1 378 ? 25.431 -44.447 2.793 1.00 45.51 434 ARG B CA 1
ATOM 5957 C C . ARG B 1 378 ? 25.614 -44.058 4.259 1.00 45.88 434 ARG B C 1
ATOM 5958 O O . ARG B 1 378 ? 26.692 -43.598 4.667 1.00 46.52 434 ARG B O 1
ATOM 5966 N N . ALA B 1 379 ? 24.563 -44.254 5.048 1.00 43.70 435 ALA B N 1
ATOM 5967 C CA . ALA B 1 379 ? 24.595 -43.917 6.465 1.00 42.65 435 ALA B CA 1
ATOM 5968 C C . ALA B 1 379 ? 25.286 -44.975 7.313 1.00 41.07 435 ALA B C 1
ATOM 5969 O O . ALA B 1 379 ? 25.793 -44.674 8.384 1.00 39.32 435 ALA B O 1
ATOM 5971 N N . GLN B 1 380 ? 25.303 -46.215 6.838 1.00 40.72 436 GLN B N 1
ATOM 5972 C CA . GLN B 1 380 ? 25.936 -47.296 7.585 1.00 40.65 436 GLN B CA 1
ATOM 5973 C C . GLN B 1 380 ? 27.410 -47.541 7.235 1.00 40.09 436 GLN B C 1
ATOM 5974 O O . GLN B 1 380 ? 28.211 -47.895 8.107 1.00 38.94 436 GLN B O 1
ATOM 5980 N N . SER B 1 381 ? 27.765 -47.358 5.966 1.00 38.69 437 SER B N 1
ATOM 5981 C CA . SER B 1 381 ? 29.129 -47.622 5.532 1.00 37.60 437 SER B CA 1
ATOM 5982 C C . SER B 1 381 ? 29.546 -46.869 4.287 1.00 36.21 437 SER B C 1
ATOM 5983 O O . SER B 1 381 ? 30.413 -47.318 3.550 1.00 37.85 437 SER B O 1
ATOM 5986 N N . CYS B 1 382 ? 28.935 -45.724 4.051 1.00 37.21 438 CYS B N 1
ATOM 5987 C CA . CYS B 1 382 ? 29.255 -44.935 2.872 1.00 37.31 438 CYS B CA 1
ATOM 5988 C C . CYS B 1 382 ? 28.886 -45.716 1.607 1.00 36.93 438 CYS B C 1
ATOM 5989 O O . CYS B 1 382 ? 29.494 -45.538 0.548 1.00 36.83 438 CYS B O 1
ATOM 5992 N N . GLY B 1 383 ? 27.883 -46.581 1.729 1.00 34.88 439 GLY B N 1
ATOM 5993 C CA . GLY B 1 383 ? 27.437 -47.357 0.588 1.00 34.88 439 GLY B CA 1
ATOM 5994 C C . GLY B 1 383 ? 28.316 -48.545 0.242 1.00 33.27 439 GLY B C 1
ATOM 5995 O O . GLY B 1 383 ? 28.146 -49.144 -0.819 1.00 32.51 439 GLY B O 1
ATOM 5996 N N . MET B 1 384 ? 29.233 -48.894 1.142 1.00 30.80 440 MET B N 1
ATOM 5997 C CA . MET B 1 384 ? 30.144 -50.007 0.919 1.00 29.38 440 MET B CA 1
ATOM 5998 C C . MET B 1 384 ? 29.552 -51.342 1.345 1.00 28.47 440 MET B C 1
ATOM 5999 O O . MET B 1 384 ? 28.981 -51.461 2.424 1.00 26.34 440 MET B O 1
ATOM 6004 N N . MET B 1 385 ? 29.709 -52.350 0.494 1.00 27.84 441 MET B N 1
ATOM 6005 C CA . MET B 1 385 ? 29.244 -53.688 0.818 1.00 29.88 441 MET B CA 1
ATOM 6006 C C . MET B 1 385 ? 30.432 -54.620 0.715 1.00 30.02 441 MET B C 1
ATOM 6007 O O . MET B 1 385 ? 31.489 -54.216 0.228 1.00 32.93 441 MET B O 1
ATOM 6012 N N . VAL B 1 386 ? 30.251 -55.857 1.166 1.00 30.39 442 VAL B N 1
ATOM 6013 C CA . VAL B 1 386 ? 31.308 -56.861 1.156 1.00 31.51 442 VAL B CA 1
ATOM 6014 C C . VAL B 1 386 ? 30.813 -58.207 0.649 1.00 29.38 442 VAL B C 1
ATOM 6015 O O . VAL B 1 386 ? 29.661 -58.558 0.866 1.00 28.14 442 VAL B O 1
ATOM 6019 N N . ASN B 1 387 ? 31.703 -58.947 -0.007 1.00 28.52 443 ASN B N 1
ATOM 6020 C CA . ASN B 1 387 ? 31.420 -60.287 -0.517 1.00 28.89 443 ASN B CA 1
ATOM 6021 C C . ASN B 1 387 ? 32.163 -61.323 0.347 1.00 30.68 443 ASN B C 1
ATOM 6022 O O . ASN B 1 387 ? 33.388 -61.275 0.451 1.00 28.93 443 ASN B O 1
ATOM 6027 N N . TYR B 1 388 ? 31.440 -62.255 0.961 1.00 32.86 444 TYR B N 1
ATOM 6028 C CA . TYR B 1 388 ? 32.081 -63.326 1.726 1.00 33.98 444 TYR B CA 1
ATOM 6029 C C . TYR B 1 388 ? 31.992 -64.554 0.826 1.00 36.28 444 TYR B C 1
ATOM 6030 O O . TYR B 1 388 ? 30.900 -64.986 0.459 1.00 38.14 444 TYR B O 1
ATOM 6039 N N . LEU B 1 389 ? 33.144 -65.098 0.451 1.00 36.89 445 LEU B N 1
ATOM 6040 C CA . LEU B 1 389 ? 33.190 -66.255 -0.429 1.00 36.63 445 LEU B CA 1
ATOM 6041 C C . LEU B 1 389 ? 33.163 -67.565 0.336 1.00 38.10 445 LEU B C 1
ATOM 6042 O O . LEU B 1 389 ? 33.935 -67.765 1.276 1.00 40.31 445 LEU B O 1
ATOM 6047 N N . TYR B 1 390 ? 32.260 -68.456 -0.061 1.00 40.14 446 TYR B N 1
ATOM 6048 C CA . TYR B 1 390 ? 32.165 -69.764 0.582 1.00 41.74 446 TYR B CA 1
ATOM 6049 C C . TYR B 1 390 ? 32.732 -70.843 -0.321 1.00 42.71 446 TYR B C 1
ATOM 6050 O O . TYR B 1 390 ? 32.219 -71.086 -1.411 1.00 39.90 446 TYR B O 1
ATOM 6059 N N . VAL B 1 391 ? 33.804 -71.475 0.137 1.00 46.24 447 VAL B N 1
ATOM 6060 C CA . VAL B 1 391 ? 34.416 -72.553 -0.616 1.00 50.68 447 VAL B CA 1
ATOM 6061 C C . VAL B 1 391 ? 34.164 -73.811 0.196 1.00 53.27 447 VAL B C 1
ATOM 6062 O O . VAL B 1 391 ? 34.786 -74.028 1.239 1.00 54.70 447 VAL B O 1
ATOM 6066 N N . PRO B 1 392 ? 33.235 -74.655 -0.270 1.00 55.44 448 PRO B N 1
ATOM 6067 C CA . PRO B 1 392 ? 32.890 -75.901 0.421 1.00 57.76 448 PRO B CA 1
ATOM 6068 C C . PRO B 1 392 ? 34.061 -76.576 1.143 1.00 59.78 448 PRO B C 1
ATOM 6069 O O . PRO B 1 392 ? 34.080 -76.669 2.377 1.00 59.17 448 PRO B O 1
ATOM 6073 N N . ASP B 1 393 ? 35.039 -77.029 0.364 1.00 61.99 449 ASP B N 1
ATOM 6074 C CA . ASP B 1 393 ? 36.214 -77.717 0.894 1.00 63.78 449 ASP B CA 1
ATOM 6075 C C . ASP B 1 393 ? 37.253 -76.794 1.523 1.00 64.19 449 ASP B C 1
ATOM 6076 O O . ASP B 1 393 ? 38.454 -76.927 1.268 1.00 64.41 449 ASP B O 1
ATOM 6081 N N . ALA B 1 394 ? 36.786 -75.870 2.358 1.00 64.87 450 ALA B N 1
ATOM 6082 C CA . ALA B 1 394 ? 37.666 -74.917 3.029 1.00 64.80 450 ALA B CA 1
ATOM 6083 C C . ALA B 1 394 ? 36.985 -74.344 4.267 1.00 65.31 450 ALA B C 1
ATOM 6084 O O . ALA B 1 394 ? 37.643 -73.812 5.165 1.00 64.76 450 ALA B O 1
ATOM 6086 N N . LEU B 1 395 ? 35.660 -74.459 4.306 1.00 66.00 451 LEU B N 1
ATOM 6087 C CA . LEU B 1 395 ? 34.870 -73.952 5.422 1.00 65.98 451 LEU B CA 1
ATOM 6088 C C . LEU B 1 395 ? 35.454 -74.357 6.774 1.00 66.66 451 LEU B C 1
ATOM 6089 O O . LEU B 1 395 ? 35.487 -73.556 7.701 1.00 67.20 451 LEU B O 1
ATOM 6094 N N . ASP B 1 396 ? 35.923 -75.595 6.886 1.00 69.23 452 ASP B N 1
ATOM 6095 C CA . ASP B 1 396 ? 36.502 -76.066 8.143 1.00 70.73 452 ASP B CA 1
ATOM 6096 C C . ASP B 1 396 ? 37.802 -75.347 8.485 1.00 71.12 452 ASP B C 1
ATOM 6097 O O . ASP B 1 396 ? 37.972 -74.836 9.600 1.00 70.89 452 ASP B O 1
ATOM 6102 N N . ASP B 1 397 ? 38.710 -75.314 7.514 1.00 71.11 453 ASP B N 1
ATOM 6103 C CA . ASP B 1 397 ? 40.012 -74.676 7.671 1.00 70.96 453 ASP B CA 1
ATOM 6104 C C . ASP B 1 397 ? 39.845 -73.217 8.088 1.00 70.26 453 ASP B C 1
ATOM 6105 O O . ASP B 1 397 ? 40.523 -72.741 8.999 1.00 69.37 453 ASP B O 1
ATOM 6110 N N . ASN B 1 398 ? 38.933 -72.514 7.421 1.00 69.82 454 ASN B N 1
ATOM 6111 C CA . ASN B 1 398 ? 38.686 -71.109 7.728 1.00 69.16 454 ASN B CA 1
ATOM 6112 C C . ASN B 1 398 ? 38.113 -70.952 9.132 1.00 70.24 454 ASN B C 1
ATOM 6113 O O . ASN B 1 398 ? 38.524 -70.059 9.880 1.00 69.92 454 ASN B O 1
ATOM 6118 N N . LEU B 1 399 ? 37.166 -71.822 9.485 1.00 71.41 455 LEU B N 1
ATOM 6119 C CA . LEU B 1 399 ? 36.537 -71.787 10.806 1.00 71.57 455 LEU B CA 1
ATOM 6120 C C . LEU B 1 399 ? 37.593 -71.933 11.890 1.00 71.98 455 LEU B C 1
ATOM 6121 O O . LEU B 1 399 ? 37.441 -71.418 12.999 1.00 71.97 455 LEU B O 1
ATOM 6126 N N . ALA B 1 400 ? 38.668 -72.640 11.557 1.00 72.24 456 ALA B N 1
ATOM 6127 C CA . ALA B 1 400 ? 39.767 -72.853 12.486 1.00 72.31 456 ALA B CA 1
ATOM 6128 C C . ALA B 1 400 ? 40.621 -71.592 12.577 1.00 72.66 456 ALA B C 1
ATOM 6129 O O . ALA B 1 400 ? 40.883 -71.085 13.669 1.00 72.19 456 ALA B O 1
ATOM 6131 N N . ARG B 1 401 ? 41.043 -71.089 11.419 1.00 73.33 457 ARG B N 1
ATOM 6132 C CA . ARG B 1 401 ? 41.879 -69.893 11.339 1.00 73.35 457 ARG B CA 1
ATOM 6133 C C . ARG B 1 401 ? 41.248 -68.663 12.008 1.00 72.51 457 ARG B C 1
ATOM 6134 O O . ARG B 1 401 ? 41.957 -67.757 12.451 1.00 71.46 457 ARG B O 1
ATOM 6142 N N . LEU B 1 402 ? 39.919 -68.643 12.094 1.00 71.58 458 LEU B N 1
ATOM 6143 C CA . LEU B 1 402 ? 39.201 -67.534 12.727 1.00 70.49 458 LEU B CA 1
ATOM 6144 C C . LEU B 1 402 ? 39.340 -67.599 14.256 1.00 70.41 458 LEU B C 1
ATOM 6145 O O . LEU B 1 402 ? 39.298 -66.576 14.942 1.00 69.47 458 LEU B O 1
ATOM 6150 N N . GLY B 1 403 ? 39.499 -68.811 14.780 1.00 70.61 459 GLY B N 1
ATOM 6151 C CA . GLY B 1 403 ? 39.662 -68.982 16.212 1.00 70.96 459 GLY B CA 1
ATOM 6152 C C . GLY B 1 403 ? 41.053 -68.557 16.646 1.00 71.51 459 GLY B C 1
ATOM 6153 O O . GLY B 1 403 ? 41.303 -68.300 17.826 1.00 70.72 459 GLY B O 1
ATOM 6154 N N . ASP B 1 404 ? 41.965 -68.492 15.681 1.00 71.95 460 ASP B N 1
ATOM 6155 C CA . ASP B 1 404 ? 43.342 -68.085 15.940 1.00 73.15 460 ASP B CA 1
ATOM 6156 C C . ASP B 1 404 ? 43.413 -66.564 15.816 1.00 72.68 460 ASP B C 1
ATOM 6157 O O . ASP B 1 404 ? 44.458 -65.955 16.061 1.00 73.23 460 ASP B O 1
ATOM 6162 N N . GLY B 1 405 ? 42.292 -65.956 15.436 1.00 71.03 461 GLY B N 1
ATOM 6163 C CA . GLY B 1 405 ? 42.257 -64.515 15.269 1.00 68.83 461 GLY B CA 1
ATOM 6164 C C . GLY B 1 405 ? 42.981 -64.100 14.000 1.00 67.74 461 GLY B C 1
ATOM 6165 O O . GLY B 1 405 ? 43.664 -63.077 13.973 1.00 68.13 461 GLY B O 1
ATOM 6166 N N . ASN B 1 406 ? 42.842 -64.909 12.950 1.00 66.26 462 ASN B N 1
ATOM 6167 C CA . ASN B 1 406 ? 43.466 -64.643 11.652 1.00 63.71 462 ASN B CA 1
ATOM 6168 C C . ASN B 1 406 ? 42.477 -65.008 10.538 1.00 60.84 462 ASN B C 1
ATOM 6169 O O . ASN B 1 406 ? 42.652 -66.007 9.839 1.00 59.98 462 ASN B O 1
ATOM 6174 N N . PRO B 1 407 ? 41.425 -64.187 10.361 1.00 58.46 463 PRO B N 1
ATOM 6175 C CA . PRO B 1 407 ? 40.368 -64.367 9.356 1.00 56.26 463 PRO B CA 1
ATOM 6176 C C . PRO B 1 407 ? 40.880 -64.627 7.949 1.00 53.81 463 PRO B C 1
ATOM 6177 O O . PRO B 1 407 ? 41.823 -63.979 7.503 1.00 53.85 463 PRO B O 1
ATOM 6181 N N . ARG B 1 408 ? 40.249 -65.575 7.257 1.00 51.54 464 ARG B N 1
ATOM 6182 C CA . ARG B 1 408 ? 40.634 -65.914 5.892 1.00 49.44 464 ARG B CA 1
ATOM 6183 C C . ARG B 1 408 ? 40.363 -64.714 4.994 1.00 47.82 464 ARG B C 1
ATOM 6184 O O . ARG B 1 408 ? 39.281 -64.132 5.029 1.00 47.59 464 ARG B O 1
ATOM 6192 N N . ILE B 1 409 ? 41.348 -64.362 4.180 1.00 46.69 465 ILE B N 1
ATOM 6193 C CA . ILE B 1 409 ? 41.249 -63.202 3.307 1.00 44.81 465 ILE B CA 1
ATOM 6194 C C . ILE B 1 409 ? 41.769 -63.483 1.907 1.00 41.06 465 ILE B C 1
ATOM 6195 O O . ILE B 1 409 ? 42.637 -64.327 1.724 1.00 40.37 465 ILE B O 1
ATOM 6200 N N . SER B 1 410 ? 41.236 -62.760 0.926 1.00 39.28 466 SER B N 1
ATOM 6201 C CA . SER B 1 410 ? 41.669 -62.898 -0.463 1.00 37.40 466 SER B CA 1
ATOM 6202 C C . SER B 1 410 ? 42.844 -61.937 -0.735 1.00 37.80 466 SER B C 1
ATOM 6203 O O . SER B 1 410 ? 43.173 -61.096 0.104 1.00 38.12 466 SER B O 1
ATOM 6206 N N . ARG B 1 411 ? 43.469 -62.050 -1.902 1.00 38.51 467 ARG B N 1
ATOM 6207 C CA . ARG B 1 411 ? 44.591 -61.173 -2.227 1.00 40.61 467 ARG B CA 1
ATOM 6208 C C . ARG B 1 411 ? 44.149 -59.719 -2.238 1.00 40.19 467 ARG B C 1
ATOM 6209 O O . ARG B 1 411 ? 44.795 -58.871 -1.625 1.00 40.13 467 ARG B O 1
ATOM 6217 N N . ALA B 1 412 ? 43.044 -59.444 -2.931 1.00 37.96 468 ALA B N 1
ATOM 6218 C CA . ALA B 1 412 ? 42.504 -58.085 -3.033 1.00 36.08 468 ALA B CA 1
ATOM 6219 C C . ALA B 1 412 ? 42.263 -57.401 -1.683 1.00 34.77 468 ALA B C 1
ATOM 6220 O O . ALA B 1 412 ? 42.488 -56.197 -1.549 1.00 35.36 468 ALA B O 1
ATOM 6222 N N . VAL B 1 413 ? 41.809 -58.159 -0.686 1.00 33.02 469 VAL B N 1
ATOM 6223 C CA . VAL B 1 413 ? 41.537 -57.592 0.634 1.00 30.74 469 VAL B CA 1
ATOM 6224 C C . VAL B 1 413 ? 42.835 -57.454 1.437 1.00 30.88 469 VAL B C 1
ATOM 6225 O O . VAL B 1 413 ? 42.986 -56.533 2.230 1.00 31.19 469 VAL B O 1
ATOM 6229 N N . ALA B 1 414 ? 43.770 -58.371 1.245 1.00 29.90 470 ALA B N 1
ATOM 6230 C CA . ALA B 1 414 ? 45.045 -58.265 1.951 1.00 32.46 470 ALA B CA 1
ATOM 6231 C C . ALA B 1 414 ? 45.741 -56.999 1.447 1.00 32.56 470 ALA B C 1
ATOM 6232 O O . ALA B 1 414 ? 46.398 -56.282 2.209 1.00 32.78 470 ALA B O 1
ATOM 6234 N N . LYS B 1 415 ? 45.576 -56.725 0.157 1.00 31.78 471 LYS B N 1
ATOM 6235 C CA . LYS B 1 415 ? 46.188 -55.564 -0.456 1.00 35.59 471 LYS B CA 1
ATOM 6236 C C . LYS B 1 415 ? 45.651 -54.254 0.121 1.00 37.51 471 LYS B C 1
ATOM 6237 O O . LYS B 1 415 ? 46.369 -53.252 0.150 1.00 38.80 471 LYS B O 1
ATOM 6243 N N . LEU B 1 416 ? 44.392 -54.266 0.571 1.00 37.29 472 LEU B N 1
ATOM 6244 C CA . LEU B 1 416 ? 43.753 -53.084 1.163 1.00 35.31 472 LEU B CA 1
ATOM 6245 C C . LEU B 1 416 ? 44.276 -52.870 2.569 1.00 35.07 472 LEU B C 1
ATOM 6246 O O . LEU B 1 416 ? 44.179 -51.770 3.118 1.00 36.01 472 LEU B O 1
ATOM 6251 N N . LEU B 1 417 ? 44.833 -53.928 3.142 1.00 34.62 473 LEU B N 1
ATOM 6252 C CA . LEU B 1 417 ? 45.347 -53.884 4.503 1.00 37.21 473 LEU B CA 1
ATOM 6253 C C . LEU B 1 417 ? 46.840 -53.571 4.628 1.00 37.72 473 LEU B C 1
ATOM 6254 O O . LEU B 1 417 ? 47.598 -53.802 3.658 1.00 35.56 473 LEU B O 1
#

InterPro domains:
  IPR007956 Malonyl-CoA decarboxylase, C-terminal [PF05292] (194-446)
  IPR035372 Malonyl-CoA decarboxylase, N-terminal [PF17408] (112-191)
  IPR038351 Malonyl-CoA decarboxylase, N-terminal domain superfamily [G3DSA:1.20.140.90] (57-192)
  IPR038917 Malonyl-CoA decarboxylase [PTHR28641] (77-457)
  IPR042303 Malonyl-CoA decarboxylase, C-terminal catalytic domain superfamily [G3DSA:3.40.630.150] (193-473)

Organism: Cupriavidus metallidurans (strain ATCC 43123 / DSM 2839 / NBRC 102507 / CH34) (NCBI:txid266264)

Radius of gyration: 29.43 Å; Cα contacts (8 Å, |Δi|>4): 1371; chains: 2; bounding box: 60×72×82 Å